Protein AF-A0A6J0D2B5-F1 (afdb_monomer)

Sequence (1279 aa):
MSQVDVDSGIENMEVDESDRREKRSLSDKEPSSGPEVSEEQALQLVCKIFRVSWKDRDRDVIFLSSLSAQFKQNPKEVFSDFKDLIGQILMEVLMMSTQTRDENPFASLTATSQPIATAARSPDGNLMLNAGSNSGTSPMFCSLGSFSASSLSSLYETSPAPPASLWSFVPVPSPSFASPSRTAPRGPVPSSSLSPHSTAPQGPVPSSSLSPHSAAPQGPVPSSSLSPHSAAPQGPSTSLSPHSAAPRGPSTSLSPHSAAPQGPVPSSSLSPHSAAPRGPSSSLSPHSAASGTGSQPSSPRYRPYTVTHPWGSSPCPTPRSSTLADPPGFLARPSSPRAVPASSSRQRPRSRGPAFPPASPSAASRRPSSLRISPSLGASGGASNWDSYSDHFTIETCKETDMLNYLIECFDRVGIEEKKAPKMCSQPAVSQLLSNIRSQCISHTALVLQGSLTQPRSLQQPSFLVPYMLCRNLPYGFIQELVRTTHQDEEVFKQIFIPILQGLALAAKECSLDSDYFKYPLMALGELCETKFGKTHPVCSLVASLPLWLPKSLSPGSGRELQRLSYLGAFFSFSVFAEDDAKVVEKYFSGPTVTLENTRVVSQSLQHYLELGRQELFKILHSILLNGETREAALSYMAAVVNANMKKAQMQADDRLVSTDGFMLNLLWVLQQLSTKIKLETVDPTYIFHPKCRITLPNDETRINATMEDVNEWLAELYGDQPPFSEPKFPTECFFLTLHAHHLSILPSCRRYIRRLRAIRELNRTVEDLKNNESQWKDSPLATRHREMLKRCKTQLKKLVRCKACADAGLLDESFLRRCLNFYGLLIQLLLRILDPAYPDVTLPLSSDVPKVFAALPEFYVEDVAEFLFFIVQYSPQVLYEPCTQDIVMFLVVMLCNQNYIRNPYLVAKLVEVMFMTNPSVQPRTQKFFEMIENHPLSTKLLVPSLMKFYTDVEHTGATSEFYDKFTIRYHISTIFKSLWQNIAHHGTFMEEFNSGKQFVRYINMLINDTTFLLDESLESLKRIHEVQEEMKNKEQWDQLPRDQQQARQSQLAQDERVSRSYLALATETVDMFHLLTKQVQKPFLRPELGPRLAAMLNFNLQQLCGPKCRDLKVENPEKYGFEPKKLLDQLTDIYLQLDCARFAKAIADDQRSYSKELFEEVISKMRKAGIKSTIAIEKFKLLAEKVEEIVAKNARAEIDYSDAPDEFRDPLMDTLMTDPVRLPSGTIMDRSIILRHLLNSPTDPFNRQMLTESMLEPVPELKEQIQAWMREKQSSDH

pLDDT: mean 73.94, std 27.29, range [19.7, 98.38]

Foldseek 3Di:
DDDDDDDDDDDDDDDDDDDDDDDDDDDDDDPDDDDDQDPVNLVVLLCVLLQADLPDDDQQRQHQPVLVVVCVPPVVPSAPDLLRVLLSVLVSLLLVLVPDDPDHSCPSNCVPDPDPQVVLQDPDDDDDDDDDDDDDDDDDDDDDDDDDDDDDDDDDDDDDDDDDDDDDDDDDDDDDDDDDDDDDDDDDDDDDDDDDDDDDDDDDDDDDDDDDDDDDDDDDDDDPDDDDDDDDDDDDDDDDDDDDDDDDDDDDDDDDDDDDDDDDDDDDDDDDDDDDDDDDDDDDDDDDDDDDDDDDDDDDDDDQDDPPDDDDDDDDDDDDDDDDDDDDDDDDDDDDDDDDDDDDDDDDDDDDDDDDDDDDDDDDDDDDDPDDDDDDDDDDDDDDPDDDPRPLQDQDDDSLVSSVSSLQSSLVSLVVVCVVCVVVCPPPVNVVSSVSSLLSSLVVNLCSQCCVSHHGDDLQAATSCQSCQLSVVGDPCSVLSNCVNQLVPVVSCSSRVSNNLNSLLVQLQVDALLDPSLLRSLVSLLVLLVRDDPQASSSLLVLLVDCQQPDDDPDLLQQQCNLPRHSCSSLLQHALFCVSDVSNLCRQPVDPDPDPVSLVVSLVSSLVSLVSSLVSSLSNLVSSCSRPNRVVSSLLSLLSNLQQQPQLLDLDRDPRRHHDQSSLLSSLSSLLVVLVPQDLVLADLCLVLDPPQSHDDDLPFDFFADDSVLVVVVSVVCPPPDHPDDDDDPNNSSLVSSVSSLSNHQLSLLSVLVVLVVLLVVLVVVLVVLVVCCVVPCPPPCNVVSVVVNVVSVVVSSVSVSSNSSSCSVRVDLVSLLSSVVSLLSLLQSLVCQQPVVPVVDDPPGDPDGRSSRRGDGNVSLVSNLSSLLSCLVRPVVSCPDPSVLSVLVSLLNCLQHVSSGPQLVSNLSSLVSLLSLDCSNRVSNPVSNVSNLPPPSCLAGNVLSLLQSLLVLVPRPDPCSVPVSLVSNLSSLSSVVVSVVDPSNVVNVVCCLVPNPSVLLSLVSLLVLLLVLLVLLLVLLLLLLVLVVCVVPVVNLVVDDPVVNVVSVVSNVVSLVSNLVSLVSNVSSLVSLLVCLLPRVPSCLPLLRLLSLLLSLLVSLCSCQNPVVVSSDHPPCVSSPDDSLVSLLSSLSSCLSNDDLSNLLSNLVNPPRDDLVSLVSSLVCCVVVVRDDPVSSVSSVVSSVSSVVNNVVVVVVCVLCVVPDPLQAAPVPRHGAQWWWAAPVRDIGHLSVVV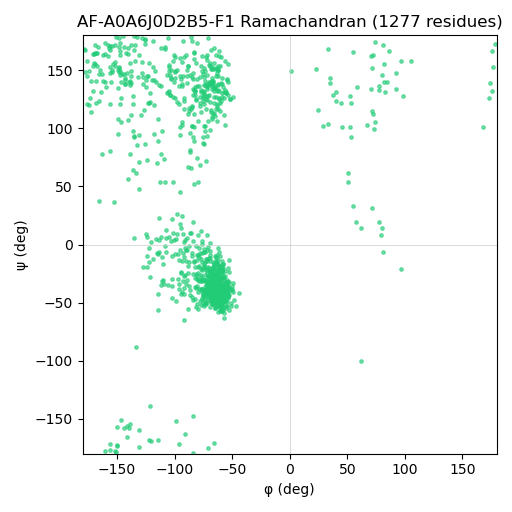SVCSPPQADPPPGHGHDPVRIHTDVVSNVVSVVVVVVSVVVVD

Solvent-accessible surface area (backbone atoms only — not comparable to full-atom values): 79281 Å² total; per-residue (Å²): 138,76,88,86,88,86,90,87,90,86,84,82,89,80,85,75,91,77,91,81,80,83,92,77,83,85,79,93,79,81,84,78,80,70,84,77,82,47,71,67,58,53,50,50,51,52,30,62,44,67,34,41,32,52,86,62,87,56,78,73,38,45,66,42,65,66,62,28,49,41,52,68,73,45,71,86,71,68,51,91,47,73,57,52,42,51,46,54,52,52,50,52,57,53,49,51,47,61,72,42,90,89,58,64,72,60,63,53,50,54,75,81,44,87,51,74,85,61,58,77,76,63,97,77,85,76,85,78,80,79,85,81,88,83,87,83,83,86,86,79,90,87,87,83,87,82,87,80,91,83,87,84,86,88,88,87,83,82,89,84,86,85,84,90,81,90,83,88,87,85,92,82,83,88,89,86,86,85,83,84,83,87,92,84,88,89,85,80,90,84,89,82,89,90,84,88,89,89,84,82,91,83,82,93,82,83,84,87,87,88,81,89,82,90,78,83,87,87,76,93,74,85,88,82,75,85,75,85,85,81,87,80,86,89,79,92,87,84,80,85,85,88,85,87,83,85,83,84,88,84,88,84,90,89,86,83,90,85,90,87,85,87,88,87,87,90,86,84,91,88,83,86,84,90,89,85,89,82,85,86,88,81,88,88,85,82,87,86,91,86,89,84,94,77,88,79,80,85,76,80,82,84,73,70,79,79,84,75,83,85,84,77,87,81,83,84,82,82,86,85,86,93,87,83,87,91,88,88,86,91,88,83,90,90,89,85,87,89,89,84,90,89,85,91,87,83,91,90,88,89,88,84,89,90,94,86,90,90,91,86,85,91,86,88,82,82,84,83,82,87,78,78,86,75,92,81,86,85,89,78,90,88,80,80,101,77,86,91,84,86,78,90,67,67,76,71,95,45,71,68,48,55,49,46,52,54,38,52,50,34,44,39,40,48,59,52,49,39,73,75,38,45,88,60,40,70,36,69,73,46,38,51,48,52,49,41,50,44,54,46,36,41,54,51,47,51,38,52,60,48,14,76,76,78,59,71,65,60,74,85,45,60,34,86,62,36,36,36,52,52,70,60,72,62,54,90,61,51,67,57,50,41,48,70,71,31,66,84,41,67,65,63,30,46,58,46,48,48,10,33,54,51,30,36,40,49,53,34,63,73,43,47,74,66,49,79,65,47,53,33,40,43,51,50,49,26,57,46,28,67,43,68,58,98,79,47,28,67,50,32,52,49,54,63,64,39,89,32,45,75,54,80,72,88,57,94,26,35,15,33,46,44,39,70,60,14,54,65,26,28,68,41,49,64,33,57,35,51,92,79,29,57,59,38,43,58,70,76,54,60,65,99,73,87,42,74,65,61,51,48,56,53,24,54,55,53,37,52,53,49,53,54,53,40,53,40,54,32,53,32,52,49,35,30,48,67,23,74,88,28,27,64,58,47,54,50,48,55,32,48,56,46,55,41,24,61,65,36,63,43,97,78,48,59,80,73,30,24,53,53,64,38,31,38,46,40,50,33,53,36,34,48,63,64,39,72,77,55,56,74,94,63,44,61,89,60,44,92,77,38,94,86,45,73,67,74,78,63,94,85,61,55,35,27,50,46,54,74,64,59,41,51,53,51,48,54,63,52,67,37,102,75,51,90,74,72,84,86,45,70,53,28,55,45,46,56,53,34,53,51,30,40,54,47,20,57,50,41,48,51,57,50,49,56,51,50,53,51,53,49,54,52,49,50,48,56,50,46,58,56,56,74,46,33,90,80,36,65,86,41,97,57,21,67,62,51,56,49,48,49,52,52,46,52,51,52,47,55,49,50,54,44,40,46,54,25,41,47,26,70,65,65,40,60,72,60,48,36,55,52,48,51,52,51,29,55,51,47,56,49,54,45,40,62,73,34,79,58,52,90,70,62,70,79,82,68,73,93,73,71,48,68,73,57,22,58,34,57,34,57,76,56,48,51,54,36,53,50,51,41,49,34,55,74,77,45,45,82,52,66,80,51,88,44,41,61,56,52,39,51,48,54,48,51,53,57,44,49,49,90,61,44,68,52,67,68,58,55,48,40,50,47,48,35,57,32,51,28,28,48,89,59,26,65,84,30,34,72,62,35,51,52,44,59,69,29,84,60,30,36,70,37,40,66,64,31,50,39,43,48,61,46,56,45,78,66,73,90,51,101,56,36,86,62,50,35,57,57,50,45,48,37,52,48,57,45,49,63,50,51,71,71,40,72,77,31,49,61,48,51,52,49,34,63,75,70,32,72,50,46,60,39,34,53,52,49,50,53,53,50,47,50,50,28,43,51,55,22,51,51,29,32,28,56,41,22,52,55,50,55,46,63,66,40,49,80,63,43,75,68,46,55,68,71,56,50,51,49,52,52,50,48,42,61,48,34,61,50,49,22,29,56,30,34,52,54,27,51,56,50,50,54,49,49,47,58,45,39,68,76,54,46,69,61,57,63,35,77,56,37,23,42,58,53,31,41,48,52,30,42,53,46,40,56,67,53,31,89,64,34,66,47,54,67,44,84,67,41,73,82,34,66,59,50,69,67,59,54,52,47,47,57,55,44,44,54,67,49,48,72,42,76,72,45,35,43,21,41,41,70,27,81,83,46,55,52,71,67,51,55,53,43,43,52,50,48,35,64,74,71,66,67,56,54,71,72,56,49,54,51,51,49,54,47,53,53,54,18,50,55,44,34,66,46,50,65,44,51,58,60,78,51,64,83,62,58,71,92,48,30,17,86,88,73,75,42,77,47,82,50,34,23,32,42,90,88,70,54,61,32,26,46,47,60,54,50,42,44,46,66,79,43,56,39,39,94,87,80,64,46,84,43,57,80,92,56,52,45,77,38,63,68,60,43,50,50,49,57,46,52,57,48,52,53,68,62,70,80,113

Secondary structure (DSSP, 8-state):
---------------------------------PPPPPHHHHHHHHHHHHTEESS---TTSEE-HHHHHHHHH-TTSS-SSHHHHHHHHHHHHHHHHHH-SS--TTTTGGGSS--HHHHTT---------------------------------------------------------PPP---------------------------------------------PPP-PPPP------------------------------------------------------------PPP---------------PPPPPPPP----------------------------------------------PPP--PPPPPP-------S----S-SSPPP-SHHHHHHHHHHHHHHHHHHHHHH-HHHHTSHHHHHHHHHHHHHHHHHHHHHHHTTTS-PPPTTSPPTHHHHHHTT-S-TTHHHHHHHHHTTSHHHHHHHHHHHHHHHHHHHHH--TTSGGGHHHHHHHHHHHH--BTTB-HHHHHHHHSTTSSPPP-SS-HHHHHHHHSHHHHHHT----TTT-HHHHHHHS-SS---HHHHHHHHHHHHHHHHHHHHHHHHHHHHHHHSTTTHHHHHHHHHHHHHTTGGGGSTT--TTTSPPHHHHHHHHHHHHHHHTT--GGG--TTGGG-TT--S---TT--BSS--HHHHHHHHHHHTSSS--PPPPPHHHHHHHHHHHHHHHHHHHHHHHHHHHHHHHHHHHHHHHHHHHTHHHHTTSTTHHHHHHHHHHHHHHHHHHHHHHHHHHHHH--HHHHHHHHHHHHHHHHHHHHHH-TTTTS--SSPPSS--HHHHTSBTHHHHHHHHHHHHHHHH-GGGG-STTHHHHHHHHHHHHH-GGG-S-HHHHHHHHHHHHHHSTTT-GGGHHHHHHHHT-TTHHHHHHHHHHHHHHHTT---STTHHHHHHHHHHHHHHHHHHHTTSGGGHHHHHHHHHH-HHHHHHHHHHHHHHHHHHHHHHHHHHHHHHHHHHHH-HHHHTTS-HHHHHHHHHHHHHHHHHHHHHHHHHHHHHHHHHHHHTT-HHHHTSTTTHHHHHHHHHHHHHHHHSGGGGTT--SSGGGGT--HHHHHHHHHHHHHHS-SHHHHHHHHT-TTT--HHHHHHHHHHHHHHT-S-HHHHHHHHHHHHHHHHHHHHHHHHHHHTTT--GGGB-TTT-SBPSSEEE-TTS-EEEHHHHHHHHTT-SB-TTT--B--GGG-EE-HHHHHHHHHHHHHHHHH--

Mean predicted aligned error: 17.58 Å

Radius of gyration: 45.88 Å; Cα contacts (8 Å, |Δi|>4): 1115; chains: 1; bounding box: 143×124×127 Å

Structure (mmCIF, N/CA/C/O backbone):
data_AF-A0A6J0D2B5-F1
#
_entry.id   AF-A0A6J0D2B5-F1
#
loop_
_atom_site.group_PDB
_atom_site.id
_atom_site.type_symbol
_atom_site.label_atom_id
_atom_site.label_alt_id
_atom_site.label_comp_id
_atom_site.label_asym_id
_atom_site.label_entity_id
_atom_site.label_seq_id
_atom_site.pdbx_PDB_ins_code
_atom_site.Cartn_x
_atom_site.Cartn_y
_atom_site.Cartn_z
_atom_site.occupancy
_atom_site.B_iso_or_equiv
_atom_site.auth_seq_id
_atom_site.auth_comp_id
_atom_site.auth_asym_id
_atom_site.auth_atom_id
_atom_site.pdbx_PDB_model_num
ATOM 1 N N . MET A 1 1 ? -34.139 22.117 -28.689 1.00 29.97 1 MET A N 1
ATOM 2 C CA . MET A 1 1 ? -34.798 23.443 -28.717 1.00 29.97 1 MET A CA 1
ATOM 3 C C . MET A 1 1 ? -34.195 24.248 -27.578 1.00 29.97 1 MET A C 1
ATOM 5 O O . MET A 1 1 ? -34.127 23.680 -26.498 1.00 29.97 1 MET A O 1
ATOM 9 N N . SER A 1 2 ? -33.694 25.474 -27.730 1.00 32.78 2 SER A N 1
ATOM 10 C CA . SER A 1 2 ? -33.421 26.348 -28.900 1.00 32.78 2 SER A CA 1
ATOM 11 C C . SER A 1 2 ? -32.178 27.208 -28.536 1.00 32.78 2 SER A C 1
ATOM 13 O O . SER A 1 2 ? -31.907 27.360 -27.351 1.00 32.78 2 SER A O 1
ATOM 15 N N . GLN A 1 3 ? -31.283 27.636 -29.441 1.00 30.75 3 GLN A N 1
ATOM 16 C CA . GLN A 1 3 ? -31.394 28.833 -30.311 1.00 30.75 3 GLN A CA 1
ATOM 17 C C . GLN A 1 3 ? -31.996 30.068 -29.592 1.00 30.75 3 GLN A C 1
ATOM 19 O O . GLN A 1 3 ? -33.029 29.929 -28.937 1.00 30.75 3 GLN A O 1
ATOM 24 N N . VAL A 1 4 ? -31.421 31.282 -29.657 1.00 31.59 4 VAL A N 1
ATOM 25 C CA . VAL A 1 4 ? -30.569 31.924 -30.702 1.00 31.59 4 VAL A CA 1
ATOM 26 C C . VAL A 1 4 ? -29.332 32.661 -30.110 1.00 31.59 4 VAL A C 1
ATOM 28 O O . VAL A 1 4 ? -29.237 32.850 -28.901 1.00 31.59 4 VAL A O 1
ATOM 31 N N . ASP A 1 5 ? -28.394 33.027 -30.988 1.00 30.92 5 ASP A N 1
ATOM 32 C CA . ASP A 1 5 ? -27.019 33.544 -30.827 1.00 30.92 5 ASP A CA 1
ATOM 33 C C . ASP A 1 5 ? -26.866 35.060 -30.516 1.00 30.92 5 ASP A C 1
ATOM 35 O O . ASP A 1 5 ? -27.834 35.816 -30.604 1.00 30.92 5 ASP A O 1
ATOM 39 N N . VAL A 1 6 ? -25.624 35.510 -30.226 1.00 31.72 6 VAL A N 1
ATOM 40 C CA . VAL A 1 6 ? -24.852 36.539 -30.993 1.00 31.72 6 VAL A CA 1
ATOM 41 C C . VAL A 1 6 ? -23.408 36.690 -30.441 1.00 31.72 6 VAL A C 1
ATOM 43 O O . VAL A 1 6 ? -23.155 36.461 -29.260 1.00 31.72 6 VAL A O 1
ATOM 46 N N . ASP A 1 7 ? -22.464 37.041 -31.323 1.00 27.39 7 ASP A N 1
ATOM 47 C CA . ASP A 1 7 ? -20.996 36.972 -31.184 1.00 27.39 7 ASP A CA 1
ATOM 48 C C . ASP A 1 7 ? -20.291 37.799 -30.086 1.00 27.39 7 ASP A C 1
ATOM 50 O O . ASP A 1 7 ? -20.615 38.959 -29.826 1.00 27.39 7 ASP A O 1
ATOM 54 N N . SER A 1 8 ? -19.154 37.262 -29.614 1.00 31.52 8 SER A N 1
ATOM 55 C CA . SER A 1 8 ? -17.828 37.924 -29.664 1.00 31.52 8 SER A CA 1
ATOM 56 C C . SER A 1 8 ? -16.719 36.900 -29.376 1.00 31.52 8 SER A C 1
ATOM 58 O O . SER A 1 8 ? -16.756 36.237 -28.343 1.00 31.52 8 SER A O 1
ATOM 60 N N . GLY A 1 9 ? -15.743 36.746 -30.279 1.00 27.36 9 GLY A N 1
ATOM 61 C CA . GLY A 1 9 ? -14.746 35.663 -30.220 1.00 27.36 9 GLY A CA 1
ATOM 62 C C . GLY A 1 9 ? -13.286 36.112 -30.087 1.00 27.36 9 GLY A C 1
ATOM 63 O O . GLY A 1 9 ? -12.981 37.299 -30.155 1.00 27.36 9 GLY A O 1
ATOM 64 N N . ILE A 1 10 ? -12.392 35.129 -29.935 1.00 31.52 10 ILE A N 1
ATOM 65 C CA . ILE A 1 10 ? -10.960 35.161 -30.284 1.00 31.52 10 ILE A CA 1
ATOM 66 C C . ILE A 1 10 ? -10.522 33.705 -30.530 1.00 31.52 10 ILE A C 1
ATOM 68 O O . ILE A 1 10 ? -10.986 32.794 -29.843 1.00 31.52 10 ILE A O 1
ATOM 72 N N . GLU A 1 11 ? -9.690 33.477 -31.544 1.00 32.38 11 GLU A N 1
ATOM 73 C CA . GLU A 1 11 ? -9.380 32.141 -32.071 1.00 32.38 11 GLU A CA 1
ATOM 74 C C . GLU A 1 11 ? -8.180 31.475 -31.374 1.00 32.38 11 GLU A C 1
ATOM 76 O O . GLU A 1 11 ? -7.226 32.141 -30.967 1.00 32.38 11 GLU A O 1
ATOM 81 N N . ASN A 1 12 ? -8.192 30.139 -31.307 1.00 31.09 12 ASN A N 1
ATOM 82 C CA . ASN A 1 12 ? -6.982 29.351 -31.069 1.00 31.09 12 ASN A CA 1
ATOM 83 C C . ASN A 1 12 ? -6.243 29.162 -32.398 1.00 31.09 12 ASN A C 1
ATOM 85 O O . ASN A 1 12 ? -6.852 28.773 -33.393 1.00 31.09 12 ASN A O 1
ATOM 89 N N . MET A 1 13 ? -4.930 29.396 -32.415 1.00 29.64 13 MET A N 1
ATOM 90 C CA . MET A 1 13 ? -4.129 29.292 -33.635 1.00 29.64 13 MET A CA 1
ATOM 91 C C . MET A 1 13 ? -3.647 27.851 -33.870 1.00 29.64 13 MET A C 1
ATOM 93 O O . MET A 1 13 ? -2.513 27.501 -33.543 1.00 29.64 13 MET A O 1
ATOM 97 N N . GLU A 1 14 ? -4.514 27.013 -34.437 1.00 29.48 14 GLU A N 1
ATOM 98 C CA . GLU A 1 14 ? -4.098 25.745 -35.047 1.00 29.48 14 GLU A CA 1
ATOM 99 C C . GLU A 1 14 ? -3.383 26.011 -36.383 1.00 29.48 14 GLU A C 1
ATOM 101 O O . GLU A 1 14 ? -3.779 26.885 -37.154 1.00 29.48 14 GLU A O 1
ATOM 106 N N . VAL A 1 15 ? -2.320 25.253 -36.664 1.00 28.62 15 VAL A N 1
ATOM 107 C CA . VAL A 1 15 ? -1.630 25.253 -37.963 1.00 28.62 15 VAL A CA 1
ATOM 108 C C . VAL A 1 15 ? -1.423 23.804 -38.385 1.00 28.62 15 VAL A C 1
ATOM 110 O O . VAL A 1 15 ? -0.385 23.206 -38.111 1.00 28.62 15 VAL A O 1
ATOM 113 N N . ASP A 1 16 ? -2.445 23.246 -39.028 1.00 28.38 16 ASP A N 1
ATOM 114 C CA . ASP A 1 16 ? -2.376 21.962 -39.726 1.00 28.38 16 ASP A CA 1
ATOM 115 C C . ASP A 1 16 ? -2.310 22.245 -41.239 1.00 28.38 16 ASP A C 1
ATOM 117 O O . ASP A 1 16 ? -3.096 23.045 -41.763 1.00 28.38 16 ASP A O 1
ATOM 121 N N . GLU A 1 17 ? -1.342 21.665 -41.956 1.00 29.94 17 GLU A N 1
ATOM 122 C CA . GLU A 1 17 ? -1.118 22.001 -43.371 1.00 29.94 17 GLU A CA 1
ATOM 123 C C . GLU A 1 17 ? -2.213 21.408 -44.270 1.00 29.94 17 GLU A C 1
ATOM 125 O O . GLU A 1 17 ? -2.204 20.231 -44.630 1.00 29.94 17 GLU A O 1
ATOM 130 N N . SER A 1 18 ? -3.154 22.257 -44.689 1.00 27.86 18 SER A N 1
ATOM 131 C CA . SER A 1 18 ? -4.182 21.891 -45.665 1.00 27.86 18 SER A CA 1
ATOM 132 C C . SER A 1 18 ? -3.690 22.050 -47.103 1.00 27.86 18 SER A C 1
ATOM 134 O O . SER A 1 18 ? -3.690 23.141 -47.677 1.00 27.86 18 SER A O 1
ATOM 136 N N . ASP A 1 19 ? -3.336 20.922 -47.707 1.00 34.56 19 ASP A N 1
ATOM 137 C CA . ASP A 1 19 ? -3.005 20.800 -49.123 1.00 34.56 19 ASP A CA 1
ATOM 138 C C . ASP A 1 19 ? -4.214 21.153 -50.018 1.00 34.56 19 ASP A C 1
ATOM 140 O O . ASP A 1 19 ? -5.182 20.390 -50.107 1.00 34.56 19 ASP A O 1
ATOM 144 N N . ARG A 1 20 ? -4.180 22.330 -50.668 1.00 32.12 20 ARG A N 1
ATOM 145 C CA . ARG A 1 20 ? -4.967 22.666 -51.875 1.00 32.12 20 ARG A CA 1
ATOM 146 C C . ARG A 1 20 ? -4.575 24.015 -52.483 1.00 32.12 20 ARG A C 1
ATOM 148 O O . ARG A 1 20 ? -4.919 25.077 -51.966 1.00 32.12 20 ARG A O 1
ATOM 155 N N . ARG A 1 21 ? -4.015 23.987 -53.697 1.00 32.00 21 ARG A N 1
ATOM 156 C CA . ARG A 1 21 ? -4.163 25.101 -54.646 1.00 32.00 21 ARG A CA 1
ATOM 157 C C . ARG A 1 21 ? -4.451 24.583 -56.048 1.00 32.00 21 ARG A C 1
ATOM 159 O O . ARG A 1 21 ? -3.770 23.697 -56.553 1.00 32.00 21 ARG A O 1
ATOM 166 N N . GLU A 1 22 ? -5.515 25.103 -56.648 1.00 30.98 22 GLU A N 1
ATOM 167 C CA . GLU A 1 22 ? -6.061 24.580 -57.899 1.00 30.98 22 GLU A CA 1
ATOM 168 C C . GLU A 1 22 ? -5.238 24.961 -59.136 1.00 30.98 22 GLU A C 1
ATOM 170 O O . GLU A 1 22 ? -4.464 25.920 -59.150 1.00 30.98 22 GLU A O 1
ATOM 175 N N . LYS A 1 23 ? -5.473 24.214 -60.219 1.00 37.69 23 LYS A N 1
ATOM 176 C CA . LYS A 1 23 ? -4.889 24.461 -61.538 1.00 37.69 23 LYS A CA 1
ATOM 177 C C . LYS A 1 23 ? -5.262 25.853 -62.059 1.00 37.69 23 LYS A C 1
ATOM 179 O O . LYS A 1 23 ? -6.441 26.164 -62.218 1.00 37.69 23 LYS A O 1
ATOM 184 N N . ARG A 1 24 ? -4.261 26.609 -62.513 1.00 28.91 24 ARG A N 1
ATOM 185 C CA . ARG A 1 24 ? -4.415 27.538 -63.641 1.00 28.91 24 ARG A CA 1
ATOM 186 C C . ARG A 1 24 ? -3.341 27.239 -64.679 1.00 28.91 24 ARG A C 1
ATOM 188 O O . ARG A 1 24 ? -2.155 27.342 -64.397 1.00 28.91 24 ARG A O 1
ATOM 195 N N . SER A 1 25 ? -3.785 26.818 -65.858 1.00 35.53 25 SER A N 1
ATOM 196 C CA . SER A 1 25 ? -2.987 26.765 -67.084 1.00 35.53 25 SER A CA 1
ATOM 197 C C . SER A 1 25 ? -2.998 28.130 -67.789 1.00 35.53 25 SER A C 1
ATOM 199 O O . SER A 1 25 ? -3.775 29.002 -67.400 1.00 35.53 25 SER A O 1
ATOM 201 N N . LEU A 1 26 ? -2.216 28.250 -68.873 1.00 30.39 26 LEU A N 1
ATOM 202 C CA . LEU A 1 26 ? -1.863 29.481 -69.608 1.00 30.39 26 LEU A CA 1
ATOM 203 C C . LEU A 1 26 ? -0.783 30.320 -68.891 1.00 30.39 26 LEU A C 1
ATOM 205 O O . LEU A 1 26 ? -0.895 30.579 -67.698 1.00 30.39 26 LEU A O 1
ATOM 209 N N . SER A 1 27 ? 0.265 30.804 -69.563 1.00 29.94 27 SER A N 1
ATOM 210 C CA . SER A 1 27 ? 0.778 30.489 -70.913 1.00 29.94 27 SER A CA 1
ATOM 211 C C . SER A 1 27 ? 2.198 31.052 -71.064 1.00 29.94 27 SER A C 1
ATOM 213 O O . SER A 1 27 ? 2.481 32.110 -70.507 1.00 29.94 27 SER A O 1
ATOM 215 N N . ASP A 1 28 ? 3.041 30.361 -71.832 1.00 40.78 28 ASP A N 1
ATOM 216 C CA . ASP A 1 28 ? 4.298 30.799 -72.459 1.00 40.78 28 ASP A CA 1
ATOM 217 C C . ASP A 1 28 ? 5.121 31.913 -71.785 1.00 40.78 28 ASP A C 1
ATOM 219 O O . ASP A 1 28 ? 4.910 33.110 -71.995 1.00 40.78 28 ASP A O 1
ATOM 223 N N . LYS A 1 29 ? 6.191 31.492 -71.100 1.00 35.44 29 LYS A N 1
ATOM 224 C CA . LYS A 1 29 ? 7.472 32.210 -71.086 1.00 35.44 29 LYS A CA 1
ATOM 225 C C . LYS A 1 29 ? 8.621 31.223 -70.910 1.00 35.44 29 LYS A C 1
ATOM 227 O O . LYS A 1 29 ? 8.539 30.315 -70.087 1.00 35.44 29 LYS A O 1
ATOM 232 N N . GLU A 1 30 ? 9.665 31.398 -71.711 1.00 33.25 30 GLU A N 1
ATOM 233 C CA . GLU A 1 30 ? 10.835 30.519 -71.733 1.00 33.25 30 GLU A CA 1
ATOM 234 C C . GLU A 1 30 ? 11.599 30.567 -70.395 1.00 33.25 30 GLU A C 1
ATOM 236 O O . GLU A 1 30 ? 11.684 31.634 -69.774 1.00 33.25 30 GLU A O 1
ATOM 241 N N . PRO A 1 31 ? 12.190 29.447 -69.941 1.00 37.88 31 PRO A N 1
ATOM 242 C CA . PRO A 1 31 ? 13.061 29.454 -68.776 1.00 37.88 31 PRO A CA 1
ATOM 243 C C . PRO A 1 31 ? 14.379 30.152 -69.128 1.00 37.88 31 PRO A C 1
ATOM 245 O O . PRO A 1 31 ? 15.233 29.590 -69.811 1.00 37.88 31 PRO A O 1
ATOM 248 N N . SER A 1 32 ? 14.575 31.375 -68.631 1.00 31.70 32 SER A N 1
ATOM 249 C CA . SER A 1 32 ? 15.877 32.041 -68.699 1.00 31.70 32 SER A CA 1
ATOM 250 C C . SER A 1 32 ? 16.913 31.204 -67.946 1.00 31.70 32 SER A C 1
ATOM 252 O O . SER A 1 32 ? 16.810 31.055 -66.725 1.00 31.70 32 SER A O 1
ATOM 254 N N . SER A 1 33 ? 17.901 30.668 -68.661 1.00 39.09 33 SER A N 1
ATOM 255 C CA . SER A 1 33 ? 18.959 29.830 -68.098 1.00 39.09 33 SER A CA 1
ATOM 256 C C . SER A 1 33 ? 19.715 30.564 -66.986 1.00 39.09 33 SER A C 1
ATOM 258 O O . SER A 1 33 ? 20.468 31.506 -67.248 1.00 39.09 33 SER A O 1
ATOM 260 N N . GLY A 1 34 ? 19.547 30.109 -65.742 1.00 46.06 34 GLY A N 1
ATOM 261 C CA . GLY A 1 34 ? 20.544 30.363 -64.706 1.00 46.06 34 GLY A CA 1
ATOM 262 C C . GLY A 1 34 ? 21.872 29.703 -65.103 1.00 46.06 34 GLY A C 1
ATOM 263 O O . GLY A 1 34 ? 21.851 28.735 -65.865 1.00 46.06 34 GLY A O 1
ATOM 264 N N . PRO A 1 35 ? 23.024 30.206 -64.629 1.00 47.28 35 PRO A N 1
ATOM 265 C CA . PRO A 1 35 ? 24.307 29.601 -64.958 1.00 47.28 35 PRO A CA 1
ATOM 266 C C . PRO A 1 35 ? 24.367 28.179 -64.395 1.00 47.28 35 PRO A C 1
ATOM 268 O O . PRO A 1 35 ? 24.270 27.987 -63.180 1.00 47.28 35 PRO A O 1
ATOM 271 N N . GLU A 1 36 ? 24.531 27.199 -65.282 1.00 55.84 36 GLU A N 1
ATOM 272 C CA . GLU A 1 36 ? 24.866 25.832 -64.896 1.00 55.84 36 GLU A CA 1
ATOM 273 C C . GLU A 1 36 ? 26.221 25.841 -64.176 1.00 55.84 36 GLU A C 1
ATOM 275 O O . GLU A 1 36 ? 27.181 26.468 -64.634 1.00 55.84 36 GLU A O 1
ATOM 280 N N . VAL A 1 37 ? 26.294 25.174 -63.024 1.00 63.34 37 VAL A N 1
ATOM 281 C CA . VAL A 1 37 ? 27.542 25.048 -62.261 1.00 63.34 37 VAL A CA 1
ATOM 282 C C . VAL A 1 37 ? 28.530 24.227 -63.078 1.00 63.34 37 VAL A C 1
ATOM 284 O O . VAL A 1 37 ? 28.245 23.086 -63.440 1.00 63.34 37 VAL A O 1
ATOM 287 N N . SER A 1 38 ? 29.691 24.812 -63.378 1.00 77.62 38 SER A N 1
ATOM 288 C CA . SER A 1 38 ? 30.683 24.143 -64.219 1.00 77.62 38 SER A CA 1
ATOM 289 C C . SER A 1 38 ? 31.300 22.942 -63.502 1.00 77.62 38 SER A C 1
ATOM 291 O O . SER A 1 38 ? 31.405 22.905 -62.273 1.00 77.62 38 SER A O 1
ATOM 293 N N . GLU A 1 39 ? 31.776 21.968 -64.277 1.00 76.75 39 GLU A N 1
ATOM 294 C CA . GLU A 1 39 ? 32.494 20.801 -63.752 1.00 76.75 39 GLU A CA 1
ATOM 295 C C . GLU A 1 39 ? 33.670 21.224 -62.849 1.00 76.75 39 GLU A C 1
ATOM 297 O O . GLU A 1 39 ? 33.876 20.663 -61.777 1.00 76.75 39 GLU A O 1
ATOM 302 N N . GLU A 1 40 ? 34.374 22.302 -63.206 1.00 79.00 40 GLU A N 1
ATOM 303 C CA . GLU A 1 40 ? 35.447 22.876 -62.388 1.00 79.00 40 GLU A CA 1
ATOM 304 C C . GLU A 1 40 ? 34.965 23.388 -61.022 1.00 79.00 40 GLU A C 1
ATOM 306 O O . GLU A 1 40 ? 35.664 23.208 -60.024 1.00 79.00 40 GLU A O 1
ATOM 311 N N . GLN A 1 41 ? 33.780 24.002 -60.948 1.00 80.81 41 GLN A N 1
ATOM 312 C CA . GLN A 1 41 ? 33.181 24.465 -59.690 1.00 80.81 41 GLN A CA 1
ATOM 313 C C . GLN A 1 41 ? 32.727 23.285 -58.820 1.00 80.81 41 GLN A C 1
ATOM 315 O O . GLN A 1 41 ? 32.927 23.305 -57.603 1.00 80.81 41 GLN A O 1
ATOM 320 N N . ALA A 1 42 ? 32.184 22.228 -59.432 1.00 82.44 42 ALA A N 1
ATOM 321 C CA . ALA A 1 42 ? 31.858 20.979 -58.746 1.00 82.44 42 ALA A CA 1
ATOM 322 C C . ALA A 1 42 ? 33.118 20.301 -58.170 1.00 82.44 42 ALA A C 1
ATOM 324 O O . ALA A 1 42 ? 33.145 19.945 -56.991 1.00 82.44 42 ALA A O 1
ATOM 325 N N . LEU A 1 43 ? 34.197 20.205 -58.955 1.00 84.44 43 LEU A N 1
ATOM 326 C CA . LEU A 1 43 ? 35.486 19.665 -58.506 1.00 84.44 43 LEU A CA 1
ATOM 327 C C . LEU A 1 43 ? 36.110 20.516 -57.385 1.00 84.44 43 LEU A C 1
ATOM 329 O O . LEU A 1 43 ? 36.596 19.963 -56.400 1.00 84.44 43 LEU A O 1
ATOM 333 N N . GLN A 1 44 ? 36.046 21.850 -57.471 1.00 84.31 44 GLN A N 1
ATOM 334 C CA . GLN A 1 44 ? 36.481 22.743 -56.386 1.00 84.31 44 GLN A CA 1
ATOM 335 C C . GLN A 1 44 ? 35.686 22.514 -55.090 1.00 84.31 44 GLN A C 1
ATOM 337 O O . GLN A 1 44 ? 36.272 22.509 -54.006 1.00 84.31 44 GLN A O 1
ATOM 342 N N . LEU A 1 45 ? 34.370 22.289 -55.183 1.00 86.00 45 LEU A N 1
ATOM 343 C CA . LEU A 1 45 ? 33.516 22.001 -54.029 1.00 86.00 45 LEU A CA 1
ATOM 344 C C . LEU A 1 45 ? 33.854 20.643 -53.386 1.00 86.00 45 LEU A C 1
ATOM 346 O O . LEU A 1 45 ? 33.934 20.559 -52.160 1.00 86.00 45 LEU A O 1
ATOM 350 N N . VAL A 1 46 ? 34.144 19.616 -54.193 1.00 86.94 46 VAL A N 1
ATOM 351 C CA . VAL A 1 46 ? 34.649 18.311 -53.721 1.00 86.94 46 VAL A CA 1
ATOM 352 C C . VAL A 1 46 ? 35.989 18.479 -52.989 1.00 86.94 46 VAL A C 1
ATOM 354 O O . VAL A 1 46 ? 36.098 18.072 -51.830 1.00 86.94 46 VAL A O 1
ATOM 357 N N . CYS A 1 47 ? 36.977 19.153 -53.594 1.00 86.50 47 CYS A N 1
ATOM 358 C CA . CYS A 1 47 ? 38.267 19.442 -52.948 1.00 86.50 47 CYS A CA 1
ATOM 359 C C . CYS A 1 47 ? 38.099 20.163 -51.602 1.00 86.50 47 CYS A C 1
ATOM 361 O O . CYS A 1 47 ? 38.756 19.817 -50.620 1.00 86.50 47 CYS A O 1
ATOM 363 N N . LYS A 1 48 ? 37.192 21.148 -51.546 1.00 86.69 48 LYS A N 1
ATOM 364 C CA . LYS A 1 48 ? 36.903 21.958 -50.356 1.00 86.69 48 LYS A CA 1
ATOM 365 C C . LYS A 1 48 ? 36.281 21.143 -49.218 1.00 86.69 48 LYS A C 1
ATOM 367 O O . LYS A 1 48 ? 36.680 21.318 -48.069 1.00 86.69 48 LYS A O 1
ATOM 372 N N . ILE A 1 49 ? 35.320 20.265 -49.515 1.00 87.94 49 ILE A N 1
ATOM 373 C CA . ILE A 1 49 ? 34.616 19.471 -48.493 1.00 87.94 49 ILE A CA 1
ATOM 374 C C . ILE A 1 49 ? 35.522 18.374 -47.916 1.00 87.94 49 ILE A C 1
ATOM 376 O O . ILE A 1 49 ? 35.527 18.168 -46.702 1.00 87.94 49 ILE A O 1
ATOM 380 N N . PHE A 1 50 ? 36.340 17.726 -48.748 1.00 89.25 50 PHE A N 1
ATOM 381 C CA . PHE A 1 50 ? 37.280 16.693 -48.297 1.00 89.25 50 PHE A CA 1
ATOM 382 C C . PHE A 1 50 ? 38.627 17.240 -47.795 1.00 89.25 50 PHE A C 1
ATOM 384 O O . PHE A 1 50 ? 39.404 16.482 -47.216 1.00 89.25 50 PHE A O 1
ATOM 391 N N . ARG A 1 51 ? 38.916 18.538 -47.990 1.00 88.19 51 ARG A N 1
ATOM 392 C CA . ARG A 1 51 ? 40.246 19.151 -47.789 1.00 88.19 51 ARG A CA 1
ATOM 393 C C . ARG A 1 51 ? 41.344 18.364 -48.521 1.00 88.19 51 ARG A C 1
ATOM 395 O O . ARG A 1 51 ? 42.334 17.957 -47.917 1.00 88.19 51 ARG A O 1
ATOM 402 N N . VAL A 1 52 ? 41.161 18.137 -49.822 1.00 88.31 52 VAL A N 1
ATOM 403 C CA . VAL A 1 52 ? 42.101 17.387 -50.680 1.00 88.31 52 VAL A CA 1
ATOM 404 C C . VAL A 1 52 ? 42.598 18.214 -51.864 1.00 88.31 52 VAL A C 1
ATOM 406 O O . VAL A 1 52 ? 41.926 19.137 -52.320 1.00 88.31 52 VAL A O 1
ATOM 409 N N . SER A 1 53 ? 43.763 17.845 -52.397 1.00 85.69 53 SER A N 1
ATOM 410 C CA . SER A 1 53 ? 44.300 18.362 -53.659 1.00 85.69 53 SER A CA 1
ATOM 411 C C . SER A 1 53 ? 45.031 17.266 -54.432 1.00 85.69 53 SER A C 1
ATOM 413 O O . SER A 1 53 ? 45.767 16.469 -53.859 1.00 85.69 53 SER A O 1
ATOM 415 N N . TRP A 1 54 ? 44.879 17.257 -55.754 1.00 83.44 54 TRP A N 1
ATOM 416 C CA . TRP A 1 54 ? 45.678 16.443 -56.681 1.00 83.44 54 TRP A CA 1
ATOM 417 C C . TRP A 1 54 ? 46.446 17.292 -57.708 1.00 83.44 54 TRP A C 1
ATOM 419 O O . TRP A 1 54 ? 47.142 16.747 -58.569 1.00 83.44 54 TRP A O 1
ATOM 429 N N . LYS A 1 55 ? 46.346 18.626 -57.620 1.00 78.94 55 LYS A N 1
ATOM 430 C CA . LYS A 1 55 ? 47.099 19.572 -58.459 1.00 78.94 55 LYS A CA 1
ATOM 431 C C . LYS A 1 55 ? 48.398 19.962 -57.755 1.00 78.94 55 LYS A C 1
ATOM 433 O O . LYS A 1 55 ? 49.472 19.536 -58.177 1.00 78.94 55 LYS A O 1
ATOM 438 N N . ASP A 1 56 ? 48.267 20.642 -56.620 1.00 73.44 56 ASP A N 1
ATOM 439 C CA . ASP A 1 56 ? 49.369 21.233 -55.857 1.00 73.44 56 ASP A CA 1
ATOM 440 C C . ASP A 1 56 ? 49.472 20.649 -54.441 1.00 73.44 56 ASP A C 1
ATOM 442 O O . ASP A 1 56 ? 48.472 20.210 -53.865 1.00 73.44 56 ASP A O 1
ATOM 446 N N . ARG A 1 57 ? 50.682 20.653 -53.868 1.00 74.50 57 ARG A N 1
ATOM 447 C CA . ARG A 1 57 ? 50.924 20.307 -52.458 1.00 74.50 57 ARG A CA 1
ATOM 448 C C . ARG A 1 57 ? 50.868 21.571 -51.606 1.00 74.50 57 ARG A C 1
ATOM 450 O O . ARG A 1 57 ? 51.731 22.432 -51.750 1.00 74.50 57 ARG A O 1
ATOM 457 N N . ASP A 1 58 ? 49.905 21.632 -50.696 1.00 73.19 58 ASP A N 1
ATOM 458 C CA . ASP A 1 58 ? 49.727 22.722 -49.733 1.00 73.19 58 ASP A CA 1
ATOM 459 C C . ASP A 1 58 ? 49.537 22.147 -48.313 1.00 73.19 58 ASP A C 1
ATOM 461 O O . ASP A 1 58 ? 49.314 20.947 -48.153 1.00 73.19 58 ASP A O 1
ATOM 465 N N . ARG A 1 59 ? 49.697 22.968 -47.271 1.00 66.75 59 ARG A N 1
ATOM 466 C CA . ARG A 1 59 ? 49.771 22.522 -45.866 1.00 66.75 59 ARG A CA 1
ATOM 467 C C . ARG A 1 59 ? 48.426 22.115 -45.267 1.00 66.75 59 ARG A C 1
ATOM 469 O O . ARG A 1 59 ? 48.397 21.258 -44.390 1.00 66.75 59 ARG A O 1
ATOM 476 N N . ASP A 1 60 ? 47.339 22.723 -45.734 1.00 73.50 60 ASP A N 1
ATOM 477 C CA . ASP A 1 60 ? 45.995 22.592 -45.156 1.00 73.50 60 ASP A CA 1
ATOM 478 C C . ASP A 1 60 ? 45.089 21.567 -45.869 1.00 73.50 60 ASP A C 1
ATOM 480 O O . ASP A 1 60 ? 43.890 21.486 -45.566 1.00 73.50 60 ASP A O 1
ATOM 484 N N . VAL A 1 61 ? 45.649 20.779 -46.797 1.00 82.56 61 VAL A N 1
ATOM 485 C CA . VAL A 1 61 ? 44.948 19.754 -47.591 1.00 82.56 61 VAL A CA 1
ATOM 486 C C . VAL A 1 61 ? 45.768 18.467 -47.736 1.00 82.56 61 VAL A C 1
ATOM 488 O O . VAL A 1 61 ? 46.995 18.499 -47.803 1.00 82.56 61 VAL A O 1
ATOM 491 N N . ILE A 1 62 ? 45.095 17.319 -47.842 1.00 84.19 62 ILE A N 1
ATOM 492 C CA . ILE A 1 62 ? 45.734 16.028 -48.139 1.00 84.19 62 ILE A CA 1
ATOM 493 C C . ILE A 1 62 ? 46.045 15.953 -49.641 1.00 84.19 62 ILE A C 1
ATOM 495 O O . ILE A 1 62 ? 45.163 16.151 -50.479 1.00 84.19 62 ILE A O 1
ATOM 499 N N . PHE A 1 63 ? 47.299 15.652 -49.992 1.00 84.94 63 PHE A N 1
ATOM 500 C CA . PHE A 1 63 ? 47.715 15.500 -51.388 1.00 84.94 63 PHE A CA 1
ATOM 501 C C . PHE A 1 63 ? 47.494 14.069 -51.899 1.00 84.94 63 PHE A C 1
ATOM 503 O O . PHE A 1 63 ? 48.178 13.145 -51.457 1.00 84.94 63 PHE A O 1
ATOM 510 N N . LEU A 1 64 ? 46.591 13.906 -52.867 1.00 85.94 64 LEU A N 1
ATOM 511 C CA . LEU A 1 64 ? 46.229 12.617 -53.463 1.00 85.94 64 LEU A CA 1
ATOM 512 C C . LEU A 1 64 ? 47.202 12.266 -54.589 1.00 85.94 64 LEU A C 1
ATOM 514 O O . LEU A 1 64 ? 47.158 12.823 -55.687 1.00 85.94 64 LEU A O 1
ATOM 518 N N . SER A 1 65 ? 48.133 11.372 -54.286 1.00 82.12 65 SER A N 1
ATOM 519 C CA . SER A 1 65 ? 49.265 11.021 -55.139 1.00 82.12 65 SER A CA 1
ATOM 520 C C . SER A 1 65 ? 48.893 10.108 -56.310 1.00 82.12 65 SER A C 1
ATOM 522 O O . SER A 1 65 ? 49.396 10.322 -57.416 1.00 82.12 65 SER A O 1
ATOM 524 N N . SER A 1 66 ? 47.993 9.144 -56.093 1.00 82.69 66 SER A N 1
ATOM 525 C CA . SER A 1 66 ? 47.501 8.228 -57.124 1.00 82.69 66 SER A CA 1
ATOM 526 C C . SER A 1 66 ? 46.562 8.967 -58.071 1.00 82.69 66 SER A C 1
ATOM 528 O O . SER A 1 66 ? 46.791 8.981 -59.283 1.00 82.69 66 SER A O 1
ATOM 530 N N . LEU A 1 67 ? 45.589 9.700 -57.517 1.00 83.81 67 LEU A N 1
ATOM 531 C CA . LEU A 1 67 ? 44.673 10.528 -58.302 1.00 83.81 67 LEU A CA 1
ATOM 532 C C . LEU A 1 67 ? 45.430 11.592 -59.128 1.00 83.81 67 LEU A C 1
ATOM 534 O O . LEU A 1 67 ? 45.140 11.801 -60.306 1.00 83.81 67 LEU A O 1
ATOM 538 N N . SER A 1 68 ? 46.479 12.211 -58.563 1.00 82.88 68 SER A N 1
ATOM 539 C CA . SER A 1 68 ? 47.352 13.147 -59.295 1.00 82.88 68 SER A CA 1
ATOM 540 C C . SER A 1 68 ? 48.117 12.487 -60.448 1.00 82.88 68 SER A C 1
ATOM 542 O O . SER A 1 68 ? 48.375 13.145 -61.457 1.00 82.88 68 SER A O 1
ATOM 544 N N . ALA A 1 69 ? 48.485 11.206 -60.336 1.00 81.62 69 ALA A N 1
ATOM 545 C CA . ALA A 1 69 ? 49.123 10.465 -61.423 1.00 81.62 69 ALA A CA 1
ATOM 546 C C . ALA A 1 69 ? 48.124 10.121 -62.543 1.00 81.62 69 ALA A C 1
ATOM 548 O O . ALA A 1 69 ? 48.444 10.303 -63.716 1.00 81.62 69 ALA A O 1
ATOM 549 N N . GLN A 1 70 ? 46.901 9.709 -62.195 1.00 81.62 70 GLN A N 1
ATOM 550 C CA . GLN A 1 70 ? 45.834 9.398 -63.156 1.00 81.62 70 GLN A CA 1
ATOM 551 C C . GLN A 1 70 ? 45.404 10.641 -63.954 1.00 81.62 70 GLN A C 1
ATOM 553 O O . GLN A 1 70 ? 45.426 10.617 -65.186 1.00 81.62 70 GLN A O 1
ATOM 558 N N . PHE A 1 71 ? 45.151 11.773 -63.279 1.00 81.00 71 PHE A N 1
ATOM 559 C CA . PHE A 1 71 ? 44.866 13.060 -63.937 1.00 81.00 71 PHE A CA 1
ATOM 560 C C . PHE A 1 71 ? 46.021 13.582 -64.812 1.00 81.00 71 PHE A C 1
ATOM 562 O O . PHE A 1 71 ? 45.785 14.420 -65.678 1.00 81.00 71 PHE A O 1
ATOM 569 N N . LYS A 1 72 ? 47.258 13.099 -64.625 1.00 79.94 72 LYS A N 1
ATOM 570 C CA . LYS A 1 72 ? 48.404 13.408 -65.502 1.00 79.94 72 LYS A CA 1
ATOM 571 C C . LYS A 1 72 ? 48.549 12.450 -66.687 1.00 79.94 72 LYS A C 1
ATOM 573 O O . LYS A 1 72 ? 49.240 12.806 -67.636 1.00 79.94 72 LYS A O 1
ATOM 578 N N . GLN A 1 73 ? 47.931 11.268 -66.644 1.00 77.94 73 GLN A N 1
ATOM 579 C CA . GLN A 1 73 ? 47.961 10.297 -67.741 1.00 77.94 73 GLN A CA 1
ATOM 580 C C . GLN A 1 73 ? 46.827 10.529 -68.742 1.00 77.94 73 GLN A C 1
ATOM 582 O O . GLN A 1 73 ? 47.110 10.716 -69.923 1.00 77.94 73 GLN A O 1
ATOM 587 N N . ASN A 1 74 ? 45.566 10.558 -68.294 1.00 78.25 74 ASN A N 1
ATOM 588 C CA . ASN A 1 74 ? 44.436 10.855 -69.180 1.00 78.25 74 ASN A CA 1
ATOM 589 C C . ASN A 1 74 ? 43.279 11.554 -68.432 1.00 78.25 74 ASN A C 1
ATOM 591 O O . ASN A 1 74 ? 42.430 10.878 -67.849 1.00 78.25 74 ASN A O 1
ATOM 595 N N . PRO A 1 75 ? 43.200 12.903 -68.445 1.00 70.75 75 PRO A N 1
ATOM 596 C CA . PRO A 1 75 ? 42.236 13.664 -67.642 1.00 70.75 75 PRO A CA 1
ATOM 597 C C . PRO A 1 75 ? 40.757 13.311 -67.853 1.00 70.75 75 PRO A C 1
ATOM 599 O O . PRO A 1 75 ? 39.948 13.595 -66.978 1.00 70.75 75 PRO A O 1
ATOM 602 N N . LYS A 1 76 ? 40.399 12.732 -69.009 1.00 69.56 76 LYS A N 1
ATOM 603 C CA . LYS A 1 76 ? 39.012 12.426 -69.401 1.00 69.56 76 LYS A CA 1
ATOM 604 C C . LYS A 1 76 ? 38.528 11.026 -69.005 1.00 69.56 76 LYS A C 1
ATOM 606 O O . LYS A 1 76 ? 37.378 10.703 -69.270 1.00 69.56 76 LYS A O 1
ATOM 611 N N . GLU A 1 77 ? 39.393 10.199 -68.417 1.00 74.12 77 GLU A N 1
ATOM 612 C CA . GLU A 1 77 ? 39.100 8.792 -68.088 1.00 74.12 77 GLU A CA 1
ATOM 613 C C . GLU A 1 77 ? 39.302 8.469 -66.594 1.00 74.12 77 GLU A C 1
ATOM 615 O O . GLU A 1 77 ? 39.220 7.311 -66.197 1.00 74.12 77 GLU A O 1
ATOM 620 N N . VAL A 1 78 ? 39.573 9.474 -65.750 1.00 77.06 78 VAL A N 1
ATOM 621 C CA . VAL A 1 78 ? 39.895 9.269 -64.321 1.00 77.06 78 VAL A CA 1
ATOM 622 C C . VAL A 1 78 ? 38.679 8.829 -63.498 1.00 77.06 78 VAL A C 1
ATOM 624 O O . VAL A 1 78 ? 38.821 8.067 -62.544 1.00 77.06 78 VAL A O 1
ATOM 627 N N . PHE A 1 79 ? 37.485 9.300 -63.855 1.00 82.12 79 PHE A N 1
ATOM 628 C CA . PHE A 1 79 ? 36.236 8.958 -63.181 1.00 82.12 79 PHE A CA 1
ATOM 629 C C . PHE A 1 79 ? 35.084 8.862 -64.184 1.00 82.12 79 PHE A C 1
ATOM 631 O O . PHE A 1 79 ? 35.048 9.583 -65.180 1.00 82.12 79 PHE A O 1
ATOM 638 N N . SER A 1 80 ? 34.142 7.964 -63.907 1.00 81.44 80 SER A N 1
ATOM 639 C CA . SER A 1 80 ? 32.935 7.737 -64.710 1.00 81.44 80 SER A CA 1
ATOM 640 C C . SER A 1 80 ? 31.772 8.655 -64.313 1.00 81.44 80 SER A C 1
ATOM 642 O O . SER A 1 80 ? 31.030 9.121 -65.176 1.00 81.44 80 SER A O 1
ATOM 644 N N . ASP A 1 81 ? 31.641 8.964 -63.021 1.00 85.06 81 ASP A N 1
ATOM 645 C CA . ASP A 1 81 ? 30.770 10.011 -62.487 1.00 85.06 81 ASP A CA 1
ATOM 646 C C . ASP A 1 81 ? 31.372 10.632 -61.206 1.00 85.06 81 ASP A C 1
ATOM 648 O O . ASP A 1 81 ? 32.426 10.219 -60.709 1.00 85.06 81 ASP A O 1
ATOM 652 N N . PHE A 1 82 ? 30.708 11.640 -60.633 1.00 85.00 82 PHE A N 1
ATOM 653 C CA . PHE A 1 82 ? 31.172 12.238 -59.376 1.00 85.00 82 PHE A CA 1
ATOM 654 C C . PHE A 1 82 ? 31.147 11.262 -58.188 1.00 85.00 82 PHE A C 1
ATOM 656 O O . PHE A 1 82 ? 31.919 11.442 -57.250 1.00 85.00 82 PHE A O 1
ATOM 663 N N . LYS A 1 83 ? 30.278 10.242 -58.183 1.00 86.38 83 LYS A N 1
ATOM 664 C CA . LYS A 1 83 ? 30.173 9.274 -57.081 1.00 86.38 83 LYS A CA 1
ATOM 665 C C . LYS A 1 83 ? 31.376 8.327 -57.073 1.00 86.38 83 LYS A C 1
ATOM 667 O O . LYS A 1 83 ? 31.890 8.036 -55.994 1.00 86.38 83 LYS A O 1
ATOM 672 N N . ASP A 1 84 ? 31.827 7.896 -58.245 1.00 87.00 84 ASP A N 1
ATOM 673 C CA . ASP A 1 84 ? 33.080 7.182 -58.493 1.00 87.00 84 ASP A CA 1
ATOM 674 C C . ASP A 1 84 ? 34.279 8.022 -58.023 1.00 87.00 84 ASP A C 1
ATOM 676 O O . ASP A 1 84 ? 34.989 7.605 -57.107 1.00 87.00 84 ASP A O 1
ATOM 680 N N . LEU A 1 85 ? 34.413 9.267 -58.505 1.00 88.00 85 LEU A N 1
ATOM 681 C CA . LEU A 1 85 ? 35.486 10.182 -58.085 1.00 88.00 85 LEU A CA 1
ATOM 682 C C . LEU A 1 85 ? 35.561 10.359 -56.558 1.00 88.00 85 LEU A C 1
ATOM 684 O O . LEU A 1 85 ? 36.640 10.280 -55.972 1.00 88.00 85 LEU A O 1
ATOM 688 N N . ILE A 1 86 ? 34.419 10.580 -55.897 1.00 90.94 86 ILE A N 1
ATOM 689 C CA . ILE A 1 86 ? 34.352 10.712 -54.434 1.00 90.94 86 ILE A CA 1
ATOM 690 C C . ILE A 1 86 ? 34.770 9.404 -53.739 1.00 90.94 86 ILE A C 1
ATOM 692 O O . ILE A 1 86 ? 35.441 9.447 -52.708 1.00 90.94 86 ILE A O 1
ATOM 696 N N . GLY A 1 87 ? 34.403 8.248 -54.298 1.00 88.00 87 GLY A N 1
ATOM 697 C CA . GLY A 1 87 ? 34.829 6.941 -53.798 1.00 88.00 87 GLY A CA 1
ATOM 698 C C . GLY A 1 87 ? 36.342 6.742 -53.905 1.00 88.00 87 GLY A C 1
ATOM 699 O O . GLY A 1 87 ? 36.971 6.340 -52.930 1.00 88.00 87 GLY A O 1
ATOM 700 N N . GLN A 1 88 ? 36.944 7.097 -55.044 1.00 87.50 88 GLN A N 1
ATOM 701 C CA . GLN A 1 88 ? 38.399 7.049 -55.234 1.00 87.50 88 GLN A CA 1
ATOM 702 C C . GLN A 1 88 ? 39.134 7.989 -54.262 1.00 87.50 88 GLN A C 1
ATOM 704 O O . GLN A 1 88 ? 40.109 7.575 -53.633 1.00 87.50 88 GLN A O 1
ATOM 709 N N . ILE A 1 89 ? 38.632 9.219 -54.075 1.00 89.12 89 ILE A N 1
ATOM 710 C CA . ILE A 1 89 ? 39.160 10.194 -53.104 1.00 89.12 89 ILE A CA 1
ATOM 711 C C . ILE A 1 89 ? 39.137 9.623 -51.682 1.00 89.12 89 ILE A C 1
ATOM 713 O O . ILE A 1 89 ? 40.170 9.611 -51.011 1.00 89.12 89 ILE A O 1
ATOM 717 N N . LEU A 1 90 ? 37.983 9.132 -51.219 1.00 89.75 90 LEU A N 1
ATOM 718 C CA . LEU A 1 90 ? 37.855 8.585 -49.867 1.00 89.75 90 LEU A CA 1
ATOM 719 C C . LEU A 1 90 ? 38.712 7.332 -49.674 1.00 89.75 90 LEU A C 1
ATOM 721 O O . LEU A 1 90 ? 39.358 7.200 -48.636 1.00 89.75 90 LEU A O 1
ATOM 725 N N . MET A 1 91 ? 38.774 6.445 -50.667 1.00 89.31 91 MET A N 1
ATOM 726 C CA . MET A 1 91 ? 39.594 5.240 -50.585 1.00 89.31 91 MET A CA 1
ATOM 727 C C . MET A 1 91 ? 41.095 5.565 -50.537 1.00 89.31 91 MET A C 1
ATOM 729 O O . MET A 1 91 ? 41.787 4.996 -49.697 1.00 89.31 91 MET A O 1
ATOM 733 N N . GLU A 1 92 ? 41.612 6.501 -51.351 1.00 88.69 92 GLU A N 1
ATOM 734 C CA . GLU A 1 92 ? 43.026 6.913 -51.256 1.00 88.69 92 GLU A CA 1
ATOM 735 C C . GLU A 1 92 ? 43.324 7.524 -49.874 1.00 88.69 92 GLU A C 1
ATOM 737 O O . GLU A 1 92 ? 44.248 7.071 -49.198 1.00 88.69 92 GLU A O 1
ATOM 742 N N . VAL A 1 93 ? 42.504 8.472 -49.400 1.00 87.31 93 VAL A N 1
ATOM 743 C CA . VAL A 1 93 ? 42.699 9.136 -48.096 1.00 87.31 93 VAL A CA 1
ATOM 744 C C . VAL A 1 93 ? 42.683 8.146 -46.925 1.00 87.31 93 VAL A C 1
ATOM 746 O O . VAL A 1 93 ? 43.566 8.181 -46.063 1.00 87.31 93 VAL A O 1
ATOM 749 N N . LEU A 1 94 ? 41.699 7.244 -46.880 1.00 87.38 94 LEU A N 1
ATOM 750 C CA . LEU A 1 94 ? 41.585 6.264 -45.799 1.00 87.38 94 LEU A CA 1
ATOM 751 C C . LEU A 1 94 ? 42.734 5.249 -45.864 1.00 87.38 94 LEU A C 1
ATOM 753 O O . LEU A 1 94 ? 43.365 4.980 -44.840 1.00 87.38 94 LEU A O 1
ATOM 757 N N . MET A 1 95 ? 43.086 4.754 -47.056 1.00 84.62 95 MET A N 1
ATOM 758 C CA . MET A 1 95 ? 44.194 3.810 -47.218 1.00 84.62 95 MET A CA 1
ATOM 759 C C . MET A 1 95 ? 45.557 4.428 -46.888 1.00 84.62 95 MET A C 1
ATOM 761 O O . MET A 1 95 ? 46.375 3.729 -46.286 1.00 84.62 95 MET A O 1
ATOM 765 N N . MET A 1 96 ? 45.796 5.718 -47.160 1.00 83.06 96 MET A N 1
ATOM 766 C CA . MET A 1 96 ? 47.011 6.417 -46.705 1.00 83.06 96 MET A CA 1
ATOM 767 C C . MET A 1 96 ? 47.200 6.269 -45.188 1.00 83.06 96 MET A C 1
ATOM 769 O O . MET A 1 96 ? 48.288 5.906 -44.742 1.00 83.06 96 MET A O 1
ATOM 773 N N . SER A 1 97 ? 46.127 6.435 -44.402 1.00 77.75 97 SER A N 1
ATOM 774 C CA . SER A 1 97 ? 46.179 6.283 -42.940 1.00 77.75 97 SER A CA 1
ATOM 775 C C . SER A 1 97 ? 46.460 4.848 -42.475 1.00 77.75 97 SER A C 1
ATOM 777 O O . SER A 1 97 ? 46.995 4.656 -41.384 1.00 77.75 97 SER A O 1
ATOM 779 N N . THR A 1 98 ? 46.173 3.824 -43.291 1.00 74.81 98 THR A N 1
ATOM 780 C CA . THR A 1 98 ? 46.544 2.428 -42.987 1.00 74.81 98 THR A CA 1
ATOM 781 C C . THR A 1 98 ? 48.035 2.172 -43.218 1.00 74.81 98 THR A C 1
ATOM 783 O O . THR A 1 98 ? 48.668 1.514 -42.387 1.00 74.81 98 THR A O 1
ATOM 786 N N . GLN A 1 99 ? 48.592 2.724 -44.303 1.00 71.81 99 GLN A N 1
ATOM 787 C CA . GLN A 1 99 ? 49.900 2.364 -44.861 1.00 71.81 99 GLN A CA 1
ATOM 788 C C . GLN A 1 99 ? 51.083 3.016 -44.136 1.00 71.81 99 GLN A C 1
ATOM 790 O O . GLN A 1 99 ? 52.124 2.375 -43.974 1.00 71.81 99 GLN A O 1
ATOM 795 N N . THR A 1 100 ? 50.946 4.257 -43.663 1.00 61.19 100 THR A N 1
ATOM 796 C CA . THR A 1 100 ? 51.974 4.896 -42.829 1.00 61.19 100 THR A CA 1
ATOM 797 C C . THR A 1 100 ? 52.011 4.267 -41.432 1.00 61.19 100 THR A C 1
ATOM 799 O O . THR A 1 100 ? 50.975 3.983 -40.822 1.00 61.19 100 THR A O 1
ATOM 802 N N . ARG A 1 101 ? 53.215 4.028 -40.894 1.00 53.12 101 ARG A N 1
ATOM 803 C CA . ARG A 1 101 ? 53.384 3.540 -39.512 1.00 53.12 101 ARG A CA 1
ATOM 804 C C . ARG A 1 101 ? 53.430 4.661 -38.479 1.00 53.12 101 ARG A C 1
ATOM 806 O O . ARG A 1 101 ? 52.833 4.496 -37.422 1.00 53.12 101 ARG A O 1
ATOM 813 N N . ASP A 1 102 ? 54.089 5.769 -38.811 1.00 50.91 102 ASP A N 1
ATOM 814 C CA . ASP A 1 102 ? 54.491 6.792 -37.835 1.00 50.91 102 ASP A CA 1
ATOM 815 C C . ASP A 1 102 ? 53.934 8.203 -38.136 1.00 50.91 102 ASP A C 1
ATOM 817 O O . ASP A 1 102 ? 54.120 9.117 -37.338 1.00 50.91 102 ASP A O 1
ATOM 821 N N . GLU A 1 103 ? 53.212 8.391 -39.250 1.00 59.00 103 GLU A N 1
ATOM 822 C CA . GLU A 1 103 ? 52.575 9.666 -39.627 1.00 59.00 103 GLU A CA 1
ATOM 823 C C . GLU A 1 103 ? 51.062 9.492 -39.841 1.00 59.00 103 GLU A C 1
ATOM 825 O O . GLU A 1 103 ? 50.631 8.716 -40.695 1.00 59.00 103 GLU A O 1
ATOM 830 N N . ASN A 1 104 ? 50.247 10.236 -39.088 1.00 66.69 104 ASN A N 1
ATOM 831 C CA . ASN A 1 104 ? 48.799 10.329 -39.294 1.00 66.69 104 ASN A CA 1
ATOM 832 C C . ASN A 1 104 ? 48.509 11.404 -40.372 1.00 66.69 104 ASN A C 1
ATOM 834 O O . ASN A 1 104 ? 48.818 12.575 -40.134 1.00 66.69 104 ASN A O 1
ATOM 838 N N . PRO A 1 105 ? 47.901 11.063 -41.530 1.00 67.94 105 PRO A N 1
ATOM 839 C CA . PRO A 1 105 ? 47.678 12.013 -42.627 1.00 67.94 105 PRO A CA 1
ATOM 840 C C . PRO A 1 105 ? 46.644 13.106 -42.310 1.00 67.94 105 PRO A C 1
ATOM 842 O O . PRO A 1 105 ? 46.581 14.106 -43.020 1.00 67.94 105 PRO A O 1
ATOM 845 N N . PHE A 1 106 ? 45.848 12.944 -41.250 1.00 76.31 106 PHE A N 1
ATOM 846 C CA . PHE A 1 106 ? 44.862 13.924 -40.794 1.00 76.31 106 PHE A CA 1
ATOM 847 C C . PHE A 1 106 ? 45.455 14.962 -39.825 1.00 76.31 106 PHE A C 1
ATOM 849 O O . PHE A 1 106 ? 44.846 16.008 -39.606 1.00 76.31 106 PHE A O 1
ATOM 856 N N . ALA A 1 107 ? 46.652 14.719 -39.272 1.00 63.94 107 ALA A N 1
ATOM 857 C CA . ALA A 1 107 ? 47.249 15.555 -38.224 1.00 63.94 107 ALA A CA 1
ATOM 858 C C . ALA A 1 107 ? 47.566 16.998 -38.672 1.00 63.94 107 ALA A C 1
ATOM 860 O O . ALA A 1 107 ? 47.591 17.911 -37.843 1.00 63.94 107 ALA A O 1
ATOM 861 N N . SER A 1 108 ? 47.768 17.228 -39.974 1.00 57.31 108 SER A N 1
ATOM 862 C CA . SER A 1 108 ? 47.893 18.573 -40.554 1.00 57.31 108 SER A CA 1
ATOM 863 C C . SER A 1 108 ? 46.561 19.329 -40.579 1.00 57.31 108 SER A C 1
ATOM 865 O O . SER A 1 108 ? 46.540 20.535 -40.341 1.00 57.31 108 SER A O 1
ATOM 867 N N . LEU A 1 109 ? 45.438 18.636 -40.803 1.00 63.47 109 LEU A N 1
ATOM 868 C CA . LEU A 1 109 ? 44.111 19.253 -40.900 1.00 63.47 109 LEU A CA 1
ATOM 869 C C . LEU A 1 109 ? 43.649 19.821 -39.549 1.00 63.47 109 LEU A C 1
ATOM 871 O O . LEU A 1 109 ? 43.046 20.895 -39.502 1.00 63.47 109 LEU A O 1
ATOM 875 N N . THR A 1 110 ? 43.985 19.140 -38.449 1.00 52.47 110 THR A N 1
ATOM 876 C CA . THR A 1 110 ? 43.669 19.547 -37.067 1.00 52.47 110 THR A CA 1
ATOM 877 C C . THR A 1 110 ? 44.423 20.786 -36.569 1.00 52.47 110 THR A C 1
ATOM 879 O O . THR A 1 110 ? 44.131 21.267 -35.478 1.00 52.47 110 THR A O 1
ATOM 882 N N . ALA A 1 111 ? 45.370 21.338 -37.336 1.00 44.16 111 ALA A N 1
ATOM 883 C CA . ALA A 1 111 ? 46.058 22.579 -36.968 1.00 44.16 111 ALA A CA 1
ATOM 884 C C . ALA A 1 111 ? 45.203 23.845 -37.202 1.00 44.16 111 ALA A C 1
ATOM 886 O O . ALA A 1 111 ? 45.458 24.878 -36.584 1.00 44.16 111 ALA A O 1
ATOM 887 N N . THR A 1 112 ? 44.191 23.773 -38.077 1.00 38.59 112 THR A N 1
ATOM 888 C CA . THR A 1 112 ? 43.358 24.917 -38.506 1.00 38.59 112 THR A CA 1
ATOM 889 C C . THR A 1 112 ? 41.876 24.809 -38.127 1.00 38.59 112 THR A C 1
ATOM 891 O O . THR A 1 112 ? 41.085 25.693 -38.456 1.00 38.59 112 THR A O 1
ATOM 894 N N . SER A 1 113 ? 41.489 23.779 -37.372 1.00 43.09 113 SER A N 1
ATOM 895 C CA . SER A 1 113 ? 40.146 23.607 -36.798 1.00 43.09 113 SER A CA 1
ATOM 896 C C . SER A 1 113 ? 40.237 23.074 -35.367 1.00 43.09 113 SER A C 1
ATOM 898 O O . SER A 1 113 ? 41.068 22.215 -35.088 1.00 43.09 113 SER A O 1
ATOM 900 N N . GLN A 1 114 ? 39.387 23.563 -34.453 1.00 33.53 114 GLN A N 1
ATOM 901 C CA . GLN A 1 114 ? 39.355 23.064 -33.070 1.00 33.53 114 GLN A CA 1
ATOM 902 C C . GLN A 1 114 ? 39.038 21.556 -33.051 1.00 33.53 114 GLN A C 1
ATOM 904 O O . GLN A 1 114 ? 37.985 21.169 -33.562 1.00 33.53 114 GLN A O 1
ATOM 909 N N . PRO A 1 115 ? 39.891 20.700 -32.454 1.00 41.50 115 PRO A N 1
ATOM 910 C CA . PRO A 1 115 ? 39.626 19.268 -32.398 1.00 41.50 115 PRO A CA 1
ATOM 911 C C . PRO A 1 115 ? 38.351 18.934 -31.615 1.00 41.50 115 PRO A C 1
ATOM 913 O O . PRO A 1 115 ? 38.148 19.421 -30.497 1.00 41.50 115 PRO A O 1
ATOM 916 N N . ILE A 1 116 ? 37.562 17.998 -32.149 1.00 46.47 116 ILE A N 1
ATOM 917 C CA . ILE A 1 116 ? 36.395 17.396 -31.476 1.00 46.47 116 ILE A CA 1
ATOM 918 C C . ILE A 1 116 ? 36.790 16.860 -30.082 1.00 46.47 116 ILE A C 1
ATOM 920 O O . ILE A 1 116 ? 36.070 17.050 -29.103 1.00 46.47 116 ILE A O 1
ATOM 924 N N . ALA A 1 117 ? 37.998 16.297 -29.956 1.00 34.91 117 ALA A N 1
ATOM 925 C CA . ALA A 1 117 ? 38.565 15.812 -28.694 1.00 34.91 117 ALA A CA 1
ATOM 926 C C . ALA A 1 117 ? 38.826 16.906 -27.630 1.00 34.91 117 ALA A C 1
ATOM 928 O O . ALA A 1 117 ? 38.885 16.599 -26.442 1.00 34.91 117 ALA A O 1
ATOM 929 N N . THR A 1 118 ? 38.969 18.180 -28.019 1.00 33.66 118 THR A N 1
ATOM 930 C CA . THR A 1 118 ? 39.088 19.308 -27.070 1.00 33.66 118 THR A CA 1
ATOM 931 C C . THR A 1 118 ? 37.760 19.998 -26.770 1.00 33.66 118 THR A C 1
ATOM 933 O O . THR A 1 118 ? 37.621 20.563 -25.688 1.00 33.66 118 THR A O 1
ATOM 936 N N . ALA A 1 119 ? 36.767 19.910 -27.664 1.00 33.94 119 ALA A N 1
ATOM 937 C CA . ALA A 1 119 ? 35.423 20.442 -27.418 1.00 33.94 119 ALA A CA 1
ATOM 938 C C . ALA A 1 119 ? 34.729 19.749 -26.226 1.00 33.94 119 ALA A C 1
ATOM 940 O O . ALA A 1 119 ? 34.014 20.395 -25.464 1.00 33.94 119 ALA A O 1
ATOM 941 N N . ALA A 1 120 ? 35.034 18.467 -25.991 1.00 33.53 120 ALA A N 1
ATOM 942 C CA . ALA A 1 120 ? 34.530 17.675 -24.863 1.00 33.53 120 ALA A CA 1
ATOM 943 C C . ALA A 1 120 ? 34.911 18.206 -23.457 1.00 33.53 120 ALA A C 1
ATOM 945 O O . ALA A 1 120 ? 34.437 17.674 -22.458 1.00 33.53 120 ALA A O 1
ATOM 946 N N . ARG A 1 121 ? 35.753 19.247 -23.351 1.00 35.00 121 ARG A N 1
ATOM 947 C CA . ARG A 1 121 ? 36.226 19.819 -22.074 1.00 35.00 121 ARG A CA 1
ATOM 948 C C . ARG A 1 121 ? 35.393 20.996 -21.540 1.00 35.00 121 ARG A C 1
ATOM 950 O O . ARG A 1 121 ? 35.825 21.638 -20.587 1.00 35.00 121 ARG A O 1
ATOM 957 N N . SER A 1 122 ? 34.232 21.302 -22.127 1.00 25.34 122 SER A N 1
ATOM 958 C CA . SER A 1 122 ? 33.364 22.406 -21.678 1.00 25.34 122 SER A CA 1
ATOM 959 C C . SER A 1 122 ? 31.868 22.051 -21.732 1.00 25.34 122 SER A C 1
ATOM 961 O O . SER A 1 122 ? 31.300 22.002 -22.823 1.00 25.34 122 SER A O 1
ATOM 963 N N . PRO A 1 123 ? 31.203 21.837 -20.579 1.00 30.88 123 PRO A N 1
ATOM 964 C CA . PRO A 1 123 ? 29.770 21.549 -20.505 1.00 30.88 123 PRO A CA 1
ATOM 965 C C . PRO A 1 123 ? 28.889 22.781 -20.187 1.00 30.88 123 PRO A C 1
ATOM 967 O O . PRO A 1 123 ? 27.801 22.612 -19.648 1.00 30.88 123 PRO A O 1
ATOM 970 N N . ASP A 1 124 ? 29.319 24.009 -20.519 1.00 30.81 124 ASP A N 1
ATOM 971 C CA . ASP A 1 124 ? 28.571 25.256 -20.238 1.00 30.81 124 ASP A CA 1
ATOM 972 C C . ASP A 1 124 ? 28.310 26.098 -21.509 1.00 30.81 124 ASP A C 1
ATOM 974 O O . ASP A 1 124 ? 28.901 27.152 -21.757 1.00 30.81 124 ASP A O 1
ATOM 978 N N . GLY A 1 125 ? 27.397 25.611 -22.355 1.00 28.59 125 GLY A N 1
ATOM 979 C CA . GLY A 1 125 ? 26.966 26.265 -23.598 1.00 28.59 125 GLY A CA 1
ATOM 980 C C . GLY A 1 125 ? 25.797 27.239 -23.410 1.00 28.59 125 GLY A C 1
ATOM 981 O O . GLY A 1 125 ? 24.703 26.983 -23.909 1.00 28.59 125 GLY A O 1
ATOM 982 N N . ASN A 1 126 ? 26.002 28.348 -22.693 1.00 26.64 126 ASN A N 1
ATOM 983 C CA . ASN A 1 126 ? 24.948 29.350 -22.477 1.00 26.64 126 ASN A CA 1
ATOM 984 C C . ASN A 1 126 ? 24.522 30.058 -23.783 1.00 26.64 126 ASN A C 1
ATOM 986 O O . ASN A 1 126 ? 25.356 30.553 -24.544 1.00 26.64 126 ASN A O 1
ATOM 990 N N . LEU A 1 127 ? 23.209 30.159 -24.019 1.00 26.84 127 LEU A N 1
ATOM 991 C CA . LEU A 1 127 ? 22.626 30.801 -25.205 1.00 26.84 127 LEU A CA 1
ATOM 992 C C . LEU A 1 127 ? 22.771 32.332 -25.155 1.00 26.84 127 LEU A C 1
ATOM 994 O O . LEU A 1 127 ? 21.903 33.036 -24.639 1.00 26.84 127 LEU A O 1
ATOM 998 N N . MET A 1 128 ? 23.837 32.870 -25.752 1.00 23.31 128 MET A N 1
ATOM 999 C CA . MET A 1 128 ? 23.923 34.307 -26.028 1.00 23.31 128 MET A CA 1
ATOM 1000 C C . MET A 1 128 ? 23.024 34.693 -27.210 1.00 23.31 128 MET A C 1
ATOM 1002 O O . MET A 1 128 ? 23.382 34.516 -28.374 1.00 23.31 128 MET A O 1
ATOM 1006 N N . LEU A 1 129 ? 21.860 35.271 -26.904 1.00 27.97 129 LEU A N 1
ATOM 1007 C CA . LEU A 1 129 ? 21.037 35.975 -27.888 1.00 27.97 129 LEU A CA 1
ATOM 1008 C C . LEU A 1 129 ? 21.770 37.232 -28.376 1.00 27.97 129 LEU A C 1
ATOM 1010 O O . LEU A 1 129 ? 22.197 38.067 -27.580 1.00 27.97 129 LEU A O 1
ATOM 1014 N N . ASN A 1 130 ? 21.908 37.366 -29.694 1.00 24.83 130 ASN A N 1
ATOM 1015 C CA . ASN A 1 130 ? 22.626 38.478 -30.308 1.00 24.83 130 ASN A CA 1
ATOM 1016 C C . ASN A 1 130 ? 21.719 39.722 -30.386 1.00 24.83 130 ASN A C 1
ATOM 1018 O O . ASN A 1 130 ? 20.614 39.653 -30.927 1.00 24.83 130 ASN A O 1
ATOM 1022 N N . ALA A 1 131 ? 22.162 40.852 -29.833 1.00 24.56 131 ALA A N 1
ATOM 1023 C CA . ALA A 1 131 ? 21.320 42.036 -29.666 1.00 24.56 131 ALA A CA 1
ATOM 1024 C C . ALA A 1 131 ? 21.181 42.844 -30.971 1.00 24.56 131 ALA A C 1
ATOM 1026 O O . ALA A 1 131 ? 22.097 43.556 -31.380 1.00 24.56 131 ALA A O 1
ATOM 1027 N N . GLY A 1 132 ? 20.009 42.769 -31.608 1.00 25.59 132 GLY A N 1
ATOM 1028 C CA . GLY A 1 132 ? 19.649 43.631 -32.736 1.00 25.59 132 GLY A CA 1
ATOM 1029 C C . GLY A 1 132 ? 19.285 45.046 -32.275 1.00 25.59 132 GLY A C 1
ATOM 1030 O O . GLY A 1 132 ? 18.385 45.224 -31.457 1.00 25.59 132 GLY A O 1
ATOM 1031 N N . SER A 1 133 ? 19.965 46.062 -32.804 1.00 26.66 133 SER A N 1
ATOM 1032 C CA . SER A 1 133 ? 19.741 47.463 -32.439 1.00 26.66 133 SER A CA 1
ATOM 1033 C C . SER A 1 133 ? 18.605 48.115 -33.235 1.00 26.66 133 SER A C 1
ATOM 1035 O O . SER A 1 133 ? 18.744 48.300 -34.445 1.00 26.66 133 SER A O 1
ATOM 1037 N N . ASN A 1 134 ? 17.548 48.578 -32.559 1.00 26.70 134 ASN A N 1
ATOM 1038 C CA . ASN A 1 134 ? 16.868 49.828 -32.926 1.00 26.70 134 ASN A CA 1
ATOM 1039 C C . ASN A 1 134 ? 16.028 50.402 -31.770 1.00 26.70 134 ASN A C 1
ATOM 1041 O O . ASN A 1 134 ? 15.780 49.727 -30.774 1.00 26.70 134 ASN A O 1
ATOM 1045 N N . SER A 1 135 ? 15.653 51.678 -31.877 1.00 25.67 135 SER A N 1
ATOM 1046 C CA . SER A 1 135 ? 15.108 52.501 -30.787 1.00 25.67 135 SER A CA 1
ATOM 1047 C C . SER A 1 135 ? 13.591 52.741 -30.876 1.00 25.67 135 SER A C 1
ATOM 1049 O O . SER A 1 135 ? 13.041 52.861 -31.967 1.00 25.67 135 SER A O 1
ATOM 1051 N N . GLY A 1 136 ? 12.916 52.885 -29.722 1.00 23.72 136 GLY A N 1
ATOM 1052 C CA . GLY A 1 136 ? 11.509 53.322 -29.674 1.00 23.72 136 GLY A CA 1
ATOM 1053 C C . GLY A 1 136 ? 10.785 53.160 -28.324 1.00 23.72 136 GLY A C 1
ATOM 1054 O O . GLY A 1 136 ? 10.315 52.079 -28.004 1.00 23.72 136 GLY A O 1
ATOM 1055 N N . THR A 1 137 ? 10.650 54.264 -27.576 1.00 26.14 137 THR A N 1
ATOM 1056 C CA . THR A 1 137 ? 9.542 54.591 -26.635 1.00 26.14 137 THR A CA 1
ATOM 1057 C C . THR A 1 137 ? 8.998 53.542 -25.631 1.00 26.14 137 THR A C 1
ATOM 1059 O O . THR A 1 137 ? 8.092 52.779 -25.940 1.00 26.14 137 THR A O 1
ATOM 1062 N N . SER A 1 138 ? 9.447 53.678 -24.374 1.00 26.39 138 SER A N 1
ATOM 1063 C CA . SER A 1 138 ? 8.688 53.659 -23.095 1.00 26.39 138 SER A CA 1
ATOM 1064 C C . SER A 1 138 ? 7.518 52.679 -22.819 1.00 26.39 138 SER A C 1
ATOM 1066 O O . SER A 1 138 ? 6.446 52.823 -23.403 1.00 26.39 138 SER A O 1
ATOM 1068 N N . PRO A 1 139 ? 7.611 51.874 -21.737 1.00 28.05 139 PRO A N 1
ATOM 1069 C CA . PRO A 1 139 ? 6.468 51.347 -20.979 1.00 28.05 139 PRO A CA 1
ATOM 1070 C C . PRO A 1 139 ? 6.200 52.126 -19.667 1.00 28.05 139 PRO A C 1
ATOM 1072 O O . PRO A 1 139 ? 7.083 52.807 -19.144 1.00 28.05 139 PRO A O 1
ATOM 1075 N N . MET A 1 140 ? 5.002 51.972 -19.086 1.00 25.39 140 MET A N 1
ATOM 1076 C CA . MET A 1 140 ? 4.709 52.348 -17.689 1.00 25.39 140 MET A CA 1
ATOM 1077 C C . MET A 1 140 ? 4.692 51.123 -16.753 1.00 25.39 140 MET A C 1
ATOM 1079 O O . MET A 1 140 ? 4.499 49.999 -17.203 1.00 25.39 140 MET A O 1
ATOM 1083 N N . PHE A 1 141 ? 4.901 51.401 -15.459 1.00 24.20 141 PHE A N 1
ATOM 1084 C CA . PHE A 1 141 ? 4.433 50.719 -14.232 1.00 24.20 141 PHE A CA 1
ATOM 1085 C C . PHE A 1 141 ? 3.556 49.447 -14.356 1.00 24.20 141 PHE A C 1
ATOM 1087 O O . PHE A 1 141 ? 2.642 49.416 -15.169 1.00 24.20 141 PHE A O 1
ATOM 1094 N N . CYS A 1 142 ? 3.581 48.455 -13.449 1.00 24.27 142 CYS A N 1
ATOM 1095 C CA . CYS A 1 142 ? 4.455 48.026 -12.325 1.00 24.27 142 CYS A CA 1
ATOM 1096 C C . CYS A 1 142 ? 3.758 46.804 -11.652 1.00 24.27 142 CYS A C 1
ATOM 1098 O O . CYS A 1 142 ? 2.561 46.630 -11.849 1.00 24.27 142 CYS A O 1
ATOM 1100 N N . SER A 1 143 ? 4.332 45.973 -10.769 1.00 23.02 143 SER A N 1
ATOM 1101 C CA . SER A 1 143 ? 5.714 45.610 -10.385 1.00 23.02 143 SER A CA 1
ATOM 1102 C C . SER A 1 143 ? 5.637 44.370 -9.463 1.00 23.02 143 SER A C 1
ATOM 1104 O O . SER A 1 143 ? 4.552 44.056 -8.973 1.00 23.02 143 SER A O 1
ATOM 1106 N N . LEU A 1 144 ? 6.767 43.740 -9.114 1.00 24.14 144 LEU A N 1
ATOM 1107 C CA . LEU A 1 144 ? 6.887 42.920 -7.897 1.00 24.14 144 LEU A CA 1
ATOM 1108 C C . LEU A 1 144 ? 8.063 43.420 -7.037 1.00 24.14 144 LEU A C 1
ATOM 1110 O O . LEU A 1 144 ? 9.129 43.747 -7.555 1.00 24.14 144 LEU A O 1
ATOM 1114 N N . GLY A 1 145 ? 7.846 43.527 -5.723 1.00 24.67 145 GLY A N 1
ATOM 1115 C CA . GLY A 1 145 ? 8.799 44.132 -4.787 1.00 24.67 145 GLY A CA 1
ATOM 1116 C C . GLY A 1 145 ? 10.003 43.246 -4.451 1.00 24.67 145 GLY A C 1
ATOM 1117 O O . GLY A 1 145 ? 9.888 42.027 -4.369 1.00 24.67 145 GLY A O 1
ATOM 1118 N N . SER A 1 146 ? 11.149 43.892 -4.223 1.00 24.64 146 SER A N 1
ATOM 1119 C CA . SER A 1 146 ? 12.383 43.286 -3.701 1.00 24.64 146 SER A CA 1
ATOM 1120 C C . SER A 1 146 ? 12.504 43.541 -2.180 1.00 24.64 146 SER A C 1
ATOM 1122 O O . SER A 1 146 ? 11.493 43.761 -1.517 1.00 24.64 146 SER A O 1
ATOM 1124 N N . PHE A 1 147 ? 13.742 43.592 -1.673 1.00 24.41 147 PHE A N 1
ATOM 1125 C CA . PHE A 1 147 ? 14.190 43.851 -0.293 1.00 24.41 147 PHE A CA 1
ATOM 1126 C C . PHE A 1 147 ? 14.158 42.649 0.672 1.00 24.41 147 PHE A C 1
ATOM 1128 O O . PHE A 1 147 ? 13.204 41.884 0.703 1.00 24.41 147 PHE A O 1
ATOM 1135 N N . SER A 1 148 ? 15.154 42.458 1.546 1.00 22.44 148 SER A N 1
ATOM 1136 C CA . SER A 1 148 ? 16.560 42.928 1.543 1.00 22.44 148 SER A CA 1
ATOM 1137 C C . SER A 1 148 ? 17.342 42.199 2.641 1.00 22.44 148 SER A C 1
ATOM 1139 O O . SER A 1 148 ? 16.760 41.822 3.656 1.00 22.44 148 SER A O 1
ATOM 1141 N N . ALA A 1 149 ? 18.663 42.078 2.499 1.00 26.83 149 ALA A N 1
ATOM 1142 C CA . ALA A 1 149 ? 19.526 41.683 3.612 1.00 26.83 149 ALA A CA 1
ATOM 1143 C C . ALA A 1 149 ? 19.700 42.827 4.631 1.00 26.83 149 ALA A C 1
ATOM 1145 O O . ALA A 1 149 ? 19.755 43.997 4.252 1.00 26.83 149 ALA A O 1
ATOM 1146 N N . SER A 1 150 ? 19.880 42.481 5.906 1.00 23.89 150 SER A N 1
ATOM 1147 C CA . SER A 1 150 ? 20.443 43.371 6.927 1.00 23.89 150 SER A CA 1
ATOM 1148 C C . SER A 1 150 ? 21.256 42.565 7.949 1.00 23.89 150 SER A C 1
ATOM 1150 O O . SER A 1 150 ? 20.918 41.435 8.298 1.00 23.89 150 SER A O 1
ATOM 1152 N N . SER A 1 151 ? 22.392 43.127 8.359 1.00 25.78 151 SER A N 1
ATOM 1153 C CA . SER A 1 151 ? 23.418 42.463 9.176 1.00 25.78 151 SER A CA 1
ATOM 1154 C C . SER A 1 151 ? 23.185 42.652 10.675 1.00 25.78 151 SER A C 1
ATOM 1156 O O . SER A 1 151 ? 22.573 43.643 11.066 1.00 25.78 151 SER A O 1
ATOM 1158 N N . LEU A 1 152 ? 23.821 41.827 11.519 1.00 24.61 152 LEU A N 1
ATOM 1159 C CA . LEU A 1 152 ? 24.417 42.327 12.767 1.00 24.61 152 LEU A CA 1
ATOM 1160 C C . LEU A 1 152 ? 25.581 41.454 13.278 1.00 24.61 152 LEU A C 1
ATOM 1162 O O . LEU A 1 152 ? 25.652 40.253 13.036 1.00 24.61 152 LEU A O 1
ATOM 1166 N N . SER A 1 153 ? 26.514 42.137 13.935 1.00 24.95 153 SER A N 1
ATOM 1167 C CA . SER A 1 153 ? 27.888 41.767 14.284 1.00 24.95 153 SER A CA 1
ATOM 1168 C C . SER A 1 153 ? 28.088 40.537 15.181 1.00 24.95 153 SER A C 1
ATOM 1170 O O . SER A 1 153 ? 27.279 40.238 16.054 1.00 24.95 153 SER A O 1
ATOM 1172 N N . SER A 1 154 ? 29.264 39.914 15.044 1.00 24.22 154 SER A N 1
ATOM 1173 C CA . SER A 1 154 ? 29.840 38.972 16.017 1.00 24.22 154 SER A CA 1
ATOM 1174 C C . SER A 1 154 ? 30.700 39.700 17.060 1.00 24.22 154 SER A C 1
ATOM 1176 O O . SER A 1 154 ? 31.404 40.647 16.712 1.00 24.22 154 SER A O 1
ATOM 1178 N N . LEU A 1 155 ? 30.691 39.216 18.308 1.00 24.62 155 LEU A N 1
ATOM 1179 C CA . LEU A 1 155 ? 31.650 39.558 19.367 1.00 24.62 155 LEU A CA 1
ATOM 1180 C C . LEU A 1 155 ? 31.889 38.336 20.272 1.00 24.62 155 LEU A C 1
ATOM 1182 O O . LEU A 1 155 ? 31.019 37.996 21.068 1.00 24.62 155 LEU A O 1
ATOM 1186 N N . TYR A 1 156 ? 33.047 37.679 20.134 1.00 25.86 156 TYR A N 1
ATOM 1187 C CA . TYR A 1 156 ? 34.025 37.417 21.211 1.00 25.86 156 TYR A CA 1
ATOM 1188 C C . TYR A 1 156 ? 35.265 36.670 20.664 1.00 25.86 156 TYR A C 1
ATOM 1190 O O . TYR A 1 156 ? 35.295 36.264 19.502 1.00 25.86 156 TYR A O 1
ATOM 1198 N N . GLU A 1 157 ? 36.332 36.590 21.462 1.00 23.14 157 GLU A N 1
ATOM 1199 C CA . GLU A 1 157 ? 37.719 36.564 20.973 1.00 23.14 157 GLU A CA 1
ATOM 1200 C C . GLU A 1 157 ? 38.436 35.191 20.971 1.00 23.14 157 GLU A C 1
ATOM 1202 O O . GLU A 1 157 ? 38.332 34.398 21.899 1.00 23.14 157 GLU A O 1
ATOM 1207 N N . THR A 1 158 ? 39.261 34.999 19.930 1.00 23.45 158 THR A N 1
ATOM 1208 C CA . THR A 1 158 ? 40.597 34.346 19.897 1.00 23.45 158 THR A CA 1
ATOM 1209 C C . THR A 1 158 ? 40.864 32.926 20.453 1.00 23.45 158 THR A C 1
ATOM 1211 O O . THR A 1 158 ? 40.938 32.723 21.658 1.00 23.45 158 THR A O 1
ATOM 1214 N N . SER A 1 159 ? 41.366 32.072 19.539 1.00 24.03 159 SER A N 1
ATOM 1215 C CA . SER A 1 159 ? 42.560 31.194 19.694 1.00 24.03 159 SER A CA 1
ATOM 1216 C C . SER A 1 159 ? 42.542 29.959 20.629 1.00 24.03 159 SER A C 1
ATOM 1218 O O . SER A 1 159 ? 41.765 29.902 21.575 1.00 24.03 159 SER A O 1
ATOM 1220 N N . PRO A 1 160 ? 43.487 28.994 20.464 1.00 31.03 160 PRO A N 1
ATOM 1221 C CA . PRO A 1 160 ? 44.321 28.651 19.295 1.00 31.03 160 PRO A CA 1
ATOM 1222 C C . PRO A 1 160 ? 44.208 27.159 18.875 1.00 31.03 160 PRO A C 1
ATOM 1224 O O . PRO A 1 160 ? 43.575 26.344 19.542 1.00 31.03 160 PRO A O 1
ATOM 1227 N N . ALA A 1 161 ? 44.881 26.772 17.785 1.00 24.00 161 ALA A N 1
ATOM 1228 C CA . ALA A 1 161 ? 44.987 25.377 17.336 1.00 24.00 161 ALA A CA 1
ATOM 1229 C C . ALA A 1 161 ? 46.277 24.673 17.822 1.00 24.00 161 ALA A C 1
ATOM 1231 O O . ALA A 1 161 ? 47.341 25.293 17.829 1.00 24.00 161 ALA A O 1
ATOM 1232 N N . PRO A 1 162 ? 46.217 23.362 18.129 1.00 28.12 162 PRO A N 1
ATOM 1233 C CA . PRO A 1 162 ? 47.353 22.437 18.084 1.00 28.12 162 PRO A CA 1
ATOM 1234 C C . PRO A 1 162 ? 47.212 21.385 16.944 1.00 28.12 162 PRO A C 1
ATOM 1236 O O . PRO A 1 162 ? 46.161 21.317 16.303 1.00 28.12 162 PRO A O 1
ATOM 1239 N N . PRO A 1 163 ? 48.267 20.604 16.617 1.00 29.92 163 PRO A N 1
ATOM 1240 C CA . PRO A 1 163 ? 48.492 20.152 15.236 1.00 29.92 163 PRO A CA 1
ATOM 1241 C C . PRO A 1 163 ? 48.182 18.671 14.936 1.00 29.92 163 PRO A C 1
ATOM 1243 O O . PRO A 1 163 ? 47.822 17.875 15.802 1.00 29.92 163 PRO A O 1
ATOM 1246 N N . ALA A 1 164 ? 48.356 18.303 13.663 1.00 26.16 164 ALA A N 1
ATOM 1247 C CA . ALA A 1 164 ? 48.161 16.953 13.140 1.00 26.16 164 ALA A CA 1
ATOM 1248 C C . ALA A 1 164 ? 49.184 15.925 13.663 1.00 26.16 164 ALA A C 1
ATOM 1250 O O . ALA A 1 164 ? 50.353 16.234 13.887 1.00 26.16 164 ALA A O 1
ATOM 1251 N N . SER A 1 165 ? 48.761 14.661 13.734 1.00 23.09 165 SER A N 1
ATOM 1252 C CA . SER A 1 165 ? 49.651 13.495 13.777 1.00 23.09 165 SER A CA 1
ATOM 1253 C C . SER A 1 165 ? 49.042 12.341 12.971 1.00 23.09 165 SER A C 1
ATOM 1255 O O . SER A 1 165 ? 47.832 12.121 12.998 1.00 23.09 165 SER A O 1
ATOM 1257 N N . LEU A 1 166 ? 49.877 11.638 12.201 1.00 23.09 166 LEU A N 1
ATOM 1258 C CA . LEU A 1 166 ? 49.474 10.474 11.410 1.00 23.09 166 LEU A CA 1
ATOM 1259 C C . LEU A 1 166 ? 49.500 9.222 12.289 1.00 23.09 166 LEU A C 1
ATOM 1261 O O . LEU A 1 166 ? 50.480 9.040 13.000 1.00 23.09 166 LEU A O 1
ATOM 1265 N N . TRP A 1 167 ? 48.543 8.308 12.112 1.00 22.92 167 TRP A N 1
ATOM 1266 C CA . TRP A 1 167 ? 48.798 6.858 12.125 1.00 22.92 167 TRP A CA 1
ATOM 1267 C C . TRP A 1 167 ? 47.855 6.170 11.125 1.00 22.92 167 TRP A C 1
ATOM 1269 O O . TRP A 1 167 ? 46.751 6.646 10.860 1.00 22.92 167 TRP A O 1
ATOM 1279 N N . SER A 1 168 ? 48.331 5.092 10.507 1.00 22.38 168 SER A N 1
ATOM 1280 C CA . SER A 1 168 ? 47.715 4.440 9.345 1.00 22.38 168 SER A CA 1
ATOM 1281 C C . SER A 1 168 ? 46.741 3.315 9.715 1.00 22.38 168 SER A C 1
ATOM 1283 O O . SER A 1 168 ? 46.802 2.749 10.804 1.00 22.38 168 SER A O 1
ATOM 1285 N N . PHE A 1 169 ? 45.870 2.941 8.770 1.00 24.12 169 PHE A N 1
ATOM 1286 C CA . PHE A 1 169 ? 45.090 1.700 8.827 1.00 24.12 169 PHE A CA 1
ATOM 1287 C C . PHE A 1 169 ? 45.252 0.890 7.537 1.00 24.12 169 PHE A C 1
ATOM 1289 O O . PHE A 1 169 ? 45.264 1.442 6.439 1.00 24.12 169 PHE A O 1
ATOM 1296 N N . VAL A 1 170 ? 45.397 -0.428 7.692 1.00 23.16 170 VAL A N 1
ATOM 1297 C CA . VAL A 1 170 ? 45.741 -1.377 6.622 1.00 23.16 170 VAL A CA 1
ATOM 1298 C C . VAL A 1 170 ? 44.500 -2.186 6.206 1.00 23.16 170 VAL A C 1
ATOM 1300 O O . VAL A 1 170 ? 43.828 -2.724 7.088 1.00 23.16 170 VAL A O 1
ATOM 1303 N N . PRO A 1 171 ? 44.197 -2.327 4.900 1.00 23.50 171 PRO A N 1
ATOM 1304 C CA . PRO A 1 171 ? 43.109 -3.174 4.412 1.00 23.50 171 PRO A CA 1
ATOM 1305 C C . PRO A 1 171 ? 43.581 -4.605 4.083 1.00 23.50 171 PRO A C 1
ATOM 1307 O O . PRO A 1 171 ? 44.498 -4.803 3.290 1.00 23.50 171 PRO A O 1
ATOM 1310 N N . VAL A 1 172 ? 42.922 -5.618 4.657 1.00 24.75 172 VAL A N 1
ATOM 1311 C CA . VAL A 1 172 ? 43.075 -7.056 4.326 1.00 24.75 172 VAL A CA 1
ATOM 1312 C C . VAL A 1 172 ? 41.746 -7.793 4.632 1.00 24.75 172 VAL A C 1
ATOM 1314 O O . VAL A 1 172 ? 40.902 -7.219 5.321 1.00 24.75 172 VAL A O 1
ATOM 1317 N N . PRO A 1 173 ? 41.439 -8.960 4.026 1.00 28.52 173 PRO A N 1
ATOM 1318 C CA . PRO A 1 173 ? 40.540 -8.944 2.870 1.00 28.52 173 PRO A CA 1
ATOM 1319 C C . PRO A 1 173 ? 39.321 -9.880 2.995 1.00 28.52 173 PRO A C 1
ATOM 1321 O O . PRO A 1 173 ? 39.201 -10.679 3.922 1.00 28.52 173 PRO A O 1
ATOM 1324 N N . SER A 1 174 ? 38.432 -9.825 1.997 1.00 23.17 174 SER A N 1
ATOM 1325 C CA . SER A 1 174 ? 37.367 -10.826 1.821 1.00 23.17 174 SER A CA 1
ATOM 1326 C C . SER A 1 174 ? 37.941 -12.149 1.277 1.00 23.17 174 SER A C 1
ATOM 1328 O O . SER A 1 174 ? 38.775 -12.099 0.370 1.00 23.17 174 SER A O 1
ATOM 1330 N N . PRO A 1 175 ? 37.526 -13.326 1.786 1.00 27.06 175 PRO A N 1
ATOM 1331 C CA . PRO A 1 175 ? 38.036 -14.616 1.324 1.00 27.06 175 PRO A CA 1
ATOM 1332 C C . PRO A 1 175 ? 37.359 -15.091 0.029 1.00 27.06 175 PRO A C 1
ATOM 1334 O O . PRO A 1 175 ? 36.144 -14.972 -0.124 1.00 27.06 175 PRO A O 1
ATOM 1337 N N . SER A 1 176 ? 38.140 -15.718 -0.854 1.00 22.56 176 SER A N 1
ATOM 1338 C CA . SER A 1 176 ? 37.673 -16.309 -2.116 1.00 22.56 176 SER A CA 1
ATOM 1339 C C . SER A 1 176 ? 37.982 -17.804 -2.174 1.00 22.56 176 SER A C 1
ATOM 1341 O O . SER A 1 176 ? 39.145 -18.194 -2.130 1.00 22.56 176 SER A O 1
ATOM 1343 N N . PHE A 1 177 ? 36.950 -18.630 -2.349 1.00 24.64 177 PHE A N 1
ATOM 1344 C CA . PHE A 1 177 ? 37.034 -20.046 -2.727 1.00 24.64 177 PHE A CA 1
ATOM 1345 C C . PHE A 1 177 ? 35.754 -20.429 -3.492 1.00 24.64 177 PHE A C 1
ATOM 1347 O O . PHE A 1 177 ? 34.699 -19.875 -3.203 1.00 24.64 177 PHE A O 1
ATOM 1354 N N . ALA A 1 178 ? 35.710 -21.417 -4.385 1.00 23.62 178 ALA A N 1
ATOM 1355 C CA . ALA A 1 178 ? 36.686 -21.969 -5.334 1.00 23.62 178 ALA A CA 1
ATOM 1356 C C . ALA A 1 178 ? 35.901 -22.998 -6.174 1.00 23.62 178 ALA A C 1
ATOM 1358 O O . ALA A 1 178 ? 35.273 -23.883 -5.599 1.00 23.62 178 ALA A O 1
ATOM 1359 N N . SER A 1 179 ? 35.907 -22.904 -7.507 1.00 21.67 179 SER A N 1
ATOM 1360 C CA . SER A 1 179 ? 35.212 -23.886 -8.363 1.00 21.67 179 SER A CA 1
ATOM 1361 C C . SER A 1 179 ? 36.164 -25.007 -8.803 1.00 21.67 179 SER A C 1
ATOM 1363 O O . SER A 1 179 ? 37.308 -24.706 -9.157 1.00 21.67 179 SER A O 1
ATOM 1365 N N . PRO A 1 180 ? 35.739 -26.284 -8.814 1.00 29.00 180 PRO A N 1
ATOM 1366 C CA . PRO A 1 180 ? 36.599 -27.385 -9.227 1.00 29.00 180 PRO A CA 1
ATOM 1367 C C . PRO A 1 180 ? 36.743 -27.469 -10.754 1.00 29.00 180 PRO A C 1
ATOM 1369 O O . PRO A 1 180 ? 35.771 -27.478 -11.503 1.00 29.00 180 PRO A O 1
ATOM 1372 N N . SER A 1 181 ? 37.985 -27.619 -11.209 1.00 22.61 181 SER A N 1
ATOM 1373 C CA . SER A 1 181 ? 38.310 -28.223 -12.511 1.00 22.61 181 SER A CA 1
ATOM 1374 C C . SER A 1 181 ? 37.964 -29.734 -12.498 1.00 22.61 181 SER A C 1
ATOM 1376 O O . SER A 1 181 ? 37.812 -30.289 -11.415 1.00 22.61 181 SER A O 1
ATOM 1378 N N . ARG A 1 182 ? 37.913 -30.513 -13.590 1.00 25.94 182 ARG A N 1
ATOM 1379 C CA . ARG A 1 182 ? 38.570 -30.423 -14.915 1.00 25.94 182 ARG A CA 1
ATOM 1380 C C . ARG A 1 182 ? 38.034 -31.583 -15.781 1.00 25.94 182 ARG A C 1
ATOM 1382 O O . ARG A 1 182 ? 37.935 -32.661 -15.217 1.00 25.94 182 ARG A O 1
ATOM 1389 N N . THR A 1 183 ? 37.850 -31.433 -17.102 1.00 25.58 183 THR A N 1
ATOM 1390 C CA . THR A 1 183 ? 38.262 -32.442 -18.125 1.00 25.58 183 THR A CA 1
ATOM 1391 C C . THR A 1 183 ? 37.980 -32.002 -19.567 1.00 25.58 183 THR A C 1
ATOM 1393 O O . THR A 1 183 ? 37.002 -31.321 -19.847 1.00 25.58 183 THR A O 1
ATOM 1396 N N . ALA A 1 184 ? 38.846 -32.460 -20.471 1.00 23.58 184 ALA A N 1
ATOM 1397 C CA . ALA A 1 184 ? 38.758 -32.496 -21.938 1.00 23.58 184 ALA A CA 1
ATOM 1398 C C . ALA A 1 184 ? 39.704 -33.651 -22.394 1.00 23.58 184 ALA A C 1
ATOM 1400 O O . ALA A 1 184 ? 40.325 -34.250 -21.505 1.00 23.58 184 ALA A O 1
ATOM 1401 N N . PRO A 1 185 ? 39.937 -33.963 -23.692 1.00 45.09 185 PRO A N 1
ATOM 1402 C CA . PRO A 1 185 ? 39.335 -33.440 -24.931 1.00 45.09 185 PRO A CA 1
ATOM 1403 C C . PRO A 1 185 ? 38.906 -34.544 -25.940 1.00 45.09 185 PRO A C 1
ATOM 1405 O O . PRO A 1 185 ? 39.202 -35.719 -25.730 1.00 45.09 185 PRO A O 1
ATOM 1408 N N . ARG A 1 186 ? 38.322 -34.154 -27.091 1.00 25.25 186 ARG A N 1
ATOM 1409 C CA . ARG A 1 186 ? 38.622 -34.659 -28.464 1.00 25.25 186 ARG A CA 1
ATOM 1410 C C . ARG A 1 186 ? 37.686 -34.029 -29.519 1.00 25.25 186 ARG A C 1
ATOM 1412 O O . ARG A 1 186 ? 36.557 -33.679 -29.210 1.00 25.25 186 ARG A O 1
ATOM 1419 N N . GLY A 1 187 ? 38.169 -33.929 -30.757 1.00 22.39 187 GLY A N 1
ATOM 1420 C CA . GLY A 1 187 ? 37.401 -33.708 -32.001 1.00 22.39 187 GLY A CA 1
ATOM 1421 C C . GLY A 1 187 ? 38.035 -34.563 -33.119 1.00 22.39 187 GLY A C 1
ATOM 1422 O O . GLY A 1 187 ? 38.768 -35.490 -32.752 1.00 22.39 187 GLY A O 1
ATOM 1423 N N . PRO A 1 188 ? 37.900 -34.245 -34.430 1.00 41.12 188 PRO A N 1
ATOM 1424 C CA . PRO A 1 188 ? 37.091 -33.178 -35.060 1.00 41.12 188 PRO A CA 1
ATOM 1425 C C . PRO A 1 188 ? 36.316 -33.594 -36.360 1.00 41.12 188 PRO A C 1
ATOM 1427 O O . PRO A 1 188 ? 36.616 -34.638 -36.922 1.00 41.12 188 PRO A O 1
ATOM 1430 N N . VAL A 1 189 ? 35.430 -32.708 -36.879 1.00 25.73 189 VAL A N 1
ATOM 1431 C CA . VAL A 1 189 ? 34.829 -32.631 -38.264 1.00 25.73 189 VAL A CA 1
ATOM 1432 C C . VAL A 1 189 ? 34.079 -33.862 -38.869 1.00 25.73 189 VAL A C 1
ATOM 1434 O O . VAL A 1 189 ? 34.256 -34.971 -38.381 1.00 25.73 189 VAL A O 1
ATOM 1437 N N . PRO A 1 190 ? 33.289 -33.744 -39.978 1.00 39.62 190 PRO A N 1
ATOM 1438 C CA . PRO A 1 190 ? 32.469 -32.621 -40.502 1.00 39.62 190 PRO A CA 1
ATOM 1439 C C . PRO A 1 190 ? 31.029 -32.998 -41.008 1.00 39.62 190 PRO A C 1
ATOM 1441 O O . PRO A 1 190 ? 30.675 -34.164 -41.146 1.00 39.62 190 PRO A O 1
ATOM 1444 N N . SER A 1 191 ? 30.286 -31.969 -41.462 1.00 24.45 191 SER A N 1
ATOM 1445 C CA . SER A 1 191 ? 29.375 -31.922 -42.649 1.00 24.45 191 SER A CA 1
ATOM 1446 C C . SER A 1 191 ? 27.921 -32.478 -42.688 1.00 24.45 191 SER A C 1
ATOM 1448 O O . SER A 1 191 ? 27.593 -33.537 -42.170 1.00 24.45 191 SER A O 1
ATOM 1450 N N . SER A 1 192 ? 27.113 -31.739 -43.480 1.00 24.23 192 SER A N 1
ATOM 1451 C CA . SER A 1 192 ? 25.914 -32.097 -44.289 1.00 24.23 192 SER A CA 1
ATOM 1452 C C . SER A 1 192 ? 24.539 -32.407 -43.652 1.00 24.23 192 SER A C 1
ATOM 1454 O O . SER A 1 192 ? 24.236 -33.537 -43.297 1.00 24.23 192 SER A O 1
ATOM 1456 N N . SER A 1 193 ? 23.672 -31.379 -43.678 1.00 24.70 193 SER A N 1
ATOM 1457 C CA . SER A 1 193 ? 22.300 -31.342 -44.252 1.00 24.70 193 SER A CA 1
ATOM 1458 C C . SER A 1 193 ? 21.337 -32.543 -44.155 1.00 24.70 193 SER A C 1
ATOM 1460 O O . SER A 1 193 ? 21.601 -33.584 -44.751 1.00 24.70 193 SER A O 1
ATOM 1462 N N . LEU A 1 194 ? 20.107 -32.287 -43.674 1.00 24.75 194 LEU A N 1
ATOM 1463 C CA . LEU A 1 194 ? 18.863 -32.418 -44.470 1.00 24.75 194 LEU A CA 1
ATOM 1464 C C . LEU A 1 194 ? 17.623 -31.852 -43.736 1.00 24.75 194 LEU A C 1
ATOM 1466 O O . LEU A 1 194 ? 17.634 -31.613 -42.531 1.00 24.75 194 LEU A O 1
ATOM 1470 N N . SER A 1 195 ? 16.547 -31.616 -44.487 1.00 23.19 195 SER A N 1
ATOM 1471 C CA . SER A 1 195 ? 15.198 -31.219 -44.038 1.00 23.19 195 SER A CA 1
ATOM 1472 C C . SER A 1 195 ? 14.182 -31.733 -45.073 1.00 23.19 195 SER A C 1
ATOM 1474 O O . SER A 1 195 ? 14.618 -32.082 -46.173 1.00 23.19 195 SER A O 1
ATOM 1476 N N . PRO A 1 196 ? 12.856 -31.670 -44.844 1.00 45.97 196 PRO A N 1
ATOM 1477 C CA . PRO A 1 196 ? 12.081 -31.696 -43.595 1.00 45.97 196 PRO A CA 1
ATOM 1478 C C . PRO A 1 196 ? 11.205 -32.981 -43.535 1.00 45.97 196 PRO A C 1
ATOM 1480 O O . PRO A 1 196 ? 11.367 -33.853 -44.378 1.00 45.97 196 PRO A O 1
ATOM 1483 N N . HIS A 1 197 ? 10.250 -33.095 -42.597 1.00 26.09 197 HIS A N 1
ATOM 1484 C CA . HIS A 1 197 ? 8.854 -33.504 -42.891 1.00 26.09 197 HIS A CA 1
ATOM 1485 C C . HIS A 1 197 ? 7.949 -33.462 -41.642 1.00 26.09 197 HIS A C 1
ATOM 1487 O O . HIS A 1 197 ? 8.423 -33.508 -40.509 1.00 26.09 197 HIS A O 1
ATOM 1493 N N . SER A 1 198 ? 6.637 -33.358 -41.872 1.00 25.92 198 SER A N 1
ATOM 1494 C CA . SER A 1 198 ? 5.591 -33.179 -40.854 1.00 25.92 198 SER A CA 1
ATOM 1495 C C . SER A 1 198 ? 4.803 -34.467 -40.591 1.00 25.92 198 SER A C 1
ATOM 1497 O O . SER A 1 198 ? 4.458 -35.166 -41.540 1.00 25.92 198 SER A O 1
ATOM 1499 N N . THR A 1 199 ? 4.370 -34.687 -39.345 1.00 25.66 199 THR A N 1
ATOM 1500 C CA . THR A 1 199 ? 3.215 -35.548 -39.011 1.00 25.66 199 THR A CA 1
ATOM 1501 C C . THR A 1 199 ? 2.490 -35.022 -37.771 1.00 25.66 199 THR A C 1
ATOM 1503 O O . THR A 1 199 ? 3.104 -34.389 -36.915 1.00 25.66 199 THR A O 1
ATOM 1506 N N . ALA A 1 200 ? 1.177 -35.253 -37.713 1.00 25.41 200 ALA A N 1
ATOM 1507 C CA . ALA A 1 200 ? 0.254 -34.728 -36.702 1.00 25.41 200 ALA A CA 1
ATOM 1508 C C . ALA A 1 200 ? 0.006 -35.762 -35.554 1.00 25.41 200 ALA A C 1
ATOM 1510 O O . ALA A 1 200 ? 0.755 -36.738 -35.473 1.00 25.41 200 ALA A O 1
ATOM 1511 N N . PRO A 1 201 ? -0.935 -35.549 -34.607 1.00 38.88 201 PRO A N 1
ATOM 1512 C CA . PRO A 1 201 ? -0.800 -36.045 -33.232 1.00 38.88 201 PRO A CA 1
ATOM 1513 C C . PRO A 1 201 ? -1.219 -37.506 -33.009 1.00 38.88 201 PRO A C 1
ATOM 1515 O O . PRO A 1 201 ? -1.980 -38.086 -33.780 1.00 38.88 201 PRO A O 1
ATOM 1518 N N . GLN A 1 202 ? -0.811 -38.051 -31.858 1.00 26.50 202 GLN A N 1
ATOM 1519 C CA . GLN A 1 202 ? -1.434 -39.224 -31.237 1.00 26.50 202 GLN A CA 1
ATOM 1520 C C . GLN A 1 202 ? -1.862 -38.913 -29.797 1.00 26.50 202 GLN A C 1
ATOM 1522 O O . GLN A 1 202 ? -1.181 -38.179 -29.081 1.00 26.50 202 GLN A O 1
ATOM 1527 N N . GLY A 1 203 ? -3.018 -39.456 -29.405 1.00 24.38 203 GLY A N 1
ATOM 1528 C CA . GLY A 1 203 ? -3.582 -39.343 -28.058 1.00 24.38 203 GLY A CA 1
ATOM 1529 C C . GLY A 1 203 ? -3.031 -40.383 -27.065 1.00 24.38 203 GLY A C 1
ATOM 1530 O O . GLY A 1 203 ? -2.182 -41.199 -27.427 1.00 24.38 203 GLY A O 1
ATOM 1531 N N . PRO A 1 204 ? -3.501 -40.359 -25.805 1.00 40.88 204 PRO A N 1
ATOM 1532 C CA . PRO A 1 204 ? -2.910 -41.124 -24.707 1.00 40.88 204 PRO A CA 1
ATOM 1533 C C . PRO A 1 204 ? -3.400 -42.580 -24.617 1.00 40.88 204 PRO A C 1
ATOM 1535 O O . PRO A 1 204 ? -4.568 -42.878 -24.854 1.00 40.88 204 PRO A O 1
ATOM 1538 N N . VAL A 1 205 ? -2.511 -43.472 -24.170 1.00 26.11 205 VAL A N 1
ATOM 1539 C CA . VAL A 1 205 ? -2.779 -44.874 -23.782 1.00 26.11 205 VAL A CA 1
ATOM 1540 C C . VAL A 1 205 ? -1.806 -45.287 -22.648 1.00 26.11 205 VAL A C 1
ATOM 1542 O O . VAL A 1 205 ? -0.776 -44.629 -22.488 1.00 26.11 205 VAL A O 1
ATOM 1545 N N . PRO A 1 206 ? -2.161 -46.239 -21.754 1.00 31.27 206 PRO A N 1
ATOM 1546 C CA . PRO A 1 206 ? -2.274 -45.810 -20.354 1.00 31.27 206 PRO A CA 1
ATOM 1547 C C . PRO A 1 206 ? -1.762 -46.774 -19.258 1.00 31.27 206 PRO A C 1
ATOM 1549 O O . PRO A 1 206 ? -1.690 -47.986 -19.434 1.00 31.27 206 PRO A O 1
ATOM 1552 N N . SER A 1 207 ? -1.679 -46.220 -18.040 1.00 24.52 207 SER A N 1
ATOM 1553 C CA . SER A 1 207 ? -1.981 -46.877 -16.747 1.00 24.52 207 SER A CA 1
ATOM 1554 C C . SER A 1 207 ? -1.031 -47.943 -16.162 1.00 24.52 207 SER A C 1
ATOM 1556 O O . SER A 1 207 ? -0.220 -48.557 -16.845 1.00 24.52 207 SER A O 1
ATOM 1558 N N . SER A 1 208 ? -1.232 -48.190 -14.856 1.00 24.67 208 SER A N 1
ATOM 1559 C CA . SER A 1 208 ? -0.564 -49.164 -13.969 1.00 24.67 208 SER A CA 1
ATOM 1560 C C . SER A 1 208 ? 0.910 -48.864 -13.608 1.00 24.67 208 SER A C 1
ATOM 1562 O O . SER A 1 208 ? 1.715 -48.519 -14.460 1.00 24.67 208 SER A O 1
ATOM 1564 N N . SER A 1 209 ? 1.338 -48.958 -12.342 1.00 23.14 209 SER A N 1
ATOM 1565 C CA . SER A 1 209 ? 0.569 -49.118 -11.093 1.00 23.14 209 SER A CA 1
ATOM 1566 C C . SER A 1 209 ? 1.384 -48.705 -9.865 1.00 23.14 209 SER A C 1
ATOM 1568 O O . SER A 1 209 ? 2.537 -49.112 -9.756 1.00 23.14 209 SER A O 1
ATOM 1570 N N . LEU A 1 210 ? 0.747 -48.032 -8.902 1.00 24.33 210 LEU A N 1
ATOM 1571 C CA . LEU A 1 210 ? 0.756 -48.378 -7.469 1.00 24.33 210 LEU A CA 1
ATOM 1572 C C . LEU A 1 210 ? -0.241 -47.466 -6.730 1.00 24.33 210 LEU A C 1
ATOM 1574 O O . LEU A 1 210 ? -0.383 -46.291 -7.062 1.00 24.33 210 LEU A O 1
ATOM 1578 N N . SER A 1 211 ? -0.973 -48.025 -5.770 1.00 24.78 211 SER A N 1
ATOM 1579 C CA . SER A 1 211 ? -2.104 -47.379 -5.078 1.00 24.78 211 SER A CA 1
ATOM 1580 C C . SER A 1 211 ? -1.907 -47.479 -3.543 1.00 24.78 211 SER A C 1
ATOM 1582 O O . SER A 1 211 ? -0.850 -47.947 -3.117 1.00 24.78 211 SER A O 1
ATOM 1584 N N . PRO A 1 212 ? -2.789 -46.920 -2.691 1.00 32.25 212 PRO A N 1
ATOM 1585 C CA . PRO A 1 212 ? -2.334 -46.142 -1.537 1.00 32.25 212 PRO A CA 1
ATOM 1586 C C . PRO A 1 212 ? -2.071 -46.954 -0.267 1.00 32.25 212 PRO A C 1
ATOM 1588 O O . PRO A 1 212 ? -2.755 -47.935 0.019 1.00 32.25 212 PRO A O 1
ATOM 1591 N N . HIS A 1 213 ? -1.178 -46.431 0.578 1.00 22.91 213 HIS A N 1
ATOM 1592 C CA . HIS A 1 213 ? -1.085 -46.819 1.984 1.00 22.91 213 HIS A CA 1
ATOM 1593 C C . HIS A 1 213 ? -1.527 -45.684 2.910 1.00 22.91 213 HIS A C 1
ATOM 1595 O O . HIS A 1 213 ? -0.755 -44.797 3.267 1.00 22.91 213 HIS A O 1
ATOM 1601 N N . SER A 1 214 ? -2.782 -45.765 3.346 1.00 26.88 214 SER A N 1
ATOM 1602 C CA . SER A 1 214 ? -3.259 -45.090 4.550 1.00 26.88 214 SER A CA 1
ATOM 1603 C C . SER A 1 214 ? -2.605 -45.738 5.775 1.00 26.88 214 SER A C 1
ATOM 1605 O O . SER A 1 214 ? -2.853 -46.910 6.054 1.00 26.88 214 SER A O 1
ATOM 1607 N N . ALA A 1 215 ? -1.780 -44.996 6.516 1.00 23.69 215 ALA A N 1
ATOM 1608 C CA . ALA A 1 215 ? -1.212 -45.453 7.784 1.00 23.69 215 ALA A CA 1
ATOM 1609 C C . ALA A 1 215 ? -0.988 -44.264 8.730 1.00 23.69 215 ALA A C 1
ATOM 1611 O O . ALA A 1 215 ? -0.090 -43.451 8.522 1.00 23.69 215 ALA A O 1
ATOM 1612 N N . ALA A 1 216 ? -1.808 -44.163 9.777 1.00 25.61 216 ALA A N 1
ATOM 1613 C CA . ALA A 1 216 ? -1.606 -43.192 10.846 1.00 25.61 216 ALA A CA 1
ATOM 1614 C C . ALA A 1 216 ? -0.605 -43.739 11.883 1.00 25.61 216 ALA A C 1
ATOM 1616 O O . ALA A 1 216 ? -0.771 -44.876 12.332 1.00 25.61 216 ALA A O 1
ATOM 1617 N N . PRO A 1 217 ? 0.390 -42.953 12.331 1.00 26.39 217 PRO A N 1
ATOM 1618 C CA . PRO A 1 217 ? 1.213 -43.314 13.475 1.00 26.39 217 PRO A CA 1
ATOM 1619 C C . PRO A 1 217 ? 0.514 -42.906 14.782 1.00 26.39 217 PRO A C 1
ATOM 1621 O O . PRO A 1 217 ? 0.687 -41.791 15.270 1.00 26.39 217 PRO A O 1
ATOM 1624 N N . GLN A 1 218 ? -0.256 -43.817 15.385 1.00 24.39 218 GLN A N 1
ATOM 1625 C CA . GLN A 1 218 ? -0.552 -43.719 16.818 1.00 24.39 218 GLN A CA 1
ATOM 1626 C C . GLN A 1 218 ? 0.665 -44.213 17.615 1.00 24.39 218 GLN A C 1
ATOM 1628 O O . GLN A 1 218 ? 1.072 -45.366 17.494 1.00 24.39 218 GLN A O 1
ATOM 1633 N N . GLY A 1 219 ? 1.240 -43.338 18.438 1.00 24.02 219 GLY A N 1
ATOM 1634 C CA . GLY A 1 219 ? 2.361 -43.635 19.331 1.00 24.02 219 GLY A CA 1
ATOM 1635 C C . GLY A 1 219 ? 2.592 -42.447 20.274 1.00 24.02 219 GLY A C 1
ATOM 1636 O O . GLY A 1 219 ? 2.556 -41.310 19.804 1.00 24.02 219 GLY A O 1
ATOM 1637 N N . PRO A 1 220 ? 2.741 -42.653 21.595 1.00 27.69 220 PRO A N 1
ATOM 1638 C CA . PRO A 1 220 ? 2.536 -41.577 22.560 1.00 27.69 220 PRO A CA 1
ATOM 1639 C C . PRO A 1 220 ? 3.736 -40.630 22.694 1.00 27.69 220 PRO A C 1
ATOM 1641 O O . PRO A 1 220 ? 4.876 -41.061 22.858 1.00 27.69 220 PRO A O 1
ATOM 1644 N N . VAL A 1 221 ? 3.442 -39.330 22.743 1.00 23.06 221 VAL A N 1
ATOM 1645 C CA . VAL A 1 221 ? 4.350 -38.265 23.197 1.00 23.06 221 VAL A CA 1
ATOM 1646 C C . VAL A 1 221 ? 3.658 -37.563 24.377 1.00 23.06 221 VAL A C 1
ATOM 1648 O O . VAL A 1 221 ? 2.467 -37.269 24.269 1.00 23.06 221 VAL A O 1
ATOM 1651 N N . PRO A 1 222 ? 4.329 -37.348 25.525 1.00 24.48 222 PRO A N 1
ATOM 1652 C CA . PRO A 1 222 ? 3.655 -36.934 26.754 1.00 24.48 222 PRO A CA 1
ATOM 1653 C C . PRO A 1 222 ? 3.159 -35.484 26.708 1.00 24.48 222 PRO A C 1
ATOM 1655 O O . PRO A 1 222 ? 3.899 -34.559 26.377 1.00 24.48 222 PRO A O 1
ATOM 1658 N N . SER A 1 223 ? 1.911 -35.278 27.127 1.00 22.97 223 SER A N 1
ATOM 1659 C CA . SER A 1 223 ? 1.291 -33.963 27.293 1.00 22.97 223 SER A CA 1
ATOM 1660 C C . SER A 1 223 ? 1.803 -33.258 28.557 1.00 22.97 223 SER A C 1
ATOM 1662 O O . SER A 1 223 ? 1.198 -33.361 29.623 1.00 22.97 223 SER A O 1
ATOM 1664 N N . SER A 1 224 ? 2.919 -32.532 28.451 1.00 26.38 224 SER A N 1
ATOM 1665 C CA . SER A 1 224 ? 3.484 -31.718 29.539 1.00 26.38 224 SER A CA 1
ATOM 1666 C C . SER A 1 224 ? 3.174 -30.220 29.381 1.00 26.38 224 SER A C 1
ATOM 1668 O O . SER A 1 224 ? 4.077 -29.383 29.380 1.00 26.38 224 SER A O 1
ATOM 1670 N N . SER A 1 225 ? 1.894 -29.874 29.229 1.00 24.86 225 SER A N 1
ATOM 1671 C CA . SER A 1 225 ? 1.399 -28.490 29.250 1.00 24.86 225 SER A CA 1
ATOM 1672 C C . SER A 1 225 ? 0.905 -28.131 30.656 1.00 24.86 225 SER A C 1
ATOM 1674 O O . SER A 1 225 ? -0.234 -28.424 31.016 1.00 24.86 225 SER A O 1
ATOM 1676 N N . LEU A 1 226 ? 1.775 -27.519 31.464 1.00 23.84 226 LEU A N 1
ATOM 1677 C CA . LEU A 1 226 ? 1.438 -27.051 32.812 1.00 23.84 226 LEU A CA 1
ATOM 1678 C C . LEU A 1 226 ? 0.591 -25.771 32.755 1.00 23.84 226 LEU A C 1
ATOM 1680 O O . LEU A 1 226 ? 1.124 -24.662 32.742 1.00 23.84 226 LEU A O 1
ATOM 1684 N N . SER A 1 227 ? -0.731 -25.930 32.768 1.00 24.27 227 SER A N 1
ATOM 1685 C CA . SER A 1 227 ? -1.655 -24.847 33.118 1.00 24.27 227 SER A CA 1
ATOM 1686 C C . SER A 1 227 ? -1.581 -24.583 34.631 1.00 24.27 227 SER A C 1
ATOM 1688 O O . SER A 1 227 ? -1.735 -25.532 35.406 1.00 24.27 227 SER A O 1
ATOM 1690 N N . PRO A 1 228 ? -1.365 -23.340 35.098 1.00 28.19 228 PRO A N 1
ATOM 1691 C CA . PRO A 1 228 ? -1.405 -23.037 36.524 1.00 28.19 228 PRO A CA 1
ATOM 1692 C C . PRO A 1 228 ? -2.851 -23.092 37.038 1.00 28.19 228 PRO A C 1
ATOM 1694 O O . PRO A 1 228 ? -3.726 -22.389 36.539 1.00 28.19 228 PRO A O 1
ATOM 1697 N N . HIS A 1 229 ? -3.105 -23.914 38.057 1.00 24.97 229 HIS A N 1
ATOM 1698 C CA . HIS A 1 229 ? -4.383 -23.900 38.766 1.00 24.97 229 HIS A CA 1
ATOM 1699 C C . HIS A 1 229 ? -4.508 -22.642 39.638 1.00 24.97 229 HIS A C 1
ATOM 1701 O O . HIS A 1 229 ? -3.606 -22.330 40.415 1.00 24.97 229 HIS A O 1
ATOM 1707 N N . SER A 1 230 ? -5.675 -22.000 39.608 1.00 24.86 230 SER A N 1
ATOM 1708 C CA . SER A 1 230 ? -6.163 -21.168 40.714 1.00 24.86 230 SER A CA 1
ATOM 1709 C C . SER A 1 230 ? -7.294 -21.919 41.415 1.00 24.86 230 SER A C 1
ATOM 1711 O O . SER A 1 230 ? -8.187 -22.452 40.758 1.00 24.86 230 SER A O 1
ATOM 1713 N N . ALA A 1 231 ? -7.222 -22.028 42.741 1.00 24.45 231 ALA A N 1
ATOM 1714 C CA . ALA A 1 231 ? -8.133 -22.862 43.520 1.00 24.45 231 ALA A CA 1
ATOM 1715 C C . ALA A 1 231 ? -9.393 -22.099 43.956 1.00 24.45 231 ALA A C 1
ATOM 1717 O O . ALA A 1 231 ? -9.304 -20.971 44.437 1.00 24.45 231 ALA A O 1
ATOM 1718 N N . ALA A 1 232 ? -10.548 -22.763 43.872 1.00 25.11 232 ALA A N 1
ATOM 1719 C CA . ALA A 1 232 ? -11.747 -22.390 44.615 1.00 25.11 232 ALA A CA 1
ATOM 1720 C C . ALA A 1 232 ? -11.813 -23.205 45.929 1.00 25.11 232 ALA A C 1
ATOM 1722 O O . ALA A 1 232 ? -11.425 -24.378 45.925 1.00 25.11 232 ALA A O 1
ATOM 1723 N N . PRO A 1 233 ? -12.268 -22.621 47.054 1.00 30.58 233 PRO A N 1
ATOM 1724 C CA . PRO A 1 233 ? -12.431 -23.339 48.318 1.00 30.58 233 PRO A CA 1
ATOM 1725 C C . PRO A 1 233 ? -13.638 -24.296 48.295 1.00 30.58 233 PRO A C 1
ATOM 1727 O O . PRO A 1 233 ? -14.527 -24.190 47.454 1.00 30.58 233 PRO A O 1
ATOM 1730 N N . GLN A 1 234 ? -13.650 -25.254 49.224 1.00 24.97 234 GLN A N 1
ATOM 1731 C CA . GLN A 1 234 ? -14.583 -26.387 49.235 1.00 24.97 234 GLN A CA 1
ATOM 1732 C C . GLN A 1 234 ? -15.936 -26.078 49.901 1.00 24.97 234 GLN A C 1
ATOM 1734 O O . GLN A 1 234 ? -15.986 -25.444 50.952 1.00 24.97 234 GLN A O 1
ATOM 1739 N N . GLY A 1 235 ? -17.002 -26.666 49.349 1.00 21.72 235 GLY A N 1
ATOM 1740 C CA . GLY A 1 235 ? -18.243 -27.026 50.048 1.00 21.72 235 GLY A CA 1
ATOM 1741 C C . GLY A 1 235 ? -18.493 -28.539 49.879 1.00 21.72 235 GLY A C 1
ATOM 1742 O O . GLY A 1 235 ? -18.091 -29.086 48.849 1.00 21.72 235 GLY A O 1
ATOM 1743 N N . PRO A 1 236 ? -19.051 -29.253 50.877 1.00 30.52 236 PRO A N 1
ATOM 1744 C CA . PRO A 1 236 ? -19.019 -30.719 50.915 1.00 30.52 236 PRO A CA 1
ATOM 1745 C C . PRO A 1 236 ? -20.089 -31.398 50.046 1.00 30.52 236 PRO A C 1
ATOM 1747 O O . PRO A 1 236 ? -21.145 -30.835 49.771 1.00 30.52 236 PRO A O 1
ATOM 1750 N N . SER A 1 237 ? -19.821 -32.647 49.659 1.00 23.70 237 SER A N 1
ATOM 1751 C CA . SER A 1 237 ? -20.651 -33.448 48.756 1.00 23.70 237 SER A CA 1
ATOM 1752 C C . SER A 1 237 ? -21.217 -34.718 49.400 1.00 23.70 237 SER A C 1
ATOM 1754 O O . SER A 1 237 ? -20.517 -35.443 50.105 1.00 23.70 237 SER A O 1
ATOM 1756 N N . THR A 1 238 ? -22.465 -35.038 49.053 1.00 24.59 238 THR A N 1
ATOM 1757 C CA . THR A 1 238 ? -23.093 -36.368 49.173 1.00 24.59 238 THR A CA 1
ATOM 1758 C C . THR A 1 238 ? -24.252 -36.474 48.173 1.00 24.59 238 THR A C 1
ATOM 1760 O O . THR A 1 238 ? -24.926 -35.473 47.972 1.00 24.59 238 THR A O 1
ATOM 1763 N N . SER A 1 239 ? -24.609 -37.619 47.585 1.00 22.36 239 SER A N 1
ATOM 1764 C CA . SER A 1 239 ? -23.851 -38.832 47.216 1.00 22.36 239 SER A CA 1
ATOM 1765 C C . SER A 1 239 ? -24.748 -39.736 46.335 1.00 22.36 239 SER A C 1
ATOM 1767 O O . SER A 1 239 ? -25.963 -39.590 46.348 1.00 22.36 239 SER A O 1
ATOM 1769 N N . LEU A 1 240 ? -24.142 -40.711 45.639 1.00 23.97 240 LEU A N 1
ATOM 1770 C CA . LEU A 1 240 ? -24.775 -41.895 45.013 1.00 23.97 240 LEU A CA 1
ATOM 1771 C C . LEU A 1 240 ? -25.638 -41.717 43.736 1.00 23.97 240 LEU A C 1
ATOM 1773 O O . LEU A 1 240 ? -26.771 -41.253 43.742 1.00 23.97 240 LEU A O 1
ATOM 1777 N N . SER A 1 241 ? -25.104 -42.267 42.640 1.00 22.16 241 SER A N 1
ATOM 1778 C CA . SER A 1 241 ? -25.831 -42.846 41.488 1.00 22.16 241 SER A CA 1
ATOM 1779 C C . SER A 1 241 ? -26.508 -44.194 41.903 1.00 22.16 241 SER A C 1
ATOM 1781 O O . SER A 1 241 ? -26.229 -44.611 43.032 1.00 22.16 241 SER A O 1
ATOM 1783 N N . PRO A 1 242 ? -27.291 -44.958 41.075 1.00 38.41 242 PRO A N 1
ATOM 1784 C CA . PRO A 1 242 ? -26.879 -45.373 39.713 1.00 38.41 242 PRO A CA 1
ATOM 1785 C C . PRO A 1 242 ? -27.954 -45.831 38.669 1.00 38.41 242 PRO A C 1
ATOM 1787 O O . PRO A 1 242 ? -29.139 -45.955 38.937 1.00 38.41 242 PRO A O 1
ATOM 1790 N N . HIS A 1 243 ? -27.439 -46.224 37.491 1.00 24.34 243 HIS A N 1
ATOM 1791 C CA . HIS A 1 243 ? -27.894 -47.326 36.610 1.00 24.34 243 HIS A CA 1
ATOM 1792 C C . HIS A 1 243 ? -29.180 -47.257 35.736 1.00 24.34 243 HIS A C 1
ATOM 1794 O O . HIS A 1 243 ? -30.257 -47.675 36.136 1.00 24.34 243 HIS A O 1
ATOM 1800 N N . SER A 1 244 ? -28.921 -47.077 34.427 1.00 22.77 244 SER A N 1
ATOM 1801 C CA . SER A 1 244 ? -29.090 -48.116 33.374 1.00 22.77 244 SER A CA 1
ATOM 1802 C C . SER A 1 244 ? -30.391 -48.274 32.553 1.00 22.77 244 SER A C 1
ATOM 1804 O O . SER A 1 244 ? -31.466 -48.532 33.073 1.00 22.77 244 SER A O 1
ATOM 1806 N N . ALA A 1 245 ? -30.143 -48.421 31.239 1.00 22.55 245 ALA A N 1
ATOM 1807 C CA . ALA A 1 245 ? -30.863 -49.219 30.227 1.00 22.55 245 ALA A CA 1
ATOM 1808 C C . ALA A 1 245 ? -32.115 -48.650 29.510 1.00 22.55 245 ALA A C 1
ATOM 1810 O O . ALA A 1 245 ? -32.997 -48.026 30.084 1.00 22.55 245 ALA A O 1
ATOM 1811 N N . ALA A 1 246 ? -32.168 -48.938 28.202 1.00 22.67 246 ALA A N 1
ATOM 1812 C CA . ALA A 1 246 ? -33.298 -48.738 27.278 1.00 22.67 246 ALA A CA 1
ATOM 1813 C C . ALA A 1 246 ? -34.167 -50.033 27.213 1.00 22.67 246 ALA A C 1
ATOM 1815 O O . ALA A 1 246 ? -33.713 -51.028 27.791 1.00 22.67 246 ALA A O 1
ATOM 1816 N N . PRO A 1 247 ? -35.335 -50.122 26.507 1.00 37.22 247 PRO A N 1
ATOM 1817 C CA . PRO A 1 247 ? -35.398 -49.971 25.032 1.00 37.22 247 PRO A CA 1
ATOM 1818 C C . PRO A 1 247 ? -36.751 -49.553 24.362 1.00 37.22 247 PRO A C 1
ATOM 1820 O O . PRO A 1 247 ? -37.817 -49.701 24.937 1.00 37.22 247 PRO A O 1
ATOM 1823 N N . ARG A 1 248 ? -36.673 -49.213 23.055 1.00 23.91 248 ARG A N 1
ATOM 1824 C CA . ARG A 1 248 ? -37.663 -49.427 21.947 1.00 23.91 248 ARG A CA 1
ATOM 1825 C C . ARG A 1 248 ? -39.109 -48.853 22.031 1.00 23.91 248 ARG A C 1
ATOM 1827 O O . ARG A 1 248 ? -39.829 -49.054 22.993 1.00 23.91 248 ARG A O 1
ATOM 1834 N N . GLY A 1 249 ? -39.564 -48.260 20.911 1.00 21.02 249 GLY A N 1
ATOM 1835 C CA . GLY A 1 249 ? -40.989 -47.995 20.581 1.00 21.02 249 GLY A CA 1
ATOM 1836 C C . GLY A 1 249 ? -41.694 -49.216 19.938 1.00 21.02 249 GLY A C 1
ATOM 1837 O O . GLY A 1 249 ? -41.263 -50.330 20.250 1.00 21.02 249 GLY A O 1
ATOM 1838 N N . PRO A 1 250 ? -42.684 -49.085 19.006 1.00 43.25 250 PRO A N 1
ATOM 1839 C CA . PRO A 1 250 ? -42.936 -47.950 18.085 1.00 43.25 250 PRO A CA 1
ATOM 1840 C C . PRO A 1 250 ? -44.445 -47.629 17.803 1.00 43.25 250 PRO A C 1
ATOM 1842 O O . PRO A 1 250 ? -45.325 -48.094 18.522 1.00 43.25 250 PRO A O 1
ATOM 1845 N N . SER A 1 251 ? -44.733 -46.954 16.668 1.00 24.64 251 SER A N 1
ATOM 1846 C CA . SER A 1 251 ? -46.036 -46.855 15.936 1.00 24.64 251 SER A CA 1
ATOM 1847 C C . SER A 1 251 ? -47.180 -46.020 16.578 1.00 24.64 251 SER A C 1
ATOM 1849 O O . SER A 1 251 ? -47.208 -45.851 17.787 1.00 24.64 251 SER A O 1
ATOM 1851 N N . THR A 1 252 ? -48.133 -45.409 15.841 1.00 25.22 252 THR A N 1
ATOM 1852 C CA . THR A 1 252 ? -48.459 -45.480 14.388 1.00 25.22 252 THR A CA 1
ATOM 1853 C C . THR A 1 252 ? -49.005 -44.155 13.808 1.00 25.22 252 THR A C 1
ATOM 1855 O O . THR A 1 252 ? -49.472 -43.285 14.532 1.00 25.22 252 THR A O 1
ATOM 1858 N N . SER A 1 253 ? -48.979 -44.050 12.477 1.00 24.47 253 SER A N 1
ATOM 1859 C CA . SER A 1 253 ? -49.526 -42.998 11.596 1.00 24.47 253 SER A CA 1
ATOM 1860 C C . SER A 1 253 ? -51.056 -42.828 11.590 1.00 24.47 253 SER A C 1
ATOM 1862 O O . SER A 1 253 ? -51.754 -43.816 11.810 1.00 24.47 253 SER A O 1
ATOM 1864 N N . LEU A 1 254 ? -51.556 -41.683 11.082 1.00 25.62 254 LEU A N 1
ATOM 1865 C CA . LEU A 1 254 ? -52.318 -41.618 9.806 1.00 25.62 254 LEU A CA 1
ATOM 1866 C C . LEU A 1 254 ? -52.600 -40.169 9.323 1.00 25.62 254 LEU A C 1
ATOM 1868 O O . LEU A 1 254 ? -52.696 -39.246 10.124 1.00 25.62 254 LEU A O 1
ATOM 1872 N N . SER A 1 255 ? -52.760 -39.999 8.003 1.00 25.53 255 SER A N 1
ATOM 1873 C CA . SER A 1 255 ? -53.165 -38.759 7.297 1.00 25.53 255 SER A CA 1
ATOM 1874 C C . SER A 1 255 ? -54.387 -39.041 6.401 1.00 25.53 255 SER A C 1
ATOM 1876 O O . SER A 1 255 ? -54.731 -40.212 6.222 1.00 25.53 255 SER A O 1
ATOM 1878 N N . PRO A 1 256 ? -55.022 -38.017 5.787 1.00 42.25 256 PRO A N 1
ATOM 1879 C CA . PRO A 1 256 ? -55.032 -38.006 4.308 1.00 42.25 256 PRO A CA 1
ATOM 1880 C C . PRO A 1 256 ? -55.062 -36.618 3.603 1.00 42.25 256 PRO A C 1
ATOM 1882 O O . PRO A 1 256 ? -55.620 -35.657 4.113 1.00 42.25 256 PRO A O 1
ATOM 1885 N N . HIS A 1 257 ? -54.466 -36.579 2.397 1.00 27.84 257 HIS A N 1
ATOM 1886 C CA . HIS A 1 257 ? -54.916 -36.018 1.089 1.00 27.84 257 HIS A CA 1
ATOM 1887 C C . HIS A 1 257 ? -56.002 -34.898 0.984 1.00 27.84 257 HIS A C 1
ATOM 1889 O O . HIS A 1 257 ? -56.973 -34.919 1.724 1.00 27.84 257 HIS A O 1
ATOM 1895 N N . SER A 1 258 ? -56.040 -33.996 -0.028 1.00 27.73 258 SER A N 1
ATOM 1896 C CA . SER A 1 258 ? -55.109 -33.600 -1.131 1.00 27.73 258 SER A CA 1
ATOM 1897 C C . SER A 1 258 ? -55.716 -32.498 -2.058 1.00 27.73 258 SER A C 1
ATOM 1899 O O . SER A 1 258 ? -56.928 -32.317 -2.033 1.00 27.73 258 SER A O 1
ATOM 1901 N N . ALA A 1 259 ? -54.907 -31.949 -2.992 1.00 26.19 259 ALA A N 1
ATOM 1902 C CA . ALA A 1 259 ? -55.261 -31.311 -4.296 1.00 26.19 259 ALA A CA 1
ATOM 1903 C C . ALA A 1 259 ? -55.409 -29.759 -4.418 1.00 26.19 259 ALA A C 1
ATOM 1905 O O . ALA A 1 259 ? -55.601 -29.047 -3.441 1.00 26.19 259 ALA A O 1
ATOM 1906 N N . ALA A 1 260 ? -55.258 -29.264 -5.664 1.00 29.53 260 ALA A N 1
AT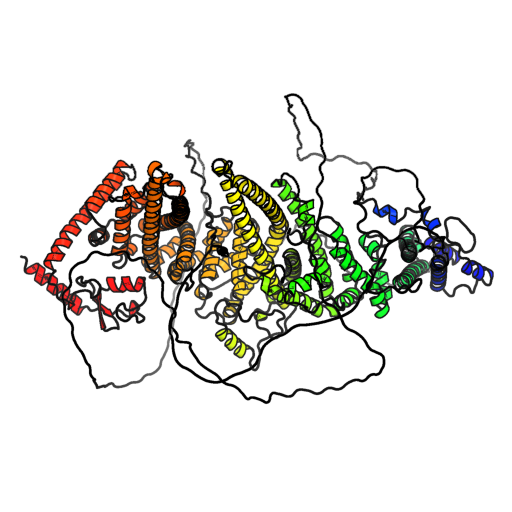OM 1907 C CA . ALA A 1 260 ? -55.307 -27.859 -6.159 1.00 29.53 260 ALA A CA 1
ATOM 1908 C C . ALA A 1 260 ? -56.419 -27.727 -7.269 1.00 29.53 260 ALA A C 1
ATOM 1910 O O . ALA A 1 260 ? -57.151 -28.718 -7.358 1.00 29.53 260 ALA A O 1
ATOM 1911 N N . PRO A 1 261 ? -56.622 -26.666 -8.130 1.00 41.00 261 PRO A N 1
ATOM 1912 C CA . PRO A 1 261 ? -55.653 -25.698 -8.726 1.00 41.00 261 PRO A CA 1
ATOM 1913 C C . PRO A 1 261 ? -56.132 -24.235 -9.098 1.00 41.00 261 PRO A C 1
ATOM 1915 O O . PRO A 1 261 ? -57.287 -23.873 -8.939 1.00 41.00 261 PRO A O 1
ATOM 1918 N N . GLN A 1 262 ? -55.202 -23.429 -9.661 1.00 27.69 262 GLN A N 1
ATOM 1919 C CA . GLN A 1 262 ? -55.299 -22.320 -10.671 1.00 27.69 262 GLN A CA 1
ATOM 1920 C C . GLN A 1 262 ? -56.368 -21.168 -10.666 1.00 27.69 262 GLN A C 1
ATOM 1922 O O . GLN A 1 262 ? -57.523 -21.384 -11.011 1.00 27.69 262 GLN A O 1
ATOM 1927 N N . GLY A 1 263 ? -55.870 -19.907 -10.609 1.00 24.34 263 GLY A N 1
ATOM 1928 C CA . GLY A 1 263 ? -56.350 -18.695 -11.350 1.00 24.34 263 GLY A CA 1
ATOM 1929 C C . GLY A 1 263 ? -57.579 -17.909 -10.820 1.00 24.34 263 GLY A C 1
ATOM 1930 O O . GLY A 1 263 ? -58.250 -18.416 -9.925 1.00 24.34 263 GLY A O 1
ATOM 1931 N N . PRO A 1 264 ? -57.940 -16.707 -11.364 1.00 41.69 264 PRO A N 1
ATOM 1932 C CA . PRO A 1 264 ? -57.285 -15.835 -12.370 1.00 41.69 264 PRO A CA 1
ATOM 1933 C C . PRO A 1 264 ? -57.176 -14.322 -11.946 1.00 41.69 264 PRO A C 1
ATOM 1935 O O . PRO A 1 264 ? -57.247 -13.997 -10.766 1.00 41.69 264 PRO A O 1
ATOM 1938 N N . VAL A 1 265 ? -57.001 -13.387 -12.905 1.00 34.28 265 VAL A N 1
ATOM 1939 C CA . VAL A 1 265 ? -56.922 -11.898 -12.737 1.00 34.28 265 VAL A CA 1
ATOM 1940 C C . VAL A 1 265 ? -58.291 -11.207 -12.972 1.00 34.28 265 VAL A C 1
ATOM 1942 O O . VAL A 1 265 ? -59.142 -11.813 -13.625 1.00 34.28 265 VAL A O 1
ATOM 1945 N N . PRO A 1 266 ? -58.531 -9.955 -12.503 1.00 41.22 266 PRO A N 1
ATOM 1946 C CA . PRO A 1 266 ? -58.661 -8.807 -13.438 1.00 41.22 266 PRO A CA 1
ATOM 1947 C C . PRO A 1 266 ? -58.220 -7.422 -12.865 1.00 41.22 266 PRO A C 1
ATOM 1949 O O . PRO A 1 266 ? -57.676 -7.335 -11.767 1.00 41.22 266 PRO A O 1
ATOM 1952 N N . SER A 1 267 ? -58.448 -6.324 -13.608 1.00 27.30 267 SER A N 1
ATOM 1953 C CA . SER A 1 267 ? -58.026 -4.941 -13.284 1.00 27.30 267 SER A CA 1
ATOM 1954 C C . SER A 1 267 ? -59.003 -3.858 -13.803 1.00 27.30 267 SER A C 1
ATOM 1956 O O . SER A 1 267 ? -59.641 -4.101 -14.822 1.00 27.30 267 SER A O 1
ATOM 1958 N N . SER A 1 268 ? -59.078 -2.667 -13.160 1.00 29.75 268 SER A N 1
ATOM 1959 C CA . SER A 1 268 ? -59.302 -1.339 -13.814 1.00 29.75 268 SER A CA 1
ATOM 1960 C C . SER A 1 268 ? -59.511 -0.131 -12.854 1.00 29.75 268 SER A C 1
ATOM 1962 O O . SER A 1 268 ? -60.438 -0.136 -12.053 1.00 29.75 268 SER A O 1
ATOM 1964 N N . SER A 1 269 ? -58.702 0.928 -13.036 1.00 25.03 269 SER A N 1
ATOM 1965 C CA . SER A 1 269 ? -58.996 2.393 -12.990 1.00 25.03 269 SER A CA 1
ATOM 1966 C C . SER A 1 269 ? -60.026 3.052 -12.037 1.00 25.03 269 SER A C 1
ATOM 1968 O O . SER A 1 269 ? -61.200 2.696 -12.058 1.00 25.03 269 SER A O 1
ATOM 1970 N N . LEU A 1 270 ? -59.652 4.218 -11.468 1.00 26.31 270 LEU A N 1
ATOM 1971 C CA . LEU A 1 270 ? -60.344 5.521 -11.675 1.00 26.31 270 LEU A CA 1
ATOM 1972 C C . LEU A 1 270 ? -59.516 6.730 -11.151 1.00 26.31 270 LEU A C 1
ATOM 1974 O O . LEU A 1 270 ? -58.543 6.558 -10.423 1.00 26.31 270 LEU A O 1
ATOM 1978 N N . SER A 1 271 ? -59.879 7.960 -11.542 1.00 25.64 271 SER A N 1
ATOM 1979 C CA . SER A 1 271 ? -59.269 9.249 -11.118 1.00 25.64 271 SER A CA 1
ATOM 1980 C C . SER A 1 271 ? -60.364 10.318 -10.944 1.00 25.64 271 SER A C 1
ATOM 1982 O O . SER A 1 271 ? -61.470 10.085 -11.439 1.00 25.64 271 SER A O 1
ATOM 1984 N N . PRO A 1 272 ? -60.116 11.471 -10.272 1.00 38.38 272 PRO A N 1
ATOM 1985 C CA . PRO A 1 272 ? -59.952 12.717 -11.058 1.00 38.38 272 PRO A CA 1
ATOM 1986 C C . PRO A 1 272 ? -59.139 13.905 -10.444 1.00 38.38 272 PRO A C 1
ATOM 1988 O O . PRO A 1 272 ? -59.148 14.156 -9.246 1.00 38.38 272 PRO A O 1
ATOM 1991 N N . HIS A 1 273 ? -58.549 14.708 -11.344 1.00 26.73 273 HIS A N 1
ATOM 1992 C CA . HIS A 1 273 ? -58.443 16.191 -11.372 1.00 26.73 273 HIS A CA 1
ATOM 1993 C C . HIS A 1 273 ? -57.908 17.073 -10.199 1.00 26.73 273 HIS A C 1
ATOM 1995 O O . HIS A 1 273 ? -58.652 17.551 -9.353 1.00 26.73 273 HIS A O 1
ATOM 2001 N N . SER A 1 274 ? -56.638 17.493 -10.357 1.00 25.00 274 SER A N 1
ATOM 2002 C CA . SER A 1 274 ? -56.133 18.895 -10.486 1.00 25.00 274 SER A CA 1
ATOM 2003 C C . SER A 1 274 ? -56.463 20.028 -9.483 1.00 25.00 274 SER A C 1
ATOM 2005 O O . SER A 1 274 ? -57.609 20.463 -9.409 1.00 25.00 274 SER A O 1
ATOM 2007 N N . ALA A 1 275 ? -55.411 20.708 -8.982 1.00 25.02 275 ALA A N 1
ATOM 2008 C CA . ALA A 1 275 ? -55.289 22.185 -8.976 1.00 25.02 275 ALA A CA 1
ATOM 2009 C C . ALA A 1 275 ? -53.845 22.688 -8.694 1.00 25.02 275 ALA A C 1
ATOM 2011 O O . ALA A 1 275 ? -53.089 22.068 -7.954 1.00 25.02 275 ALA A O 1
ATOM 2012 N N . ALA A 1 276 ? -53.500 23.854 -9.252 1.00 25.30 276 ALA A N 1
ATOM 2013 C CA . ALA A 1 276 ? -52.343 24.722 -8.954 1.00 25.30 276 ALA A CA 1
ATOM 2014 C C . ALA A 1 276 ? -52.773 26.185 -9.280 1.00 25.30 276 ALA A C 1
ATOM 2016 O O . ALA A 1 276 ? -53.891 26.338 -9.786 1.00 25.30 276 ALA A O 1
ATOM 2017 N N . PRO A 1 277 ? -51.974 27.267 -9.097 1.00 41.06 277 PRO A N 1
ATOM 2018 C CA . PRO A 1 277 ? -50.618 27.394 -8.530 1.00 41.06 277 PRO A CA 1
ATOM 2019 C C . PRO A 1 277 ? -50.496 28.523 -7.465 1.00 41.06 277 PRO A C 1
ATOM 2021 O O . PRO A 1 277 ? -51.479 29.208 -7.188 1.00 41.06 277 PRO A O 1
ATOM 2024 N N . ARG A 1 278 ? -49.273 28.802 -6.959 1.00 25.02 278 ARG A N 1
ATOM 2025 C CA . ARG A 1 278 ? -48.674 30.166 -6.814 1.00 25.02 278 ARG A CA 1
ATOM 2026 C C . ARG A 1 278 ? -47.327 30.170 -6.066 1.00 25.02 278 ARG A C 1
ATOM 2028 O O . ARG A 1 278 ? -47.192 29.523 -5.037 1.00 25.02 278 ARG A O 1
ATOM 2035 N N . GLY A 1 279 ? -46.376 30.980 -6.547 1.00 24.12 279 GLY A N 1
ATOM 2036 C CA . GLY A 1 279 ? -45.341 31.613 -5.707 1.00 24.12 279 GLY A CA 1
ATOM 2037 C C . GLY A 1 279 ? -45.863 32.931 -5.098 1.00 24.12 279 GLY A C 1
ATOM 2038 O O . GLY A 1 279 ? -46.992 33.321 -5.415 1.00 24.12 279 GLY A O 1
ATOM 2039 N N . PRO A 1 280 ? -45.069 33.650 -4.278 1.00 31.47 280 PRO A N 1
ATOM 2040 C CA . PRO A 1 280 ? -43.914 34.362 -4.838 1.00 31.47 280 PRO A CA 1
ATOM 2041 C C . PRO A 1 280 ? -42.660 34.419 -3.936 1.00 31.47 280 PRO A C 1
ATOM 2043 O O . PRO A 1 280 ? -42.634 33.941 -2.807 1.00 31.47 280 PRO A O 1
ATOM 2046 N N . SER A 1 281 ? -41.615 35.054 -4.466 1.00 23.33 281 SER A N 1
ATOM 2047 C CA . SER A 1 281 ? -40.343 35.379 -3.813 1.00 23.33 281 SER A CA 1
ATOM 2048 C C . SER A 1 281 ? -40.365 36.708 -3.043 1.00 23.33 281 SER A C 1
ATOM 2050 O O . SER A 1 281 ? -40.877 37.694 -3.573 1.00 23.33 281 SER A O 1
ATOM 2052 N N . SER A 1 282 ? -39.638 36.800 -1.923 1.00 23.08 282 SER A N 1
ATOM 2053 C CA . SER A 1 282 ? -38.985 38.056 -1.508 1.00 23.08 282 SER A CA 1
ATOM 2054 C C . SER A 1 282 ? -37.833 37.831 -0.521 1.00 23.08 282 SER A C 1
ATOM 2056 O O . SER A 1 282 ? -37.966 37.093 0.450 1.00 23.08 282 SER A O 1
ATOM 2058 N N . SER A 1 283 ? -36.726 38.528 -0.765 1.00 23.14 283 SER A N 1
ATOM 2059 C CA . SER A 1 283 ? -35.565 38.714 0.117 1.00 23.14 283 SER A CA 1
ATOM 2060 C C . SER A 1 283 ? -35.898 39.294 1.497 1.00 23.14 283 SER A C 1
ATOM 2062 O O . SER A 1 283 ? -36.820 40.102 1.583 1.00 23.14 283 SER A O 1
ATOM 2064 N N . LEU A 1 284 ? -35.028 39.073 2.495 1.00 24.02 284 LEU A N 1
ATOM 2065 C CA . LEU A 1 284 ? -34.644 40.119 3.460 1.00 24.02 284 LEU A CA 1
ATOM 2066 C C . LEU A 1 284 ? -33.372 39.761 4.256 1.00 24.02 284 LEU A C 1
ATOM 2068 O O . LEU A 1 284 ? -33.293 38.702 4.868 1.00 24.02 284 LEU A O 1
ATOM 2072 N N . SER A 1 285 ? -32.434 40.710 4.307 1.00 25.61 285 SER A N 1
ATOM 2073 C CA . SER A 1 285 ? -31.354 40.809 5.301 1.00 25.61 285 SER A CA 1
ATOM 2074 C C . SER A 1 285 ? -31.329 42.251 5.810 1.00 25.61 285 SER A C 1
ATOM 2076 O O . SER A 1 285 ? -31.555 43.166 5.013 1.00 25.61 285 SER A O 1
ATOM 2078 N N . PRO A 1 286 ? -31.037 42.486 7.099 1.00 30.23 286 PRO A N 1
ATOM 2079 C CA . PRO A 1 286 ? -30.035 43.509 7.410 1.00 30.23 286 PRO A CA 1
ATOM 2080 C C . PRO A 1 286 ? -29.137 43.188 8.623 1.00 30.23 286 PRO A C 1
ATOM 2082 O O . PRO A 1 286 ? -29.369 42.263 9.396 1.00 30.23 286 PRO A O 1
ATOM 2085 N N . HIS A 1 287 ? -28.096 44.009 8.773 1.00 24.56 287 HIS A N 1
ATOM 2086 C CA . HIS A 1 287 ? -27.134 44.046 9.883 1.00 24.56 287 HIS A CA 1
ATOM 2087 C C . HIS A 1 287 ? -27.819 44.359 11.242 1.00 24.56 287 HIS A C 1
ATOM 2089 O O . HIS A 1 287 ? -28.896 44.949 11.274 1.00 24.56 287 HIS A O 1
ATOM 2095 N N . SER A 1 288 ? -27.216 44.094 12.410 1.00 22.48 288 SER A N 1
ATOM 2096 C CA . SER A 1 288 ? -26.137 44.941 12.972 1.00 22.48 288 SER A CA 1
ATOM 2097 C C . SER A 1 288 ? -25.415 44.313 14.179 1.00 22.48 288 SER A C 1
ATOM 2099 O O . SER A 1 288 ? -25.879 43.342 14.766 1.00 22.48 288 SER A O 1
ATOM 2101 N N . ALA A 1 289 ? -24.253 44.876 14.527 1.00 21.80 289 ALA A N 1
ATOM 2102 C CA . ALA A 1 289 ? -23.285 44.323 15.477 1.00 21.80 289 ALA A CA 1
ATOM 2103 C C . ALA A 1 289 ? -23.566 44.598 16.970 1.00 21.80 289 ALA A C 1
ATOM 2105 O O . ALA A 1 289 ? -24.180 45.599 17.329 1.00 21.80 289 ALA A O 1
ATOM 2106 N N . ALA A 1 290 ? -22.959 43.773 17.831 1.00 22.56 290 ALA A N 1
ATOM 2107 C CA . ALA A 1 290 ? -22.548 44.126 19.193 1.00 22.56 290 ALA A CA 1
ATOM 2108 C C . ALA A 1 290 ? -21.268 43.346 19.570 1.00 22.56 290 ALA A C 1
ATOM 2110 O O . ALA A 1 290 ? -21.073 42.217 19.124 1.00 22.56 290 ALA A O 1
ATOM 2111 N N . SER A 1 291 ? -20.383 43.949 20.366 1.00 22.14 291 SER A N 1
ATOM 2112 C CA . SER A 1 291 ? -19.071 43.397 20.744 1.00 22.14 291 SER A CA 1
ATOM 2113 C C . SER A 1 291 ? -19.052 42.831 22.168 1.00 22.14 291 SER A C 1
ATOM 2115 O O . SER A 1 291 ? -19.578 43.472 23.076 1.00 22.14 291 SER A O 1
ATOM 2117 N N . GLY A 1 292 ? -18.349 41.717 22.399 1.00 22.75 292 GLY A N 1
ATOM 2118 C CA . GLY A 1 292 ? -18.099 41.186 23.746 1.00 22.75 292 GLY A CA 1
ATOM 2119 C C . GLY A 1 292 ? -16.853 40.300 23.808 1.00 22.75 292 GLY A C 1
ATOM 2120 O O . GLY A 1 292 ? -16.758 39.306 23.094 1.00 22.75 292 GLY A O 1
ATOM 2121 N N . THR A 1 293 ? -15.883 40.664 24.648 1.00 22.78 293 THR A N 1
ATOM 2122 C CA . THR A 1 293 ? -14.632 39.916 24.848 1.00 22.78 293 THR A CA 1
ATOM 2123 C C . THR A 1 293 ? -14.819 38.752 25.823 1.00 22.78 293 THR A C 1
ATOM 2125 O O . THR A 1 293 ? -15.275 38.948 26.946 1.00 22.78 293 THR A O 1
ATOM 2128 N N . GLY A 1 294 ? -14.394 37.546 25.431 1.00 22.56 294 GLY A N 1
ATOM 2129 C CA . GLY A 1 294 ? -14.389 36.360 26.292 1.00 22.56 294 GLY A CA 1
ATOM 2130 C C . GLY A 1 294 ? -13.227 35.429 25.948 1.00 22.56 294 GLY A C 1
ATOM 2131 O O . GLY A 1 294 ? -13.098 34.985 24.810 1.00 22.56 294 GLY A O 1
ATOM 2132 N N . SER A 1 295 ? -12.354 35.157 26.916 1.00 22.98 295 SER A N 1
ATOM 2133 C CA . SER A 1 295 ? -11.146 34.345 26.730 1.00 22.98 295 SER A CA 1
ATOM 2134 C C . SER A 1 295 ? -11.460 32.850 26.619 1.00 22.98 295 SER A C 1
ATOM 2136 O O . SER A 1 295 ? -11.959 32.259 27.578 1.00 22.98 295 SER A O 1
ATOM 2138 N N . GLN A 1 296 ? -11.093 32.212 25.504 1.00 22.42 296 GLN A N 1
ATOM 2139 C CA . GLN A 1 296 ? -11.060 30.749 25.426 1.00 22.42 296 GLN A CA 1
ATOM 2140 C C . GLN A 1 296 ? -9.840 30.186 26.183 1.00 22.42 296 GLN A C 1
ATOM 2142 O O . GLN A 1 296 ? -8.721 30.647 25.941 1.00 22.42 296 GLN A O 1
ATOM 2147 N N . PRO A 1 297 ? -10.005 29.168 27.048 1.00 22.45 297 PRO A N 1
ATOM 2148 C CA . PRO A 1 297 ? -8.882 28.399 27.570 1.00 22.45 297 PRO A CA 1
ATOM 2149 C C . PRO A 1 297 ? -8.304 27.491 26.474 1.00 22.45 297 PRO A C 1
ATOM 2151 O O . PRO A 1 297 ? -9.033 26.833 25.729 1.00 22.45 297 PRO A O 1
ATOM 2154 N N . SER A 1 298 ? -6.976 27.432 26.380 1.00 21.25 298 SER A N 1
ATOM 2155 C CA . SER A 1 298 ? -6.273 26.620 25.383 1.00 21.25 298 SER A CA 1
ATOM 2156 C C . SER A 1 298 ? -6.466 25.121 25.637 1.00 21.25 298 SER A C 1
ATOM 2158 O O . SER A 1 298 ? -5.896 24.574 26.583 1.00 21.25 298 SER A O 1
ATOM 2160 N N . SER A 1 299 ? -7.222 24.447 24.770 1.00 20.78 299 SER A N 1
ATOM 2161 C CA . SER A 1 299 ? -7.351 22.984 24.803 1.00 20.78 299 SER A CA 1
ATOM 2162 C C . SER A 1 299 ? -6.029 22.306 24.399 1.00 20.78 299 SER A C 1
ATOM 2164 O O . SER A 1 299 ? -5.374 22.770 23.457 1.00 20.78 299 SER A O 1
ATOM 2166 N N . PRO A 1 300 ? -5.602 21.223 25.077 1.00 23.61 300 PRO A N 1
ATOM 2167 C CA . PRO A 1 300 ? -4.357 20.535 24.751 1.00 23.61 300 PRO A CA 1
ATOM 2168 C C . PRO A 1 300 ? -4.437 19.852 23.379 1.00 23.61 300 PRO A C 1
ATOM 2170 O O . PRO A 1 300 ? -5.468 19.308 22.987 1.00 23.61 300 PRO A O 1
ATOM 2173 N N . ARG A 1 301 ? -3.322 19.861 22.637 1.00 22.50 301 ARG A N 1
ATOM 2174 C CA . ARG A 1 301 ? -3.232 19.222 21.315 1.00 22.50 301 ARG A CA 1
ATOM 2175 C C . ARG A 1 301 ? -3.396 17.707 21.430 1.00 22.50 301 ARG A C 1
ATOM 2177 O O . ARG A 1 301 ? -2.467 17.028 21.868 1.00 22.50 301 ARG A O 1
ATOM 2184 N N . TYR A 1 302 ? -4.511 17.187 20.926 1.00 22.06 302 TYR A N 1
ATOM 2185 C CA . TYR A 1 302 ? -4.639 15.769 20.602 1.00 22.06 302 TYR A CA 1
ATOM 2186 C C . TYR A 1 302 ? -3.511 15.361 19.637 1.00 22.06 302 TYR A C 1
ATOM 2188 O O . TYR A 1 302 ? -3.249 16.044 18.643 1.00 22.06 302 TYR A O 1
ATOM 2196 N N . ARG A 1 303 ? -2.817 14.260 19.937 1.00 22.19 303 ARG A N 1
ATOM 2197 C CA . ARG A 1 303 ? -1.911 13.589 18.993 1.00 22.19 303 ARG A CA 1
ATOM 2198 C C . ARG A 1 303 ? -2.629 12.340 18.476 1.00 22.19 303 ARG A C 1
ATOM 2200 O O . ARG A 1 303 ? -3.058 11.554 19.315 1.00 22.19 303 ARG A O 1
ATOM 2207 N N . PRO A 1 304 ? -2.724 12.102 17.157 1.00 24.28 304 PRO A N 1
ATOM 2208 C CA . PRO A 1 304 ? -3.253 10.839 16.655 1.00 24.28 304 PRO A CA 1
ATOM 2209 C C . PRO A 1 304 ? -2.290 9.697 17.016 1.00 24.28 304 PRO A C 1
ATOM 2211 O O . PRO A 1 304 ? -1.157 9.630 16.527 1.00 24.28 304 PRO A O 1
ATOM 2214 N N . TYR A 1 305 ? -2.728 8.804 17.904 1.00 28.50 305 TYR A N 1
ATOM 2215 C CA . TYR A 1 305 ? -1.973 7.621 18.314 1.00 28.50 305 TYR A CA 1
ATOM 2216 C C . TYR A 1 305 ? -2.185 6.487 17.307 1.00 28.50 305 TYR A C 1
ATOM 2218 O O . TYR A 1 305 ? -3.056 5.641 17.476 1.00 28.50 305 TYR A O 1
ATOM 2226 N N . THR A 1 306 ? -1.353 6.416 16.265 1.00 28.91 306 THR A N 1
ATOM 2227 C CA . THR A 1 306 ? -1.319 5.217 15.413 1.00 28.91 306 THR A CA 1
ATOM 2228 C C . THR A 1 306 ? -0.754 4.035 16.202 1.00 28.91 306 THR A C 1
ATOM 2230 O O . THR A 1 306 ? 0.458 3.984 16.446 1.00 28.91 306 THR A O 1
ATOM 2233 N N . VAL A 1 307 ? -1.607 3.073 16.566 1.00 27.64 307 VAL A N 1
ATOM 2234 C CA . VAL A 1 307 ? -1.222 1.800 17.202 1.00 27.64 307 VAL A CA 1
ATOM 2235 C C . VAL A 1 307 ? -0.557 0.891 16.159 1.00 27.64 307 VAL A C 1
ATOM 2237 O O . VAL A 1 307 ? -1.120 -0.083 15.672 1.00 27.64 307 VAL A O 1
ATOM 2240 N N . THR A 1 308 ? 0.672 1.230 15.759 1.00 26.50 308 THR A N 1
ATOM 2241 C CA . THR A 1 308 ? 1.444 0.401 14.825 1.00 26.50 308 THR A CA 1
ATOM 2242 C C . THR A 1 308 ? 1.943 -0.848 15.543 1.00 26.50 308 THR A C 1
ATOM 2244 O O . THR A 1 308 ? 2.973 -0.789 16.219 1.00 26.50 308 THR A O 1
ATOM 2247 N N . HIS A 1 309 ? 1.230 -1.965 15.388 1.00 32.06 309 HIS A N 1
ATOM 2248 C CA . HIS A 1 309 ? 1.575 -3.262 15.978 1.00 32.06 309 HIS A CA 1
ATOM 2249 C C . HIS A 1 309 ? 3.031 -3.685 15.675 1.00 32.06 309 HIS A C 1
ATOM 2251 O O . HIS A 1 309 ? 3.431 -3.763 14.504 1.00 32.06 309 HIS A O 1
ATOM 2257 N N . PRO A 1 310 ? 3.829 -3.984 16.719 1.00 26.56 310 PRO A N 1
ATOM 2258 C CA . PRO A 1 310 ? 5.109 -4.663 16.615 1.00 26.56 310 PRO A CA 1
ATOM 2259 C C . PRO A 1 310 ? 5.047 -6.002 17.369 1.00 26.56 310 PRO A C 1
ATOM 2261 O O . PRO A 1 310 ? 5.275 -6.071 18.583 1.00 26.56 310 PRO A O 1
ATOM 2264 N N . TRP A 1 311 ? 4.753 -7.063 16.623 1.00 26.75 311 TRP A N 1
ATOM 2265 C CA . TRP A 1 311 ? 5.030 -8.444 17.007 1.00 26.75 311 TRP A CA 1
ATOM 2266 C C . TRP A 1 311 ? 5.997 -9.011 15.969 1.00 26.75 311 TRP A C 1
ATOM 2268 O O . TRP A 1 311 ? 5.718 -8.992 14.772 1.00 26.75 311 TRP A O 1
ATOM 2278 N N . GLY A 1 312 ? 7.171 -9.434 16.426 1.00 25.80 312 GLY A N 1
ATOM 2279 C CA . GLY A 1 312 ? 8.237 -9.982 15.595 1.00 25.80 312 GLY A CA 1
ATOM 2280 C C . GLY A 1 312 ? 8.857 -11.185 16.292 1.00 25.80 312 GLY A C 1
ATOM 2281 O O . GLY A 1 312 ? 8.925 -11.224 17.519 1.00 25.80 312 GLY A O 1
ATOM 2282 N N . SER A 1 313 ? 9.271 -12.179 15.512 1.00 23.89 313 SER A N 1
ATOM 2283 C CA . SER A 1 313 ? 9.788 -13.448 16.022 1.00 23.89 313 SER A CA 1
ATOM 2284 C C . SER A 1 313 ? 11.091 -13.259 16.808 1.00 23.89 313 SER A C 1
ATOM 2286 O O . SER A 1 313 ? 12.061 -12.707 16.286 1.00 23.89 313 SER A O 1
ATOM 2288 N N . SER A 1 314 ? 11.140 -13.761 18.043 1.00 22.72 314 SER A N 1
ATOM 2289 C CA . SER A 1 314 ? 12.364 -13.765 18.851 1.00 22.72 314 SER A CA 1
ATOM 2290 C C . SER A 1 314 ? 13.448 -14.666 18.233 1.00 22.72 314 SER A C 1
ATOM 2292 O O . SER A 1 314 ? 13.142 -15.791 17.830 1.00 22.72 314 SER A O 1
ATOM 2294 N N . PRO A 1 315 ? 14.725 -14.240 18.191 1.00 26.12 315 PRO A N 1
ATOM 2295 C CA . PRO A 1 315 ? 15.819 -15.083 17.717 1.00 26.12 315 PRO A CA 1
ATOM 2296 C C . PRO A 1 315 ? 16.181 -16.157 18.755 1.00 26.12 315 PRO A C 1
ATOM 2298 O O . PRO A 1 315 ? 16.435 -15.851 19.920 1.00 26.12 315 PRO A O 1
ATOM 2301 N N . CYS A 1 316 ? 16.250 -17.420 18.329 1.00 19.70 316 CYS A N 1
ATOM 2302 C CA . CYS A 1 316 ? 16.602 -18.541 19.204 1.00 19.70 316 CYS A CA 1
ATOM 2303 C C . CYS A 1 316 ? 18.118 -18.570 19.515 1.00 19.70 316 CYS A C 1
ATOM 2305 O O . CYS A 1 316 ? 18.923 -18.572 18.580 1.00 19.70 316 CYS A O 1
ATOM 2307 N N . PRO A 1 317 ? 18.544 -18.639 20.792 1.00 25.27 317 PRO A N 1
ATOM 2308 C CA . PRO A 1 317 ? 19.955 -18.758 21.153 1.00 25.27 317 PRO A CA 1
ATOM 2309 C C . PRO A 1 317 ? 20.446 -20.214 21.076 1.00 25.27 317 PRO A C 1
ATOM 2311 O O . PRO A 1 317 ? 19.840 -21.122 21.640 1.00 25.27 317 PRO A O 1
ATOM 2314 N N . THR A 1 318 ? 21.590 -20.445 20.430 1.00 23.22 318 THR A N 1
ATOM 2315 C CA . THR A 1 318 ? 22.270 -21.752 20.442 1.00 23.22 318 THR A CA 1
ATOM 2316 C C . THR A 1 318 ? 22.975 -21.993 21.786 1.00 23.22 318 THR A C 1
ATOM 2318 O O . THR A 1 318 ? 23.824 -21.172 22.154 1.00 23.22 318 THR A O 1
ATOM 2321 N N . PRO A 1 319 ? 22.727 -23.106 22.499 1.00 25.34 319 PRO A N 1
ATOM 2322 C CA . PRO A 1 319 ? 23.429 -23.402 23.743 1.00 25.34 319 PRO A CA 1
ATOM 2323 C C . PRO A 1 319 ? 24.874 -23.859 23.484 1.00 25.34 319 PRO A C 1
ATOM 2325 O O . PRO A 1 319 ? 25.125 -24.778 22.705 1.00 25.34 319 PRO A O 1
ATOM 2328 N N . ARG A 1 320 ? 25.833 -23.259 24.197 1.00 22.14 320 ARG A N 1
ATOM 2329 C CA . ARG A 1 320 ? 27.152 -23.859 24.457 1.00 22.14 320 ARG A CA 1
ATOM 2330 C C . ARG A 1 320 ? 27.137 -24.418 25.877 1.00 22.14 320 ARG A C 1
ATOM 2332 O O . ARG A 1 320 ? 26.833 -23.673 26.802 1.00 22.14 320 ARG A O 1
ATOM 2339 N N . SER A 1 321 ? 27.489 -25.690 26.042 1.00 24.00 321 SER A N 1
ATOM 2340 C CA . SER A 1 321 ? 27.670 -26.336 27.350 1.00 24.00 321 SER A CA 1
ATOM 2341 C C . SER A 1 321 ? 29.126 -26.773 27.516 1.00 24.00 321 SER A C 1
ATOM 2343 O O . SER A 1 321 ? 29.734 -27.227 26.543 1.00 24.00 321 SER A O 1
ATOM 2345 N N . SER A 1 322 ? 29.700 -26.611 28.713 1.00 21.55 322 SER A N 1
ATOM 2346 C CA . SER A 1 322 ? 31.103 -26.958 28.987 1.00 21.55 322 SER A CA 1
ATOM 2347 C C . SER A 1 322 ? 31.436 -27.085 30.486 1.00 21.55 322 SER A C 1
ATOM 2349 O O . SER A 1 322 ? 32.067 -26.198 31.056 1.00 21.55 322 SER A O 1
ATOM 2351 N N . THR A 1 323 ? 31.055 -28.211 31.089 1.00 22.08 323 THR A N 1
ATOM 2352 C CA . THR A 1 323 ? 31.518 -28.771 32.382 1.00 22.08 323 THR A CA 1
ATOM 2353 C C . THR A 1 323 ? 30.999 -30.222 32.458 1.00 22.08 323 THR A C 1
ATOM 2355 O O . THR A 1 323 ? 29.938 -30.493 31.909 1.00 22.08 323 THR A O 1
ATOM 2358 N N . LEU A 1 324 ? 31.563 -31.205 33.165 1.00 22.98 324 LEU A N 1
ATOM 2359 C CA . LEU A 1 324 ? 32.923 -31.632 33.543 1.00 22.98 324 LEU A CA 1
ATOM 2360 C C . LEU A 1 324 ? 32.724 -32.845 34.499 1.00 22.98 324 LEU A C 1
ATOM 2362 O O . LEU A 1 324 ? 31.948 -32.721 35.438 1.00 22.98 324 LEU A O 1
ATOM 2366 N N . ALA A 1 325 ? 33.452 -33.950 34.284 1.00 22.78 325 ALA A N 1
ATOM 2367 C CA . ALA A 1 325 ? 33.756 -35.047 35.236 1.00 22.78 325 ALA A CA 1
ATOM 2368 C C . ALA A 1 325 ? 32.653 -36.017 35.784 1.00 22.78 325 ALA A C 1
ATOM 2370 O O . ALA A 1 325 ? 31.996 -35.748 36.783 1.00 22.78 325 ALA A O 1
ATOM 2371 N N . ASP A 1 326 ? 32.656 -37.230 35.202 1.00 23.83 326 ASP A N 1
ATOM 2372 C CA . ASP A 1 326 ? 32.885 -38.555 35.844 1.00 23.83 326 ASP A CA 1
ATOM 2373 C C . ASP A 1 326 ? 31.803 -39.386 36.624 1.00 23.83 326 ASP A C 1
ATOM 2375 O O . ASP A 1 326 ? 30.797 -38.845 37.079 1.00 23.83 326 ASP A O 1
ATOM 2379 N N . PRO A 1 327 ? 31.957 -40.747 36.707 1.00 44.81 327 PRO A N 1
ATOM 2380 C CA . PRO A 1 327 ? 30.901 -41.740 37.046 1.00 44.81 327 PRO A CA 1
ATOM 2381 C C . PRO A 1 327 ? 31.235 -42.593 38.322 1.00 44.81 327 PRO A C 1
ATOM 2383 O O . PRO A 1 327 ? 32.200 -42.217 38.994 1.00 44.81 327 PRO A O 1
ATOM 2386 N N . PRO A 1 328 ? 30.535 -43.712 38.721 1.00 38.44 328 PRO A N 1
ATOM 2387 C CA . PRO A 1 328 ? 30.639 -45.055 38.061 1.00 38.44 328 PRO A CA 1
ATOM 2388 C C . PRO A 1 328 ? 29.490 -46.118 38.271 1.00 38.44 328 PRO A C 1
ATOM 2390 O O . PRO A 1 328 ? 28.654 -45.999 39.157 1.00 38.44 328 PRO A O 1
ATOM 2393 N N . GLY A 1 329 ? 29.561 -47.258 37.544 1.00 23.92 329 GLY A N 1
ATOM 2394 C CA . GLY A 1 329 ? 29.012 -48.602 37.919 1.00 23.92 329 GLY A CA 1
ATOM 2395 C C . GLY A 1 329 ? 27.637 -49.018 37.325 1.00 23.92 329 GLY A C 1
ATOM 2396 O O . GLY A 1 329 ? 26.724 -48.209 37.348 1.00 23.92 329 GLY A O 1
ATOM 2397 N N . PHE A 1 330 ? 27.383 -50.177 36.668 1.00 24.45 330 PHE A N 1
ATOM 2398 C CA . PHE A 1 330 ? 27.720 -51.628 36.837 1.00 24.45 330 PHE A CA 1
ATOM 2399 C C . PHE A 1 330 ? 26.792 -52.385 37.823 1.00 24.45 330 PHE A C 1
ATOM 2401 O O . PHE A 1 330 ? 26.619 -51.905 38.933 1.00 24.45 330 PHE A O 1
ATOM 2408 N N . LEU A 1 331 ? 26.187 -53.569 37.562 1.00 26.91 331 LEU A N 1
ATOM 2409 C CA . LEU A 1 331 ? 26.182 -54.598 36.468 1.00 26.91 331 LEU A CA 1
ATOM 2410 C C . LEU A 1 331 ? 24.694 -55.089 36.227 1.00 26.91 331 LEU A C 1
ATOM 2412 O O . LEU A 1 331 ? 23.814 -54.284 36.491 1.00 26.91 331 LEU A O 1
ATOM 2416 N N . ALA A 1 332 ? 24.233 -56.267 35.729 1.00 24.00 332 ALA A N 1
ATOM 2417 C CA . ALA A 1 332 ? 24.792 -57.595 35.379 1.00 24.00 332 ALA A CA 1
ATOM 2418 C C . ALA A 1 332 ? 23.883 -58.457 34.426 1.00 24.00 332 ALA A C 1
ATOM 2420 O O . ALA A 1 332 ? 22.680 -58.491 34.625 1.00 24.00 332 ALA A O 1
ATOM 2421 N N . ARG A 1 333 ? 24.495 -59.186 33.458 1.00 25.31 333 ARG A N 1
ATOM 2422 C CA . ARG A 1 333 ? 24.414 -60.648 33.075 1.00 25.31 333 ARG A CA 1
ATOM 2423 C C . ARG A 1 333 ? 23.122 -61.532 33.189 1.00 25.31 333 ARG A C 1
ATOM 2425 O O . ARG A 1 333 ? 22.257 -61.205 33.985 1.00 25.31 333 ARG A O 1
ATOM 2432 N N . PRO A 1 334 ? 23.077 -62.776 32.602 1.00 49.78 334 PRO A N 1
ATOM 2433 C CA . PRO A 1 334 ? 23.907 -63.416 31.535 1.00 49.78 334 PRO A CA 1
ATOM 2434 C C . PRO A 1 334 ? 23.168 -64.315 30.478 1.00 49.78 334 PRO A C 1
ATOM 2436 O O . PRO A 1 334 ? 22.100 -64.854 30.747 1.00 49.78 334 PRO A O 1
ATOM 2439 N N . SER A 1 335 ? 23.817 -64.638 29.339 1.00 23.69 335 SER A N 1
ATOM 2440 C CA . SER A 1 335 ? 23.872 -65.992 28.691 1.00 23.69 335 SER A CA 1
ATOM 2441 C C . SER A 1 335 ? 24.744 -65.994 27.400 1.00 23.69 335 SER A C 1
ATOM 2443 O O . SER A 1 335 ? 25.186 -64.930 26.968 1.00 23.69 335 SER A O 1
ATOM 2445 N N . SER A 1 336 ? 25.083 -67.177 26.849 1.00 27.42 336 SER A N 1
ATOM 2446 C CA . SER A 1 336 ? 26.150 -67.441 25.832 1.00 27.42 336 SER A CA 1
ATOM 2447 C C . SER A 1 336 ? 25.843 -68.750 25.032 1.00 27.42 336 SER A C 1
ATOM 2449 O O . SER A 1 336 ? 24.795 -69.323 25.336 1.00 27.42 336 SER A O 1
ATOM 2451 N N . PRO A 1 337 ? 26.701 -69.351 24.141 1.00 51.00 337 PRO A N 1
ATOM 2452 C CA . PRO A 1 337 ? 28.030 -68.971 23.589 1.00 51.00 337 PRO A CA 1
ATOM 2453 C C . PRO A 1 337 ? 28.272 -69.297 22.064 1.00 51.00 337 PRO A C 1
ATOM 2455 O O . PRO A 1 337 ? 27.365 -69.725 21.362 1.00 51.00 337 PRO A O 1
ATOM 2458 N N . ARG A 1 338 ? 29.558 -69.241 21.629 1.00 26.97 338 ARG A N 1
ATOM 2459 C CA . ARG A 1 338 ? 30.198 -69.680 20.342 1.00 26.97 338 ARG A CA 1
ATOM 2460 C C . ARG A 1 338 ? 29.988 -68.754 19.115 1.00 26.97 338 ARG A C 1
ATOM 2462 O O . ARG A 1 338 ? 28.884 -68.295 18.888 1.00 26.97 338 ARG A O 1
ATOM 2469 N N . ALA A 1 339 ? 30.995 -68.444 18.275 1.00 27.16 339 ALA A N 1
ATOM 2470 C CA . ALA A 1 339 ? 32.369 -68.979 18.121 1.00 27.16 339 ALA A CA 1
ATOM 2471 C C . ALA A 1 339 ? 33.458 -67.884 17.845 1.00 27.16 339 ALA A C 1
ATOM 2473 O O . ALA A 1 339 ? 33.281 -66.736 18.236 1.00 27.16 339 ALA A O 1
ATOM 2474 N N . VAL A 1 340 ? 34.610 -68.267 17.262 1.00 31.39 340 VAL A N 1
ATOM 2475 C CA . VAL A 1 340 ? 35.896 -67.523 17.072 1.00 31.39 340 VAL A CA 1
ATOM 2476 C C . VAL A 1 340 ? 36.678 -68.132 15.873 1.00 31.39 340 VAL A C 1
ATOM 2478 O O . VAL A 1 340 ? 36.261 -69.221 15.466 1.00 31.39 340 VAL A O 1
ATOM 2481 N N . PRO A 1 341 ? 37.804 -67.579 15.328 1.00 48.41 341 PRO A N 1
ATOM 2482 C CA . PRO A 1 341 ? 38.644 -66.412 15.698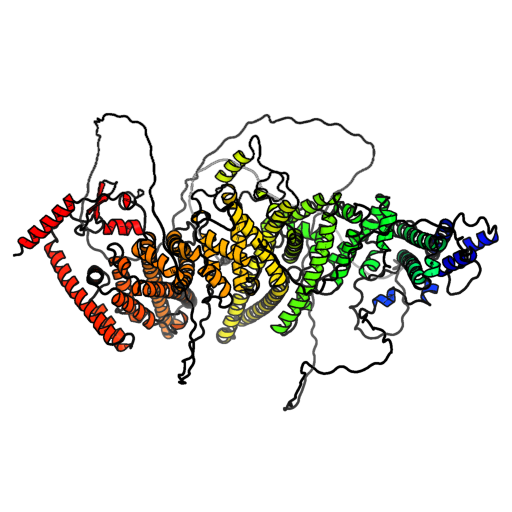 1.00 48.41 341 PRO A CA 1
ATOM 2483 C C . PRO A 1 341 ? 38.705 -65.369 14.529 1.00 48.41 341 PRO A C 1
ATOM 2485 O O . PRO A 1 341 ? 37.648 -65.145 13.957 1.00 48.41 341 PRO A O 1
ATOM 2488 N N . ALA A 1 342 ? 39.761 -64.650 14.077 1.00 27.91 342 ALA A N 1
ATOM 2489 C CA . ALA A 1 342 ? 41.213 -64.479 14.358 1.00 27.91 342 ALA A CA 1
ATOM 2490 C C . ALA A 1 342 ? 41.755 -63.190 13.644 1.00 27.91 342 ALA A C 1
ATOM 2492 O O . ALA A 1 342 ? 41.081 -62.692 12.750 1.00 27.91 342 ALA A O 1
ATOM 2493 N N . SER A 1 343 ? 42.972 -62.641 13.851 1.00 29.30 343 SER A N 1
ATOM 2494 C CA . SER A 1 343 ? 43.803 -62.473 15.070 1.00 29.30 343 SER A CA 1
ATOM 2495 C C . SER A 1 343 ? 45.120 -61.671 14.822 1.00 29.30 343 SER A C 1
ATOM 2497 O O . SER A 1 343 ? 46.028 -62.180 14.168 1.00 29.30 343 SER A O 1
ATOM 2499 N N . SER A 1 344 ? 45.311 -60.535 15.518 1.00 27.12 344 SER A N 1
ATOM 2500 C CA . SER A 1 344 ? 46.616 -59.926 15.927 1.00 27.12 344 SER A CA 1
ATOM 2501 C C . SER A 1 344 ? 47.546 -59.203 14.911 1.00 27.12 344 SER A C 1
ATOM 2503 O O . SER A 1 344 ? 47.288 -59.148 13.714 1.00 27.12 344 SER A O 1
ATOM 2505 N N . SER A 1 345 ? 48.630 -58.592 15.432 1.00 28.61 345 SER A N 1
ATOM 2506 C CA . SER A 1 345 ? 49.604 -57.717 14.742 1.00 28.61 345 SER A CA 1
ATOM 2507 C C . SER A 1 345 ? 51.061 -57.954 15.214 1.00 28.61 345 SER A C 1
ATOM 2509 O O . SER A 1 345 ? 51.270 -58.248 16.394 1.00 28.61 345 SER A O 1
ATOM 2511 N N . ARG A 1 346 ? 52.094 -57.800 14.346 1.00 25.09 346 ARG A N 1
ATOM 2512 C CA . ARG A 1 346 ? 53.525 -57.726 14.772 1.00 25.09 346 ARG A CA 1
ATOM 2513 C C . ARG A 1 346 ? 54.573 -57.267 13.716 1.00 25.09 346 ARG A C 1
ATOM 2515 O O . ARG A 1 346 ? 54.775 -57.923 12.710 1.00 25.09 346 ARG A O 1
ATOM 2522 N N . GLN A 1 347 ? 55.287 -56.180 14.045 1.00 24.30 347 GLN A N 1
ATOM 2523 C CA . GLN A 1 347 ? 56.752 -55.904 13.988 1.00 24.30 347 GLN A CA 1
ATOM 2524 C C . GLN A 1 347 ? 57.748 -56.436 12.897 1.00 24.30 347 GLN A C 1
ATOM 2526 O O . GLN A 1 347 ? 57.856 -57.635 12.672 1.00 24.30 347 GLN A O 1
ATOM 2531 N N . ARG A 1 348 ? 58.719 -55.537 12.568 1.00 24.23 348 ARG A N 1
ATOM 2532 C CA . ARG A 1 348 ? 60.211 -55.700 12.395 1.00 24.23 348 ARG A CA 1
ATOM 2533 C C . ARG A 1 348 ? 60.870 -55.720 10.961 1.00 24.23 348 ARG A C 1
ATOM 2535 O O . ARG A 1 348 ? 60.131 -55.801 9.992 1.00 24.23 348 ARG A O 1
ATOM 2542 N N . PRO A 1 349 ? 62.207 -55.423 10.800 1.00 46.75 349 PRO A N 1
ATOM 2543 C CA . PRO A 1 349 ? 62.676 -54.381 9.840 1.00 46.75 349 PRO A CA 1
ATOM 2544 C C . PRO A 1 349 ? 64.067 -54.635 9.139 1.00 46.75 349 PRO A C 1
ATOM 2546 O O . PRO A 1 349 ? 64.516 -55.775 9.079 1.00 46.75 349 PRO A O 1
ATOM 2549 N N . ARG A 1 350 ? 64.802 -53.546 8.772 1.00 26.25 350 ARG A N 1
ATOM 2550 C CA . ARG A 1 350 ? 66.179 -53.399 8.170 1.00 26.25 350 ARG A CA 1
ATOM 2551 C C . ARG A 1 350 ? 66.194 -53.343 6.627 1.00 26.25 350 ARG A C 1
ATOM 2553 O O . ARG A 1 350 ? 65.367 -53.996 6.018 1.00 26.25 350 ARG A O 1
ATOM 2560 N N . SER A 1 351 ? 67.090 -52.634 5.910 1.00 27.84 351 SER A N 1
ATOM 2561 C CA . SER A 1 351 ? 68.164 -51.618 6.178 1.00 27.84 351 SER A CA 1
ATOM 2562 C C . SER A 1 351 ? 68.311 -50.720 4.901 1.00 27.84 351 SER A C 1
ATOM 2564 O O . SER A 1 351 ? 67.526 -50.938 3.988 1.00 27.84 351 SER A O 1
ATOM 2566 N N . ARG A 1 352 ? 69.186 -49.709 4.684 1.00 27.48 352 ARG A N 1
ATOM 2567 C CA . ARG A 1 352 ? 70.584 -49.386 5.094 1.00 27.48 352 ARG A CA 1
ATOM 2568 C C . ARG A 1 352 ? 70.916 -47.907 4.695 1.00 27.48 352 ARG A C 1
ATOM 2570 O O . ARG A 1 352 ? 70.279 -47.404 3.779 1.00 27.48 352 ARG A O 1
ATOM 2577 N N . GLY A 1 353 ? 71.876 -47.222 5.345 1.00 24.16 353 GLY A N 1
ATOM 2578 C CA . GLY A 1 353 ? 72.377 -45.859 4.970 1.00 24.16 353 GLY A CA 1
ATOM 2579 C C . GLY A 1 353 ? 73.591 -45.876 4.004 1.00 24.16 353 GLY A C 1
ATOM 2580 O O . GLY A 1 353 ? 73.837 -46.970 3.485 1.00 24.16 353 GLY A O 1
ATOM 2581 N N . PRO A 1 354 ? 74.401 -44.786 3.803 1.00 38.94 354 PRO A N 1
ATOM 2582 C CA . PRO A 1 354 ? 74.691 -43.677 4.758 1.00 38.94 354 PRO A CA 1
ATOM 2583 C C . PRO A 1 354 ? 75.024 -42.235 4.198 1.00 38.94 354 PRO A C 1
ATOM 2585 O O . PRO A 1 354 ? 75.078 -42.019 2.995 1.00 38.94 354 PRO A O 1
ATOM 2588 N N . ALA A 1 355 ? 75.412 -41.316 5.113 1.00 24.30 355 ALA A N 1
ATOM 2589 C CA . ALA A 1 355 ? 76.379 -40.181 4.971 1.00 24.30 355 ALA A CA 1
ATOM 2590 C C . ALA A 1 355 ? 75.993 -38.761 4.430 1.00 24.30 355 ALA A C 1
ATOM 2592 O O . ALA A 1 355 ? 74.903 -38.525 3.924 1.00 24.30 355 ALA A O 1
ATOM 2593 N N . PHE A 1 356 ? 76.927 -37.809 4.653 1.00 31.89 356 PHE A N 1
ATOM 2594 C CA . PHE A 1 356 ? 76.907 -36.313 4.629 1.00 31.89 356 PHE A CA 1
ATOM 2595 C C . PHE A 1 356 ? 78.319 -35.791 4.175 1.00 31.89 356 PHE A C 1
ATOM 2597 O O . PHE A 1 356 ? 79.192 -36.667 4.136 1.00 31.89 356 PHE A O 1
ATOM 2604 N N . PRO A 1 357 ? 78.650 -34.492 3.850 1.00 32.72 357 PRO A N 1
ATOM 2605 C CA . PRO A 1 357 ? 78.380 -33.228 4.601 1.00 32.72 357 PRO A CA 1
ATOM 2606 C C . PRO A 1 357 ? 78.209 -31.936 3.691 1.00 32.72 357 PRO A C 1
ATOM 2608 O O . PRO A 1 357 ? 77.802 -32.111 2.544 1.00 32.72 357 PRO A O 1
ATOM 2611 N N . PRO A 1 358 ? 78.413 -30.653 4.131 1.00 48.28 358 PRO A N 1
ATOM 2612 C CA . PRO A 1 358 ? 77.977 -29.433 3.398 1.00 48.28 358 PRO A CA 1
ATOM 2613 C C . PRO A 1 358 ? 79.097 -28.584 2.735 1.00 48.28 358 PRO A C 1
ATOM 2615 O O . PRO A 1 358 ? 80.260 -28.727 3.103 1.00 48.28 358 PRO A O 1
ATOM 2618 N N . ALA A 1 359 ? 78.740 -27.615 1.861 1.00 24.97 359 ALA A N 1
ATOM 2619 C CA . ALA A 1 359 ? 79.571 -26.436 1.510 1.00 24.97 359 ALA A CA 1
ATOM 2620 C C . ALA A 1 359 ? 78.839 -25.327 0.698 1.00 24.97 359 ALA A C 1
ATOM 2622 O O . ALA A 1 359 ? 77.806 -25.548 0.071 1.00 24.97 359 ALA A O 1
ATOM 2623 N N . SER A 1 360 ? 79.450 -24.137 0.646 1.00 27.14 360 SER A N 1
ATOM 2624 C CA . SER A 1 360 ? 79.386 -23.119 -0.429 1.00 27.14 360 SER A CA 1
ATOM 2625 C C . SER A 1 360 ? 80.824 -22.596 -0.607 1.00 27.14 360 SER A C 1
ATOM 2627 O O . SER A 1 360 ? 81.480 -22.451 0.429 1.00 27.14 360 SER A O 1
ATOM 2629 N N . PRO A 1 361 ? 81.364 -22.348 -1.828 1.00 32.81 361 PRO A N 1
ATOM 2630 C CA . PRO A 1 361 ? 81.115 -21.056 -2.500 1.00 32.81 361 PRO A CA 1
ATOM 2631 C C . PRO A 1 361 ? 81.274 -20.992 -4.055 1.00 32.81 361 PRO A C 1
ATOM 2633 O O . PRO A 1 361 ? 81.794 -21.890 -4.703 1.00 32.81 361 PRO A O 1
ATOM 2636 N N . SER A 1 362 ? 80.865 -19.846 -4.621 1.00 23.52 362 SER A N 1
ATOM 2637 C CA . SER A 1 362 ? 81.410 -19.106 -5.790 1.00 23.52 362 SER A CA 1
ATOM 2638 C C . SER A 1 362 ? 82.230 -19.801 -6.909 1.00 23.52 362 SER A C 1
ATOM 2640 O O . SER A 1 362 ? 83.420 -20.050 -6.734 1.00 23.52 362 SER A O 1
ATOM 2642 N N . ALA A 1 363 ? 81.684 -19.803 -8.138 1.00 25.39 363 ALA A N 1
ATOM 2643 C CA . ALA A 1 363 ? 82.364 -19.366 -9.381 1.00 25.39 363 ALA A CA 1
ATOM 2644 C C . ALA A 1 363 ? 81.322 -19.082 -10.498 1.00 25.39 363 ALA A C 1
ATOM 2646 O O . ALA A 1 363 ? 80.170 -19.495 -10.374 1.00 25.39 363 ALA A O 1
ATOM 2647 N N . ALA A 1 364 ? 81.683 -18.363 -11.573 1.00 23.47 364 ALA A N 1
ATOM 2648 C CA . ALA A 1 364 ? 80.715 -17.800 -12.531 1.00 23.47 364 ALA A CA 1
ATOM 2649 C C . ALA A 1 364 ? 80.850 -18.290 -13.987 1.00 23.47 364 ALA A C 1
ATOM 2651 O O . ALA A 1 364 ? 81.950 -18.324 -14.536 1.00 23.47 364 ALA A O 1
ATOM 2652 N N . SER A 1 365 ? 79.712 -18.494 -14.672 1.00 23.97 365 SER A N 1
ATOM 2653 C CA . SER A 1 365 ? 79.575 -18.135 -16.096 1.00 23.97 365 SER A CA 1
ATOM 2654 C C . SER A 1 365 ? 78.116 -18.049 -16.583 1.00 23.97 365 SER A C 1
ATOM 2656 O O . SER A 1 365 ? 77.269 -18.827 -16.162 1.00 23.97 365 SER A O 1
ATOM 2658 N N . ARG A 1 366 ? 77.869 -17.128 -17.528 1.00 24.08 366 ARG A N 1
ATOM 2659 C CA . ARG A 1 366 ? 76.739 -17.064 -18.490 1.00 24.08 366 ARG A CA 1
ATOM 2660 C C . ARG A 1 366 ? 75.295 -17.130 -17.946 1.00 24.08 366 ARG A C 1
ATOM 2662 O O . ARG A 1 366 ? 74.643 -18.169 -17.968 1.00 24.08 366 ARG A O 1
ATOM 2669 N N . ARG A 1 367 ? 74.720 -15.948 -17.683 1.00 24.17 367 ARG A N 1
ATOM 2670 C CA . ARG A 1 367 ? 73.288 -15.690 -17.954 1.00 24.17 367 ARG A CA 1
ATOM 2671 C C . ARG A 1 367 ? 73.055 -15.583 -19.471 1.00 24.17 367 ARG A C 1
ATOM 2673 O O . ARG A 1 367 ? 73.862 -14.934 -20.135 1.00 24.17 367 ARG A O 1
ATOM 2680 N N . PRO A 1 368 ? 71.902 -16.031 -19.984 1.00 27.38 368 PRO A N 1
ATOM 2681 C CA . PRO A 1 368 ? 71.115 -15.280 -20.954 1.00 27.38 368 PRO A CA 1
ATOM 2682 C C . PRO A 1 368 ? 70.011 -14.496 -20.220 1.00 27.38 368 PRO A C 1
ATOM 2684 O O . PRO A 1 368 ? 69.373 -15.006 -19.299 1.00 27.38 368 PRO A O 1
ATOM 2687 N N . SER A 1 369 ? 69.807 -13.233 -20.589 1.00 23.88 369 SER A N 1
ATOM 2688 C CA . SER A 1 369 ? 68.860 -12.340 -19.908 1.00 23.88 369 SER A CA 1
ATOM 2689 C C . SER A 1 369 ? 67.433 -12.523 -20.427 1.00 23.88 369 SER A C 1
ATOM 2691 O O . SER A 1 369 ? 67.192 -12.379 -21.622 1.00 23.88 369 SER A O 1
ATOM 2693 N N . SER A 1 370 ? 66.466 -12.729 -19.531 1.00 25.59 370 SER A N 1
ATOM 2694 C CA . SER A 1 370 ? 65.045 -12.559 -19.851 1.00 25.59 370 SER A CA 1
ATOM 2695 C C . SER A 1 370 ? 64.747 -11.069 -20.063 1.00 25.59 370 SER A C 1
ATOM 2697 O O . SER A 1 370 ? 64.606 -10.316 -19.093 1.00 25.59 370 SER A O 1
ATOM 2699 N N . LEU A 1 371 ? 64.702 -10.631 -21.322 1.00 24.92 371 LEU A N 1
ATOM 2700 C CA . LEU A 1 371 ? 64.406 -9.245 -21.676 1.00 24.92 371 LEU A CA 1
ATOM 2701 C C . LEU A 1 371 ? 62.949 -8.900 -21.350 1.00 24.92 371 LEU A C 1
ATOM 2703 O O . LEU A 1 371 ? 62.015 -9.397 -21.975 1.00 24.92 371 LEU A O 1
ATOM 2707 N N . ARG A 1 372 ? 62.776 -7.995 -20.384 1.00 23.22 372 ARG A N 1
ATOM 2708 C CA . ARG A 1 372 ? 61.578 -7.156 -20.297 1.00 23.22 372 ARG A CA 1
ATOM 2709 C C . ARG A 1 372 ? 61.581 -6.207 -21.495 1.00 23.22 372 ARG A C 1
ATOM 2711 O O . ARG A 1 372 ? 62.632 -5.650 -21.807 1.00 23.22 372 ARG A O 1
ATOM 2718 N N . ILE A 1 373 ? 60.417 -5.960 -22.085 1.00 25.67 373 ILE A N 1
ATOM 2719 C CA . ILE A 1 373 ? 60.194 -4.761 -22.897 1.00 25.67 373 ILE A CA 1
ATOM 2720 C C . ILE A 1 373 ? 59.489 -3.748 -21.995 1.00 25.67 373 ILE A C 1
ATOM 2722 O O . ILE A 1 373 ? 58.452 -4.051 -21.407 1.00 25.67 373 ILE A O 1
ATOM 2726 N N . SER A 1 374 ? 60.095 -2.573 -21.851 1.00 25.16 374 SER A N 1
ATOM 2727 C CA . SER A 1 374 ? 59.525 -1.429 -21.137 1.00 25.16 374 SER A CA 1
ATOM 2728 C C . SER A 1 374 ? 58.892 -0.462 -22.141 1.00 25.16 374 SER A C 1
ATOM 2730 O O . SER A 1 374 ? 59.452 -0.306 -23.227 1.00 25.16 374 SER A O 1
ATOM 2732 N N . PRO A 1 375 ? 57.837 0.286 -21.778 1.00 26.94 375 PRO A N 1
ATOM 2733 C CA . PRO A 1 375 ? 57.627 1.601 -22.369 1.00 26.94 375 PRO A CA 1
ATOM 2734 C C . PRO A 1 375 ? 58.750 2.542 -21.891 1.00 26.94 375 PRO A C 1
ATOM 2736 O O . PRO A 1 375 ? 59.096 2.553 -20.706 1.00 26.94 375 PRO A O 1
ATOM 2739 N N . SER A 1 376 ? 59.356 3.304 -22.802 1.00 25.08 376 SER A N 1
ATOM 2740 C CA . SER A 1 376 ? 60.441 4.250 -22.499 1.00 25.08 376 SER A CA 1
ATOM 2741 C C . SER A 1 376 ? 59.935 5.691 -22.404 1.00 25.08 376 SER A C 1
ATOM 2743 O O . SER A 1 376 ? 59.103 6.114 -23.200 1.00 25.08 376 SER A O 1
ATOM 2745 N N . LEU A 1 377 ? 60.454 6.440 -21.429 1.00 28.22 377 LEU A N 1
ATOM 2746 C CA . LEU A 1 377 ? 59.996 7.785 -21.073 1.00 28.22 377 LEU A CA 1
ATOM 2747 C C . LEU A 1 377 ? 60.462 8.868 -22.062 1.00 28.22 377 LEU A C 1
ATOM 2749 O O . LEU A 1 377 ? 61.605 8.852 -22.513 1.00 28.22 377 LEU A O 1
ATOM 2753 N N . GLY A 1 378 ? 59.637 9.906 -22.211 1.00 23.17 378 GLY A N 1
ATOM 2754 C CA . GLY A 1 378 ? 60.090 11.301 -22.259 1.00 23.17 378 GLY A CA 1
ATOM 2755 C C . GLY A 1 378 ? 59.559 12.022 -21.014 1.00 23.17 378 GLY A C 1
ATOM 2756 O O . GLY A 1 378 ? 58.422 11.772 -20.622 1.00 23.17 378 GLY A O 1
ATOM 2757 N N . ALA A 1 379 ? 60.361 12.857 -20.346 1.00 25.34 379 ALA A N 1
ATOM 2758 C CA . ALA A 1 379 ? 59.984 13.458 -19.061 1.00 25.34 379 ALA A CA 1
ATOM 2759 C C . ALA A 1 379 ? 60.387 14.936 -18.959 1.00 25.34 379 ALA A C 1
ATOM 2761 O O . ALA A 1 379 ? 61.507 15.295 -19.322 1.00 25.34 379 ALA A O 1
ATOM 2762 N N . SER A 1 380 ? 59.501 15.779 -18.417 1.00 23.03 380 SER A N 1
ATOM 2763 C CA . SER A 1 380 ? 59.801 17.136 -17.929 1.00 23.03 380 SER A CA 1
ATOM 2764 C C . SER A 1 380 ? 58.626 17.700 -17.123 1.00 23.03 380 SER A C 1
ATOM 2766 O O . SER A 1 380 ? 57.488 17.532 -17.539 1.00 23.03 380 SER A O 1
ATOM 2768 N N . GLY A 1 381 ? 58.921 18.411 -16.025 1.00 22.16 381 GLY A N 1
ATOM 2769 C CA . GLY A 1 381 ? 57.984 19.279 -15.288 1.00 22.16 381 GLY A CA 1
ATOM 2770 C C . GLY A 1 381 ? 56.878 18.569 -14.489 1.00 22.16 381 GLY A C 1
ATOM 2771 O O . GLY A 1 381 ? 55.982 17.963 -15.058 1.00 22.16 381 GLY A O 1
ATOM 2772 N N . GLY A 1 382 ? 56.899 18.689 -13.157 1.00 25.77 382 GLY A N 1
ATOM 2773 C CA . GLY A 1 382 ? 55.815 18.206 -12.288 1.00 25.77 382 GLY A CA 1
ATOM 2774 C C . GLY A 1 382 ? 54.971 19.343 -11.705 1.00 25.77 382 GLY A C 1
ATOM 2775 O O . GLY A 1 382 ? 55.514 20.397 -11.375 1.00 25.77 382 GLY A O 1
ATOM 2776 N N . ALA A 1 383 ? 53.668 19.108 -11.519 1.00 22.97 383 ALA A N 1
ATOM 2777 C CA . ALA A 1 383 ? 52.759 19.973 -10.762 1.00 22.97 383 ALA A CA 1
ATOM 2778 C C . ALA A 1 383 ? 51.567 19.181 -10.174 1.00 22.97 383 ALA A C 1
ATOM 2780 O O . ALA A 1 383 ? 51.210 18.125 -10.685 1.00 22.97 383 ALA A O 1
ATOM 2781 N N . SER A 1 384 ? 50.986 19.714 -9.090 1.00 24.84 384 SER A N 1
ATOM 2782 C CA . SER A 1 384 ? 49.607 19.508 -8.586 1.00 24.84 384 SER A CA 1
ATOM 2783 C C . SER A 1 384 ? 48.906 18.145 -8.780 1.00 24.84 384 SER A C 1
ATOM 2785 O O . SER A 1 384 ? 48.277 17.882 -9.800 1.00 24.84 384 SER A O 1
ATOM 2787 N N . ASN A 1 385 ? 48.834 17.356 -7.700 1.00 31.45 385 ASN A N 1
ATOM 2788 C CA . ASN A 1 385 ? 47.930 16.203 -7.556 1.00 31.45 385 ASN A CA 1
ATOM 2789 C C . ASN A 1 385 ? 46.481 16.656 -7.235 1.00 31.45 385 ASN A C 1
ATOM 2791 O O . ASN A 1 385 ? 46.017 16.462 -6.113 1.00 31.45 385 ASN A O 1
ATOM 2795 N N . TRP A 1 386 ? 45.790 17.292 -8.186 1.00 27.62 386 TRP A N 1
ATOM 2796 C CA . TRP A 1 386 ? 44.355 17.634 -8.113 1.00 27.62 386 TRP A CA 1
ATOM 2797 C C . TRP A 1 386 ? 43.764 17.794 -9.529 1.00 27.62 386 TRP A C 1
ATOM 2799 O O . TRP A 1 386 ? 43.645 18.915 -9.997 1.00 27.62 386 TRP A O 1
ATOM 2809 N N . ASP A 1 387 ? 43.418 16.688 -10.198 1.00 24.45 387 ASP A N 1
ATOM 2810 C CA . ASP A 1 387 ? 42.431 16.629 -11.299 1.00 24.45 387 ASP A CA 1
ATOM 2811 C C . ASP A 1 387 ? 42.208 15.162 -11.710 1.00 24.45 387 ASP A C 1
ATOM 2813 O O . ASP A 1 387 ? 43.164 14.470 -12.056 1.00 24.45 387 ASP A O 1
ATOM 2817 N N . SER A 1 388 ? 40.971 14.648 -11.615 1.00 25.06 388 SER A N 1
ATOM 2818 C CA . SER A 1 388 ? 40.657 13.238 -11.946 1.00 25.06 388 SER A CA 1
ATOM 2819 C C . SER A 1 388 ? 39.145 12.950 -12.098 1.00 25.06 388 SER A C 1
ATOM 2821 O O . SER A 1 388 ? 38.675 11.904 -11.651 1.00 25.06 388 SER A O 1
ATOM 2823 N N . TYR A 1 389 ? 38.368 13.880 -12.672 1.00 27.11 389 TYR A N 1
ATOM 2824 C CA . TYR A 1 389 ? 36.888 13.818 -12.697 1.00 27.11 389 TYR A CA 1
ATOM 2825 C C . TYR A 1 389 ? 36.214 14.155 -14.051 1.00 27.11 389 TYR A C 1
ATOM 2827 O O . TYR A 1 389 ? 34.987 14.221 -14.104 1.00 27.11 389 TYR A O 1
ATOM 2835 N N . SER A 1 390 ? 36.961 14.366 -15.142 1.00 30.03 390 SER A N 1
ATOM 2836 C CA . SER A 1 390 ? 36.410 14.881 -16.415 1.00 30.03 390 SER A CA 1
ATOM 2837 C C . SER A 1 390 ? 35.957 13.825 -17.439 1.00 30.03 390 SER A C 1
ATOM 2839 O O . SER A 1 390 ? 35.068 14.097 -18.240 1.00 30.03 390 SER A O 1
ATOM 2841 N N . ASP A 1 391 ? 36.538 12.624 -17.427 1.00 50.03 391 ASP A N 1
ATOM 2842 C CA . ASP A 1 391 ? 36.629 11.772 -18.626 1.00 50.03 391 ASP A CA 1
ATOM 2843 C C . ASP A 1 391 ? 35.836 10.446 -18.494 1.00 50.03 391 ASP A C 1
ATOM 2845 O O . ASP A 1 391 ? 36.419 9.369 -18.389 1.00 50.03 391 ASP A O 1
ATOM 2849 N N . HIS A 1 392 ? 34.492 10.498 -18.493 1.00 65.19 392 HIS A N 1
ATOM 2850 C CA . HIS A 1 392 ? 33.644 9.284 -18.395 1.00 65.19 392 HIS A CA 1
ATOM 2851 C C . HIS A 1 392 ? 33.428 8.560 -19.747 1.00 65.19 392 HIS A C 1
ATOM 2853 O O . HIS A 1 392 ? 33.235 7.345 -19.769 1.00 65.19 392 HIS A O 1
ATOM 2859 N N . PHE A 1 393 ? 33.461 9.272 -20.880 1.00 78.75 393 PHE A N 1
ATOM 2860 C CA . PHE A 1 393 ? 33.242 8.705 -22.223 1.00 78.75 393 PHE A CA 1
ATOM 2861 C C . PHE A 1 393 ? 34.339 9.157 -23.196 1.00 78.75 393 PHE A C 1
ATOM 2863 O O . PHE A 1 393 ? 34.120 9.983 -24.081 1.00 78.75 393 PHE A O 1
ATOM 2870 N N . THR A 1 394 ? 35.555 8.647 -23.012 1.00 79.38 394 THR A N 1
ATOM 2871 C CA . THR A 1 394 ? 36.691 8.998 -23.872 1.00 79.38 394 THR A CA 1
ATOM 2872 C C . THR A 1 394 ? 36.609 8.331 -25.245 1.00 79.38 394 THR A C 1
ATOM 2874 O O . THR A 1 394 ? 36.180 7.186 -25.393 1.00 79.38 394 THR A O 1
ATOM 2877 N N . ILE A 1 395 ? 37.051 9.060 -26.271 1.00 82.56 395 ILE A N 1
ATOM 2878 C CA . ILE A 1 395 ? 37.321 8.508 -27.601 1.00 82.56 395 ILE A CA 1
ATOM 2879 C C . ILE A 1 395 ? 38.755 7.963 -27.568 1.00 82.56 395 ILE A C 1
ATOM 2881 O O . ILE A 1 395 ? 39.702 8.722 -27.361 1.00 82.56 395 ILE A O 1
ATOM 2885 N N . GLU A 1 396 ? 38.917 6.649 -27.737 1.00 81.81 396 GLU A N 1
ATOM 2886 C CA . GLU A 1 396 ? 40.229 6.003 -27.886 1.00 81.81 396 GLU A CA 1
ATOM 2887 C C . GLU A 1 396 ? 40.923 6.518 -29.156 1.00 81.81 396 GLU A C 1
ATOM 2889 O O . GLU A 1 396 ? 40.301 6.562 -30.209 1.00 81.81 396 GLU A O 1
ATOM 2894 N N . THR A 1 397 ? 42.203 6.895 -29.092 1.00 80.44 397 THR A N 1
ATOM 2895 C CA . THR A 1 397 ? 42.948 7.385 -30.265 1.00 80.44 397 THR A CA 1
ATOM 2896 C C . THR A 1 397 ? 43.564 6.226 -31.052 1.00 80.44 397 THR A C 1
ATOM 2898 O O . THR A 1 397 ? 44.657 5.756 -30.726 1.00 80.44 397 THR A O 1
ATOM 2901 N N . CYS A 1 398 ? 42.869 5.771 -32.092 1.00 84.00 398 CYS A N 1
ATOM 2902 C CA . CYS A 1 398 ? 43.298 4.713 -33.011 1.00 84.00 398 CYS A CA 1
ATOM 2903 C C . CYS A 1 398 ? 43.058 5.092 -34.488 1.00 84.00 398 CYS A C 1
ATOM 2905 O O . CYS A 1 398 ? 42.384 6.082 -34.789 1.00 84.00 398 CYS A O 1
ATOM 2907 N N . LYS A 1 399 ? 43.573 4.279 -35.425 1.00 83.69 399 LYS A N 1
ATOM 2908 C CA . LYS A 1 399 ? 43.431 4.532 -36.872 1.00 83.69 399 LYS A CA 1
ATOM 2909 C C . LYS A 1 399 ? 41.961 4.596 -37.295 1.00 83.69 399 LYS A C 1
ATOM 2911 O O . LYS A 1 399 ? 41.581 5.462 -38.073 1.00 83.69 399 LYS A O 1
ATOM 2916 N N . GLU A 1 400 ? 41.124 3.725 -36.743 1.00 86.50 400 GLU A N 1
ATOM 2917 C CA . GLU A 1 400 ? 39.689 3.670 -37.009 1.00 86.50 400 GLU A CA 1
ATOM 2918 C C . GLU A 1 400 ? 38.965 4.937 -36.532 1.00 86.50 400 GLU A C 1
ATOM 2920 O O . GLU A 1 400 ? 38.124 5.467 -37.253 1.00 86.50 400 GLU A O 1
ATOM 2925 N N . THR A 1 401 ? 39.303 5.476 -35.357 1.00 87.94 401 THR A N 1
ATOM 2926 C CA . THR A 1 401 ? 38.730 6.751 -34.888 1.00 87.94 401 THR A CA 1
ATOM 2927 C C . THR A 1 401 ? 39.254 7.950 -35.665 1.00 87.94 401 THR A C 1
ATOM 2929 O O . THR A 1 401 ? 38.496 8.886 -35.890 1.00 87.94 401 THR A O 1
ATOM 2932 N N . ASP A 1 402 ? 40.502 7.924 -36.138 1.00 86.31 402 ASP A N 1
ATOM 2933 C CA . ASP A 1 402 ? 41.038 8.969 -37.018 1.00 86.31 402 ASP A CA 1
ATOM 2934 C C . ASP A 1 402 ? 40.293 8.998 -38.367 1.00 86.31 402 ASP A C 1
ATOM 2936 O O . ASP A 1 402 ? 39.869 10.062 -38.826 1.00 86.31 402 ASP A O 1
ATOM 2940 N N . MET A 1 403 ? 40.029 7.823 -38.951 1.00 89.31 403 MET A N 1
ATOM 2941 C CA . MET A 1 403 ? 39.161 7.671 -40.126 1.00 89.31 403 MET A CA 1
ATOM 2942 C C . MET A 1 403 ? 37.730 8.164 -39.858 1.00 89.31 403 MET A C 1
ATOM 2944 O O . MET A 1 403 ? 37.171 8.896 -40.677 1.00 89.31 403 MET A O 1
ATOM 2948 N N . LEU A 1 404 ? 37.131 7.785 -38.720 1.00 90.38 404 LEU A N 1
ATOM 2949 C CA . LEU A 1 404 ? 35.779 8.213 -38.342 1.00 90.38 404 LEU A CA 1
ATOM 2950 C C . LEU A 1 404 ? 35.705 9.729 -38.137 1.00 90.38 404 LEU A C 1
ATOM 2952 O O . LEU A 1 404 ? 34.798 10.344 -38.687 1.00 90.38 404 LEU A O 1
ATOM 2956 N N . ASN A 1 405 ? 36.665 10.341 -37.431 1.00 90.19 405 ASN A N 1
ATOM 2957 C CA . ASN A 1 405 ? 36.776 11.796 -37.267 1.00 90.19 405 ASN A CA 1
ATOM 2958 C C . ASN A 1 405 ? 36.724 12.497 -38.631 1.00 90.19 405 ASN A C 1
ATOM 2960 O O . ASN A 1 405 ? 35.884 13.368 -38.851 1.00 90.19 405 ASN A O 1
ATOM 2964 N N . TYR A 1 406 ? 37.573 12.073 -39.571 1.00 90.38 406 TYR A N 1
ATOM 2965 C CA . TYR A 1 406 ? 37.633 12.658 -40.907 1.00 90.38 406 TYR A CA 1
ATOM 2966 C C . TYR A 1 406 ? 36.322 12.489 -41.696 1.00 90.38 406 TYR A C 1
ATOM 2968 O O . TYR A 1 406 ? 35.844 13.450 -42.301 1.00 90.38 406 TYR A O 1
ATOM 2976 N N . LEU A 1 407 ? 35.707 11.301 -41.675 1.00 92.06 407 LEU A N 1
ATOM 2977 C CA . LEU A 1 407 ? 34.443 11.027 -42.374 1.00 92.06 407 LEU A CA 1
ATOM 2978 C C . LEU A 1 407 ? 33.260 11.809 -41.776 1.00 92.06 407 LEU A C 1
ATOM 2980 O O . LEU A 1 407 ? 32.442 12.355 -42.522 1.00 92.06 407 LEU A O 1
ATOM 2984 N N . ILE A 1 408 ? 33.202 11.905 -40.446 1.00 92.12 408 ILE A N 1
ATOM 2985 C CA . ILE A 1 408 ? 32.216 12.686 -39.689 1.00 92.12 408 ILE A CA 1
ATOM 2986 C C . ILE A 1 408 ? 32.355 14.179 -40.016 1.00 92.12 408 ILE A C 1
ATOM 2988 O O . ILE A 1 408 ? 31.369 14.821 -40.381 1.00 92.12 408 ILE A O 1
ATOM 2992 N N . GLU A 1 409 ? 33.574 14.724 -39.973 1.00 90.75 409 GLU A N 1
ATOM 2993 C CA . GLU A 1 409 ? 33.832 16.112 -40.362 1.00 90.75 409 GLU A CA 1
ATOM 2994 C C . GLU A 1 409 ? 33.473 16.386 -41.829 1.00 90.75 409 GLU A C 1
ATOM 2996 O O . GLU A 1 409 ? 32.920 17.440 -42.136 1.00 90.75 409 GLU A O 1
ATOM 3001 N N . CYS A 1 410 ? 33.780 15.470 -42.754 1.00 91.19 410 CYS A N 1
ATOM 3002 C CA . CYS A 1 410 ? 33.424 15.643 -44.164 1.00 91.19 410 CYS A CA 1
ATOM 3003 C C . CYS A 1 410 ? 31.904 15.676 -44.360 1.00 91.19 410 CYS A C 1
ATOM 3005 O O . CYS A 1 410 ? 31.417 16.495 -45.136 1.00 91.19 410 CYS A O 1
ATOM 3007 N N . PHE A 1 411 ? 31.149 14.847 -43.629 1.00 92.88 411 PHE A N 1
ATOM 3008 C CA . PHE A 1 411 ? 29.684 14.873 -43.638 1.00 92.88 411 PHE A CA 1
ATOM 3009 C C . PHE A 1 411 ? 29.125 16.190 -43.068 1.00 92.88 411 PHE A C 1
ATOM 3011 O O . PHE A 1 411 ? 28.217 16.773 -43.666 1.00 92.88 411 PHE A O 1
ATOM 3018 N N . ASP A 1 412 ? 29.679 16.706 -41.964 1.00 91.00 412 ASP A N 1
ATOM 3019 C CA . ASP A 1 412 ? 29.251 17.997 -41.399 1.00 91.00 412 ASP A CA 1
ATOM 3020 C C . ASP A 1 412 ? 29.607 19.179 -42.312 1.00 91.00 412 ASP A C 1
ATOM 3022 O O . ASP A 1 412 ? 28.790 20.078 -42.524 1.00 91.00 412 ASP A O 1
ATOM 3026 N N . ARG A 1 413 ? 30.784 19.140 -42.957 1.00 91.44 413 ARG A N 1
ATOM 3027 C CA . ARG A 1 413 ? 31.202 20.141 -43.953 1.00 91.44 413 ARG A CA 1
ATOM 3028 C C . ARG A 1 413 ? 30.187 20.290 -45.095 1.00 91.44 413 ARG A C 1
ATOM 3030 O O . ARG A 1 413 ? 29.994 21.416 -45.548 1.00 91.44 413 ARG A O 1
ATOM 3037 N N . VAL A 1 414 ? 29.468 19.231 -45.491 1.00 89.88 414 VAL A N 1
ATOM 3038 C CA . VAL A 1 414 ? 28.330 19.337 -46.432 1.00 89.88 414 VAL A CA 1
ATOM 3039 C C . VAL A 1 414 ? 27.237 20.260 -45.877 1.00 89.88 414 VAL A C 1
ATOM 3041 O O . VAL A 1 414 ? 26.845 21.223 -46.534 1.00 89.88 414 VAL A O 1
ATOM 3044 N N . GLY A 1 415 ? 26.776 20.009 -44.648 1.00 86.62 415 GLY A N 1
ATOM 3045 C CA . GLY A 1 415 ? 25.723 20.801 -44.001 1.00 86.62 415 GLY A CA 1
ATOM 3046 C C . GLY A 1 415 ? 26.153 22.232 -43.657 1.00 86.62 415 GLY A C 1
ATOM 3047 O O . GLY A 1 415 ? 25.327 23.145 -43.648 1.00 86.62 415 GLY A O 1
ATOM 3048 N N . ILE A 1 416 ? 27.444 22.455 -43.408 1.00 87.69 416 ILE A N 1
ATOM 3049 C CA . ILE A 1 416 ? 28.028 23.791 -43.242 1.00 87.69 416 ILE A CA 1
ATOM 3050 C C . ILE A 1 416 ? 27.998 24.571 -44.566 1.00 87.69 416 ILE A C 1
ATOM 3052 O O . ILE A 1 416 ? 27.635 25.748 -44.568 1.00 87.69 416 ILE A O 1
ATOM 3056 N N . GLU A 1 417 ? 28.365 23.956 -45.692 1.00 86.62 417 GLU A N 1
ATOM 3057 C CA . GLU A 1 417 ? 28.362 24.633 -46.996 1.00 86.62 417 GLU A CA 1
ATOM 3058 C C . GLU A 1 417 ? 26.938 24.897 -47.516 1.00 86.62 417 GLU A C 1
ATOM 3060 O O . GLU A 1 417 ? 26.677 25.993 -48.012 1.00 86.62 417 GLU A O 1
ATOM 3065 N N . GLU A 1 418 ? 25.984 23.989 -47.284 1.00 87.62 418 GLU A N 1
ATOM 3066 C CA . GLU A 1 418 ? 24.553 24.227 -47.553 1.00 87.62 418 GLU A CA 1
ATOM 3067 C C . GLU A 1 418 ? 24.003 25.444 -46.795 1.00 87.62 418 GLU A C 1
ATOM 3069 O O . GLU A 1 418 ? 23.278 26.255 -47.370 1.00 87.62 418 GLU A O 1
ATOM 3074 N N . LYS A 1 419 ? 24.389 25.619 -45.522 1.00 87.38 419 LYS A N 1
ATOM 3075 C CA . LYS A 1 419 ? 24.011 26.794 -44.714 1.00 87.38 419 LYS A CA 1
ATOM 3076 C C . LYS A 1 419 ? 24.673 28.087 -45.207 1.00 87.38 419 LYS A C 1
ATOM 3078 O O . LYS A 1 419 ? 24.063 29.149 -45.108 1.00 87.38 419 LYS A O 1
ATOM 3083 N N . LYS A 1 420 ? 25.900 28.019 -45.741 1.00 87.75 420 LYS A N 1
ATOM 3084 C CA . LYS A 1 420 ? 26.629 29.182 -46.289 1.00 87.75 420 LYS A CA 1
ATOM 3085 C C . LYS A 1 420 ? 26.110 29.624 -47.659 1.00 87.75 420 LYS A C 1
ATOM 3087 O O . LYS A 1 420 ? 26.077 30.821 -47.931 1.00 87.75 420 LYS A O 1
ATOM 3092 N N . ALA A 1 421 ? 25.750 28.681 -48.530 1.00 85.44 421 ALA A N 1
ATOM 3093 C CA . ALA A 1 421 ? 25.451 28.941 -49.940 1.00 85.44 421 ALA A CA 1
ATOM 3094 C C . ALA A 1 421 ? 24.121 28.314 -50.419 1.00 85.44 421 ALA A C 1
ATOM 3096 O O . ALA A 1 421 ? 24.090 27.718 -51.501 1.00 85.44 421 ALA A O 1
ATOM 3097 N N . PRO A 1 422 ? 22.992 28.475 -49.693 1.00 84.19 422 PRO A N 1
ATOM 3098 C CA . PRO A 1 422 ? 21.770 27.702 -49.934 1.00 84.19 422 PRO A CA 1
ATOM 3099 C C . PRO A 1 422 ? 21.250 27.825 -51.371 1.00 84.19 422 PRO A C 1
ATOM 3101 O O . PRO A 1 422 ? 20.964 26.818 -52.005 1.00 84.19 422 PRO A O 1
ATOM 3104 N N . LYS A 1 423 ? 21.239 29.033 -51.954 1.00 81.25 423 LYS A N 1
ATOM 3105 C CA . LYS A 1 423 ? 20.797 29.263 -53.348 1.00 81.25 423 LYS A CA 1
ATOM 3106 C C . LYS A 1 423 ? 21.622 28.517 -54.410 1.00 81.25 423 LYS A C 1
ATOM 3108 O O . LYS A 1 423 ? 21.137 28.335 -55.521 1.00 81.25 423 LYS A O 1
ATOM 3113 N N . MET A 1 424 ? 22.860 28.139 -54.092 1.00 82.12 424 MET A N 1
ATOM 3114 C CA . MET A 1 424 ? 23.758 27.402 -54.985 1.00 82.12 424 MET A CA 1
ATOM 3115 C C . MET A 1 424 ? 23.642 25.893 -54.718 1.00 82.12 424 MET A C 1
ATOM 3117 O O . MET A 1 424 ? 23.471 25.113 -55.648 1.00 82.12 424 MET A O 1
ATOM 3121 N N . CYS A 1 425 ? 23.584 25.490 -53.445 1.00 82.38 425 CYS A N 1
ATOM 3122 C CA . CYS A 1 425 ? 23.375 24.099 -53.034 1.00 82.38 425 CYS A CA 1
ATOM 3123 C C . CYS A 1 425 ? 21.976 23.546 -53.377 1.00 82.38 425 CYS A C 1
ATOM 3125 O O . CYS A 1 425 ? 21.835 22.344 -53.578 1.00 82.38 425 CYS A O 1
ATOM 3127 N N . SER A 1 426 ? 20.956 24.404 -53.499 1.00 82.94 426 SER A N 1
ATOM 3128 C CA . SER A 1 426 ? 19.616 24.043 -53.987 1.00 82.94 426 SER A CA 1
ATOM 3129 C C . SER A 1 426 ? 19.537 23.799 -55.501 1.00 82.94 426 SER A C 1
ATOM 3131 O O . SER A 1 426 ? 18.482 23.390 -55.981 1.00 82.94 426 SER A O 1
ATOM 3133 N N . GLN A 1 427 ? 20.599 24.047 -56.278 1.00 86.88 427 GLN A N 1
ATOM 3134 C CA . GLN A 1 427 ? 20.600 23.672 -57.694 1.00 86.88 427 GLN A CA 1
ATOM 3135 C C . GLN A 1 427 ? 20.672 22.140 -57.840 1.00 86.88 427 GLN A C 1
ATOM 3137 O O . GLN A 1 427 ? 21.492 21.528 -57.153 1.00 86.88 427 GLN A O 1
ATOM 3142 N N . PRO A 1 428 ? 19.901 21.498 -58.744 1.00 84.56 428 PRO A N 1
ATOM 3143 C CA . PRO A 1 428 ? 19.803 20.035 -58.805 1.00 84.56 428 PRO A CA 1
ATOM 3144 C C . PRO A 1 428 ? 21.146 19.299 -58.916 1.00 84.56 428 PRO A C 1
ATOM 3146 O O . PRO A 1 428 ? 21.373 18.339 -58.184 1.00 84.56 428 PRO A O 1
ATOM 3149 N N . ALA A 1 429 ? 22.064 19.777 -59.764 1.00 83.19 429 ALA A N 1
ATOM 3150 C CA . ALA A 1 429 ? 23.386 19.168 -59.934 1.00 83.19 429 ALA A CA 1
ATOM 3151 C C . ALA A 1 429 ? 24.237 19.227 -58.649 1.00 83.19 429 ALA A C 1
ATOM 3153 O O . ALA A 1 429 ? 24.878 18.246 -58.275 1.00 83.19 429 ALA A O 1
ATOM 3154 N N . VAL A 1 430 ? 24.202 20.357 -57.936 1.00 84.75 430 VAL A N 1
ATOM 3155 C CA . VAL A 1 430 ? 24.955 20.556 -56.687 1.00 84.75 430 VAL A CA 1
ATOM 3156 C C . VAL A 1 430 ? 24.304 19.793 -55.537 1.00 84.75 430 VAL A C 1
ATOM 3158 O O . VAL A 1 430 ? 25.002 19.151 -54.761 1.00 84.75 430 VAL A O 1
ATOM 3161 N N . SER A 1 431 ? 22.973 19.788 -55.456 1.00 87.38 431 SER A N 1
ATOM 3162 C CA . SER A 1 431 ? 22.224 19.006 -54.470 1.00 87.38 431 SER A CA 1
ATOM 3163 C C . SER A 1 431 ? 22.503 17.503 -54.620 1.00 87.38 431 SER A C 1
ATOM 3165 O O . SER A 1 431 ? 22.816 16.830 -53.637 1.00 87.38 431 SER A O 1
ATOM 3167 N N . GLN A 1 432 ? 22.513 16.988 -55.857 1.00 88.31 432 GLN A N 1
ATOM 3168 C CA . GLN A 1 432 ? 22.886 15.601 -56.143 1.00 88.31 432 GLN A CA 1
ATOM 3169 C C . GLN A 1 432 ? 24.356 15.313 -55.800 1.00 88.31 432 GLN A C 1
ATOM 3171 O O . GLN A 1 432 ? 24.653 14.260 -55.240 1.00 88.31 432 GLN A O 1
ATOM 3176 N N . LEU A 1 433 ? 25.278 16.244 -56.073 1.00 87.69 433 LEU A N 1
ATOM 3177 C CA . LEU A 1 433 ? 26.687 16.116 -55.689 1.00 87.69 433 LEU A CA 1
ATOM 3178 C C . LEU A 1 433 ? 26.860 16.040 -54.162 1.00 87.69 433 LEU A C 1
ATOM 3180 O O . LEU A 1 433 ? 27.545 15.151 -53.665 1.00 87.69 433 LEU A O 1
ATOM 3184 N N . LEU A 1 434 ? 26.200 16.921 -53.409 1.00 89.56 434 LEU A N 1
ATOM 3185 C CA . LEU A 1 434 ? 26.230 16.945 -51.941 1.00 89.56 434 LEU A CA 1
ATOM 3186 C C . LEU A 1 434 ? 25.572 15.687 -51.336 1.00 89.56 434 LEU A C 1
ATOM 3188 O O . LEU A 1 434 ? 26.060 15.148 -50.341 1.00 89.56 434 LEU A O 1
ATOM 3192 N N . SER A 1 435 ? 24.517 15.164 -51.972 1.00 89.44 435 SER A N 1
ATOM 3193 C CA . SER A 1 435 ? 23.914 13.866 -51.638 1.00 89.44 435 SER A CA 1
ATOM 3194 C C . SER A 1 435 ? 24.876 12.697 -51.900 1.00 89.44 435 SER A C 1
ATOM 3196 O O . SER A 1 435 ? 25.062 11.847 -51.026 1.00 89.44 435 SER A O 1
ATOM 3198 N N . ASN A 1 436 ? 25.571 12.694 -53.044 1.00 89.25 436 ASN A N 1
ATOM 3199 C CA . ASN A 1 436 ? 26.595 11.697 -53.369 1.00 89.25 436 ASN A CA 1
ATOM 3200 C C . ASN A 1 436 ? 27.760 11.735 -52.363 1.00 89.25 436 ASN A C 1
ATOM 3202 O O . ASN A 1 436 ? 28.217 10.676 -51.937 1.00 89.25 436 ASN A O 1
ATOM 3206 N N . ILE A 1 437 ? 28.194 12.928 -51.930 1.00 90.81 437 ILE A N 1
ATOM 3207 C CA . ILE A 1 437 ? 29.207 13.098 -50.875 1.00 90.81 437 ILE A CA 1
ATOM 3208 C C . ILE A 1 437 ? 28.735 12.456 -49.566 1.00 90.81 437 ILE A C 1
ATOM 3210 O O . ILE A 1 437 ? 29.445 11.611 -49.025 1.00 90.81 437 ILE A O 1
ATOM 3214 N N . ARG A 1 438 ? 27.531 12.788 -49.073 1.00 91.62 438 ARG A N 1
ATOM 3215 C CA . ARG A 1 438 ? 26.984 12.184 -47.840 1.00 91.62 438 ARG A CA 1
ATOM 3216 C C . ARG A 1 438 ? 26.897 10.662 -47.933 1.00 91.62 438 ARG A C 1
ATOM 3218 O O . ARG A 1 438 ? 27.390 9.970 -47.043 1.00 91.62 438 ARG A O 1
ATOM 3225 N N . SER A 1 439 ? 26.326 10.149 -49.022 1.00 91.31 439 SER A N 1
ATOM 3226 C CA . SER A 1 439 ? 26.172 8.710 -49.255 1.00 91.31 439 SER A CA 1
ATOM 3227 C C . SER A 1 439 ? 27.521 7.986 -49.323 1.00 91.31 439 SER A C 1
ATOM 3229 O O . SER A 1 439 ? 27.643 6.879 -48.796 1.00 91.31 439 SER A O 1
ATOM 3231 N N . GLN A 1 440 ? 28.558 8.608 -49.896 1.00 91.62 440 GLN A N 1
ATOM 3232 C CA . GLN A 1 440 ? 29.901 8.029 -49.918 1.00 91.62 440 GLN A CA 1
ATOM 3233 C C . GLN A 1 440 ? 30.611 8.111 -48.560 1.00 91.62 440 GLN A C 1
ATOM 3235 O O . GLN A 1 440 ? 31.201 7.111 -48.151 1.00 91.62 440 GLN A O 1
ATOM 3240 N N . CYS A 1 441 ? 30.508 9.218 -47.813 1.00 93.19 441 CYS A N 1
ATOM 3241 C CA . CYS A 1 441 ? 31.036 9.300 -46.442 1.00 93.19 441 CYS A CA 1
ATOM 3242 C C . CYS A 1 441 ? 30.437 8.208 -45.541 1.00 93.19 441 CYS A C 1
ATOM 3244 O O . CYS A 1 441 ? 31.150 7.568 -44.767 1.00 93.19 441 CYS A O 1
ATOM 3246 N N . ILE A 1 442 ? 29.133 7.954 -45.672 1.00 94.12 442 ILE A N 1
ATOM 3247 C CA . ILE A 1 442 ? 28.416 6.925 -44.912 1.00 94.12 442 ILE A CA 1
ATOM 3248 C C . ILE A 1 442 ? 28.772 5.509 -45.388 1.00 94.12 442 ILE A C 1
ATOM 3250 O O . ILE A 1 442 ? 29.023 4.640 -44.554 1.00 94.12 442 ILE A O 1
ATOM 3254 N N . SER A 1 443 ? 28.894 5.277 -46.700 1.00 91.88 443 SER A N 1
ATOM 3255 C CA . SER A 1 443 ? 29.377 3.995 -47.246 1.00 91.88 443 SER A CA 1
ATOM 3256 C C . SER A 1 443 ? 30.783 3.650 -46.734 1.00 91.88 443 SER A C 1
ATOM 3258 O O . SER A 1 443 ? 31.029 2.529 -46.296 1.00 91.88 443 SER A O 1
ATOM 3260 N N . HIS A 1 444 ? 31.697 4.623 -46.702 1.00 92.50 444 HIS A N 1
ATOM 3261 C CA . HIS A 1 444 ? 33.044 4.417 -46.163 1.00 92.50 444 HIS A CA 1
ATOM 3262 C C . HIS A 1 444 ? 33.046 4.296 -44.632 1.00 92.50 444 HIS A C 1
ATOM 3264 O O . HIS A 1 444 ? 33.813 3.505 -44.090 1.00 92.50 444 HIS A O 1
ATOM 3270 N N . THR A 1 445 ? 32.134 4.977 -43.928 1.00 93.38 445 THR A N 1
ATOM 3271 C CA . THR A 1 445 ? 31.910 4.762 -42.485 1.00 93.38 445 THR A CA 1
ATOM 3272 C C . THR A 1 445 ? 31.506 3.312 -42.207 1.00 93.38 445 THR A C 1
ATOM 3274 O O . THR A 1 445 ? 32.049 2.695 -41.294 1.00 93.38 445 THR A O 1
ATOM 3277 N N . ALA A 1 446 ? 30.618 2.728 -43.018 1.00 91.88 446 ALA A N 1
ATOM 3278 C CA . ALA A 1 446 ? 30.249 1.319 -42.902 1.00 91.88 446 ALA A CA 1
ATOM 3279 C C . ALA A 1 446 ? 31.462 0.385 -43.097 1.00 91.88 446 ALA A C 1
ATOM 3281 O O . ALA A 1 446 ? 31.665 -0.509 -42.277 1.00 91.88 446 ALA A O 1
ATOM 3282 N N . LEU A 1 447 ? 32.320 0.635 -44.098 1.00 90.44 447 LEU A N 1
ATOM 3283 C CA . LEU A 1 447 ? 33.561 -0.132 -44.313 1.00 90.44 447 LEU A CA 1
ATOM 3284 C C . LEU A 1 447 ? 34.540 -0.042 -43.125 1.00 90.44 447 LEU A C 1
ATOM 3286 O O . LEU A 1 447 ? 35.155 -1.046 -42.760 1.00 90.44 447 LEU A O 1
ATOM 3290 N N . VAL A 1 448 ? 34.670 1.131 -42.494 1.00 89.88 448 VAL A N 1
ATOM 3291 C CA . VAL A 1 448 ? 35.492 1.309 -41.280 1.00 89.88 448 VAL A CA 1
ATOM 3292 C C . VAL A 1 448 ? 34.890 0.543 -40.097 1.00 89.88 448 VAL A C 1
ATOM 3294 O O . VAL A 1 448 ? 35.606 -0.184 -39.414 1.00 89.88 448 VAL A O 1
ATOM 3297 N N . LEU A 1 449 ? 33.575 0.637 -39.873 1.00 89.88 449 LEU A N 1
ATOM 3298 C CA . LEU A 1 449 ? 32.895 -0.024 -38.748 1.00 89.88 449 LEU A CA 1
ATOM 3299 C C . LEU A 1 449 ? 32.826 -1.555 -38.882 1.00 89.88 449 LEU A C 1
ATOM 3301 O O . LEU A 1 449 ? 32.814 -2.252 -37.869 1.00 89.88 449 LEU A O 1
ATOM 3305 N N . GLN A 1 450 ? 32.843 -2.088 -40.105 1.00 87.25 450 GLN A N 1
ATOM 3306 C CA . GLN A 1 450 ? 33.044 -3.518 -40.371 1.00 87.25 450 GLN A CA 1
ATOM 3307 C C . GLN A 1 450 ? 34.471 -3.997 -40.034 1.00 87.25 450 GLN A C 1
ATOM 3309 O O . GLN A 1 450 ? 34.681 -5.192 -39.811 1.00 87.25 450 GLN A O 1
ATOM 3314 N N . GLY A 1 451 ? 35.455 -3.089 -40.016 1.00 84.19 451 GLY A N 1
ATOM 3315 C CA . GLY A 1 451 ? 36.884 -3.416 -39.980 1.00 84.19 451 GLY A CA 1
ATOM 3316 C C . GLY A 1 451 ? 37.466 -3.807 -41.345 1.00 84.19 451 GLY A C 1
ATOM 3317 O O . GLY A 1 451 ? 38.573 -4.341 -41.409 1.00 84.19 451 GLY A O 1
ATOM 3318 N N . SER A 1 452 ? 36.748 -3.539 -42.442 1.00 84.62 452 SER A N 1
ATOM 3319 C CA . SER A 1 452 ? 37.121 -3.923 -43.815 1.00 84.62 452 SER A CA 1
ATOM 3320 C C . SER A 1 452 ? 38.372 -3.200 -44.335 1.00 84.62 452 SER A C 1
ATOM 3322 O O . SER A 1 452 ? 39.017 -3.689 -45.259 1.00 84.62 452 SER A O 1
ATOM 3324 N N . LEU A 1 453 ? 38.730 -2.055 -43.737 1.00 82.06 453 LEU A N 1
ATOM 3325 C CA . LEU A 1 453 ? 39.947 -1.289 -44.049 1.00 82.06 453 LEU A CA 1
ATOM 3326 C C . LEU A 1 453 ? 41.102 -1.525 -43.055 1.00 82.06 453 LEU A C 1
ATOM 3328 O O . LEU A 1 453 ? 42.208 -1.042 -43.290 1.00 82.06 453 LEU A O 1
ATOM 3332 N N . THR A 1 454 ? 40.875 -2.242 -41.947 1.00 80.75 454 THR A N 1
ATOM 3333 C CA . THR A 1 454 ? 41.893 -2.481 -40.906 1.00 80.75 454 THR A CA 1
ATOM 3334 C C . THR A 1 454 ? 41.936 -3.952 -40.481 1.00 80.75 454 THR A C 1
ATOM 3336 O O . THR A 1 454 ? 42.706 -4.725 -41.051 1.00 80.75 454 THR A O 1
ATOM 3339 N N . GLN A 1 455 ? 41.135 -4.357 -39.492 1.00 74.31 455 GLN A N 1
ATOM 3340 C CA . GLN A 1 455 ? 40.906 -5.752 -39.107 1.00 74.31 455 GLN A CA 1
ATOM 3341 C C . GLN A 1 455 ? 39.440 -5.945 -38.682 1.00 74.31 455 GLN A C 1
ATOM 3343 O O . GLN A 1 455 ? 38.914 -5.109 -37.945 1.00 74.31 455 GLN A O 1
ATOM 3348 N N . PRO A 1 456 ? 38.773 -7.046 -39.082 1.00 69.50 456 PRO A N 1
ATOM 3349 C CA . PRO A 1 456 ? 37.372 -7.287 -38.742 1.00 69.50 456 PRO A CA 1
ATOM 3350 C C . PRO A 1 456 ? 37.181 -7.417 -37.224 1.00 69.50 456 PRO A C 1
ATOM 3352 O O . PRO A 1 456 ? 37.775 -8.286 -36.578 1.00 69.50 456 PRO A O 1
ATOM 3355 N N . ARG A 1 457 ? 36.343 -6.548 -36.644 1.00 69.44 457 ARG A N 1
ATOM 3356 C CA . ARG A 1 457 ? 36.130 -6.488 -35.191 1.00 69.44 457 ARG A CA 1
ATOM 3357 C C . ARG A 1 457 ? 35.208 -7.614 -34.710 1.00 69.44 457 ARG A C 1
ATOM 3359 O O . ARG A 1 457 ? 34.235 -7.968 -35.369 1.00 69.44 457 ARG A O 1
ATOM 3366 N N . SER A 1 458 ? 35.482 -8.152 -33.521 1.00 76.88 458 SER A N 1
ATOM 3367 C CA . SER A 1 458 ? 34.567 -9.091 -32.858 1.00 76.88 458 SER A CA 1
ATOM 3368 C C . SER A 1 458 ? 33.254 -8.401 -32.482 1.00 76.88 458 SER A C 1
ATOM 3370 O O . SER A 1 458 ? 33.277 -7.345 -31.851 1.00 76.88 458 SER A O 1
ATOM 3372 N N . LEU A 1 459 ? 32.119 -9.059 -32.750 1.00 75.19 459 LEU A N 1
ATOM 3373 C CA . LEU A 1 459 ? 30.772 -8.602 -32.370 1.00 75.19 459 LEU A CA 1
ATOM 3374 C C . LEU A 1 459 ? 30.543 -8.485 -30.847 1.00 75.19 459 LEU A C 1
ATOM 3376 O O . LEU A 1 459 ? 29.457 -8.103 -30.422 1.00 75.19 459 LEU A O 1
ATOM 3380 N N . GLN A 1 460 ? 31.533 -8.860 -30.029 1.00 75.50 460 GLN A N 1
ATOM 3381 C CA . GLN A 1 460 ? 31.536 -8.736 -28.566 1.00 75.50 460 GLN A CA 1
ATOM 3382 C C . GLN A 1 460 ? 32.272 -7.480 -28.062 1.00 75.50 460 GLN A C 1
ATOM 3384 O O . GLN A 1 460 ? 32.259 -7.208 -26.863 1.00 75.50 460 GLN A O 1
ATOM 3389 N N . GLN A 1 461 ? 32.963 -6.742 -28.938 1.00 81.94 461 GLN A N 1
ATOM 3390 C CA . GLN A 1 461 ? 33.576 -5.458 -28.589 1.00 81.94 461 GLN A CA 1
ATOM 3391 C C . GLN A 1 461 ? 32.607 -4.311 -28.913 1.00 81.94 461 GLN A C 1
ATOM 3393 O O . GLN A 1 461 ? 31.891 -4.396 -29.912 1.00 81.94 461 GLN A O 1
ATOM 3398 N N . PRO A 1 462 ? 32.584 -3.224 -28.119 1.00 85.50 462 PRO A N 1
ATOM 3399 C CA . PRO A 1 462 ? 31.779 -2.053 -28.441 1.00 85.50 462 PRO A CA 1
ATOM 3400 C C . PRO A 1 462 ? 32.244 -1.406 -29.756 1.00 85.50 462 PRO A C 1
ATOM 3402 O O . PRO A 1 462 ? 33.432 -1.405 -30.097 1.00 85.50 462 PRO A O 1
ATOM 3405 N N . SER A 1 463 ? 31.306 -0.826 -30.504 1.00 90.50 463 SER A N 1
ATOM 3406 C CA . SER A 1 463 ? 31.639 -0.034 -31.694 1.00 90.50 463 SER A CA 1
ATOM 3407 C C . SER A 1 463 ? 32.395 1.243 -31.316 1.00 90.50 463 SER A C 1
ATOM 3409 O O . SER A 1 463 ? 32.009 1.933 -30.372 1.00 90.50 463 SER A O 1
ATOM 3411 N N . PHE A 1 464 ? 33.411 1.614 -32.105 1.00 88.62 464 PHE A N 1
ATOM 3412 C CA . PHE A 1 464 ? 34.089 2.912 -31.979 1.00 88.62 464 PHE A CA 1
ATOM 3413 C C . PHE A 1 464 ? 33.144 4.109 -32.176 1.00 88.62 464 PHE A C 1
ATOM 3415 O O . PHE A 1 464 ? 33.474 5.207 -31.745 1.00 88.62 464 PHE A O 1
ATOM 3422 N N . LEU A 1 465 ? 31.957 3.913 -32.767 1.00 91.38 465 LEU A N 1
ATOM 3423 C CA . LEU A 1 465 ? 30.945 4.963 -32.910 1.00 91.38 465 LEU A CA 1
ATOM 3424 C C . LEU A 1 465 ? 30.250 5.321 -31.579 1.00 91.38 465 LEU A C 1
ATOM 3426 O O . LEU A 1 465 ? 29.715 6.419 -31.446 1.00 91.38 465 LEU A O 1
ATOM 3430 N N . VAL A 1 466 ? 30.260 4.429 -30.579 1.00 92.31 466 VAL A N 1
ATOM 3431 C CA . VAL A 1 466 ? 29.500 4.611 -29.325 1.00 92.31 466 VAL A CA 1
ATOM 3432 C C . VAL A 1 466 ? 29.961 5.837 -28.519 1.00 92.31 466 VAL A C 1
ATOM 3434 O O . VAL A 1 466 ? 29.093 6.633 -28.161 1.00 92.31 466 VAL A O 1
ATOM 3437 N N . PRO A 1 467 ? 31.268 6.092 -28.296 1.00 91.00 467 PRO A N 1
ATOM 3438 C CA . PRO A 1 467 ? 31.730 7.349 -27.700 1.00 91.00 467 PRO A CA 1
ATOM 3439 C C . PRO A 1 467 ? 31.236 8.610 -28.429 1.00 91.00 467 PRO A C 1
ATOM 3441 O O . PRO A 1 467 ? 30.854 9.576 -27.776 1.00 91.00 467 PRO A O 1
ATOM 3444 N N . TYR A 1 468 ? 31.155 8.604 -29.766 1.00 90.25 468 TYR A N 1
ATOM 3445 C CA . TYR A 1 468 ? 30.635 9.750 -30.527 1.00 90.25 468 TYR A CA 1
ATOM 3446 C C . TYR A 1 468 ? 29.136 9.967 -30.302 1.00 90.25 468 TYR A C 1
ATOM 3448 O O . TYR A 1 468 ? 28.708 11.113 -30.175 1.00 90.25 468 TYR A O 1
ATOM 3456 N N . MET A 1 469 ? 28.346 8.890 -30.208 1.00 91.12 469 MET A N 1
ATOM 3457 C CA . MET A 1 469 ? 26.926 8.976 -29.844 1.00 91.12 469 MET A CA 1
ATOM 3458 C C . MET A 1 469 ? 26.747 9.527 -28.423 1.00 91.12 469 MET A C 1
ATOM 3460 O O . MET A 1 469 ? 25.947 10.435 -28.207 1.00 91.12 469 MET A O 1
ATOM 3464 N N . LEU A 1 470 ? 27.517 9.012 -27.458 1.00 90.12 470 LEU A N 1
ATOM 3465 C CA . LEU A 1 470 ? 27.415 9.403 -26.049 1.00 90.12 470 LEU A CA 1
ATOM 3466 C C . LEU A 1 470 ? 27.845 10.860 -25.821 1.00 90.12 470 LEU A C 1
ATOM 3468 O O . LEU A 1 470 ? 27.152 11.595 -25.126 1.00 90.12 470 LEU A O 1
ATOM 3472 N N . CYS A 1 471 ? 28.919 11.310 -26.471 1.00 86.75 471 CYS A N 1
ATOM 3473 C CA . CYS A 1 471 ? 29.369 12.705 -26.433 1.00 86.75 471 CYS A CA 1
ATOM 3474 C C . CYS A 1 471 ? 28.564 13.647 -27.349 1.00 86.75 471 CYS A C 1
ATOM 3476 O O . CYS A 1 471 ? 28.831 14.844 -27.359 1.00 86.75 471 CYS A O 1
ATOM 3478 N N . ARG A 1 472 ? 27.591 13.132 -28.121 1.00 84.38 472 ARG A N 1
ATOM 3479 C CA . ARG A 1 472 ? 26.822 13.865 -29.151 1.00 84.38 472 ARG A CA 1
ATOM 3480 C C . ARG A 1 472 ? 27.681 14.553 -30.223 1.00 84.38 472 ARG A C 1
ATOM 3482 O O . ARG A 1 472 ? 27.289 15.569 -30.787 1.00 84.38 472 ARG A O 1
ATOM 3489 N N . ASN A 1 473 ? 28.818 13.953 -30.564 1.00 83.56 473 ASN A N 1
ATOM 3490 C CA . ASN A 1 473 ? 29.747 14.438 -31.588 1.00 83.56 473 ASN A CA 1
ATOM 3491 C C . ASN A 1 473 ? 29.354 14.007 -33.019 1.00 83.56 473 ASN A C 1
ATOM 3493 O O . ASN A 1 473 ? 30.204 13.985 -33.908 1.00 83.56 473 ASN A O 1
ATOM 3497 N N . LEU A 1 474 ? 28.093 13.616 -33.250 1.00 88.25 474 LEU A N 1
ATOM 3498 C CA . LEU A 1 474 ? 27.597 13.165 -34.553 1.00 88.25 474 LEU A CA 1
ATOM 3499 C C . LEU A 1 474 ? 26.708 14.234 -35.219 1.00 88.25 474 LEU A C 1
ATOM 3501 O O . LEU A 1 474 ? 25.783 14.734 -34.577 1.00 88.25 474 LEU A O 1
ATOM 3505 N N . PRO A 1 475 ? 26.938 14.565 -36.505 1.00 89.19 475 PRO A N 1
ATOM 3506 C CA . PRO A 1 475 ? 26.110 15.502 -37.254 1.00 89.19 475 PRO A CA 1
ATOM 3507 C C . PRO A 1 475 ? 24.665 15.027 -37.401 1.00 89.19 475 PRO A C 1
ATOM 3509 O O . PRO A 1 475 ? 24.384 13.830 -37.511 1.00 89.19 475 PRO A O 1
ATOM 3512 N N . TYR A 1 476 ? 23.741 15.984 -37.482 1.00 85.94 476 TYR A N 1
ATOM 3513 C CA . TYR A 1 476 ? 22.321 15.698 -37.676 1.00 85.94 476 TYR A CA 1
ATOM 3514 C C . TYR A 1 476 ? 22.082 14.833 -38.926 1.00 85.94 476 TYR A C 1
ATOM 3516 O O . TYR A 1 476 ? 22.581 15.133 -40.012 1.00 85.94 476 TYR A O 1
ATOM 3524 N N . GLY A 1 477 ? 21.317 13.751 -38.761 1.00 86.75 477 GLY A N 1
ATOM 3525 C CA . GLY A 1 477 ? 21.002 12.796 -39.825 1.00 86.75 477 GLY A CA 1
ATOM 3526 C C . GLY A 1 477 ? 22.089 11.752 -40.121 1.00 86.75 477 GLY A C 1
ATOM 3527 O O . GLY A 1 477 ? 21.810 10.820 -40.869 1.00 86.75 477 GLY A O 1
ATOM 3528 N N . PHE A 1 478 ? 23.289 11.830 -39.526 1.00 92.38 478 PHE A N 1
ATOM 3529 C CA . PHE A 1 478 ? 24.384 10.878 -39.790 1.00 92.38 478 PHE A CA 1
ATOM 3530 C C . PHE A 1 478 ? 23.992 9.426 -39.458 1.00 92.38 478 PHE A C 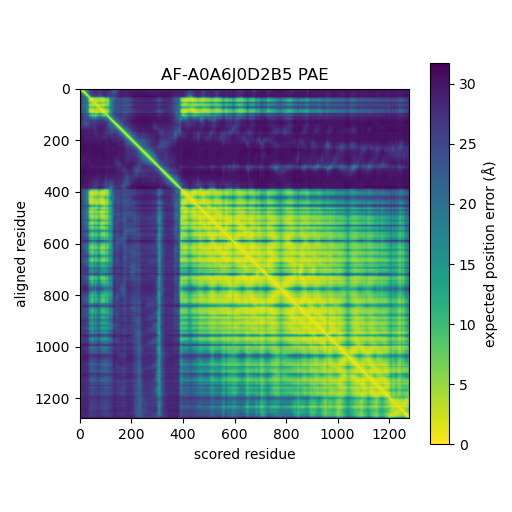1
ATOM 3532 O O . PHE A 1 478 ? 24.153 8.529 -40.284 1.00 92.38 478 PHE A O 1
ATOM 3539 N N . ILE A 1 479 ? 23.412 9.193 -38.273 1.00 92.19 479 ILE A N 1
ATOM 3540 C CA . ILE A 1 479 ? 22.926 7.866 -37.855 1.00 92.19 479 ILE A CA 1
ATOM 3541 C C . ILE A 1 479 ? 21.758 7.394 -38.730 1.00 92.19 479 ILE A C 1
ATOM 3543 O O . ILE A 1 479 ? 21.732 6.236 -39.145 1.00 92.19 479 ILE A O 1
ATOM 3547 N N . GLN A 1 480 ? 20.822 8.286 -39.059 1.00 91.31 480 GLN A N 1
ATOM 3548 C CA . GLN A 1 480 ? 19.665 7.962 -39.898 1.00 91.31 480 GLN A CA 1
ATOM 3549 C C . GLN A 1 480 ? 20.104 7.525 -41.303 1.00 91.31 480 GLN A C 1
ATOM 3551 O O . GLN A 1 480 ? 19.627 6.511 -41.809 1.00 91.31 480 GLN A O 1
ATOM 3556 N N . GLU A 1 481 ? 21.067 8.229 -41.904 1.00 90.56 481 GLU A N 1
ATOM 3557 C CA . GLU A 1 481 ? 21.642 7.889 -43.208 1.00 90.56 481 GLU A CA 1
ATOM 3558 C C . GLU A 1 481 ? 22.466 6.589 -43.156 1.00 90.56 481 GLU A C 1
ATOM 3560 O O . GLU A 1 481 ? 22.414 5.791 -44.098 1.00 90.56 481 GLU A O 1
ATOM 3565 N N . LEU A 1 482 ? 23.159 6.314 -42.041 1.00 93.25 482 LEU A N 1
ATOM 3566 C CA . LEU A 1 482 ? 23.857 5.045 -41.812 1.00 93.25 482 LEU A CA 1
ATOM 3567 C C . LEU A 1 482 ? 22.879 3.864 -41.755 1.00 93.25 482 LEU A C 1
ATOM 3569 O O . LEU A 1 482 ? 23.097 2.876 -42.458 1.00 93.25 482 LEU A O 1
ATOM 3573 N N . VAL A 1 483 ? 21.773 3.968 -41.005 1.00 92.88 483 VAL A N 1
ATOM 3574 C CA . VAL A 1 483 ? 20.713 2.939 -41.012 1.00 92.88 483 VAL A CA 1
ATOM 3575 C C . VAL A 1 483 ? 20.089 2.834 -42.410 1.00 92.88 483 VAL A C 1
ATOM 3577 O O . VAL A 1 483 ? 19.967 1.729 -42.935 1.00 92.88 483 VAL A O 1
ATOM 3580 N N . ARG A 1 484 ? 19.767 3.959 -43.072 1.00 90.69 484 ARG A N 1
ATOM 3581 C CA . ARG A 1 484 ? 19.192 3.974 -44.432 1.00 90.69 484 ARG A CA 1
ATOM 3582 C C . ARG A 1 484 ? 20.066 3.228 -45.442 1.00 90.69 484 ARG A C 1
ATOM 3584 O O . ARG A 1 484 ? 19.532 2.507 -46.278 1.00 90.69 484 ARG A O 1
ATOM 3591 N N . THR A 1 485 ? 21.383 3.390 -45.349 1.00 89.88 485 THR A N 1
ATOM 3592 C CA . THR A 1 485 ? 22.358 2.777 -46.264 1.00 89.88 485 THR A CA 1
ATOM 3593 C C . THR A 1 485 ? 22.597 1.295 -45.962 1.00 89.88 485 THR A C 1
ATOM 3595 O O . THR A 1 485 ? 22.862 0.531 -46.883 1.00 89.88 485 THR A O 1
ATOM 3598 N N . THR A 1 486 ? 22.494 0.868 -44.698 1.00 90.94 486 THR A N 1
ATOM 3599 C CA . THR A 1 486 ? 22.913 -0.483 -44.274 1.00 90.94 486 THR A CA 1
ATOM 3600 C C . THR A 1 486 ? 21.771 -1.480 -44.072 1.00 90.94 486 THR A C 1
ATOM 3602 O O . THR A 1 486 ? 21.980 -2.658 -44.325 1.00 90.94 486 THR A O 1
ATOM 3605 N N . HIS A 1 487 ? 20.557 -1.056 -43.693 1.00 87.81 487 HIS A N 1
ATOM 3606 C CA . HIS A 1 487 ? 19.448 -1.975 -43.357 1.00 87.81 487 HIS A CA 1
ATOM 3607 C C . HIS A 1 487 ? 18.949 -2.874 -44.509 1.00 87.81 487 HIS A C 1
ATOM 3609 O O . HIS A 1 487 ? 18.120 -3.750 -44.273 1.00 87.81 487 HIS A O 1
ATOM 3615 N N . GLN A 1 488 ? 19.399 -2.640 -45.747 1.00 87.38 488 GLN A N 1
ATOM 3616 C CA . GLN A 1 488 ? 19.064 -3.469 -46.912 1.00 87.38 488 GLN A CA 1
ATOM 3617 C C . GLN A 1 488 ? 19.901 -4.758 -46.984 1.00 87.38 488 GLN A C 1
ATOM 3619 O O . GLN A 1 488 ? 19.496 -5.704 -47.655 1.00 87.38 488 GLN A O 1
ATOM 3624 N N . ASP A 1 489 ? 21.040 -4.803 -46.286 1.00 90.62 489 ASP A N 1
ATOM 3625 C CA . ASP A 1 489 ? 21.885 -5.985 -46.120 1.00 90.62 489 ASP A CA 1
ATOM 3626 C C . ASP A 1 489 ? 21.867 -6.382 -44.638 1.00 90.62 489 ASP A C 1
ATOM 3628 O O . ASP A 1 489 ? 22.407 -5.689 -43.773 1.00 90.62 489 ASP A O 1
ATOM 3632 N N . GLU A 1 490 ? 21.188 -7.488 -44.335 1.00 88.81 490 GLU A N 1
ATOM 3633 C CA . GLU A 1 490 ? 20.922 -7.915 -42.960 1.00 88.81 490 GLU A CA 1
ATOM 3634 C C . GLU A 1 490 ? 22.209 -8.251 -42.185 1.00 88.81 490 GLU A C 1
ATOM 3636 O O . GLU A 1 490 ? 22.298 -7.978 -40.986 1.00 88.81 490 GLU A O 1
ATOM 3641 N N . GLU A 1 491 ? 23.228 -8.800 -42.854 1.00 89.69 491 GLU A N 1
ATOM 3642 C CA . GLU A 1 491 ? 24.485 -9.205 -42.216 1.00 89.69 491 GLU A CA 1
ATOM 3643 C C . GLU A 1 491 ? 25.402 -8.000 -41.984 1.00 89.69 491 GLU A C 1
ATOM 3645 O O . GLU A 1 491 ? 25.949 -7.849 -40.889 1.00 89.69 491 GLU A O 1
ATOM 3650 N N . VAL A 1 492 ? 25.490 -7.077 -42.949 1.00 90.25 492 VAL A N 1
ATOM 3651 C CA . VAL A 1 492 ? 26.172 -5.784 -42.766 1.00 90.25 492 VAL A CA 1
ATOM 3652 C C . VAL A 1 492 ? 25.509 -4.968 -41.654 1.00 90.25 492 VAL A C 1
ATOM 3654 O O . VAL A 1 492 ? 26.200 -4.396 -40.805 1.00 90.25 492 VAL A O 1
ATOM 3657 N N . PHE A 1 493 ? 24.174 -4.943 -41.612 1.00 93.06 493 PHE A N 1
ATOM 3658 C CA . PHE A 1 493 ? 23.424 -4.240 -40.576 1.00 93.06 493 PHE A CA 1
ATOM 3659 C C . PHE A 1 493 ? 23.684 -4.832 -39.183 1.00 93.06 493 PHE A C 1
ATOM 3661 O O . PHE A 1 493 ? 24.019 -4.090 -38.255 1.00 93.06 493 PHE A O 1
ATOM 3668 N N . LYS A 1 494 ? 23.634 -6.165 -39.035 1.00 92.38 494 LYS A N 1
ATOM 3669 C CA . LYS A 1 494 ? 24.026 -6.865 -37.796 1.00 92.38 494 LYS A CA 1
ATOM 3670 C C . LYS A 1 494 ? 25.466 -6.545 -37.394 1.00 92.38 494 LYS A C 1
ATOM 3672 O O . LYS A 1 494 ? 25.701 -6.209 -36.232 1.00 92.38 494 LYS A O 1
ATOM 3677 N N . GLN A 1 495 ? 26.415 -6.623 -38.330 1.00 90.62 495 GLN A N 1
ATOM 3678 C CA . GLN A 1 495 ? 27.841 -6.419 -38.060 1.00 90.62 495 GLN A CA 1
ATOM 3679 C C . GLN A 1 495 ? 28.136 -5.020 -37.503 1.00 90.62 495 GLN A C 1
ATOM 3681 O O . GLN A 1 495 ? 28.971 -4.886 -36.612 1.00 90.62 495 GLN A O 1
ATOM 3686 N N . ILE A 1 496 ? 27.429 -3.993 -37.983 1.00 92.19 496 ILE A N 1
ATOM 3687 C CA . ILE A 1 496 ? 27.614 -2.606 -37.538 1.00 92.19 496 ILE A CA 1
ATOM 3688 C C . ILE A 1 496 ? 26.817 -2.313 -36.258 1.00 92.19 496 ILE A C 1
ATOM 3690 O O . ILE A 1 496 ? 27.365 -1.757 -35.303 1.00 92.19 496 ILE A O 1
ATOM 3694 N N . PHE A 1 497 ? 25.533 -2.684 -36.203 1.00 94.56 497 PHE A N 1
ATOM 3695 C CA . PHE A 1 497 ? 24.638 -2.227 -35.135 1.00 94.56 497 PHE A CA 1
ATOM 3696 C C . PHE A 1 497 ? 24.621 -3.114 -33.887 1.00 94.56 497 PHE A C 1
ATOM 3698 O O . PHE A 1 497 ? 24.380 -2.585 -32.803 1.00 94.56 497 PHE A O 1
ATOM 3705 N N . ILE A 1 498 ? 24.957 -4.410 -33.958 1.00 94.12 498 ILE A N 1
ATOM 3706 C CA . ILE A 1 498 ? 25.081 -5.238 -32.742 1.00 94.12 498 ILE A CA 1
ATOM 3707 C C . ILE A 1 498 ? 26.196 -4.703 -31.807 1.00 94.12 498 ILE A C 1
ATOM 3709 O O . ILE A 1 498 ? 25.912 -4.517 -30.620 1.00 94.12 498 ILE A O 1
ATOM 3713 N N . PRO A 1 499 ? 27.412 -4.365 -32.289 1.00 93.62 499 PRO A N 1
ATOM 3714 C CA . PRO A 1 499 ? 28.445 -3.687 -31.491 1.00 93.62 499 PRO A CA 1
ATOM 3715 C C . PRO A 1 499 ? 28.048 -2.309 -30.939 1.00 93.62 499 PRO A C 1
ATOM 3717 O O . PRO A 1 499 ? 28.515 -1.921 -29.866 1.00 93.62 499 PRO A O 1
ATOM 3720 N N . ILE A 1 500 ? 27.199 -1.554 -31.648 1.00 95.12 500 ILE A N 1
ATOM 3721 C CA . ILE A 1 500 ? 26.673 -0.264 -31.164 1.00 95.12 500 ILE A CA 1
ATOM 3722 C C . ILE A 1 500 ? 25.710 -0.501 -29.996 1.00 95.12 500 ILE A C 1
ATOM 3724 O O . ILE A 1 500 ? 25.913 0.038 -28.909 1.00 95.12 500 ILE A O 1
ATOM 3728 N N . LEU A 1 501 ? 24.704 -1.358 -30.191 1.00 95.50 501 LEU A N 1
ATOM 3729 C CA . LEU A 1 501 ? 23.696 -1.685 -29.180 1.00 95.50 501 LEU A CA 1
ATOM 3730 C C . LEU A 1 501 ? 24.340 -2.273 -27.913 1.00 95.50 501 LEU A C 1
ATOM 3732 O O . LEU A 1 501 ? 24.042 -1.832 -26.803 1.00 95.50 501 LEU A O 1
ATOM 3736 N N . GLN A 1 502 ? 25.289 -3.206 -28.057 1.00 93.06 502 GLN A N 1
ATOM 3737 C CA . GLN A 1 502 ? 26.042 -3.737 -26.914 1.00 93.06 502 GLN A CA 1
ATOM 3738 C C . GLN A 1 502 ? 26.839 -2.650 -26.181 1.00 93.06 502 GLN A C 1
ATOM 3740 O O . GLN A 1 502 ? 26.802 -2.607 -24.953 1.00 93.06 502 GLN A O 1
ATOM 3745 N N . GLY A 1 503 ? 27.517 -1.748 -26.901 1.00 93.31 503 GLY A N 1
ATOM 3746 C CA . GLY A 1 503 ? 28.258 -0.644 -26.284 1.00 93.31 503 GLY A CA 1
ATOM 3747 C C . GLY A 1 503 ? 27.362 0.327 -25.508 1.00 93.31 503 GLY A C 1
ATOM 3748 O O . GLY A 1 503 ? 27.707 0.708 -24.391 1.00 93.31 503 GLY A O 1
ATOM 3749 N N . LEU A 1 504 ? 26.178 0.659 -26.033 1.00 95.50 504 LEU A N 1
ATOM 3750 C CA . LEU A 1 504 ? 25.185 1.473 -25.318 1.00 95.50 504 LEU A CA 1
ATOM 3751 C C . LEU A 1 504 ? 24.679 0.776 -24.043 1.00 95.50 504 LEU A C 1
ATOM 3753 O O . LEU A 1 504 ? 24.552 1.418 -23.000 1.00 95.50 504 LEU A O 1
ATOM 3757 N N . ALA A 1 505 ? 24.447 -0.540 -24.094 1.00 94.31 505 ALA A N 1
ATOM 3758 C CA . ALA A 1 505 ? 24.034 -1.325 -22.929 1.00 94.31 505 ALA A CA 1
ATOM 3759 C C . ALA A 1 505 ? 25.154 -1.527 -21.888 1.00 94.31 505 ALA A C 1
ATOM 3761 O O . ALA A 1 505 ? 24.853 -1.733 -20.712 1.00 94.31 505 ALA A O 1
ATOM 3762 N N . LEU A 1 506 ? 26.430 -1.460 -22.287 1.00 93.25 506 LEU A N 1
ATOM 3763 C CA . LEU A 1 506 ? 27.570 -1.412 -21.364 1.00 93.25 506 LEU A CA 1
ATOM 3764 C C . LEU A 1 506 ? 27.666 -0.038 -20.689 1.00 93.25 506 LEU A C 1
ATOM 3766 O O . LEU A 1 506 ? 27.648 0.024 -19.462 1.00 93.25 506 LEU A O 1
ATOM 3770 N N . ALA A 1 507 ? 27.635 1.054 -21.461 1.00 93.75 507 ALA A N 1
ATOM 3771 C CA . ALA A 1 507 ? 27.645 2.417 -20.922 1.00 93.75 507 ALA A CA 1
ATOM 3772 C C . ALA A 1 507 ? 26.486 2.661 -19.932 1.00 93.75 507 ALA A C 1
ATOM 3774 O O . ALA A 1 507 ? 26.684 3.242 -18.864 1.00 93.75 507 ALA A O 1
ATOM 3775 N N . ALA A 1 508 ? 25.288 2.141 -20.230 1.00 94.62 508 ALA A N 1
ATOM 3776 C CA . ALA A 1 508 ? 24.142 2.190 -19.321 1.00 94.62 508 ALA A CA 1
ATOM 3777 C C . ALA A 1 508 ? 24.372 1.448 -17.987 1.00 94.62 508 ALA A C 1
ATOM 3779 O O . ALA A 1 508 ? 23.831 1.871 -16.970 1.00 94.62 508 ALA A O 1
ATOM 3780 N N . LYS A 1 509 ? 25.180 0.375 -17.959 1.00 92.44 509 LYS A N 1
ATOM 3781 C CA . LYS A 1 509 ? 25.510 -0.380 -16.730 1.00 92.44 509 LYS A CA 1
ATOM 3782 C C . LYS A 1 509 ? 26.573 0.295 -15.857 1.00 92.44 509 LYS A C 1
ATOM 3784 O O . LYS A 1 509 ? 26.687 -0.055 -14.685 1.00 92.44 509 LYS A O 1
ATOM 3789 N N . GLU A 1 510 ? 27.346 1.227 -16.408 1.00 91.25 510 GLU A N 1
ATOM 3790 C CA . GLU A 1 510 ? 28.387 1.974 -15.683 1.00 91.25 510 GLU A CA 1
ATOM 3791 C C . GLU A 1 510 ? 27.854 3.301 -15.108 1.00 91.25 510 GLU A C 1
ATOM 3793 O O . GLU A 1 510 ? 28.270 3.731 -14.022 1.00 91.25 510 GLU A O 1
ATOM 3798 N N . CYS A 1 511 ? 26.882 3.898 -15.808 1.00 92.94 511 CYS A N 1
ATOM 3799 C CA . CYS A 1 511 ? 26.149 5.099 -15.410 1.00 92.94 511 CYS A CA 1
ATOM 3800 C C . CYS A 1 511 ? 25.382 4.953 -14.082 1.00 92.94 511 CYS A C 1
ATOM 3802 O O . CYS A 1 511 ? 25.074 3.861 -13.609 1.00 92.94 511 CYS A O 1
ATOM 3804 N N . SER A 1 512 ? 25.033 6.097 -13.495 1.00 93.50 512 SER A N 1
ATOM 3805 C CA . SER A 1 512 ? 24.252 6.225 -12.262 1.00 93.50 512 SER A CA 1
ATOM 3806 C C . SER A 1 512 ? 23.403 7.500 -12.315 1.00 93.50 512 SER A C 1
ATOM 3808 O O . SER A 1 512 ? 23.630 8.368 -13.157 1.00 93.50 512 SER A O 1
ATOM 3810 N N . LEU A 1 513 ? 22.436 7.628 -11.401 1.00 94.06 513 LEU A N 1
ATOM 3811 C CA . LEU A 1 513 ? 21.736 8.893 -11.136 1.00 94.06 513 LEU A CA 1
ATOM 3812 C C . LEU A 1 513 ? 22.562 9.845 -10.243 1.00 94.06 513 LEU A C 1
ATOM 3814 O O . LEU A 1 513 ? 22.062 10.881 -9.812 1.00 94.06 513 LEU A O 1
ATOM 3818 N N . ASP A 1 514 ? 23.828 9.513 -9.960 1.00 91.06 514 ASP A N 1
ATOM 3819 C CA . ASP A 1 514 ? 24.815 10.410 -9.350 1.00 91.06 514 ASP A CA 1
ATOM 3820 C C . ASP A 1 514 ? 25.275 11.552 -10.276 1.00 91.06 514 ASP A C 1
ATOM 3822 O O . ASP A 1 514 ? 25.980 12.461 -9.840 1.00 91.06 514 ASP A O 1
ATOM 3826 N N . SER A 1 515 ? 24.910 11.531 -11.552 1.00 88.81 515 SER A N 1
ATOM 3827 C CA . SER A 1 515 ? 25.414 12.432 -12.588 1.00 88.81 515 SER A CA 1
ATOM 3828 C C . SER A 1 515 ? 24.406 12.532 -13.731 1.00 88.81 515 SER A C 1
ATOM 3830 O O . SER A 1 515 ? 23.484 11.731 -13.818 1.00 88.81 515 SER A O 1
ATOM 3832 N N . ASP A 1 516 ? 24.572 13.488 -14.644 1.00 89.25 516 ASP A N 1
ATOM 3833 C CA . ASP A 1 516 ? 23.729 13.571 -15.846 1.00 89.25 516 ASP A CA 1
ATOM 3834 C C . ASP A 1 516 ? 24.068 12.497 -16.904 1.00 89.25 516 ASP A C 1
ATOM 3836 O O . ASP A 1 516 ? 23.375 12.391 -17.918 1.00 89.25 516 ASP A O 1
ATOM 3840 N N . TYR A 1 517 ? 25.103 11.671 -16.683 1.00 90.75 517 TYR A N 1
ATOM 3841 C CA . TYR A 1 517 ? 25.628 10.748 -17.693 1.00 90.75 517 TYR A CA 1
ATOM 3842 C C . TYR A 1 517 ? 24.646 9.639 -18.113 1.00 90.75 517 TYR A C 1
ATOM 3844 O O . TYR A 1 517 ? 24.695 9.208 -19.265 1.00 90.75 517 TYR A O 1
ATOM 3852 N N . PHE A 1 518 ? 23.693 9.239 -17.257 1.00 92.50 518 PHE A N 1
ATOM 3853 C CA . PHE A 1 518 ? 22.658 8.246 -17.607 1.00 92.50 518 PHE A CA 1
ATOM 3854 C C . PHE A 1 518 ? 21.784 8.654 -18.808 1.00 92.50 518 PHE A C 1
ATOM 3856 O O . PHE A 1 518 ? 21.211 7.795 -19.481 1.00 92.50 518 PHE A O 1
ATOM 3863 N N . LYS A 1 519 ? 21.685 9.959 -19.098 1.00 93.19 519 LYS A N 1
ATOM 3864 C CA . LYS A 1 519 ? 20.850 10.503 -20.179 1.00 93.19 519 LYS A CA 1
ATOM 3865 C C . LYS A 1 519 ? 21.378 10.126 -21.564 1.00 93.19 519 LYS A C 1
ATOM 3867 O O . LYS A 1 519 ? 20.587 9.881 -22.470 1.00 93.19 519 LYS A O 1
ATOM 3872 N N . TYR A 1 520 ? 22.698 10.054 -21.737 1.00 93.38 520 TYR A N 1
ATOM 3873 C CA . TYR A 1 520 ? 23.320 9.816 -23.042 1.00 93.38 520 TYR A CA 1
ATOM 3874 C C . TYR A 1 520 ? 23.036 8.418 -23.626 1.00 93.38 520 TYR A C 1
ATOM 3876 O O . TYR A 1 520 ? 22.550 8.370 -24.757 1.00 93.38 520 TYR A O 1
ATOM 3884 N N . PRO A 1 521 ? 23.236 7.286 -22.911 1.00 95.38 521 PRO A N 1
ATOM 3885 C CA . PRO A 1 521 ? 22.921 5.966 -23.464 1.00 95.38 521 PRO A CA 1
ATOM 3886 C C . PRO A 1 521 ? 21.415 5.747 -23.673 1.00 95.38 521 PRO A C 1
ATOM 3888 O O . PRO A 1 521 ? 21.038 5.035 -24.601 1.00 95.38 521 PRO A O 1
ATOM 3891 N N . LEU A 1 522 ? 20.551 6.381 -22.865 1.00 95.75 522 LEU A N 1
ATOM 3892 C CA . LEU A 1 522 ? 19.099 6.370 -23.081 1.00 95.75 522 LEU A CA 1
ATOM 3893 C C . LEU A 1 522 ? 18.718 7.085 -24.380 1.00 95.75 522 LEU A C 1
ATOM 3895 O O . LEU A 1 522 ? 18.073 6.488 -25.235 1.00 95.75 522 LEU A O 1
ATOM 3899 N N . MET A 1 523 ? 19.142 8.339 -24.555 1.00 93.94 523 MET A N 1
ATOM 3900 C CA . MET A 1 523 ? 18.765 9.133 -25.729 1.00 93.94 523 MET A CA 1
ATOM 3901 C C . MET A 1 523 ? 19.373 8.582 -27.026 1.00 93.94 523 MET A C 1
ATOM 3903 O O . MET A 1 523 ? 18.700 8.581 -28.052 1.00 93.94 523 MET A O 1
ATOM 3907 N N . ALA A 1 524 ? 20.595 8.038 -26.977 1.00 94.62 524 ALA A N 1
ATOM 3908 C CA . ALA A 1 524 ? 21.216 7.362 -28.116 1.00 94.62 524 ALA A CA 1
ATOM 3909 C C . ALA A 1 524 ? 20.459 6.085 -28.536 1.00 94.62 524 ALA A C 1
ATOM 3911 O O . ALA A 1 524 ? 20.332 5.813 -29.729 1.00 94.62 524 ALA A O 1
ATOM 3912 N N . LEU A 1 525 ? 19.919 5.311 -27.583 1.00 96.62 525 LEU A N 1
ATOM 3913 C CA . LEU A 1 525 ? 19.036 4.181 -27.899 1.00 96.62 525 LEU A CA 1
ATOM 3914 C C . LEU A 1 525 ? 17.649 4.655 -28.376 1.00 96.62 525 LEU A C 1
ATOM 3916 O O . LEU A 1 525 ? 17.071 4.032 -29.263 1.00 96.62 525 LEU A O 1
ATOM 3920 N N . GLY A 1 526 ? 17.140 5.766 -27.838 1.00 94.56 526 GLY A N 1
ATOM 3921 C CA . GLY A 1 526 ? 15.899 6.410 -28.277 1.00 94.56 526 GLY A CA 1
ATOM 3922 C C . GLY A 1 526 ? 15.933 6.803 -29.755 1.00 94.56 526 GLY A C 1
ATOM 3923 O O . GLY A 1 526 ? 15.115 6.310 -30.527 1.00 94.56 526 GLY A O 1
ATOM 3924 N N . GLU A 1 527 ? 16.924 7.599 -30.171 1.00 92.88 527 GLU A N 1
ATOM 3925 C CA . GLU A 1 527 ? 17.117 8.027 -31.571 1.00 92.88 527 GLU A CA 1
ATOM 3926 C C . GLU A 1 527 ? 17.221 6.830 -32.535 1.00 92.88 527 GLU A C 1
ATOM 3928 O O . GLU A 1 527 ? 16.610 6.811 -33.610 1.00 92.88 527 GLU A O 1
ATOM 3933 N N . LEU A 1 528 ? 17.950 5.787 -32.125 1.00 94.56 528 LEU A N 1
ATOM 3934 C CA . LEU A 1 528 ? 18.063 4.541 -32.879 1.00 94.56 528 LEU A CA 1
ATOM 3935 C C . LEU A 1 528 ? 16.715 3.816 -33.037 1.00 94.56 528 LEU A C 1
ATOM 3937 O O . LEU A 1 528 ? 16.427 3.313 -34.121 1.00 94.56 528 LEU A O 1
ATOM 3941 N N . CYS A 1 529 ? 15.882 3.757 -31.994 1.00 94.69 529 CYS A N 1
ATOM 3942 C CA . CYS A 1 529 ? 14.569 3.106 -32.047 1.00 94.69 529 CYS A CA 1
ATOM 3943 C C . CYS A 1 529 ? 13.498 3.940 -32.777 1.00 94.69 529 CYS A C 1
ATOM 3945 O O . CYS A 1 529 ? 12.618 3.370 -33.426 1.00 94.69 529 CYS A O 1
ATOM 3947 N N . GLU A 1 530 ? 13.568 5.271 -32.715 1.00 92.00 530 GLU A N 1
ATOM 3948 C CA . GLU A 1 530 ? 12.664 6.176 -33.443 1.00 92.00 530 GLU A CA 1
ATOM 3949 C C . GLU A 1 530 ? 12.934 6.189 -34.962 1.00 92.00 530 GLU A C 1
ATOM 3951 O O . GLU A 1 530 ? 12.040 6.509 -35.753 1.00 92.00 530 GLU A O 1
ATOM 3956 N N . THR A 1 531 ? 14.140 5.791 -35.385 1.00 91.00 531 THR A N 1
ATOM 3957 C CA . THR A 1 531 ? 14.544 5.707 -36.795 1.00 91.00 531 THR A CA 1
ATOM 3958 C C . THR A 1 531 ? 13.738 4.637 -37.553 1.00 91.00 531 THR A C 1
ATOM 3960 O O . THR A 1 531 ? 13.875 3.434 -37.316 1.00 91.00 531 THR A O 1
ATOM 3963 N N . LYS A 1 532 ? 12.911 5.085 -38.508 1.00 88.50 532 LYS A N 1
ATOM 3964 C CA . LYS A 1 532 ? 11.936 4.271 -39.257 1.00 88.50 532 LYS A CA 1
ATOM 3965 C C . LYS A 1 532 ? 12.071 4.436 -40.771 1.00 88.50 532 LYS A C 1
ATOM 3967 O O . LYS A 1 532 ? 12.338 5.536 -41.252 1.00 88.50 532 LYS A O 1
ATOM 3972 N N . PHE A 1 533 ? 11.778 3.376 -41.524 1.00 85.94 533 PHE A N 1
ATOM 3973 C CA . PHE A 1 533 ? 11.726 3.399 -42.989 1.00 85.94 533 PHE A CA 1
ATOM 3974 C C . PHE A 1 533 ? 10.406 2.795 -43.479 1.00 85.94 533 PHE A C 1
ATOM 3976 O O . PHE A 1 533 ? 10.127 1.610 -43.314 1.00 85.94 533 PHE A O 1
ATOM 3983 N N . GLY A 1 534 ? 9.539 3.636 -44.050 1.00 82.88 534 GLY A N 1
ATOM 3984 C CA . GLY A 1 534 ? 8.177 3.242 -44.415 1.00 82.88 534 GLY A CA 1
ATOM 3985 C C . GLY A 1 534 ? 7.352 2.828 -43.190 1.00 82.88 534 GLY A C 1
ATOM 3986 O O . GLY A 1 534 ? 6.840 3.685 -42.474 1.00 82.88 534 GLY A O 1
ATOM 3987 N N . LYS A 1 535 ? 7.215 1.514 -42.968 1.00 80.19 535 LYS A N 1
ATOM 3988 C CA . LYS A 1 535 ? 6.496 0.918 -41.824 1.00 80.19 535 LYS A CA 1
ATOM 3989 C C . LYS A 1 535 ? 7.393 0.130 -40.858 1.00 80.19 535 LYS A C 1
ATOM 3991 O O . LYS A 1 535 ? 6.893 -0.282 -39.816 1.00 80.19 535 LYS A O 1
ATOM 3996 N N . THR A 1 536 ? 8.663 -0.100 -41.191 1.00 84.19 536 THR A N 1
ATOM 3997 C CA . THR A 1 536 ? 9.585 -0.897 -40.369 1.00 84.19 536 THR A CA 1
ATOM 3998 C C . THR A 1 536 ? 10.500 -0.001 -39.538 1.00 84.19 536 THR A C 1
ATOM 4000 O O . THR A 1 536 ? 10.868 1.103 -39.948 1.00 84.19 536 THR A O 1
ATOM 4003 N N . HIS A 1 537 ? 10.884 -0.491 -38.360 1.00 92.56 537 HIS A N 1
ATOM 4004 C CA . HIS A 1 537 ? 11.920 0.097 -37.509 1.00 92.56 537 HIS A CA 1
ATOM 4005 C C . HIS A 1 537 ? 13.096 -0.893 -37.422 1.00 92.56 537 HIS A C 1
ATOM 4007 O O . HIS A 1 537 ? 13.106 -1.733 -36.517 1.00 92.56 537 HIS A O 1
ATOM 4013 N N . PRO A 1 538 ? 14.087 -0.843 -38.341 1.00 92.19 538 PRO A N 1
ATOM 4014 C CA . PRO A 1 538 ? 15.116 -1.883 -38.447 1.00 92.19 538 PRO A CA 1
ATOM 4015 C C . PRO A 1 538 ? 15.891 -2.119 -37.148 1.00 92.19 538 PRO A C 1
ATOM 4017 O O . PRO A 1 538 ? 16.172 -3.263 -36.792 1.00 92.19 538 PRO A O 1
ATOM 4020 N N . VAL A 1 539 ? 16.183 -1.055 -36.388 1.00 94.69 539 VAL A N 1
ATOM 4021 C CA . VAL A 1 539 ? 16.881 -1.194 -35.103 1.00 94.69 539 VAL A CA 1
ATOM 4022 C C . VAL A 1 539 ? 15.991 -1.835 -34.036 1.00 94.69 539 VAL A C 1
ATOM 4024 O O . VAL A 1 539 ? 16.495 -2.624 -33.245 1.00 94.69 539 VAL A O 1
ATOM 4027 N N . CYS A 1 540 ? 14.677 -1.580 -34.016 1.00 95.62 540 CYS A N 1
ATOM 4028 C CA . CYS A 1 540 ? 13.765 -2.271 -33.097 1.00 95.62 540 CYS A CA 1
ATOM 4029 C C . CYS A 1 540 ? 13.714 -3.776 -33.393 1.00 95.62 540 CYS A C 1
ATOM 4031 O O . CYS A 1 540 ? 13.843 -4.574 -32.463 1.00 95.62 540 CYS A O 1
ATOM 4033 N N . SER A 1 541 ? 13.597 -4.162 -34.669 1.00 94.56 541 SER A N 1
ATOM 4034 C CA . SER A 1 541 ? 13.627 -5.570 -35.093 1.00 94.56 541 SER A CA 1
ATOM 4035 C C . SER A 1 541 ? 14.966 -6.240 -34.744 1.00 94.56 541 SER A C 1
ATOM 4037 O O . SER A 1 541 ? 14.973 -7.338 -34.185 1.00 94.56 541 SER A O 1
ATOM 4039 N N . LEU A 1 542 ? 16.097 -5.543 -34.922 1.00 94.88 542 LEU A N 1
ATOM 4040 C CA . LEU A 1 542 ? 17.408 -6.025 -34.472 1.00 94.88 542 LEU A CA 1
ATOM 4041 C C . LEU A 1 542 ? 17.488 -6.172 -32.941 1.00 94.88 542 LEU A C 1
ATOM 4043 O O . LEU A 1 542 ? 17.909 -7.220 -32.461 1.00 94.88 542 LEU A O 1
ATOM 4047 N N . VAL A 1 543 ? 17.045 -5.174 -32.169 1.00 94.88 543 VAL A N 1
ATOM 4048 C CA . VAL A 1 543 ? 17.035 -5.192 -30.691 1.00 94.88 543 VAL A CA 1
ATOM 4049 C C . VAL A 1 543 ? 16.223 -6.371 -30.145 1.00 94.88 543 VAL A C 1
ATOM 4051 O O . VAL A 1 543 ? 16.684 -7.053 -29.229 1.00 94.88 543 VAL A O 1
ATOM 4054 N N . ALA A 1 544 ? 15.057 -6.654 -30.730 1.00 94.81 544 ALA A N 1
ATOM 4055 C CA . ALA A 1 544 ? 14.227 -7.798 -30.355 1.00 94.81 544 ALA A CA 1
ATOM 4056 C C . ALA A 1 544 ? 14.844 -9.157 -30.746 1.00 94.81 544 ALA A C 1
ATOM 4058 O O . ALA A 1 544 ? 14.591 -10.157 -30.077 1.00 94.81 544 ALA A O 1
ATOM 4059 N N . SER A 1 545 ? 15.676 -9.201 -31.795 1.00 93.25 545 SER A N 1
ATOM 4060 C CA . SER A 1 545 ? 16.405 -10.409 -32.216 1.00 93.25 545 SER A CA 1
ATOM 4061 C C . SER A 1 545 ? 17.664 -10.720 -31.390 1.00 93.25 545 SER A C 1
ATOM 4063 O O . SER A 1 545 ? 18.252 -11.791 -31.555 1.00 93.25 545 SER A O 1
ATOM 4065 N N . LEU A 1 546 ? 18.109 -9.810 -30.509 1.00 92.88 546 LEU A N 1
ATOM 4066 C CA . LEU A 1 546 ? 19.342 -10.005 -29.743 1.00 92.88 546 LEU A CA 1
ATOM 4067 C C . LEU A 1 546 ? 19.252 -11.274 -28.867 1.00 92.88 546 LEU A C 1
ATOM 4069 O O . LEU A 1 546 ? 18.243 -11.471 -28.187 1.00 92.88 546 LEU A O 1
ATOM 4073 N N . PRO A 1 547 ? 20.324 -12.091 -28.753 1.00 90.44 547 PRO A N 1
ATOM 4074 C CA . PRO A 1 547 ? 20.320 -13.313 -27.931 1.00 90.44 547 PRO A CA 1
ATOM 4075 C C . PRO A 1 547 ? 19.993 -13.102 -26.443 1.00 90.44 547 PRO A C 1
ATOM 4077 O O . PRO A 1 547 ? 19.678 -14.054 -25.732 1.00 90.44 547 PRO A O 1
ATOM 4080 N N . LEU A 1 548 ? 20.089 -11.856 -25.970 1.00 92.44 548 LEU A N 1
ATOM 4081 C CA . LEU A 1 548 ? 19.760 -11.420 -24.615 1.00 92.44 548 LEU A CA 1
ATOM 4082 C C . LEU A 1 548 ? 18.538 -10.481 -24.573 1.00 92.44 548 LEU A C 1
ATOM 4084 O O . LEU A 1 548 ? 18.386 -9.726 -23.620 1.00 92.44 548 LEU A O 1
ATOM 4088 N N . TRP A 1 549 ? 17.647 -10.511 -25.569 1.00 94.94 549 TRP A N 1
ATOM 4089 C CA . TRP A 1 549 ? 16.337 -9.855 -25.461 1.00 94.94 549 TRP A CA 1
ATOM 4090 C C . TRP A 1 549 ? 15.534 -10.455 -24.298 1.00 94.94 549 TRP A C 1
ATOM 4092 O O . TRP A 1 549 ? 15.196 -9.761 -23.338 1.00 94.94 549 TRP A O 1
ATOM 4102 N N . LEU A 1 550 ? 15.328 -11.775 -24.341 1.00 92.69 550 LEU A N 1
ATOM 4103 C CA . LEU A 1 550 ? 14.672 -12.551 -23.291 1.00 92.69 550 LEU A CA 1
ATOM 4104 C C . LEU A 1 550 ? 15.578 -13.719 -22.846 1.00 92.69 550 LEU A C 1
ATOM 4106 O O . LEU A 1 550 ? 15.474 -14.822 -23.389 1.00 92.69 550 LEU A O 1
ATOM 4110 N N . PRO A 1 551 ? 16.507 -13.499 -21.894 1.00 91.38 551 PRO A N 1
ATOM 4111 C CA . PRO A 1 551 ? 17.400 -14.548 -21.412 1.00 91.38 551 PRO A CA 1
ATOM 4112 C C . PRO A 1 551 ? 16.623 -15.664 -20.701 1.00 91.38 551 PRO A C 1
ATOM 4114 O O . PRO A 1 551 ? 15.764 -15.408 -19.857 1.00 91.38 551 PRO A O 1
ATOM 4117 N N . LYS A 1 552 ? 16.966 -16.921 -21.004 1.00 87.94 552 LYS A N 1
ATOM 4118 C CA . LYS A 1 552 ? 16.459 -18.090 -20.268 1.00 87.94 552 LYS A CA 1
ATOM 4119 C C . LYS A 1 552 ? 16.996 -18.064 -18.835 1.00 87.94 552 LYS A C 1
ATOM 4121 O O . LYS A 1 552 ? 18.191 -17.846 -18.645 1.00 87.94 552 LYS A O 1
ATOM 4126 N N . SER A 1 553 ? 16.136 -18.313 -17.849 1.00 86.88 553 SER A N 1
ATOM 4127 C CA . SER A 1 553 ? 16.544 -18.379 -16.440 1.00 86.88 553 SER A CA 1
ATOM 4128 C C . SER A 1 553 ? 17.536 -19.520 -16.198 1.00 86.88 553 SER A C 1
ATOM 4130 O O . SER A 1 553 ? 17.367 -20.624 -16.719 1.00 86.88 553 SER A O 1
ATOM 4132 N N . LEU A 1 554 ? 18.564 -19.240 -15.402 1.00 88.94 554 LEU A N 1
ATOM 4133 C CA . LEU A 1 554 ? 19.667 -20.147 -15.073 1.00 88.94 554 LEU A CA 1
ATOM 4134 C C . LEU A 1 554 ? 19.608 -20.620 -13.610 1.00 88.94 554 LEU A C 1
ATOM 4136 O O . LEU A 1 554 ? 20.248 -21.608 -13.251 1.00 88.94 554 LEU A O 1
ATOM 4140 N N . SER A 1 555 ? 18.837 -19.933 -12.764 1.00 91.00 555 SER A N 1
ATOM 4141 C CA . SER A 1 555 ? 18.661 -20.225 -11.339 1.00 91.00 555 SER A CA 1
ATOM 4142 C C . SER A 1 555 ? 17.236 -19.853 -10.871 1.00 91.00 555 SER A C 1
ATOM 4144 O O . SER A 1 555 ? 16.476 -19.249 -11.632 1.00 91.00 555 SER A O 1
ATOM 4146 N N . PRO A 1 556 ? 16.820 -20.164 -9.622 1.00 87.38 556 PRO A N 1
ATOM 4147 C CA . PRO A 1 556 ? 15.496 -19.778 -9.111 1.00 87.38 556 PRO A CA 1
ATOM 4148 C C . PRO A 1 556 ? 15.311 -18.262 -8.875 1.00 87.38 556 PRO A C 1
ATOM 4150 O O . PRO A 1 556 ? 14.239 -17.858 -8.407 1.00 87.38 556 PRO A O 1
ATOM 4153 N N . GLY A 1 557 ? 16.331 -17.440 -9.164 1.00 90.75 557 GLY A N 1
ATOM 4154 C CA . GLY A 1 557 ? 16.310 -15.975 -9.098 1.00 90.75 557 GLY A CA 1
ATOM 4155 C C . GLY A 1 557 ? 16.015 -15.301 -10.440 1.00 90.75 557 GLY A C 1
ATOM 4156 O O . GLY A 1 557 ? 16.703 -14.355 -10.826 1.00 90.75 557 GLY A O 1
ATOM 4157 N N . SER A 1 558 ? 15.012 -15.807 -11.161 1.00 92.00 558 SER A N 1
ATOM 4158 C CA . SER A 1 558 ? 14.677 -15.409 -12.534 1.00 92.00 558 SER A CA 1
ATOM 4159 C C . SER A 1 558 ? 14.459 -13.902 -12.711 1.00 92.00 558 SER A C 1
ATOM 4161 O O . SER A 1 558 ? 14.966 -13.339 -13.678 1.00 92.00 558 SER A O 1
ATOM 4163 N N . GLY A 1 559 ? 13.784 -13.216 -11.781 1.00 94.62 559 GLY A N 1
ATOM 4164 C CA . GLY A 1 559 ? 13.595 -11.761 -11.846 1.00 94.62 559 GLY A CA 1
ATOM 4165 C C . GLY A 1 559 ? 14.910 -10.981 -11.716 1.00 94.62 559 GLY A C 1
ATOM 4166 O O . GLY A 1 559 ? 15.146 -10.010 -12.443 1.00 94.62 559 GLY A O 1
ATOM 4167 N N . ARG A 1 560 ? 15.822 -11.417 -10.837 1.00 94.62 560 ARG A N 1
ATOM 4168 C CA . ARG A 1 560 ? 17.130 -10.762 -10.662 1.00 94.62 560 ARG A CA 1
ATOM 4169 C C . ARG A 1 560 ? 18.098 -11.053 -11.811 1.00 94.62 560 ARG A C 1
ATOM 4171 O O . ARG A 1 560 ? 18.921 -10.199 -12.144 1.00 94.62 560 ARG A O 1
ATOM 4178 N N . GLU A 1 561 ? 17.983 -12.223 -12.435 1.00 94.81 561 GLU A N 1
ATOM 4179 C CA . GLU A 1 561 ? 18.683 -12.572 -13.676 1.00 94.81 561 GLU A CA 1
ATOM 4180 C C . GLU A 1 561 ? 18.177 -11.747 -14.857 1.00 94.81 561 GLU A C 1
ATOM 4182 O O . GLU A 1 561 ? 18.979 -11.110 -15.537 1.00 94.81 561 GLU A O 1
ATOM 4187 N N . LEU A 1 562 ? 16.859 -11.688 -15.060 1.00 95.44 562 LEU A N 1
ATOM 4188 C CA . LEU A 1 562 ? 16.225 -10.956 -16.155 1.00 95.44 562 LEU A CA 1
ATOM 4189 C C . LEU A 1 562 ? 16.594 -9.464 -16.125 1.00 95.44 562 LEU A C 1
ATOM 4191 O O . LEU A 1 562 ? 16.986 -8.919 -17.155 1.00 95.44 562 LEU A O 1
ATOM 4195 N N . GLN A 1 563 ? 16.606 -8.834 -14.943 1.00 95.38 563 GLN A N 1
ATOM 4196 C CA . GLN A 1 563 ? 17.092 -7.458 -14.759 1.00 95.38 563 GLN A CA 1
ATOM 4197 C C . GLN A 1 563 ? 18.558 -7.264 -15.204 1.00 95.38 563 GLN A C 1
ATOM 4199 O O . GLN A 1 563 ? 18.907 -6.224 -15.753 1.00 95.38 563 GLN A O 1
ATOM 4204 N N . ARG A 1 564 ? 19.447 -8.228 -14.934 1.00 93.38 564 ARG A N 1
ATOM 4205 C CA . ARG A 1 564 ? 20.904 -8.072 -15.137 1.00 93.38 564 ARG A CA 1
ATOM 4206 C C . ARG A 1 564 ? 21.389 -8.502 -16.519 1.00 93.38 564 ARG A C 1
ATOM 4208 O O . ARG A 1 564 ? 22.367 -7.944 -17.032 1.00 93.38 564 ARG A O 1
ATOM 4215 N N . LEU A 1 565 ? 20.750 -9.531 -17.069 1.00 94.19 565 LEU A N 1
ATOM 4216 C CA . LEU A 1 565 ? 21.156 -10.212 -18.293 1.00 94.19 565 LEU A CA 1
ATOM 4217 C C . LEU A 1 565 ? 20.405 -9.707 -19.523 1.00 94.19 565 LEU A C 1
ATOM 4219 O O . LEU A 1 565 ? 20.992 -9.742 -20.600 1.00 94.19 565 LEU A O 1
ATOM 4223 N N . SER A 1 566 ? 19.157 -9.240 -19.392 1.00 95.94 566 SER A N 1
ATOM 4224 C CA . SER A 1 566 ? 18.418 -8.751 -20.560 1.00 95.94 566 SER A CA 1
ATOM 4225 C C . SER A 1 566 ? 18.976 -7.433 -21.095 1.00 95.94 566 SER A C 1
ATOM 4227 O O . SER A 1 566 ? 19.566 -6.637 -20.357 1.00 95.94 566 SER A O 1
ATOM 4229 N N . TYR A 1 567 ? 18.757 -7.194 -22.387 1.00 95.88 567 TYR A N 1
ATOM 4230 C CA . TYR A 1 567 ? 19.202 -5.985 -23.071 1.00 95.88 567 TYR A CA 1
ATOM 4231 C C . TYR A 1 567 ? 18.587 -4.717 -22.456 1.00 95.88 567 TYR A C 1
ATOM 4233 O O . TYR A 1 567 ? 19.310 -3.826 -22.010 1.00 95.88 567 TYR A O 1
ATOM 4241 N N . LEU A 1 568 ? 17.253 -4.668 -22.345 1.00 96.75 568 LEU A N 1
ATOM 4242 C CA . LEU A 1 568 ? 16.544 -3.546 -21.719 1.00 96.75 568 LEU A CA 1
ATOM 4243 C C . LEU A 1 568 ? 16.779 -3.467 -20.199 1.00 96.75 568 LEU A C 1
ATOM 4245 O O . LEU A 1 568 ? 16.697 -2.380 -19.626 1.00 96.75 568 LEU A O 1
ATOM 4249 N N . GLY A 1 569 ? 17.136 -4.581 -19.550 1.00 96.19 569 GLY A N 1
ATOM 4250 C CA . GLY A 1 569 ? 17.442 -4.651 -18.120 1.00 96.19 569 GLY A CA 1
ATOM 4251 C C . GLY A 1 569 ? 18.517 -3.670 -17.645 1.00 96.19 569 GLY A C 1
ATOM 4252 O O . GLY A 1 569 ? 18.411 -3.132 -16.541 1.00 96.19 569 GLY A O 1
ATOM 4253 N N . ALA A 1 570 ? 19.496 -3.365 -18.505 1.00 94.25 570 ALA A N 1
ATOM 4254 C CA . ALA A 1 570 ? 20.493 -2.322 -18.267 1.00 94.25 570 ALA A CA 1
ATOM 4255 C C . ALA A 1 570 ? 19.841 -0.943 -18.061 1.00 94.25 570 ALA A C 1
ATOM 4257 O O . ALA A 1 570 ? 19.996 -0.324 -17.013 1.00 94.25 570 ALA A O 1
ATOM 4258 N N . PHE A 1 571 ? 19.060 -0.503 -19.048 1.00 96.94 571 PHE A N 1
ATOM 4259 C CA . PHE A 1 571 ? 18.481 0.837 -19.118 1.00 96.94 571 PHE A CA 1
ATOM 4260 C C . PHE A 1 571 ? 17.371 1.054 -18.079 1.00 96.94 571 PHE A C 1
ATOM 4262 O O . PHE A 1 571 ? 17.268 2.130 -17.499 1.00 96.94 571 PHE A O 1
ATOM 4269 N N . PHE A 1 572 ? 16.563 0.031 -17.783 1.00 97.38 572 PHE A N 1
ATOM 4270 C CA . PHE A 1 572 ? 15.532 0.129 -16.741 1.00 97.38 572 PHE A CA 1
ATOM 4271 C C . PHE A 1 572 ? 16.103 0.153 -15.309 1.00 97.38 572 PHE A C 1
ATOM 4273 O O . PHE A 1 572 ? 15.372 0.504 -14.385 1.00 97.38 572 PHE A O 1
ATOM 4280 N N . SER A 1 573 ? 17.378 -0.195 -15.091 1.00 96.25 573 SER A N 1
ATOM 4281 C CA . SER A 1 573 ? 17.956 -0.339 -13.741 1.00 96.25 573 SER A CA 1
ATOM 4282 C C . SER A 1 573 ? 18.407 0.966 -13.062 1.00 96.25 573 SER A C 1
ATOM 4284 O O . SER A 1 573 ? 18.841 0.905 -11.912 1.00 96.25 573 SER A O 1
ATOM 4286 N N . PHE A 1 574 ? 18.289 2.137 -13.704 1.00 95.81 574 PHE A N 1
ATOM 4287 C CA . PHE A 1 574 ? 18.616 3.421 -13.064 1.00 95.81 574 PHE A CA 1
ATOM 4288 C C . PHE A 1 574 ? 17.732 3.677 -11.837 1.00 95.81 574 PHE A C 1
ATOM 4290 O O . PHE A 1 574 ? 16.506 3.703 -11.933 1.00 95.81 574 PHE A O 1
ATOM 4297 N N . SER A 1 575 ? 18.345 3.861 -10.669 1.00 95.38 575 SER A N 1
ATOM 4298 C CA . SER A 1 575 ? 17.634 3.830 -9.390 1.00 95.38 575 SER A CA 1
ATOM 4299 C C . SER A 1 575 ? 18.180 4.857 -8.408 1.00 95.38 575 SER A C 1
ATOM 4301 O O . SER A 1 575 ? 19.383 5.091 -8.338 1.00 95.38 575 SER A O 1
ATOM 4303 N N . VAL A 1 576 ? 17.282 5.455 -7.624 1.00 95.69 576 VAL A N 1
ATOM 4304 C CA . VAL A 1 576 ? 17.634 6.321 -6.485 1.00 95.69 576 VAL A CA 1
ATOM 4305 C C . VAL A 1 576 ? 17.705 5.544 -5.169 1.00 95.69 576 VAL A C 1
ATOM 4307 O O . VAL A 1 576 ? 18.066 6.110 -4.141 1.00 95.69 576 VAL A O 1
ATOM 4310 N N . PHE A 1 577 ? 17.318 4.263 -5.160 1.00 95.00 577 PHE A N 1
ATOM 4311 C CA . PHE A 1 577 ? 17.218 3.475 -3.935 1.00 95.00 577 PHE A CA 1
ATOM 4312 C C . PHE A 1 577 ? 18.600 3.024 -3.452 1.00 95.00 577 PHE A C 1
ATOM 4314 O O . PHE A 1 577 ? 19.377 2.427 -4.189 1.00 95.00 577 PHE A O 1
ATOM 4321 N N . ALA A 1 578 ? 18.866 3.242 -2.163 1.00 91.44 578 ALA A N 1
ATOM 4322 C CA . ALA A 1 578 ? 20.145 2.953 -1.510 1.00 91.44 578 ALA A CA 1
ATOM 4323 C C . ALA A 1 578 ? 20.549 1.462 -1.468 1.00 91.44 578 ALA A C 1
ATOM 4325 O O . ALA A 1 578 ? 21.663 1.137 -1.054 1.00 91.44 578 ALA A O 1
ATOM 4326 N N . GLU A 1 579 ? 19.629 0.558 -1.808 1.00 89.94 579 GLU A N 1
ATOM 4327 C CA . GLU A 1 579 ? 19.873 -0.880 -1.964 1.00 89.94 579 GLU A CA 1
ATOM 4328 C C . GLU A 1 579 ? 20.191 -1.287 -3.417 1.00 89.94 579 GLU A C 1
ATOM 4330 O O . GLU A 1 579 ? 20.716 -2.380 -3.640 1.00 89.94 579 GLU A O 1
ATOM 4335 N N . ASP A 1 580 ? 19.932 -0.397 -4.377 1.00 91.81 580 ASP A N 1
ATOM 4336 C CA . ASP A 1 580 ? 20.173 -0.589 -5.808 1.00 91.81 580 ASP A CA 1
ATOM 4337 C C . ASP A 1 580 ? 21.486 0.085 -6.222 1.00 91.81 580 ASP A C 1
ATOM 4339 O O . ASP A 1 580 ? 22.326 -0.548 -6.862 1.00 91.81 580 ASP A O 1
ATOM 4343 N N . ASP A 1 581 ? 21.669 1.347 -5.816 1.00 92.00 581 ASP A N 1
ATOM 4344 C CA . ASP A 1 581 ? 22.851 2.158 -6.100 1.00 92.00 581 ASP A CA 1
ATOM 4345 C C . ASP A 1 581 ? 23.316 2.927 -4.848 1.00 92.00 581 ASP A C 1
ATOM 4347 O O . ASP A 1 581 ? 22.588 3.729 -4.257 1.00 92.00 581 ASP A O 1
ATOM 4351 N N . ALA A 1 582 ? 24.562 2.681 -4.439 1.00 91.06 582 ALA A N 1
ATOM 4352 C CA . ALA A 1 582 ? 25.194 3.362 -3.314 1.00 91.06 582 ALA A CA 1
ATOM 4353 C C . ALA A 1 582 ? 25.738 4.757 -3.680 1.00 91.06 582 ALA A C 1
ATOM 4355 O O . ALA A 1 582 ? 25.776 5.628 -2.807 1.00 91.06 582 ALA A O 1
ATOM 4356 N N . LYS A 1 583 ? 26.109 4.998 -4.950 1.00 92.00 583 LYS A N 1
ATOM 4357 C CA . LYS A 1 583 ? 26.722 6.258 -5.415 1.00 92.00 583 LYS A CA 1
ATOM 4358 C C . LYS A 1 583 ? 25.798 7.448 -5.152 1.00 92.00 583 LYS A C 1
ATOM 4360 O O . LYS A 1 583 ? 26.227 8.467 -4.614 1.00 92.00 583 LYS A O 1
ATOM 4365 N N . VAL A 1 584 ? 24.502 7.283 -5.432 1.00 91.12 584 VAL A N 1
ATOM 4366 C CA . VAL A 1 584 ? 23.452 8.287 -5.174 1.00 91.12 584 VAL A CA 1
ATOM 4367 C C . VAL A 1 584 ? 23.408 8.672 -3.687 1.00 91.12 584 VAL A C 1
ATOM 4369 O O . VAL A 1 584 ? 23.348 9.853 -3.342 1.00 91.12 584 VAL A O 1
ATOM 4372 N N . VAL A 1 585 ? 23.514 7.692 -2.783 1.00 89.19 585 VAL A N 1
ATOM 4373 C CA . VAL A 1 585 ? 23.523 7.920 -1.326 1.00 89.19 585 VAL A CA 1
ATOM 4374 C C . VAL A 1 585 ? 24.764 8.698 -0.887 1.00 89.19 585 VAL A C 1
ATOM 4376 O O . VAL A 1 585 ? 24.687 9.566 -0.013 1.00 89.19 585 VAL A O 1
ATOM 4379 N N . GLU A 1 586 ? 25.911 8.375 -1.483 1.00 88.19 586 GLU A N 1
ATOM 4380 C CA . GLU A 1 586 ? 27.212 8.951 -1.146 1.00 88.19 586 GLU A CA 1
ATOM 4381 C C . GLU A 1 586 ? 27.419 10.349 -1.742 1.00 88.19 586 GLU A C 1
ATOM 4383 O O . GLU A 1 586 ? 28.022 11.195 -1.081 1.00 88.19 586 GLU A O 1
ATOM 4388 N N . LYS A 1 587 ? 26.839 10.657 -2.907 1.00 89.62 587 LYS A N 1
ATOM 4389 C CA . LYS A 1 587 ? 26.824 12.023 -3.444 1.00 89.62 587 LYS A CA 1
ATOM 4390 C C . LYS A 1 587 ? 25.829 12.922 -2.709 1.00 89.62 587 LYS A C 1
ATOM 4392 O O . LYS A 1 587 ? 26.204 13.993 -2.241 1.00 89.62 587 LYS A O 1
ATOM 4397 N N . TYR A 1 588 ? 24.568 12.502 -2.597 1.00 87.50 588 TYR A N 1
ATOM 4398 C CA . TYR A 1 588 ? 23.479 13.411 -2.219 1.00 87.50 588 TYR A CA 1
ATOM 4399 C C . TYR A 1 588 ? 23.147 13.439 -0.718 1.00 87.50 588 TYR A C 1
ATOM 4401 O O . TYR A 1 588 ? 22.637 14.443 -0.224 1.00 87.50 588 TYR A O 1
ATOM 4409 N N . PHE A 1 589 ? 23.451 12.374 0.036 1.00 86.19 589 PHE A N 1
ATOM 4410 C CA . PHE A 1 589 ? 23.026 12.238 1.440 1.00 86.19 589 PHE A CA 1
ATOM 4411 C C . PHE A 1 589 ? 24.180 11.984 2.432 1.00 86.19 589 PHE A C 1
ATOM 4413 O O . PHE A 1 589 ? 23.945 11.717 3.616 1.00 86.19 589 PHE A O 1
ATOM 4420 N N . SER A 1 590 ? 25.439 12.093 1.994 1.00 78.50 590 SER A N 1
ATOM 4421 C CA . SER A 1 590 ? 26.640 11.830 2.807 1.00 78.50 590 SER A CA 1
ATOM 4422 C C . SER A 1 590 ? 27.011 12.920 3.820 1.00 78.50 590 SER A C 1
ATOM 4424 O O . SER A 1 590 ? 27.792 12.640 4.737 1.00 78.50 590 SER A O 1
ATOM 4426 N N . GLY A 1 591 ? 26.440 14.122 3.701 1.00 71.19 591 GLY A N 1
ATOM 4427 C CA . GLY A 1 591 ? 26.807 15.291 4.505 1.00 71.19 591 GLY A CA 1
ATOM 4428 C C . GLY A 1 591 ? 26.588 15.152 6.028 1.00 71.19 591 GLY A C 1
ATOM 4429 O O . GLY A 1 591 ? 25.893 14.232 6.485 1.00 71.19 591 GLY A O 1
ATOM 4430 N N . PRO A 1 592 ? 27.163 16.066 6.842 1.00 58.44 592 PRO A N 1
ATOM 4431 C CA . PRO A 1 592 ? 27.073 16.013 8.307 1.00 58.44 592 PRO A CA 1
ATOM 4432 C C . PRO A 1 592 ? 25.652 16.226 8.848 1.00 58.44 592 PRO A C 1
ATOM 4434 O O . PRO A 1 592 ? 25.275 15.619 9.851 1.00 58.44 592 PRO A O 1
ATOM 4437 N N . THR A 1 593 ? 24.873 17.074 8.173 1.00 58.16 593 THR A N 1
ATOM 4438 C CA . THR A 1 593 ? 23.538 17.536 8.573 1.00 58.16 593 THR A CA 1
ATOM 4439 C C . THR A 1 593 ? 22.552 17.388 7.415 1.00 58.16 593 THR A C 1
ATOM 4441 O O . THR A 1 593 ? 22.405 18.264 6.567 1.00 58.16 593 THR A O 1
ATOM 4444 N N . VAL A 1 594 ? 21.836 16.263 7.394 1.00 67.75 594 VAL A N 1
ATOM 4445 C CA . VAL A 1 594 ? 20.688 16.048 6.499 1.00 67.75 594 VAL A CA 1
ATOM 4446 C C . VAL A 1 594 ? 19.508 16.861 7.045 1.00 67.75 594 VAL A C 1
ATOM 4448 O O . VAL A 1 594 ? 18.743 16.383 7.882 1.00 67.75 594 VAL A O 1
ATOM 4451 N N . THR A 1 595 ? 19.416 18.134 6.652 1.00 76.38 595 THR A N 1
ATOM 4452 C CA . THR A 1 595 ? 18.294 19.016 7.013 1.00 76.38 595 THR A CA 1
ATOM 4453 C C . THR A 1 595 ? 17.063 18.692 6.167 1.00 76.38 595 THR A C 1
ATOM 4455 O O . THR A 1 595 ? 17.185 18.196 5.044 1.00 76.38 595 THR A O 1
ATOM 4458 N N . LEU A 1 596 ? 15.866 18.978 6.691 1.00 77.19 596 LEU A N 1
ATOM 4459 C CA . LEU A 1 596 ? 14.608 18.692 5.992 1.00 77.19 596 LEU A CA 1
ATOM 4460 C C . LEU A 1 596 ? 14.531 19.405 4.631 1.00 77.19 596 LEU A C 1
ATOM 4462 O O . LEU A 1 596 ? 14.160 18.784 3.641 1.00 77.19 596 LEU A O 1
ATOM 4466 N N . GLU A 1 597 ? 14.955 20.670 4.571 1.00 80.38 597 GLU A N 1
ATOM 4467 C CA . GLU A 1 597 ? 14.886 21.468 3.342 1.00 80.38 597 GLU A CA 1
ATOM 4468 C C . GLU A 1 597 ? 15.898 21.009 2.284 1.00 80.38 597 GLU A C 1
ATOM 4470 O O . GLU A 1 597 ? 15.534 20.812 1.128 1.00 80.38 597 GLU A O 1
ATOM 4475 N N . ASN A 1 598 ? 17.145 20.717 2.676 1.00 83.44 598 ASN A N 1
ATOM 4476 C CA . ASN A 1 598 ? 18.127 20.148 1.747 1.00 83.44 598 ASN A CA 1
ATOM 4477 C C . ASN A 1 598 ? 17.649 18.786 1.212 1.00 83.44 598 ASN A C 1
ATOM 4479 O O . ASN A 1 598 ? 17.729 18.518 0.018 1.00 83.44 598 ASN A O 1
ATOM 4483 N N . THR A 1 599 ? 17.060 17.954 2.081 1.00 86.00 599 THR A N 1
ATOM 4484 C CA . THR A 1 599 ? 16.452 16.672 1.681 1.00 86.00 599 THR A CA 1
ATOM 4485 C C . THR A 1 599 ? 15.343 16.870 0.648 1.00 86.00 599 THR A C 1
ATOM 4487 O O . THR A 1 599 ? 15.268 16.101 -0.309 1.00 86.00 599 THR A O 1
ATOM 4490 N N . ARG A 1 600 ? 14.507 17.907 0.802 1.00 87.06 600 ARG A N 1
ATOM 4491 C CA . ARG A 1 600 ? 13.434 18.248 -0.142 1.00 87.06 600 ARG A CA 1
ATOM 4492 C C . ARG A 1 600 ? 13.986 18.639 -1.514 1.00 87.06 600 ARG A C 1
ATOM 4494 O O . ARG A 1 600 ? 13.591 18.030 -2.503 1.00 87.06 600 ARG A O 1
ATOM 4501 N N . VAL A 1 601 ? 14.909 19.601 -1.569 1.00 89.44 601 VAL A N 1
ATOM 4502 C CA . VAL A 1 601 ? 15.491 20.100 -2.832 1.00 89.44 601 VAL A CA 1
ATOM 4503 C C . VAL A 1 601 ? 16.232 18.983 -3.577 1.00 89.44 601 VAL A C 1
ATOM 4505 O O . VAL A 1 601 ? 16.022 18.784 -4.774 1.00 89.44 601 VAL A O 1
ATOM 4508 N N . VAL A 1 602 ? 17.030 18.187 -2.858 1.00 90.81 602 VAL A N 1
ATOM 4509 C CA . VAL A 1 602 ? 17.695 16.993 -3.403 1.00 90.81 602 VAL A CA 1
ATOM 4510 C C . VAL A 1 602 ? 16.680 15.981 -3.943 1.00 90.81 602 VAL A C 1
ATOM 4512 O O . VAL A 1 602 ? 16.866 15.458 -5.041 1.00 90.81 602 VAL A O 1
ATOM 4515 N N . SER A 1 603 ? 15.588 15.726 -3.214 1.00 91.94 603 SER A N 1
ATOM 4516 C CA . SER A 1 603 ? 14.542 14.798 -3.666 1.00 91.94 603 SER A CA 1
ATOM 4517 C C . SER A 1 603 ? 13.884 15.276 -4.959 1.00 91.94 603 SER A C 1
ATOM 4519 O O . SER A 1 603 ? 13.732 14.477 -5.874 1.00 91.94 603 SER A O 1
ATOM 4521 N N . GLN A 1 604 ? 13.576 16.571 -5.082 1.00 92.50 604 GLN A N 1
ATOM 4522 C CA . GLN A 1 604 ? 12.991 17.148 -6.299 1.00 92.50 604 GLN A CA 1
ATOM 4523 C C . GLN A 1 604 ? 13.934 17.045 -7.512 1.00 92.50 604 GLN A C 1
ATOM 4525 O O . GLN A 1 604 ? 13.487 16.731 -8.614 1.00 92.50 604 GLN A O 1
ATOM 4530 N N . SER A 1 605 ? 15.244 17.239 -7.316 1.00 93.19 605 SER A N 1
ATOM 4531 C CA . SER A 1 605 ? 16.254 17.034 -8.367 1.00 93.19 605 SER A CA 1
ATOM 4532 C C . SER A 1 605 ? 16.322 15.569 -8.825 1.00 93.19 605 SER A C 1
ATOM 4534 O O . SER A 1 605 ? 16.263 15.296 -10.025 1.00 93.19 605 SER A O 1
ATOM 4536 N N . LEU A 1 606 ? 16.357 14.621 -7.882 1.00 94.88 606 LEU A N 1
ATOM 4537 C CA . LEU A 1 606 ? 16.356 13.184 -8.180 1.00 94.88 606 LEU A CA 1
ATOM 4538 C C . LEU A 1 606 ? 15.042 12.716 -8.834 1.00 94.88 606 LEU A C 1
ATOM 4540 O O . LEU A 1 606 ? 15.067 11.867 -9.723 1.00 94.88 606 LEU A O 1
ATOM 4544 N N . GLN A 1 607 ? 13.904 13.293 -8.445 1.00 95.56 607 GLN A N 1
ATOM 4545 C CA . GLN A 1 607 ? 12.595 13.045 -9.059 1.00 95.56 607 GLN A CA 1
ATOM 4546 C C . GLN A 1 607 ? 12.553 13.529 -10.512 1.00 95.56 607 GLN A C 1
ATOM 4548 O O . GLN A 1 607 ? 12.094 12.796 -11.384 1.00 95.56 607 GLN A O 1
ATOM 4553 N N . HIS A 1 608 ? 13.108 14.709 -10.802 1.00 94.56 608 HIS A N 1
ATOM 4554 C CA . HIS A 1 608 ? 13.233 15.203 -12.174 1.00 94.56 608 HIS A CA 1
ATOM 4555 C C . HIS A 1 608 ? 14.146 14.312 -13.038 1.00 94.56 608 HIS A C 1
ATOM 4557 O O . HIS A 1 608 ? 13.804 14.010 -14.180 1.00 94.56 608 HIS A O 1
ATOM 4563 N N . TYR A 1 609 ? 15.271 13.829 -12.497 1.00 95.12 609 TYR A N 1
ATOM 4564 C CA . TYR A 1 609 ? 16.133 12.867 -13.196 1.00 95.12 609 TYR A CA 1
ATOM 4565 C C . TYR A 1 609 ? 15.432 11.523 -13.466 1.00 95.12 609 TYR A C 1
ATOM 4567 O O . TYR A 1 609 ? 15.555 10.996 -14.574 1.00 95.12 609 TYR A O 1
ATOM 4575 N N . LEU A 1 610 ? 14.668 10.992 -12.501 1.00 95.56 610 LEU A N 1
ATOM 4576 C CA . LEU A 1 610 ? 13.845 9.792 -12.698 1.00 95.56 610 LEU A CA 1
ATOM 4577 C C . LEU A 1 610 ? 12.799 9.999 -13.797 1.00 95.56 610 LEU A C 1
ATOM 4579 O O . LEU A 1 610 ? 12.687 9.162 -14.687 1.00 95.56 610 LEU A O 1
ATOM 4583 N N . GLU A 1 611 ? 12.052 11.103 -13.754 1.00 95.06 611 GLU A N 1
ATOM 4584 C CA . GLU A 1 611 ? 11.019 11.431 -14.741 1.00 95.06 611 GLU A CA 1
ATOM 4585 C C . GLU A 1 611 ? 11.607 11.529 -16.160 1.00 95.06 611 GLU A C 1
ATOM 4587 O O . GLU A 1 611 ? 11.089 10.889 -17.073 1.00 95.06 611 GLU A O 1
ATOM 4592 N N . LEU A 1 612 ? 12.741 12.223 -16.342 1.00 94.75 612 LEU A N 1
ATOM 4593 C CA . LEU A 1 612 ? 13.455 12.269 -17.628 1.00 94.75 612 LEU A CA 1
ATOM 4594 C C . LEU A 1 612 ? 13.888 10.874 -18.104 1.00 94.75 612 LEU A C 1
ATOM 4596 O O . LEU A 1 612 ? 13.643 10.505 -19.251 1.00 94.75 612 LEU A O 1
ATOM 4600 N N . GLY A 1 613 ? 14.514 10.076 -17.230 1.00 95.81 613 GLY A N 1
ATOM 4601 C CA . GLY A 1 613 ? 14.968 8.730 -17.591 1.00 95.81 613 GLY A CA 1
ATOM 4602 C C . GLY A 1 613 ? 13.813 7.811 -18.001 1.00 95.81 613 GLY A C 1
ATOM 4603 O O . GLY A 1 613 ? 13.915 7.068 -18.976 1.00 95.81 613 GLY A O 1
ATOM 4604 N N . ARG A 1 614 ? 12.682 7.905 -17.295 1.00 96.94 614 ARG A N 1
ATOM 4605 C CA . ARG A 1 614 ? 11.460 7.137 -17.566 1.00 96.94 614 ARG A CA 1
ATOM 4606 C C . ARG A 1 614 ? 10.760 7.570 -18.858 1.00 96.94 614 ARG A C 1
ATOM 4608 O O . ARG A 1 614 ? 10.273 6.708 -19.587 1.00 96.94 614 ARG A O 1
ATOM 4615 N N . GLN A 1 615 ? 10.777 8.863 -19.189 1.00 96.62 615 GLN A N 1
ATOM 4616 C CA . GLN A 1 615 ? 10.270 9.373 -20.468 1.00 96.62 615 GLN A CA 1
ATOM 4617 C C . GLN A 1 615 ? 11.049 8.794 -21.662 1.00 96.62 615 GLN A C 1
ATOM 4619 O O . GLN A 1 615 ? 10.426 8.314 -22.610 1.00 96.62 615 GLN A O 1
ATOM 4624 N N . GLU A 1 616 ? 12.386 8.739 -21.605 1.00 96.62 616 GLU A N 1
ATOM 4625 C CA . GLU A 1 616 ? 13.186 8.091 -22.660 1.00 96.62 616 GLU A CA 1
ATOM 4626 C C . GLU A 1 616 ? 12.959 6.565 -22.712 1.00 96.62 616 GLU A C 1
ATOM 4628 O O . GLU A 1 616 ? 12.792 6.004 -23.797 1.00 96.62 616 GLU A O 1
ATOM 4633 N N . LEU A 1 617 ? 12.854 5.884 -21.560 1.00 97.75 617 LEU A N 1
ATOM 4634 C CA . LEU A 1 617 ? 12.501 4.454 -21.500 1.00 97.75 617 LEU A CA 1
ATOM 4635 C C . LEU A 1 617 ? 11.141 4.153 -22.150 1.00 97.75 617 LEU A C 1
ATOM 4637 O O . LEU A 1 617 ? 10.997 3.134 -22.834 1.00 97.75 617 LEU A O 1
ATOM 4641 N N . PHE A 1 618 ? 10.157 5.043 -21.987 1.00 97.62 618 PHE A N 1
ATOM 4642 C CA . PHE A 1 618 ? 8.877 4.935 -22.682 1.00 97.62 618 PHE A CA 1
ATOM 4643 C C . PHE A 1 618 ? 9.025 5.114 -24.194 1.00 97.62 618 PHE A C 1
ATOM 4645 O O . PHE A 1 618 ? 8.494 4.279 -24.918 1.00 97.62 618 PHE A O 1
ATOM 4652 N N . LYS A 1 619 ? 9.769 6.114 -24.694 1.00 96.38 619 LYS A N 1
ATOM 4653 C CA . LYS A 1 619 ? 9.997 6.275 -26.149 1.00 96.38 619 LYS A CA 1
ATOM 4654 C C . LYS A 1 619 ? 10.599 5.018 -26.779 1.00 96.38 619 LYS A C 1
ATOM 4656 O O . LYS A 1 619 ? 10.120 4.565 -27.821 1.00 96.38 619 LYS A O 1
ATOM 4661 N N . ILE A 1 620 ? 11.602 4.429 -26.120 1.00 97.12 620 ILE A N 1
ATOM 4662 C CA . ILE A 1 620 ? 12.268 3.194 -26.555 1.00 97.12 620 ILE A CA 1
ATOM 4663 C C . ILE A 1 620 ? 11.248 2.049 -26.647 1.00 97.12 620 ILE A C 1
ATOM 4665 O O . ILE A 1 620 ? 11.060 1.473 -27.720 1.00 97.12 620 ILE A O 1
ATOM 4669 N N . LEU A 1 621 ? 10.541 1.734 -25.553 1.00 97.00 621 LEU A N 1
ATOM 4670 C CA . LEU A 1 621 ? 9.615 0.595 -25.529 1.00 97.00 621 LEU A CA 1
ATOM 4671 C C . LEU A 1 621 ? 8.377 0.819 -26.415 1.00 97.00 621 LEU A C 1
ATOM 4673 O O . LEU A 1 621 ? 7.925 -0.106 -27.088 1.00 97.00 621 LEU A O 1
ATOM 4677 N N . HIS A 1 622 ? 7.862 2.048 -26.474 1.00 95.88 622 HIS A N 1
ATOM 4678 C CA . HIS A 1 622 ? 6.753 2.439 -27.342 1.00 95.88 622 HIS A CA 1
ATOM 4679 C C . HIS A 1 622 ? 7.118 2.289 -28.825 1.00 95.88 622 HIS A C 1
ATOM 4681 O O . HIS A 1 622 ? 6.322 1.745 -29.584 1.00 95.88 622 HIS A O 1
ATOM 4687 N N . SER A 1 623 ? 8.332 2.665 -29.241 1.00 95.38 623 SER A N 1
ATOM 4688 C CA . SER A 1 623 ? 8.798 2.462 -30.625 1.00 95.38 623 SER A CA 1
ATOM 4689 C C . SER A 1 623 ? 8.855 0.974 -31.002 1.00 95.38 623 SER A C 1
ATOM 4691 O O . SER A 1 623 ? 8.376 0.583 -32.068 1.00 95.38 623 SER A O 1
ATOM 4693 N N . ILE A 1 624 ? 9.331 0.118 -30.088 1.00 96.00 624 ILE A N 1
ATOM 4694 C CA . ILE A 1 624 ? 9.354 -1.345 -30.274 1.00 96.00 624 ILE A CA 1
ATOM 4695 C C . ILE A 1 624 ? 7.924 -1.936 -30.319 1.00 96.00 624 ILE A C 1
ATOM 4697 O O . ILE A 1 624 ? 7.689 -2.915 -31.027 1.00 96.00 624 ILE A O 1
ATOM 4701 N N . LEU A 1 625 ? 6.951 -1.339 -29.619 1.00 94.56 625 LEU A N 1
ATOM 4702 C CA . LEU A 1 625 ? 5.532 -1.737 -29.653 1.00 94.56 625 LEU A CA 1
ATOM 4703 C C . LEU A 1 625 ? 4.766 -1.214 -30.883 1.00 94.56 625 LEU A C 1
ATOM 4705 O O . LEU A 1 625 ? 3.822 -1.866 -31.345 1.00 94.56 625 LEU A O 1
ATOM 4709 N N . LEU A 1 626 ? 5.142 -0.053 -31.429 1.00 91.94 626 LEU A N 1
ATOM 4710 C CA . LEU A 1 626 ? 4.575 0.482 -32.670 1.00 91.94 626 LEU A CA 1
ATOM 4711 C C . LEU A 1 626 ? 4.950 -0.400 -33.867 1.00 91.94 626 LEU A C 1
ATOM 4713 O O . LEU A 1 626 ? 4.070 -0.748 -34.659 1.00 91.94 626 LEU A O 1
ATOM 4717 N N . ASN A 1 627 ? 6.218 -0.806 -33.959 1.00 90.50 627 ASN A N 1
ATOM 4718 C CA . ASN A 1 627 ? 6.727 -1.700 -34.996 1.00 90.50 627 ASN A CA 1
ATOM 4719 C C . ASN A 1 627 ? 6.043 -3.082 -34.924 1.00 90.50 627 ASN A C 1
ATOM 4721 O O . ASN A 1 627 ? 6.148 -3.803 -33.930 1.00 90.50 627 ASN A O 1
ATOM 4725 N N . GLY A 1 628 ? 5.312 -3.448 -35.982 1.00 88.88 628 GLY A N 1
ATOM 4726 C CA . GLY A 1 628 ? 4.418 -4.615 -35.976 1.00 88.88 628 GLY A CA 1
ATOM 4727 C C . GLY A 1 628 ? 5.131 -5.953 -35.764 1.00 88.88 628 GLY A C 1
ATOM 4728 O O . GLY A 1 628 ? 4.600 -6.823 -35.081 1.00 88.88 628 GLY A O 1
ATOM 4729 N N . GLU A 1 629 ? 6.352 -6.082 -36.285 1.00 90.50 629 GLU A N 1
ATOM 4730 C CA . GLU A 1 629 ? 7.207 -7.272 -36.162 1.00 90.50 629 GLU A CA 1
ATOM 4731 C C . GLU A 1 629 ? 7.615 -7.562 -34.709 1.00 90.50 629 GLU A C 1
ATOM 4733 O O . GLU A 1 629 ? 7.787 -8.716 -34.324 1.00 90.50 629 GLU A O 1
ATOM 4738 N N . THR A 1 630 ? 7.759 -6.520 -33.883 1.00 94.94 630 THR A N 1
ATOM 4739 C CA . THR A 1 630 ? 8.334 -6.622 -32.531 1.00 94.94 630 THR A CA 1
ATOM 4740 C C . THR A 1 630 ? 7.330 -6.480 -31.398 1.00 94.94 630 THR A C 1
ATOM 4742 O O . THR A 1 630 ? 7.682 -6.726 -30.242 1.00 94.94 630 THR A O 1
ATOM 4745 N N . ARG A 1 631 ? 6.067 -6.155 -31.698 1.00 94.38 631 ARG A N 1
ATOM 4746 C CA . ARG A 1 631 ? 5.001 -6.014 -30.693 1.00 94.38 631 ARG A CA 1
ATOM 4747 C C . ARG A 1 631 ? 4.834 -7.265 -29.829 1.00 94.38 631 ARG A C 1
ATOM 4749 O O . ARG A 1 631 ? 4.786 -7.152 -28.607 1.00 94.38 631 ARG A O 1
ATOM 4756 N N . GLU A 1 632 ? 4.823 -8.445 -30.444 1.00 94.38 632 GLU A N 1
ATOM 4757 C CA . GLU A 1 632 ? 4.726 -9.729 -29.736 1.00 94.38 632 GLU A CA 1
ATOM 4758 C C . GLU A 1 632 ? 5.944 -10.009 -28.845 1.00 94.38 632 GLU A C 1
ATOM 4760 O O . GLU A 1 632 ? 5.798 -10.485 -27.716 1.00 94.38 632 GLU A O 1
ATOM 4765 N N . ALA A 1 633 ? 7.147 -9.656 -29.307 1.00 95.81 633 ALA A N 1
ATOM 4766 C CA . ALA A 1 633 ? 8.378 -9.798 -28.532 1.00 95.81 633 ALA A CA 1
ATOM 4767 C C . ALA A 1 633 ? 8.413 -8.843 -27.322 1.00 95.81 633 ALA A C 1
ATOM 4769 O O . ALA A 1 633 ? 8.912 -9.222 -26.261 1.00 95.81 633 ALA A O 1
ATOM 4770 N N . ALA A 1 634 ? 7.847 -7.638 -27.454 1.00 96.56 634 ALA A N 1
ATOM 4771 C CA . ALA A 1 634 ? 7.709 -6.659 -26.376 1.00 96.56 634 ALA A CA 1
ATOM 4772 C C . ALA A 1 634 ? 6.608 -7.019 -25.367 1.00 96.56 634 ALA A C 1
ATOM 4774 O O . ALA A 1 634 ? 6.864 -6.973 -24.165 1.00 96.56 634 ALA A O 1
ATOM 4775 N N . LEU A 1 635 ? 5.427 -7.455 -25.820 1.00 96.31 635 LEU A N 1
ATOM 4776 C CA . LEU A 1 635 ? 4.378 -7.996 -24.944 1.00 96.31 635 LEU A CA 1
ATOM 4777 C C . LEU A 1 635 ? 4.891 -9.198 -24.140 1.00 96.31 635 LEU A C 1
ATOM 4779 O O . LEU A 1 635 ? 4.701 -9.262 -22.926 1.00 96.31 635 LEU A O 1
ATOM 4783 N N . SER A 1 636 ? 5.615 -10.106 -24.798 1.00 95.88 636 SER A N 1
ATOM 4784 C CA . SER A 1 636 ? 6.218 -11.276 -24.150 1.00 95.88 636 SER A CA 1
ATOM 4785 C C . SER A 1 636 ? 7.337 -10.900 -23.172 1.00 95.88 636 SER A C 1
ATOM 4787 O O . SER A 1 636 ? 7.432 -11.509 -22.109 1.00 95.88 636 SER A O 1
ATOM 4789 N N . TYR A 1 637 ? 8.145 -9.872 -23.467 1.00 97.12 637 TYR A N 1
ATOM 4790 C CA . TYR A 1 637 ? 9.135 -9.340 -22.523 1.00 97.12 637 TYR A CA 1
ATOM 4791 C C . TYR A 1 637 ? 8.465 -8.737 -21.278 1.00 97.12 637 TYR A C 1
ATOM 4793 O O . TYR A 1 637 ? 8.822 -9.103 -20.160 1.00 97.12 637 TYR A O 1
ATOM 4801 N N . MET A 1 638 ? 7.456 -7.873 -21.445 1.00 97.69 638 MET A N 1
ATOM 4802 C CA . MET A 1 638 ? 6.732 -7.263 -20.318 1.00 97.69 638 MET A CA 1
ATOM 4803 C C . MET A 1 638 ? 6.054 -8.324 -19.437 1.00 97.69 638 MET A C 1
ATOM 4805 O O . MET A 1 638 ? 6.212 -8.299 -18.216 1.00 97.69 638 MET A O 1
ATOM 4809 N N . ALA A 1 639 ? 5.381 -9.305 -20.048 1.00 97.50 639 ALA A N 1
ATOM 4810 C CA . ALA A 1 639 ? 4.780 -10.432 -19.334 1.00 97.50 639 ALA A CA 1
ATOM 4811 C C . ALA A 1 639 ? 5.819 -11.287 -18.593 1.00 97.50 639 ALA A C 1
ATOM 4813 O O . ALA A 1 639 ? 5.606 -11.659 -17.440 1.00 97.50 639 ALA A O 1
ATOM 4814 N N . ALA A 1 640 ? 6.973 -11.557 -19.208 1.00 96.88 640 ALA A N 1
ATOM 4815 C CA . ALA A 1 640 ? 8.045 -12.300 -18.557 1.00 96.88 640 ALA A CA 1
ATOM 4816 C C . ALA A 1 640 ? 8.645 -11.549 -17.358 1.00 96.88 640 ALA A C 1
ATOM 4818 O O . ALA A 1 640 ? 8.962 -12.192 -16.358 1.00 96.88 640 ALA A O 1
ATOM 4819 N N . VAL A 1 641 ? 8.760 -10.214 -17.405 1.00 97.31 641 VAL A N 1
ATOM 4820 C CA . VAL A 1 641 ? 9.215 -9.428 -16.243 1.00 97.31 641 VAL A CA 1
ATOM 4821 C C . VAL A 1 641 ? 8.208 -9.484 -15.093 1.00 97.31 641 VAL A C 1
ATOM 4823 O O . VAL A 1 641 ? 8.632 -9.637 -13.948 1.00 97.31 641 VAL A O 1
ATOM 4826 N N . VAL A 1 642 ? 6.902 -9.430 -15.376 1.00 97.25 642 VAL A N 1
ATOM 4827 C CA . VAL A 1 642 ? 5.845 -9.627 -14.367 1.00 97.25 642 VAL A CA 1
ATOM 4828 C C . VAL A 1 642 ? 5.929 -11.038 -13.767 1.00 97.25 642 VAL A C 1
ATOM 4830 O O . VAL A 1 642 ? 6.174 -11.187 -12.570 1.00 97.25 642 VAL A O 1
ATOM 4833 N N . ASN A 1 643 ? 5.843 -12.081 -14.598 1.00 95.69 643 ASN A N 1
ATOM 4834 C CA . ASN A 1 643 ? 5.818 -13.478 -14.148 1.00 95.69 643 ASN A CA 1
ATOM 4835 C C . ASN A 1 643 ? 7.097 -13.883 -13.385 1.00 95.69 643 ASN A C 1
ATOM 4837 O O . ASN A 1 643 ? 7.031 -14.602 -12.388 1.00 95.69 643 ASN A O 1
ATOM 4841 N N . ALA A 1 644 ? 8.273 -13.390 -13.796 1.00 95.56 644 ALA A N 1
ATOM 4842 C CA . ALA A 1 644 ? 9.537 -13.645 -13.097 1.00 95.56 644 ALA A CA 1
ATOM 4843 C C . ALA A 1 644 ? 9.634 -12.957 -11.719 1.00 95.56 644 ALA A C 1
ATOM 4845 O O . ALA A 1 644 ? 10.539 -13.272 -10.941 1.00 95.56 644 ALA A O 1
ATOM 4846 N N . ASN A 1 645 ? 8.715 -12.039 -11.404 1.00 95.88 645 ASN A N 1
ATOM 4847 C CA . ASN A 1 645 ? 8.703 -11.253 -10.175 1.00 95.88 645 ASN A CA 1
ATOM 4848 C C . ASN A 1 645 ? 7.535 -11.549 -9.226 1.00 95.88 645 ASN A C 1
ATOM 4850 O O . ASN A 1 645 ? 7.501 -10.923 -8.173 1.00 95.88 645 ASN A O 1
ATOM 4854 N N . MET A 1 646 ? 6.647 -12.518 -9.492 1.00 93.38 646 MET A N 1
ATOM 4855 C CA . MET A 1 646 ? 5.490 -12.814 -8.613 1.00 93.38 646 MET A CA 1
ATOM 4856 C C . MET A 1 646 ? 5.864 -12.987 -7.124 1.00 93.38 646 MET A C 1
ATOM 4858 O O . MET A 1 646 ? 5.175 -12.497 -6.234 1.00 93.38 646 MET A O 1
ATOM 4862 N N . LYS A 1 647 ? 7.037 -13.571 -6.828 1.00 92.50 647 LYS A N 1
ATOM 4863 C CA . LYS A 1 647 ? 7.577 -13.710 -5.455 1.00 92.50 647 LYS A CA 1
ATOM 4864 C C . LYS A 1 647 ? 7.766 -12.377 -4.707 1.00 92.50 647 LYS A C 1
ATOM 4866 O O . LYS A 1 647 ? 7.915 -12.387 -3.490 1.00 92.50 647 LYS A O 1
ATOM 4871 N N . LYS A 1 648 ? 7.779 -11.236 -5.401 1.00 93.56 648 LYS A N 1
ATOM 4872 C CA . LYS A 1 648 ? 7.976 -9.890 -4.839 1.00 93.56 648 LYS A CA 1
ATOM 4873 C C . LYS A 1 648 ? 6.784 -9.416 -3.993 1.00 93.56 648 LYS A C 1
ATOM 4875 O O . LYS A 1 648 ? 6.979 -8.570 -3.124 1.00 93.56 648 LYS A O 1
ATOM 4880 N N . ALA A 1 649 ? 5.602 -10.009 -4.184 1.00 91.44 649 ALA A N 1
ATOM 4881 C CA . ALA A 1 649 ? 4.416 -9.797 -3.349 1.00 91.44 649 ALA A CA 1
ATOM 4882 C C . ALA A 1 649 ? 4.575 -10.321 -1.904 1.00 91.44 649 ALA A C 1
ATOM 4884 O O . ALA A 1 649 ? 3.960 -9.796 -0.970 1.00 91.44 649 ALA A O 1
ATOM 4885 N N . GLN A 1 650 ? 5.422 -11.342 -1.703 1.00 90.62 650 GLN A N 1
ATOM 4886 C CA . GLN A 1 650 ? 5.589 -12.034 -0.422 1.00 90.62 650 GLN A CA 1
ATOM 4887 C C . GLN A 1 650 ? 6.032 -11.079 0.699 1.00 90.62 650 GLN A C 1
ATOM 4889 O O . GLN A 1 650 ? 6.960 -10.284 0.529 1.00 90.62 650 GLN A O 1
ATOM 4894 N N . MET A 1 651 ? 5.444 -11.231 1.896 1.00 80.56 651 MET A N 1
ATOM 4895 C CA . MET A 1 651 ? 5.748 -10.399 3.077 1.00 80.56 651 MET A CA 1
ATOM 4896 C C . MET A 1 651 ? 7.255 -10.253 3.365 1.00 80.56 651 MET A C 1
ATOM 4898 O O . MET A 1 651 ? 7.702 -9.205 3.842 1.00 80.56 651 MET A O 1
ATOM 4902 N N . GLN A 1 652 ? 8.047 -11.289 3.070 1.00 84.62 652 GLN A N 1
ATOM 4903 C CA . GLN A 1 652 ? 9.510 -11.283 3.152 1.00 84.62 652 GLN A CA 1
ATOM 4904 C C . GLN A 1 652 ? 10.143 -11.898 1.891 1.00 84.62 652 GLN A C 1
ATOM 4906 O O . GLN A 1 652 ? 10.841 -12.905 1.967 1.00 84.62 652 GLN A O 1
ATOM 4911 N N . ALA A 1 653 ? 9.892 -11.294 0.725 1.00 89.00 653 ALA A N 1
ATOM 4912 C CA . ALA A 1 653 ? 10.600 -11.626 -0.512 1.00 89.00 653 ALA A CA 1
ATOM 4913 C C . ALA A 1 653 ? 12.137 -11.517 -0.358 1.00 89.00 653 ALA A C 1
ATOM 4915 O O . ALA A 1 653 ? 12.641 -10.587 0.276 1.00 89.00 653 ALA A O 1
ATOM 4916 N N . ASP A 1 654 ? 12.887 -12.438 -0.975 1.00 92.06 654 ASP A N 1
ATOM 4917 C CA . ASP A 1 654 ? 14.355 -12.379 -1.042 1.00 92.06 654 ASP A CA 1
ATOM 4918 C C . ASP A 1 654 ? 14.810 -11.470 -2.202 1.00 92.06 654 ASP A C 1
ATOM 4920 O O . ASP A 1 654 ? 14.666 -11.828 -3.375 1.00 92.06 654 ASP A O 1
ATOM 4924 N N . ASP A 1 655 ? 15.422 -10.324 -1.866 1.00 90.50 655 ASP A N 1
ATOM 4925 C CA . ASP A 1 655 ? 16.053 -9.349 -2.784 1.00 90.50 655 ASP A CA 1
ATOM 4926 C C . ASP A 1 655 ? 17.086 -9.978 -3.759 1.00 90.50 655 ASP A C 1
ATOM 4928 O O . ASP A 1 655 ? 17.530 -9.335 -4.717 1.00 90.50 655 ASP A O 1
ATOM 4932 N N . ARG A 1 656 ? 17.524 -11.224 -3.524 1.00 92.50 656 ARG A N 1
ATOM 4933 C CA . ARG A 1 656 ? 18.408 -11.981 -4.428 1.00 92.50 656 ARG A CA 1
ATOM 4934 C C . ARG A 1 656 ? 17.670 -12.645 -5.587 1.00 92.50 656 ARG A C 1
ATOM 4936 O O . ARG A 1 656 ? 18.305 -12.918 -6.603 1.00 92.50 656 ARG A O 1
ATOM 4943 N N . LEU A 1 657 ? 16.379 -12.943 -5.428 1.00 94.38 657 LEU A N 1
ATOM 4944 C CA . LEU A 1 657 ? 15.591 -13.699 -6.405 1.00 94.38 657 LEU A CA 1
ATOM 4945 C C . LEU A 1 657 ? 14.789 -12.792 -7.348 1.00 94.38 657 LEU A C 1
ATOM 4947 O O . LEU A 1 657 ? 14.611 -13.124 -8.521 1.00 94.38 657 LEU A O 1
ATOM 4951 N N . VAL A 1 658 ? 14.320 -11.653 -6.837 1.00 95.69 658 VAL A N 1
ATOM 4952 C CA . VAL A 1 658 ? 13.461 -10.694 -7.549 1.00 95.69 658 VAL A CA 1
ATOM 4953 C C . VAL A 1 658 ? 14.252 -9.506 -8.102 1.00 95.69 658 VAL A C 1
ATOM 4955 O O . VAL A 1 658 ? 15.365 -9.214 -7.664 1.00 95.69 658 VAL A O 1
ATOM 4958 N N . SER A 1 659 ? 13.676 -8.799 -9.069 1.00 96.44 659 SER A N 1
ATOM 4959 C CA . SER A 1 659 ? 14.182 -7.519 -9.561 1.00 96.44 659 SER A CA 1
ATOM 4960 C C . SER A 1 659 ? 14.048 -6.413 -8.501 1.00 96.44 659 SER A C 1
ATOM 4962 O O . SER A 1 659 ? 13.142 -6.429 -7.656 1.00 96.44 659 SER A O 1
ATOM 4964 N N . THR A 1 660 ? 14.946 -5.426 -8.546 1.00 95.88 660 THR A N 1
ATOM 4965 C CA . THR A 1 660 ? 14.975 -4.354 -7.538 1.00 95.88 660 THR A CA 1
ATOM 4966 C C . THR A 1 660 ? 13.818 -3.367 -7.647 1.00 95.88 660 THR A C 1
ATOM 4968 O O . THR A 1 660 ? 13.123 -3.293 -8.661 1.00 95.88 660 THR A O 1
ATOM 4971 N N . ASP A 1 661 ? 13.611 -2.602 -6.573 1.00 94.81 661 ASP A N 1
ATOM 4972 C CA . ASP A 1 661 ? 12.510 -1.646 -6.456 1.00 94.81 661 ASP A CA 1
ATOM 4973 C C . ASP A 1 661 ? 12.610 -0.535 -7.516 1.00 94.81 661 ASP A C 1
ATOM 4975 O O . ASP A 1 661 ? 11.612 -0.241 -8.167 1.00 94.81 661 ASP A O 1
ATOM 4979 N N . GLY A 1 662 ? 13.806 0.002 -7.799 1.00 95.81 662 GLY A N 1
ATOM 4980 C CA . GLY A 1 662 ? 13.980 1.010 -8.854 1.00 95.81 662 GLY A CA 1
ATOM 4981 C C . GLY A 1 662 ? 13.613 0.503 -10.250 1.00 95.81 662 GLY A C 1
ATOM 4982 O O . GLY A 1 662 ? 12.840 1.149 -10.955 1.00 95.81 662 GLY A O 1
ATOM 4983 N N . PHE A 1 663 ? 14.098 -0.685 -10.623 1.00 97.75 663 PHE A N 1
ATOM 4984 C CA . PHE A 1 663 ? 13.793 -1.309 -11.917 1.00 97.75 663 PHE A CA 1
ATOM 4985 C C . PHE A 1 663 ? 12.290 -1.563 -12.096 1.00 97.75 663 PHE A C 1
ATOM 4987 O O . PHE A 1 663 ? 11.720 -1.212 -13.129 1.00 97.75 663 PHE A O 1
ATOM 4994 N N . MET A 1 664 ? 11.637 -2.123 -11.074 1.00 98.00 664 MET A N 1
ATOM 4995 C CA . MET A 1 664 ? 10.206 -2.427 -11.124 1.00 98.00 664 MET A CA 1
ATOM 4996 C C . MET A 1 664 ? 9.351 -1.150 -11.162 1.00 98.00 664 MET A C 1
ATOM 4998 O O . MET A 1 664 ? 8.418 -1.066 -11.956 1.00 98.00 664 MET A O 1
ATOM 5002 N N . LEU A 1 665 ? 9.708 -0.110 -10.398 1.00 97.75 665 LEU A N 1
ATOM 5003 C CA . LEU A 1 665 ? 9.011 1.184 -10.435 1.00 97.75 665 LEU A CA 1
ATOM 5004 C C . LEU A 1 665 ? 9.216 1.939 -11.764 1.00 97.75 665 LEU A C 1
ATOM 5006 O O . LEU A 1 665 ? 8.310 2.644 -12.207 1.00 97.75 665 LEU A O 1
ATOM 5010 N N . ASN A 1 666 ? 10.362 1.773 -12.432 1.00 97.81 666 ASN A N 1
ATOM 5011 C CA . ASN A 1 666 ? 10.585 2.320 -13.775 1.00 97.81 666 ASN A CA 1
ATOM 5012 C C . ASN A 1 666 ? 9.743 1.594 -14.836 1.00 97.81 666 ASN A C 1
ATOM 5014 O O . ASN A 1 666 ? 9.149 2.251 -15.688 1.00 97.81 666 ASN A O 1
ATOM 5018 N N . LEU A 1 667 ? 9.645 0.259 -14.768 1.00 98.19 667 LEU A N 1
ATOM 5019 C CA . LEU A 1 667 ? 8.749 -0.510 -15.638 1.00 98.19 667 LEU A CA 1
ATOM 5020 C C . LEU A 1 667 ? 7.280 -0.128 -15.406 1.00 98.19 667 LEU A C 1
ATOM 5022 O O . LEU A 1 667 ? 6.555 0.103 -16.371 1.00 98.19 667 LEU A O 1
ATOM 5026 N N . LEU A 1 668 ? 6.863 -0.004 -14.142 1.00 98.38 668 LEU A N 1
ATOM 5027 C CA . LEU A 1 668 ? 5.517 0.430 -13.771 1.00 98.38 668 LEU A CA 1
ATOM 5028 C C . LEU A 1 668 ? 5.169 1.799 -14.377 1.00 98.38 668 LEU A C 1
ATOM 5030 O O . LEU A 1 668 ? 4.114 1.932 -14.988 1.00 98.38 668 LEU A O 1
ATOM 5034 N N . TRP A 1 669 ? 6.053 2.797 -14.272 1.00 97.88 669 TRP A N 1
ATOM 5035 C CA . TRP A 1 669 ? 5.822 4.119 -14.872 1.00 97.88 669 TRP A CA 1
ATOM 5036 C C . TRP A 1 669 ? 5.605 4.027 -16.393 1.00 97.88 669 TRP A C 1
ATOM 5038 O O . TRP A 1 669 ? 4.688 4.646 -16.932 1.00 97.88 669 TRP A O 1
ATOM 5048 N N . VAL A 1 670 ? 6.405 3.216 -17.099 1.00 98.19 670 VAL A N 1
ATOM 5049 C CA . VAL A 1 670 ? 6.273 3.045 -18.560 1.00 98.19 670 VAL A CA 1
ATOM 5050 C C . VAL A 1 670 ? 4.963 2.338 -18.924 1.00 98.19 670 VAL A C 1
ATOM 5052 O O . VAL A 1 670 ? 4.299 2.738 -19.880 1.00 98.19 670 VAL A O 1
ATOM 5055 N N . LEU A 1 671 ? 4.555 1.341 -18.139 1.00 97.94 671 LEU A N 1
ATOM 5056 C CA . LEU A 1 671 ? 3.276 0.644 -18.288 1.00 97.94 671 LEU A CA 1
ATOM 5057 C C . LEU A 1 671 ? 2.074 1.573 -18.023 1.00 97.94 671 LEU A C 1
ATOM 5059 O O . LEU A 1 671 ? 1.155 1.620 -18.836 1.00 97.94 671 LEU A O 1
ATOM 5063 N N . GLN A 1 672 ? 2.126 2.418 -16.987 1.00 97.31 672 GLN A N 1
ATOM 5064 C CA . GLN A 1 672 ? 1.127 3.473 -16.744 1.00 97.31 672 GLN A CA 1
ATOM 5065 C C . GLN A 1 672 ? 1.017 4.445 -17.932 1.00 97.31 672 GLN A C 1
ATOM 5067 O O . GLN A 1 672 ? -0.089 4.778 -18.369 1.00 97.31 672 GLN A O 1
ATOM 5072 N N . GLN A 1 673 ? 2.149 4.871 -18.501 1.00 96.75 673 GLN A N 1
ATOM 5073 C CA . GLN A 1 673 ? 2.173 5.789 -19.643 1.00 96.75 673 GLN A CA 1
ATOM 5074 C C . GLN A 1 673 ? 1.625 5.142 -20.931 1.00 96.75 673 GLN A C 1
ATOM 5076 O O . GLN A 1 673 ? 0.928 5.808 -21.700 1.00 96.75 673 GLN A O 1
ATOM 5081 N N . LEU A 1 674 ? 1.860 3.841 -21.148 1.00 95.94 674 LEU A N 1
ATOM 5082 C CA . LEU A 1 674 ? 1.201 3.061 -22.208 1.00 95.94 674 LEU A CA 1
ATOM 5083 C C . LEU A 1 674 ? -0.313 2.939 -21.957 1.00 95.94 674 LEU A C 1
ATOM 5085 O O . LEU A 1 674 ? -1.111 3.109 -22.881 1.00 95.94 674 LEU A O 1
ATOM 5089 N N . SER A 1 675 ? -0.722 2.723 -20.704 1.00 95.50 675 SER A N 1
ATOM 5090 C CA . SER A 1 675 ? -2.128 2.584 -20.315 1.00 95.50 675 SER A CA 1
ATOM 5091 C C . SER A 1 675 ? -2.935 3.883 -20.306 1.00 95.50 675 SER A C 1
ATOM 5093 O O . SER A 1 675 ? -4.160 3.825 -20.354 1.00 95.50 675 SER A O 1
ATOM 5095 N N . THR A 1 676 ? -2.294 5.055 -20.335 1.00 92.19 676 THR A N 1
ATOM 5096 C CA . THR A 1 676 ? -2.967 6.371 -20.269 1.00 92.19 676 THR A CA 1
ATOM 5097 C C . THR A 1 676 ? -3.951 6.622 -21.430 1.00 92.19 676 THR A C 1
ATOM 5099 O O . THR A 1 676 ? -4.857 7.441 -21.307 1.00 92.19 676 THR A O 1
ATOM 5102 N N . LYS A 1 677 ? -3.812 5.911 -22.561 1.00 90.06 677 LYS A N 1
ATOM 5103 C CA . LYS A 1 677 ? -4.729 5.993 -23.719 1.00 90.06 677 LYS A CA 1
ATOM 5104 C C . LYS A 1 677 ? -5.746 4.843 -23.803 1.00 90.06 677 LYS A C 1
ATOM 5106 O O . LYS A 1 677 ? -6.492 4.765 -24.779 1.00 90.06 677 LYS A O 1
ATOM 5111 N N . ILE A 1 678 ? -5.775 3.936 -22.826 1.00 93.44 678 ILE A N 1
ATOM 5112 C CA . ILE A 1 678 ? -6.722 2.816 -22.803 1.00 93.44 678 ILE A CA 1
ATOM 5113 C C . ILE A 1 678 ? -8.082 3.326 -22.336 1.00 93.44 678 ILE A C 1
ATOM 5115 O O . ILE A 1 678 ? -8.225 3.836 -21.228 1.00 93.44 678 ILE A O 1
ATOM 5119 N N . LYS A 1 679 ? -9.105 3.140 -23.170 1.00 92.19 679 LYS A N 1
ATOM 5120 C CA . LYS A 1 679 ? -10.490 3.302 -22.738 1.00 92.19 679 LYS A CA 1
ATOM 5121 C C . LYS A 1 679 ? -10.965 2.029 -22.048 1.00 92.19 679 LYS A C 1
ATOM 5123 O O . LYS A 1 679 ? -10.799 0.942 -22.590 1.00 92.19 679 LYS A O 1
ATOM 5128 N N . LEU A 1 680 ? -11.655 2.164 -20.921 1.00 90.94 680 LEU A N 1
ATOM 5129 C CA . LEU A 1 680 ? -12.149 1.012 -20.164 1.00 90.94 680 LEU A CA 1
ATOM 5130 C C . LEU A 1 680 ? -13.161 0.142 -20.942 1.00 90.94 680 LEU A C 1
ATOM 5132 O O . LEU A 1 680 ? -13.253 -1.054 -20.704 1.00 90.94 680 LEU A O 1
ATOM 5136 N N . GLU A 1 681 ? -13.869 0.716 -21.922 1.00 90.50 681 GLU A N 1
ATOM 5137 C CA . GLU A 1 681 ? -14.756 -0.010 -22.853 1.00 90.50 681 GLU A CA 1
ATOM 5138 C C . GLU A 1 681 ? -14.031 -1.024 -23.765 1.00 90.50 681 GLU A C 1
ATOM 5140 O O . GLU A 1 681 ? -14.686 -1.839 -24.408 1.00 90.50 681 GLU A O 1
ATOM 5145 N N . THR A 1 682 ? -12.694 -0.975 -23.850 1.00 93.19 682 THR A N 1
ATOM 5146 C CA . THR A 1 682 ? -11.883 -1.887 -24.678 1.00 93.19 682 THR A CA 1
ATOM 5147 C C . THR A 1 682 ? -11.089 -2.915 -23.871 1.00 93.19 682 THR A C 1
ATOM 5149 O O . THR A 1 682 ? -10.314 -3.668 -24.463 1.00 93.19 682 THR A O 1
ATOM 5152 N N . VAL A 1 683 ? -11.294 -2.969 -22.549 1.00 94.25 683 VAL A N 1
ATOM 5153 C CA . VAL A 1 683 ? -10.689 -3.951 -21.639 1.00 94.25 683 VAL A CA 1
ATOM 5154 C C . VAL A 1 683 ? -11.674 -5.097 -21.412 1.00 94.25 683 VAL A C 1
ATOM 5156 O O . VAL A 1 683 ? -12.775 -4.884 -20.914 1.00 94.25 683 VAL A O 1
ATOM 5159 N N . ASP A 1 684 ? -11.272 -6.318 -21.758 1.00 92.75 684 ASP A N 1
ATOM 5160 C CA . ASP A 1 684 ? -12.055 -7.529 -21.481 1.00 92.75 684 ASP A CA 1
ATOM 5161 C C . ASP A 1 684 ? -11.911 -7.916 -19.990 1.00 92.75 684 ASP A C 1
ATOM 5163 O O . ASP A 1 684 ? -10.804 -8.277 -19.575 1.00 92.75 684 ASP A O 1
ATOM 5167 N N . PRO A 1 685 ? -12.980 -7.861 -19.167 1.00 91.00 685 PRO A N 1
ATOM 5168 C CA . PRO A 1 685 ? -12.904 -8.191 -17.741 1.00 91.00 685 PRO A CA 1
ATOM 5169 C C . PRO A 1 685 ? -12.574 -9.669 -17.484 1.00 91.00 685 PRO A C 1
ATOM 5171 O O . PRO A 1 685 ? -12.115 -10.011 -16.396 1.00 91.00 685 PRO A O 1
ATOM 5174 N N . THR A 1 686 ? -12.782 -10.548 -18.469 1.00 91.12 686 THR A N 1
ATOM 5175 C CA . THR A 1 686 ? -12.541 -11.992 -18.350 1.00 91.12 686 THR A CA 1
ATOM 5176 C C . THR A 1 686 ? -11.115 -12.403 -18.722 1.00 91.12 686 THR A C 1
ATOM 5178 O O . THR A 1 686 ? -10.749 -13.561 -18.533 1.00 91.12 686 THR A O 1
ATOM 5181 N N . TYR A 1 687 ? -10.271 -11.477 -19.199 1.00 93.62 687 TYR A N 1
ATOM 5182 C CA . TYR A 1 687 ? -8.944 -11.797 -19.743 1.00 93.62 687 TYR A CA 1
ATOM 5183 C C . TYR A 1 687 ? -8.011 -12.544 -18.780 1.00 93.62 687 TYR A C 1
ATOM 5185 O O . TYR A 1 687 ? -7.216 -13.367 -19.227 1.00 93.62 687 TYR A O 1
ATOM 5193 N N . ILE A 1 688 ? -8.119 -12.334 -17.464 1.00 93.12 688 ILE A N 1
ATOM 5194 C CA . ILE A 1 688 ? -7.302 -13.079 -16.490 1.00 93.12 688 ILE A CA 1
ATOM 5195 C C . ILE A 1 688 ? -7.631 -14.590 -16.456 1.00 93.12 688 ILE A C 1
ATOM 5197 O O . ILE A 1 688 ? -6.814 -15.384 -15.999 1.00 93.12 688 ILE A O 1
ATOM 5201 N N . PHE A 1 689 ? -8.785 -14.985 -17.003 1.00 91.44 689 PHE A N 1
ATOM 5202 C CA . PHE A 1 689 ? -9.244 -16.366 -17.194 1.00 91.44 689 PHE A CA 1
ATOM 5203 C C . PHE A 1 689 ? -9.107 -16.847 -18.654 1.00 91.44 689 PHE A C 1
ATOM 5205 O O . PHE A 1 689 ? -9.530 -17.948 -18.988 1.00 91.44 689 PHE A O 1
ATOM 5212 N N . HIS A 1 690 ? -8.552 -16.029 -19.552 1.00 91.94 690 HIS A N 1
ATOM 5213 C CA . HIS A 1 690 ? -8.453 -16.347 -20.976 1.00 91.94 690 HIS A CA 1
ATOM 5214 C C . HIS A 1 690 ? -7.289 -17.328 -21.257 1.00 91.94 690 HIS A C 1
ATOM 5216 O O . HIS A 1 690 ? -6.178 -17.077 -20.790 1.00 91.94 690 HIS A O 1
ATOM 5222 N N . PRO A 1 691 ? -7.433 -18.375 -22.102 1.00 88.94 691 PRO A N 1
ATOM 5223 C CA . PRO A 1 691 ? -6.368 -19.369 -22.333 1.00 88.94 691 PRO A CA 1
ATOM 5224 C C . PRO A 1 691 ? -5.046 -18.814 -22.894 1.00 88.94 691 PRO A C 1
ATOM 5226 O O . PRO A 1 691 ? -3.978 -19.356 -22.630 1.00 88.94 691 PRO A O 1
ATOM 5229 N N . LYS A 1 692 ? -5.100 -17.720 -23.670 1.00 91.44 692 LYS A N 1
ATOM 5230 C CA . LYS A 1 692 ? -3.918 -16.958 -24.142 1.00 91.44 692 LYS A CA 1
ATOM 5231 C C . LYS A 1 692 ? -3.414 -15.887 -23.150 1.00 91.44 692 LYS A C 1
ATOM 5233 O O . LYS A 1 692 ? -2.620 -15.039 -23.551 1.00 91.44 692 LYS A O 1
ATOM 5238 N N . CYS A 1 693 ? -3.899 -15.836 -21.906 1.00 94.00 693 CYS A N 1
ATOM 5239 C CA . CYS A 1 693 ? -3.446 -14.833 -20.940 1.00 94.00 693 CYS A CA 1
ATOM 5240 C C . CYS A 1 693 ? -1.945 -14.997 -20.670 1.00 94.00 693 CYS A C 1
ATOM 5242 O O . CYS A 1 693 ? -1.482 -16.072 -20.295 1.00 94.00 693 CYS A O 1
ATOM 5244 N N . ARG A 1 694 ? -1.165 -13.926 -20.859 1.00 94.75 694 ARG A N 1
ATOM 5245 C CA . ARG A 1 694 ? 0.297 -13.978 -20.672 1.00 94.75 694 ARG A CA 1
ATOM 5246 C C . ARG A 1 694 ? 0.734 -13.936 -19.203 1.00 94.75 694 ARG A C 1
ATOM 5248 O O . ARG A 1 694 ? 1.924 -14.075 -18.930 1.00 94.75 694 ARG A O 1
ATOM 5255 N N . ILE A 1 695 ? -0.189 -13.707 -18.270 1.00 94.62 695 ILE A N 1
ATOM 5256 C CA . ILE A 1 695 ? 0.093 -13.538 -16.840 1.00 94.62 695 ILE A CA 1
ATOM 5257 C C . ILE A 1 695 ? -0.193 -14.854 -16.119 1.00 94.62 695 ILE A C 1
ATOM 5259 O O . ILE A 1 695 ? -1.283 -15.407 -16.237 1.00 94.62 695 ILE A O 1
ATOM 5263 N N . THR A 1 696 ? 0.785 -15.360 -15.369 1.00 89.94 696 THR A N 1
ATOM 5264 C CA . THR A 1 696 ? 0.649 -16.622 -14.628 1.00 89.94 696 THR A CA 1
ATOM 5265 C C . THR A 1 696 ? 0.181 -16.348 -13.201 1.00 89.94 696 THR A C 1
ATOM 5267 O O . THR A 1 696 ? 0.985 -15.957 -12.355 1.00 89.94 696 THR A O 1
ATOM 5270 N N . LEU A 1 697 ? -1.107 -16.573 -12.924 1.00 85.19 697 LEU A N 1
ATOM 5271 C CA . LEU A 1 697 ? -1.600 -16.623 -11.544 1.00 85.19 697 LEU A CA 1
ATOM 5272 C C . LEU A 1 697 ? -1.065 -17.878 -10.824 1.00 85.19 697 LEU A C 1
ATOM 5274 O O . LEU A 1 697 ? -1.071 -18.957 -11.422 1.00 85.19 697 LEU A O 1
ATOM 5278 N N . PRO A 1 698 ? -0.651 -17.777 -9.549 1.00 83.81 698 PRO A N 1
ATOM 5279 C CA . PRO A 1 698 ? -0.422 -18.938 -8.694 1.00 83.81 698 PRO A CA 1
ATOM 5280 C C . PRO A 1 698 ? -1.712 -19.738 -8.441 1.00 83.81 698 PRO A C 1
ATOM 5282 O O . PRO A 1 698 ? -2.816 -19.188 -8.404 1.00 83.81 698 PRO A O 1
ATOM 5285 N N . ASN A 1 699 ? -1.575 -21.049 -8.220 1.00 78.69 699 ASN A N 1
ATOM 5286 C CA . ASN A 1 699 ? -2.705 -21.923 -7.865 1.00 78.69 699 ASN A CA 1
ATOM 5287 C C . ASN A 1 699 ? -3.154 -21.737 -6.404 1.00 78.69 699 ASN A C 1
ATOM 5289 O O . ASN A 1 699 ? -4.267 -22.111 -6.048 1.00 78.69 699 ASN A O 1
ATOM 5293 N N . ASP A 1 700 ? -2.275 -21.181 -5.573 1.00 84.50 700 ASP A N 1
ATOM 5294 C CA . ASP A 1 700 ? -2.462 -20.813 -4.170 1.00 84.50 700 ASP A CA 1
ATOM 5295 C C . ASP A 1 700 ? -2.938 -19.356 -3.975 1.00 84.50 700 ASP A C 1
ATOM 5297 O O . ASP A 1 700 ? -3.131 -18.919 -2.843 1.00 84.50 700 ASP A O 1
ATOM 5301 N N . GLU A 1 701 ? -3.171 -18.616 -5.066 1.00 89.62 701 GLU A N 1
ATOM 5302 C CA . GLU A 1 701 ? -3.673 -17.236 -5.044 1.00 89.62 701 GLU A CA 1
ATOM 5303 C C . GLU A 1 701 ? -5.134 -17.174 -4.567 1.00 89.62 701 GLU A C 1
ATOM 5305 O O . GLU A 1 701 ? -6.022 -17.795 -5.173 1.00 89.62 701 GLU A O 1
ATOM 5310 N N . THR A 1 702 ? -5.397 -16.409 -3.502 1.00 93.19 702 THR A N 1
ATOM 5311 C CA . THR A 1 702 ? -6.734 -16.295 -2.902 1.00 93.19 702 THR A CA 1
ATOM 5312 C C . THR A 1 702 ? -7.692 -15.490 -3.780 1.00 93.19 702 THR A C 1
ATOM 5314 O O . THR A 1 702 ? -7.295 -14.739 -4.675 1.00 93.19 702 THR A O 1
ATOM 5317 N N . ARG A 1 703 ? -8.995 -15.693 -3.564 1.00 94.69 703 ARG A N 1
ATOM 5318 C CA . ARG A 1 703 ? -10.073 -15.199 -4.429 1.00 94.69 703 ARG A CA 1
ATOM 5319 C C . ARG A 1 703 ? -11.053 -14.368 -3.625 1.00 94.69 703 ARG A C 1
ATOM 5321 O O . ARG A 1 703 ? -11.323 -14.707 -2.474 1.00 94.69 703 ARG A O 1
ATOM 5328 N N . ILE A 1 704 ? -11.609 -13.319 -4.233 1.00 95.31 704 ILE A N 1
ATOM 5329 C CA . ILE A 1 704 ? -12.463 -12.360 -3.514 1.00 95.31 704 ILE A CA 1
ATOM 5330 C C . ILE A 1 704 ? -13.643 -13.069 -2.824 1.00 95.31 704 ILE A C 1
ATOM 5332 O O . ILE A 1 704 ? -13.934 -12.768 -1.663 1.00 95.31 704 ILE A O 1
ATOM 5336 N N . ASN A 1 705 ? -14.304 -14.025 -3.498 1.00 94.62 705 ASN A N 1
ATOM 5337 C CA . ASN A 1 705 ? -15.437 -14.750 -2.909 1.00 94.62 705 ASN A CA 1
ATOM 5338 C C . ASN A 1 705 ? -15.670 -16.177 -3.445 1.00 94.62 705 ASN A C 1
ATOM 5340 O O . ASN A 1 705 ? -16.810 -16.611 -3.589 1.00 94.62 705 ASN A O 1
ATOM 5344 N N . ALA A 1 706 ? -14.603 -16.915 -3.751 1.00 92.94 706 ALA A N 1
ATOM 5345 C CA . ALA A 1 706 ? -14.682 -18.288 -4.259 1.00 92.94 706 ALA A CA 1
ATOM 5346 C C . ALA A 1 706 ? -13.614 -19.189 -3.616 1.00 92.94 706 ALA A C 1
ATOM 5348 O O . ALA A 1 706 ? -12.578 -18.709 -3.154 1.00 92.94 706 ALA A O 1
ATOM 5349 N N . THR A 1 707 ? -13.843 -20.500 -3.578 1.00 91.81 707 THR A N 1
ATOM 5350 C CA . THR A 1 707 ? -12.771 -21.492 -3.408 1.00 91.81 707 THR A CA 1
ATOM 5351 C C . THR A 1 707 ? -12.114 -21.793 -4.756 1.00 91.81 707 THR A C 1
ATOM 5353 O O . THR A 1 707 ? -12.666 -21.505 -5.818 1.00 91.81 707 THR A O 1
ATOM 5356 N N . MET A 1 708 ? -10.945 -22.438 -4.734 1.00 89.81 708 MET A N 1
ATOM 5357 C CA . MET A 1 708 ? -10.340 -22.959 -5.964 1.00 89.81 708 MET A CA 1
ATOM 5358 C C . MET A 1 708 ? -11.159 -24.099 -6.595 1.00 89.81 708 MET A C 1
ATOM 5360 O O . MET A 1 708 ? -11.000 -24.354 -7.783 1.00 89.81 708 MET A O 1
ATOM 5364 N N . GLU A 1 709 ? -12.044 -24.764 -5.846 1.00 90.25 709 GLU A N 1
ATOM 5365 C CA . GLU A 1 709 ? -12.961 -25.775 -6.388 1.00 90.25 709 GLU A CA 1
ATOM 5366 C C . GLU A 1 709 ? -14.071 -25.094 -7.205 1.00 90.25 709 GLU A C 1
ATOM 5368 O O . GLU A 1 709 ? -14.206 -25.398 -8.390 1.00 90.25 709 GLU A O 1
ATOM 5373 N N . ASP A 1 710 ? -14.734 -24.074 -6.640 1.00 91.25 710 ASP A N 1
ATOM 5374 C CA . ASP A 1 710 ? -15.749 -23.257 -7.336 1.00 91.25 710 ASP A CA 1
ATOM 5375 C C . ASP A 1 710 ? -15.182 -22.607 -8.616 1.00 91.25 710 ASP A C 1
ATOM 5377 O O . ASP A 1 710 ? -15.841 -22.555 -9.656 1.00 91.25 710 ASP A O 1
ATOM 5381 N N . VAL A 1 711 ? -13.936 -22.111 -8.554 1.00 89.94 711 VAL A N 1
ATOM 5382 C CA . VAL A 1 711 ? -13.246 -21.519 -9.713 1.00 89.94 711 VAL A CA 1
ATOM 5383 C C . VAL A 1 711 ? -12.925 -22.574 -10.770 1.00 89.94 711 VAL A C 1
ATOM 5385 O O . VAL A 1 711 ? -13.111 -22.304 -11.951 1.00 89.94 711 VAL A O 1
ATOM 5388 N N . ASN A 1 712 ? -12.470 -23.770 -10.389 1.00 89.75 712 ASN A N 1
ATOM 5389 C CA . ASN A 1 712 ? -12.171 -24.832 -11.354 1.00 89.75 712 ASN A CA 1
ATOM 5390 C C . ASN A 1 712 ? -13.440 -25.374 -12.032 1.00 89.75 712 ASN A C 1
ATOM 5392 O O . ASN A 1 712 ? -13.410 -25.636 -13.234 1.00 89.75 712 ASN A O 1
ATOM 5396 N N . GLU A 1 713 ? -14.552 -25.500 -11.301 1.00 91.44 713 GLU A N 1
ATOM 5397 C CA . GLU A 1 713 ? -15.854 -25.865 -11.871 1.00 91.44 713 GLU A CA 1
ATOM 5398 C C . GLU A 1 713 ? -16.354 -24.783 -12.841 1.00 91.44 713 GLU A C 1
ATOM 5400 O O . GLU A 1 713 ? -16.668 -25.084 -13.993 1.00 91.44 713 GLU A O 1
ATOM 5405 N N . TRP A 1 714 ? -16.326 -23.507 -12.438 1.00 90.81 714 TRP A N 1
ATOM 5406 C CA . TRP A 1 714 ? -16.706 -22.400 -13.321 1.00 90.81 714 TRP A CA 1
ATOM 5407 C C . TRP A 1 714 ? -15.805 -22.281 -14.560 1.00 90.81 714 TRP A C 1
ATOM 5409 O O . TRP A 1 714 ? -16.300 -22.028 -15.655 1.00 90.81 714 TRP A O 1
ATOM 5419 N N . LEU A 1 715 ? -14.494 -22.500 -14.436 1.00 88.69 715 LEU A N 1
ATOM 5420 C CA . LEU A 1 715 ? -13.597 -22.526 -15.593 1.00 88.69 715 LEU A CA 1
ATOM 5421 C C . LEU A 1 715 ? -13.903 -23.706 -16.528 1.00 88.69 715 LEU A C 1
ATOM 5423 O O . LEU A 1 715 ? -13.804 -23.548 -17.741 1.00 88.69 715 LEU A O 1
ATOM 5427 N N . ALA A 1 716 ? -14.324 -24.861 -16.003 1.00 88.56 716 ALA A N 1
ATOM 5428 C CA . ALA A 1 716 ? -14.768 -25.983 -16.829 1.00 88.56 716 ALA A CA 1
ATOM 5429 C C . ALA A 1 716 ? -16.080 -25.678 -17.583 1.00 88.56 716 ALA A C 1
ATOM 5431 O O . ALA A 1 716 ? -16.189 -26.041 -18.753 1.00 88.56 716 ALA A O 1
ATOM 5432 N N . GLU A 1 717 ? -17.032 -24.955 -16.973 1.00 87.75 717 GLU A N 1
ATOM 5433 C CA . GLU A 1 717 ? -18.195 -24.393 -17.688 1.00 87.75 717 GLU A CA 1
ATOM 5434 C C . GLU A 1 717 ? -17.743 -23.424 -18.803 1.00 87.75 717 GLU A C 1
ATOM 5436 O O . GLU A 1 717 ? -18.213 -23.497 -19.939 1.00 87.75 717 GLU A O 1
ATOM 5441 N N . LEU A 1 718 ? -16.810 -22.519 -18.483 1.00 85.44 718 LEU A N 1
ATOM 5442 C CA . LEU A 1 718 ? -16.357 -21.420 -19.346 1.00 85.44 718 LEU A CA 1
ATOM 5443 C C . LEU A 1 718 ? -15.509 -21.884 -20.547 1.00 85.44 718 LEU A C 1
ATOM 5445 O O . LEU A 1 718 ? -15.492 -21.220 -21.585 1.00 85.44 718 LEU A O 1
ATOM 5449 N N . TYR A 1 719 ? -14.819 -23.020 -20.418 1.00 86.56 719 TYR A N 1
ATOM 5450 C CA . TYR A 1 719 ? -14.046 -23.674 -21.482 1.00 86.56 719 TYR A CA 1
ATOM 5451 C C . TYR A 1 719 ? -14.836 -24.761 -22.245 1.00 86.56 719 TYR A C 1
ATOM 5453 O O . TYR A 1 719 ? -14.225 -25.558 -22.961 1.00 86.56 719 TYR A O 1
ATOM 5461 N N . GLY A 1 720 ? -16.166 -24.818 -22.094 1.00 80.94 720 GLY A N 1
ATOM 5462 C CA . GLY A 1 720 ? -17.039 -25.755 -22.813 1.00 80.94 720 GLY A CA 1
ATOM 5463 C C . GLY A 1 720 ? -17.116 -25.528 -24.334 1.00 80.94 720 GLY A C 1
ATOM 5464 O O . GLY A 1 720 ? -16.384 -24.719 -24.900 1.00 80.94 720 GLY A O 1
ATOM 5465 N N . ASP A 1 721 ? -18.039 -26.232 -25.003 1.00 68.88 721 ASP A N 1
ATOM 5466 C CA . ASP A 1 721 ? -18.107 -26.377 -26.476 1.00 68.88 721 ASP A CA 1
ATOM 5467 C C . ASP A 1 721 ? -18.092 -25.067 -27.295 1.00 68.88 721 ASP A C 1
ATOM 5469 O O . ASP A 1 721 ? -17.715 -25.079 -28.469 1.00 68.88 721 ASP A O 1
ATOM 5473 N N . GLN A 1 722 ? -18.495 -23.936 -26.704 1.00 73.69 722 GLN A N 1
ATOM 5474 C CA . GLN A 1 722 ? -18.325 -22.597 -27.277 1.00 73.69 722 GLN A CA 1
ATOM 5475 C C . GLN A 1 722 ? -17.818 -21.623 -26.199 1.00 73.69 722 GLN A C 1
ATOM 5477 O O . GLN A 1 722 ? -18.632 -21.026 -25.490 1.00 73.69 722 GLN A O 1
ATOM 5482 N N . PRO A 1 723 ? -16.492 -21.436 -26.053 1.00 75.12 723 PRO A N 1
ATOM 5483 C CA . PRO A 1 723 ? -15.951 -20.512 -25.065 1.00 75.12 723 PRO A CA 1
ATOM 5484 C C . PRO A 1 723 ? -16.298 -19.056 -25.438 1.00 75.12 723 PRO A C 1
ATOM 5486 O O . PRO A 1 723 ? -16.114 -18.669 -26.594 1.00 75.12 723 PRO A O 1
ATOM 5489 N N . PRO A 1 724 ? -16.731 -18.203 -24.489 1.00 78.88 724 PRO A N 1
ATOM 5490 C CA . PRO A 1 724 ? -17.222 -16.844 -24.767 1.00 78.88 724 PRO A CA 1
ATOM 5491 C C . PRO A 1 724 ? -16.108 -15.818 -25.056 1.00 78.88 724 PRO A C 1
ATOM 5493 O O . PRO A 1 724 ? -16.341 -14.610 -25.045 1.00 78.88 724 PRO A O 1
ATOM 5496 N N . PHE A 1 725 ? -14.879 -16.283 -25.270 1.00 84.25 725 PHE A N 1
ATOM 5497 C CA . PHE A 1 725 ? -13.677 -15.461 -25.301 1.00 84.25 725 PHE A CA 1
ATOM 5498 C C . PHE A 1 725 ? -13.444 -14.769 -26.649 1.00 84.25 725 PHE A C 1
ATOM 5500 O O . PHE A 1 725 ? -13.439 -15.401 -27.706 1.00 84.25 725 PHE A O 1
ATOM 5507 N N . SER A 1 726 ? -13.154 -13.466 -26.598 1.00 85.38 726 SER A N 1
ATOM 5508 C CA . SER A 1 726 ? -12.637 -12.714 -27.746 1.00 85.38 726 SER A CA 1
ATOM 5509 C C . SER A 1 726 ? -11.106 -12.770 -27.798 1.00 85.38 726 SER A C 1
ATOM 5511 O O . SER A 1 726 ? -10.454 -12.922 -26.766 1.00 85.38 726 SER A O 1
ATOM 5513 N N . GLU A 1 727 ? -10.502 -12.639 -28.985 1.00 88.75 727 GLU A N 1
ATOM 5514 C CA . GLU A 1 727 ? -9.037 -12.601 -29.082 1.00 88.75 727 GLU A CA 1
ATOM 5515 C C . GLU A 1 727 ? -8.469 -11.387 -28.314 1.00 88.75 727 GLU A C 1
ATOM 5517 O O . GLU A 1 727 ? -8.893 -10.256 -28.590 1.00 88.75 727 GLU A O 1
ATOM 5522 N N . PRO A 1 728 ? -7.518 -11.585 -27.372 1.00 91.81 728 PRO A N 1
ATOM 5523 C CA . PRO A 1 728 ? -6.977 -10.504 -26.564 1.00 91.81 728 PRO A CA 1
ATOM 5524 C C . PRO A 1 728 ? -6.368 -9.397 -27.417 1.00 91.81 728 PRO A C 1
ATOM 5526 O O . PRO A 1 728 ? -5.569 -9.636 -28.320 1.00 91.81 728 PRO A O 1
ATOM 5529 N N . LYS A 1 729 ? -6.755 -8.162 -27.105 1.00 93.50 729 LYS A N 1
ATOM 5530 C CA . LYS A 1 729 ? -6.275 -6.955 -27.777 1.00 93.50 729 LYS A CA 1
ATOM 5531 C C . LYS A 1 729 ? -5.253 -6.262 -26.886 1.00 93.50 729 LYS A C 1
ATOM 5533 O O . LYS A 1 729 ? -5.409 -6.254 -25.666 1.00 93.50 729 LYS A O 1
ATOM 5538 N N . PHE A 1 730 ? -4.297 -5.572 -27.506 1.00 93.94 730 PHE A N 1
ATOM 5539 C CA . PHE A 1 730 ? -3.262 -4.802 -26.808 1.00 93.94 730 PHE A CA 1
ATOM 5540 C C . PHE A 1 730 ? -3.772 -3.938 -25.626 1.00 93.94 730 PHE A C 1
ATOM 5542 O O . PHE A 1 730 ? -3.110 -3.955 -24.592 1.00 93.94 730 PHE A O 1
ATOM 5549 N N . PRO A 1 731 ? -4.923 -3.225 -25.690 1.00 95.81 731 PRO A N 1
ATOM 5550 C CA . PRO A 1 731 ? -5.443 -2.483 -24.536 1.00 95.81 731 PRO A CA 1
ATOM 5551 C C . PRO A 1 731 ? -5.769 -3.382 -23.334 1.00 95.81 731 PRO A C 1
ATOM 5553 O O . PRO A 1 731 ? -5.385 -3.065 -22.214 1.00 95.81 731 PRO A O 1
ATOM 5556 N N . THR A 1 732 ? -6.398 -4.538 -23.552 1.00 96.06 732 THR A N 1
ATOM 5557 C CA . THR A 1 732 ? -6.650 -5.527 -22.496 1.00 96.06 732 THR A CA 1
ATOM 5558 C C . THR A 1 732 ? -5.336 -6.055 -21.918 1.00 96.06 732 THR A C 1
ATOM 5560 O O . THR A 1 732 ? -5.122 -5.989 -20.709 1.00 96.06 732 THR A O 1
ATOM 5563 N N . GLU A 1 733 ? -4.420 -6.529 -22.769 1.00 96.25 733 GLU A N 1
ATOM 5564 C CA . GLU A 1 733 ? -3.136 -7.086 -22.321 1.00 96.25 733 GLU A CA 1
ATOM 5565 C C . GLU A 1 733 ? -2.315 -6.055 -21.532 1.00 96.25 733 GLU A C 1
ATOM 5567 O O . GLU A 1 733 ? -1.819 -6.353 -20.447 1.00 96.25 733 GLU A O 1
ATOM 5572 N N . CYS A 1 734 ? -2.209 -4.825 -22.043 1.00 97.19 734 CYS A N 1
ATOM 5573 C CA . CYS A 1 734 ? -1.471 -3.735 -21.412 1.00 97.19 734 CYS A CA 1
ATOM 5574 C C . CYS A 1 734 ? -2.111 -3.298 -20.087 1.00 97.19 734 CYS A C 1
ATOM 5576 O O . CYS A 1 734 ? -1.385 -3.021 -19.134 1.00 97.19 734 CYS A O 1
ATOM 5578 N N . PHE A 1 735 ? -3.445 -3.266 -19.987 1.00 97.88 735 PHE A N 1
ATOM 5579 C CA . PHE A 1 735 ? -4.135 -2.952 -18.733 1.00 97.88 735 PHE A CA 1
ATOM 5580 C C . PHE A 1 735 ? -3.797 -3.975 -17.640 1.00 97.88 735 PHE A C 1
ATOM 5582 O O . PHE A 1 735 ? -3.313 -3.598 -16.573 1.00 97.88 735 PHE A O 1
ATOM 5589 N N . PHE A 1 736 ? -3.962 -5.272 -17.914 1.00 97.56 736 PHE A N 1
ATOM 5590 C CA . PHE A 1 736 ? -3.678 -6.310 -16.919 1.00 97.56 736 PHE A CA 1
ATOM 5591 C C . PHE A 1 736 ? -2.176 -6.450 -16.611 1.00 97.56 736 PHE A C 1
ATOM 5593 O O . PHE A 1 736 ? -1.817 -6.674 -15.456 1.00 97.56 736 PHE A O 1
ATOM 5600 N N . LEU A 1 737 ? -1.282 -6.236 -17.586 1.00 98.00 737 LEU A N 1
ATOM 5601 C CA . LEU A 1 737 ? 0.163 -6.154 -17.323 1.00 98.00 737 LEU A CA 1
ATOM 5602 C C . LEU A 1 737 ? 0.512 -4.972 -16.407 1.00 98.00 737 LEU A C 1
ATOM 5604 O O . LEU A 1 737 ? 1.348 -5.120 -15.518 1.00 98.00 737 LEU A O 1
ATOM 5608 N N . THR A 1 738 ? -0.154 -3.827 -16.574 1.00 98.19 738 THR A N 1
ATOM 5609 C CA . THR A 1 738 ? 0.022 -2.652 -15.705 1.00 98.19 738 THR A CA 1
ATOM 5610 C C . THR A 1 738 ? -0.524 -2.903 -14.300 1.00 98.19 738 THR A C 1
ATOM 5612 O O . THR A 1 738 ? 0.125 -2.530 -13.329 1.00 98.19 738 THR A O 1
ATOM 5615 N N . LEU A 1 739 ? -1.653 -3.608 -14.173 1.00 97.81 739 LEU A N 1
ATOM 5616 C CA . LEU A 1 739 ? -2.238 -4.013 -12.889 1.00 97.81 739 LEU A CA 1
ATOM 5617 C C . LEU A 1 739 ? -1.322 -4.954 -12.091 1.00 97.81 739 LEU A C 1
ATOM 5619 O O . LEU A 1 739 ? -1.067 -4.723 -10.911 1.00 97.81 739 LEU A O 1
ATOM 5623 N N . HIS A 1 740 ? -0.759 -5.979 -12.730 1.00 97.62 740 HIS A N 1
ATOM 5624 C CA . HIS A 1 740 ? 0.188 -6.873 -12.052 1.00 97.62 740 HIS A CA 1
ATOM 5625 C C . HIS A 1 740 ? 1.544 -6.194 -11.805 1.00 97.62 740 HIS A C 1
ATOM 5627 O O . HIS A 1 740 ? 2.174 -6.425 -10.775 1.00 97.62 740 HIS A O 1
ATOM 5633 N N . ALA A 1 741 ? 1.978 -5.276 -12.676 1.00 97.81 741 ALA A N 1
ATOM 5634 C CA . ALA A 1 741 ? 3.135 -4.426 -12.392 1.00 97.81 741 ALA A CA 1
ATOM 5635 C C . ALA A 1 741 ? 2.885 -3.464 -11.217 1.00 97.81 741 ALA A C 1
ATOM 5637 O O . ALA A 1 741 ? 3.816 -3.202 -10.459 1.00 97.81 741 ALA A O 1
ATOM 5638 N N . HIS A 1 742 ? 1.658 -2.974 -11.018 1.00 97.56 742 HIS A N 1
ATOM 5639 C CA . HIS A 1 742 ? 1.247 -2.238 -9.820 1.00 97.56 742 HIS A CA 1
ATOM 5640 C C . HIS A 1 742 ? 1.492 -3.099 -8.574 1.00 97.56 742 HIS A C 1
ATOM 5642 O O . HIS A 1 742 ? 2.373 -2.767 -7.772 1.00 97.56 742 HIS A O 1
ATOM 5648 N N . HIS A 1 743 ? 0.804 -4.242 -8.484 1.00 96.88 743 HIS A N 1
ATOM 5649 C CA . HIS A 1 743 ? 0.896 -5.185 -7.369 1.00 96.88 743 HIS A CA 1
ATOM 5650 C C . HIS A 1 743 ? 2.348 -5.525 -6.997 1.00 96.88 743 HIS A C 1
ATOM 5652 O O . HIS A 1 743 ? 2.750 -5.420 -5.841 1.00 96.88 743 HIS A O 1
ATOM 5658 N N . LEU A 1 744 ? 3.187 -5.842 -7.990 1.00 96.81 744 LEU A N 1
ATOM 5659 C CA . LEU A 1 744 ? 4.577 -6.248 -7.760 1.00 96.81 744 LEU A CA 1
ATOM 5660 C C . LEU A 1 744 ? 5.563 -5.090 -7.525 1.00 96.81 744 LEU A C 1
ATOM 5662 O O . LEU A 1 744 ? 6.686 -5.347 -7.088 1.00 96.81 744 LEU A O 1
ATOM 5666 N N . SER A 1 745 ? 5.202 -3.831 -7.799 1.00 96.00 745 SER A N 1
ATOM 5667 C CA . SER A 1 745 ? 6.157 -2.705 -7.746 1.00 96.00 745 SER A CA 1
ATOM 5668 C C . SER A 1 745 ? 5.843 -1.690 -6.654 1.00 96.00 745 SER A C 1
ATOM 5670 O O . SER A 1 745 ? 6.708 -1.418 -5.815 1.00 96.00 745 SER A O 1
ATOM 5672 N N . ILE A 1 746 ? 4.635 -1.110 -6.645 1.00 95.44 746 ILE A N 1
ATOM 5673 C CA . ILE A 1 746 ? 4.327 -0.005 -5.725 1.00 95.44 746 ILE A CA 1
ATOM 5674 C C . ILE A 1 746 ? 4.117 -0.524 -4.298 1.00 95.44 746 ILE A C 1
ATOM 5676 O O . ILE A 1 746 ? 4.716 0.009 -3.364 1.00 95.44 746 ILE A O 1
ATOM 5680 N N . LEU A 1 747 ? 3.386 -1.627 -4.115 1.00 94.31 747 LEU A N 1
ATOM 5681 C CA . LEU A 1 747 ? 3.051 -2.130 -2.778 1.00 94.31 747 LEU A CA 1
ATOM 5682 C C . LEU A 1 747 ? 4.237 -2.760 -2.034 1.00 94.31 747 LEU A C 1
ATOM 5684 O O . LEU A 1 747 ? 4.469 -2.361 -0.893 1.00 94.31 747 LEU A O 1
ATOM 5688 N N . PRO A 1 748 ? 5.089 -3.620 -2.630 1.00 94.69 748 PRO A N 1
ATOM 5689 C CA . PRO A 1 748 ? 6.330 -4.063 -1.992 1.00 94.69 748 PRO A CA 1
ATOM 5690 C C . PRO A 1 748 ? 7.235 -2.894 -1.577 1.00 94.69 748 PRO A C 1
ATOM 5692 O O . PRO A 1 748 ? 7.827 -2.939 -0.493 1.00 94.69 748 PRO A O 1
ATOM 5695 N N . SER A 1 749 ? 7.265 -1.812 -2.365 1.00 94.31 749 SER A N 1
ATOM 5696 C CA . SER A 1 749 ? 7.987 -0.574 -2.039 1.00 94.31 749 SER A CA 1
ATOM 5697 C C . SER A 1 749 ? 7.365 0.163 -0.842 1.00 94.31 749 SER A C 1
ATOM 5699 O O . SER A 1 749 ? 8.082 0.519 0.098 1.00 94.31 749 SER A O 1
ATOM 5701 N N . CYS A 1 750 ? 6.037 0.315 -0.797 1.00 94.81 750 CYS A N 1
ATOM 5702 C CA . CYS A 1 750 ? 5.300 0.850 0.355 1.00 94.81 750 CYS A CA 1
ATOM 5703 C C . CYS A 1 750 ? 5.517 -0.004 1.623 1.00 94.81 750 CYS A C 1
ATOM 5705 O O . CYS A 1 750 ? 5.913 0.519 2.671 1.00 94.81 750 CYS A O 1
ATOM 5707 N N . ARG A 1 751 ? 5.383 -1.333 1.516 1.00 92.94 751 ARG A N 1
ATOM 5708 C CA . ARG A 1 751 ? 5.666 -2.323 2.572 1.00 92.94 751 ARG A CA 1
ATOM 5709 C C . ARG A 1 751 ? 7.122 -2.222 3.057 1.00 92.94 751 ARG A C 1
ATOM 5711 O O . ARG A 1 751 ? 7.384 -2.312 4.260 1.00 92.94 751 ARG A O 1
ATOM 5718 N N . ARG A 1 752 ? 8.104 -2.016 2.166 1.00 92.19 752 ARG A N 1
ATOM 5719 C CA . ARG A 1 752 ? 9.530 -1.778 2.503 1.00 92.19 752 ARG A CA 1
ATOM 5720 C C . ARG A 1 752 ? 9.725 -0.445 3.233 1.00 92.19 752 ARG A C 1
ATOM 5722 O O . ARG A 1 752 ? 10.410 -0.411 4.256 1.00 92.19 752 ARG A O 1
ATOM 5729 N N . TYR A 1 753 ? 9.080 0.628 2.776 1.00 94.75 753 TYR A N 1
ATOM 5730 C CA . TYR A 1 753 ? 9.145 1.957 3.390 1.00 94.75 753 TYR A CA 1
ATOM 5731 C C . TYR A 1 753 ? 8.558 1.976 4.814 1.00 94.75 753 TYR A C 1
ATOM 5733 O O . TYR A 1 753 ? 9.228 2.421 5.748 1.00 94.75 753 TYR A O 1
ATOM 5741 N N . ILE A 1 754 ? 7.370 1.397 5.031 1.00 94.00 754 ILE A N 1
ATOM 5742 C CA . ILE A 1 754 ? 6.745 1.302 6.366 1.00 94.00 754 ILE A CA 1
ATOM 5743 C C . ILE A 1 754 ? 7.606 0.451 7.322 1.00 94.00 754 ILE A C 1
ATOM 5745 O O . ILE A 1 754 ? 7.761 0.798 8.498 1.00 94.00 754 ILE A O 1
ATOM 5749 N N . ARG A 1 755 ? 8.215 -0.645 6.841 1.00 92.69 755 ARG A N 1
ATOM 5750 C CA . ARG A 1 755 ? 9.190 -1.437 7.623 1.00 92.69 755 ARG A CA 1
ATOM 5751 C C . ARG A 1 755 ? 10.431 -0.612 7.989 1.00 92.69 755 ARG A C 1
ATOM 5753 O O . ARG A 1 755 ? 10.841 -0.619 9.149 1.00 92.69 755 ARG A O 1
ATOM 5760 N N . ARG A 1 756 ? 10.983 0.164 7.047 1.00 92.94 756 ARG A N 1
ATOM 5761 C CA . ARG A 1 756 ? 12.131 1.064 7.277 1.00 92.94 756 ARG A CA 1
ATOM 5762 C C . ARG A 1 756 ? 11.816 2.145 8.316 1.00 92.94 756 ARG A C 1
ATOM 5764 O O . ARG A 1 756 ? 12.638 2.385 9.197 1.00 92.94 756 ARG A O 1
ATOM 5771 N N . LEU A 1 757 ? 10.625 2.748 8.274 1.00 94.56 757 LEU A N 1
ATOM 5772 C CA . LEU A 1 757 ? 10.180 3.714 9.285 1.00 94.56 757 LEU A CA 1
ATOM 5773 C C . LEU A 1 757 ? 10.045 3.090 10.681 1.00 94.56 757 LEU A C 1
ATOM 5775 O O . LEU A 1 757 ? 10.473 3.710 11.656 1.00 94.56 757 LEU A O 1
ATOM 5779 N N . ARG A 1 758 ? 9.500 1.869 10.793 1.00 93.56 758 ARG A N 1
ATOM 5780 C CA . ARG A 1 758 ? 9.443 1.132 12.069 1.00 93.56 758 ARG A CA 1
ATOM 5781 C C . ARG A 1 758 ? 10.849 0.882 12.630 1.00 93.56 758 ARG A C 1
ATOM 5783 O O . ARG A 1 758 ? 11.119 1.299 13.754 1.00 93.56 758 ARG A O 1
ATOM 5790 N N . ALA A 1 759 ? 11.764 0.349 11.818 1.00 93.94 759 ALA A N 1
ATOM 5791 C CA . ALA A 1 759 ? 13.151 0.097 12.219 1.00 93.94 759 ALA A CA 1
ATOM 5792 C C . ALA A 1 759 ? 13.912 1.373 12.641 1.00 93.94 759 ALA A C 1
ATOM 5794 O O . ALA A 1 759 ? 14.717 1.333 13.569 1.00 93.94 759 ALA A O 1
ATOM 5795 N N . ILE A 1 760 ? 13.648 2.523 12.004 1.00 94.75 760 ILE A N 1
ATOM 5796 C CA . ILE A 1 760 ? 14.222 3.820 12.410 1.00 94.75 760 ILE A CA 1
ATOM 5797 C C . ILE A 1 760 ? 13.706 4.248 13.789 1.00 94.75 760 ILE A C 1
ATOM 5799 O O . ILE A 1 760 ? 14.507 4.656 14.628 1.00 94.75 760 ILE A O 1
ATOM 5803 N N . ARG A 1 761 ? 12.392 4.149 14.043 1.00 94.38 761 ARG A N 1
ATOM 5804 C CA . ARG A 1 761 ? 11.787 4.507 15.343 1.00 94.38 761 ARG A CA 1
ATOM 5805 C C . ARG A 1 761 ? 12.332 3.629 16.470 1.00 94.38 761 ARG A C 1
ATOM 5807 O O . ARG A 1 761 ? 12.735 4.149 17.507 1.00 94.38 761 ARG A O 1
ATOM 5814 N N . GLU A 1 762 ? 12.372 2.319 16.242 1.00 92.12 762 GLU A N 1
ATOM 5815 C CA . GLU A 1 762 ? 12.863 1.321 17.193 1.00 92.12 762 GLU A CA 1
ATOM 5816 C C . GLU A 1 762 ? 14.348 1.528 17.515 1.00 92.12 762 GLU A C 1
ATOM 5818 O O . GLU A 1 762 ? 14.705 1.727 18.674 1.00 92.12 762 GLU A O 1
ATOM 5823 N N . LEU A 1 763 ? 15.209 1.600 16.495 1.00 92.06 763 LEU A N 1
ATOM 5824 C CA . LEU A 1 763 ? 16.645 1.789 16.693 1.00 92.06 763 LEU A CA 1
ATOM 5825 C C . LEU A 1 763 ? 16.978 3.154 17.317 1.00 92.06 763 LEU A C 1
ATOM 5827 O O . LEU A 1 763 ? 17.918 3.252 18.105 1.00 92.06 763 LEU A O 1
ATOM 5831 N N . ASN A 1 764 ? 16.210 4.204 17.004 1.00 93.56 764 ASN A N 1
ATOM 5832 C CA . ASN A 1 764 ? 16.357 5.502 17.662 1.00 93.56 764 ASN A CA 1
ATOM 5833 C C . ASN A 1 764 ? 15.961 5.435 19.144 1.00 93.56 764 ASN A C 1
ATOM 5835 O O . ASN A 1 764 ? 16.669 5.997 19.975 1.00 93.56 764 ASN A O 1
ATOM 5839 N N . ARG A 1 765 ? 14.896 4.696 19.492 1.00 90.56 765 ARG A N 1
ATOM 5840 C CA . ARG A 1 765 ? 14.551 4.412 20.892 1.00 90.56 765 ARG A CA 1
ATOM 5841 C C . ARG A 1 765 ? 15.681 3.658 21.597 1.00 90.56 765 ARG A C 1
ATOM 5843 O O . ARG A 1 765 ? 16.128 4.120 22.636 1.00 90.56 765 ARG A O 1
ATOM 5850 N N . THR A 1 766 ? 16.222 2.584 21.013 1.00 88.06 766 THR A N 1
ATOM 5851 C CA . THR A 1 766 ? 17.366 1.855 21.599 1.00 88.06 766 THR A CA 1
ATOM 5852 C C . THR A 1 766 ? 18.588 2.759 21.803 1.00 88.06 766 THR A C 1
ATOM 5854 O O . THR A 1 766 ? 19.288 2.639 22.805 1.00 88.06 766 THR A O 1
ATOM 5857 N N . VAL A 1 767 ? 18.853 3.687 20.876 1.00 91.56 767 VAL A N 1
ATOM 5858 C CA . VAL A 1 767 ? 19.929 4.684 21.017 1.00 91.56 767 VAL A CA 1
ATOM 5859 C C . VAL A 1 767 ? 19.667 5.655 22.172 1.00 91.56 767 VAL A C 1
ATOM 5861 O O . VAL A 1 767 ? 20.631 6.037 22.835 1.00 91.56 767 VAL A O 1
ATOM 5864 N N . GLU A 1 768 ? 18.418 6.046 22.429 1.00 91.19 768 GLU A N 1
ATOM 5865 C CA . GLU A 1 768 ? 18.066 6.936 23.543 1.00 91.19 768 GLU A CA 1
ATOM 5866 C C . GLU A 1 768 ? 18.081 6.209 24.891 1.00 91.19 768 GLU A C 1
ATOM 5868 O O . GLU A 1 768 ? 18.747 6.667 25.817 1.00 91.19 768 GLU A O 1
ATOM 5873 N N . ASP A 1 769 ? 17.461 5.030 24.973 1.00 85.62 769 ASP A N 1
ATOM 5874 C CA . ASP A 1 769 ? 17.435 4.178 26.168 1.00 85.62 769 ASP A CA 1
ATOM 5875 C C . ASP A 1 769 ? 18.874 3.856 26.641 1.00 85.62 769 ASP A C 1
ATOM 5877 O O . ASP A 1 769 ? 19.185 3.929 27.832 1.00 85.62 769 ASP A O 1
ATOM 5881 N N . LEU A 1 770 ? 19.804 3.604 25.706 1.00 86.31 770 LEU A N 1
ATOM 5882 C CA . LEU A 1 770 ? 21.225 3.390 26.016 1.00 86.31 770 LEU A CA 1
ATOM 5883 C C . LEU A 1 770 ? 21.964 4.646 26.509 1.00 86.31 770 LEU A C 1
ATOM 5885 O O . LEU A 1 770 ? 22.871 4.496 27.328 1.00 86.31 770 LEU A O 1
ATOM 5889 N N . LYS A 1 771 ? 21.620 5.856 26.034 1.00 88.06 771 LYS A N 1
ATOM 5890 C CA . LYS A 1 771 ? 22.187 7.118 26.562 1.00 88.06 771 LYS A CA 1
ATOM 5891 C C . LYS A 1 771 ? 21.657 7.408 27.964 1.00 88.06 771 LYS A C 1
ATOM 5893 O O . LYS A 1 771 ? 22.431 7.749 28.849 1.00 88.06 771 LYS A O 1
ATOM 5898 N N . ASN A 1 772 ? 20.342 7.294 28.150 1.00 86.56 772 ASN A N 1
ATOM 5899 C CA . ASN A 1 772 ? 19.665 7.667 29.391 1.00 86.56 772 ASN A CA 1
ATOM 5900 C C . ASN A 1 772 ? 20.159 6.805 30.559 1.00 86.56 772 ASN A C 1
ATOM 5902 O O . ASN A 1 772 ? 20.388 7.312 31.654 1.00 86.56 772 ASN A O 1
ATOM 5906 N N . ASN A 1 773 ? 20.440 5.529 30.283 1.00 83.56 773 ASN A N 1
ATOM 5907 C CA . ASN A 1 773 ? 21.020 4.600 31.246 1.00 83.56 773 ASN A CA 1
ATOM 5908 C C . ASN A 1 773 ? 22.564 4.643 31.304 1.00 83.56 773 ASN A C 1
ATOM 5910 O O . ASN A 1 773 ? 23.148 3.770 31.943 1.00 83.56 773 ASN A O 1
ATOM 5914 N N . GLU A 1 774 ? 23.256 5.606 30.664 1.00 86.19 774 GLU A N 1
ATOM 5915 C CA . GLU A 1 774 ? 24.734 5.643 30.629 1.00 86.19 774 GLU A CA 1
ATOM 5916 C C . GLU A 1 774 ? 25.334 5.583 32.039 1.00 86.19 774 GLU A C 1
ATOM 5918 O O . GLU A 1 774 ? 26.225 4.773 32.280 1.00 86.19 774 GLU A O 1
ATOM 5923 N N . SER A 1 775 ? 24.794 6.342 32.995 1.00 81.62 775 SER A N 1
ATOM 5924 C CA . SER A 1 775 ? 25.238 6.345 34.399 1.00 81.62 775 SER A CA 1
ATOM 5925 C C . SER A 1 775 ? 25.219 4.968 35.078 1.00 81.62 775 SER A C 1
ATOM 5927 O O . SER A 1 775 ? 26.011 4.736 35.984 1.00 81.62 775 SER A O 1
ATOM 5929 N N . GLN A 1 776 ? 24.360 4.043 34.641 1.00 77.94 776 GLN A N 1
ATOM 5930 C CA . GLN A 1 776 ? 24.235 2.703 35.226 1.00 77.94 776 GLN A CA 1
ATOM 5931 C C . GLN A 1 776 ? 25.269 1.711 34.673 1.00 77.94 776 GLN A C 1
ATOM 5933 O O . GLN A 1 776 ? 25.598 0.728 35.336 1.00 77.94 776 GLN A O 1
ATOM 5938 N N . TRP A 1 777 ? 25.773 1.930 33.451 1.00 83.12 777 TRP A N 1
ATOM 5939 C CA . TRP A 1 777 ? 26.672 0.986 32.774 1.00 83.12 777 TRP A CA 1
ATOM 5940 C C . TRP A 1 777 ? 28.061 1.541 32.440 1.00 83.12 777 TRP A C 1
ATOM 5942 O O . TRP A 1 777 ? 28.944 0.752 32.103 1.00 83.12 777 TRP A O 1
ATOM 5952 N N . LYS A 1 778 ? 28.288 2.858 32.532 1.00 83.25 778 LYS A N 1
ATOM 5953 C CA . LYS A 1 778 ? 29.533 3.548 32.135 1.00 83.25 778 LYS A CA 1
ATOM 5954 C C . LYS A 1 778 ? 30.799 3.004 32.790 1.00 83.25 778 LYS A C 1
ATOM 5956 O O . LYS A 1 778 ? 31.838 2.993 32.122 1.00 83.25 778 LYS A O 1
ATOM 5961 N N . ASP A 1 779 ? 30.656 2.537 34.029 1.00 84.06 779 ASP A N 1
ATOM 5962 C CA . ASP A 1 779 ? 31.721 2.049 34.914 1.00 84.06 779 ASP A CA 1
ATOM 5963 C C . ASP A 1 779 ? 31.620 0.527 35.173 1.00 84.06 779 ASP A C 1
ATOM 5965 O O . ASP A 1 779 ? 32.376 -0.048 35.953 1.00 84.06 779 ASP A O 1
ATOM 5969 N N . SER A 1 780 ? 30.696 -0.155 34.485 1.00 82.81 780 SER A N 1
ATOM 5970 C CA . SER A 1 780 ? 30.570 -1.618 34.491 1.00 82.81 780 SER A CA 1
ATOM 5971 C C . SER A 1 780 ? 31.687 -2.277 33.664 1.00 82.81 780 SER A C 1
ATOM 5973 O O . SER A 1 780 ? 32.094 -1.718 32.642 1.00 82.81 780 SER A O 1
ATOM 5975 N N . PRO A 1 781 ? 32.109 -3.523 33.966 1.00 80.31 781 PRO A N 1
ATOM 5976 C CA . PRO A 1 781 ? 32.958 -4.319 33.070 1.00 80.31 781 PRO A CA 1
ATOM 5977 C C . PRO A 1 781 ? 32.406 -4.470 31.637 1.00 80.31 781 PRO A C 1
ATOM 5979 O O . PRO A 1 781 ? 33.159 -4.743 30.703 1.00 80.31 781 PRO A O 1
ATOM 5982 N N . LEU A 1 782 ? 31.097 -4.266 31.434 1.00 83.12 782 LEU A N 1
ATOM 5983 C CA . LEU A 1 782 ? 30.446 -4.277 30.117 1.00 83.12 782 LEU A CA 1
ATOM 5984 C C . LEU A 1 782 ? 30.463 -2.915 29.391 1.00 83.12 782 LEU A C 1
ATOM 5986 O O . LEU A 1 782 ? 30.004 -2.836 28.248 1.00 83.12 782 LEU A O 1
ATOM 5990 N N . ALA A 1 783 ? 31.013 -1.855 29.994 1.00 86.31 783 ALA A N 1
ATOM 5991 C CA . ALA A 1 783 ? 30.980 -0.493 29.457 1.00 86.31 783 ALA A CA 1
ATOM 5992 C C . ALA A 1 783 ? 31.509 -0.392 28.020 1.00 86.31 783 ALA A C 1
ATOM 5994 O O . ALA A 1 783 ? 30.877 0.237 27.173 1.00 86.31 783 ALA A O 1
ATOM 5995 N N . THR A 1 784 ? 32.630 -1.048 27.705 1.00 87.00 784 THR A N 1
ATOM 5996 C CA . THR A 1 784 ? 33.206 -1.059 26.348 1.00 87.00 784 THR A CA 1
ATOM 5997 C C . THR A 1 784 ? 32.233 -1.655 25.329 1.00 87.00 784 THR A C 1
ATOM 5999 O O . THR A 1 784 ? 32.001 -1.057 24.277 1.00 87.00 784 THR A O 1
ATOM 6002 N N . ARG A 1 785 ? 31.573 -2.771 25.674 1.00 86.94 785 ARG A N 1
ATOM 6003 C CA . ARG A 1 785 ? 30.548 -3.416 24.836 1.00 86.94 785 ARG A CA 1
ATOM 6004 C C . ARG A 1 785 ? 29.341 -2.500 24.624 1.00 86.94 785 ARG A C 1
ATOM 6006 O O . ARG A 1 785 ? 28.818 -2.447 23.514 1.00 86.94 785 ARG A O 1
ATOM 6013 N N . HIS A 1 786 ? 28.919 -1.753 25.644 1.00 87.44 786 HIS A N 1
ATOM 6014 C CA . HIS A 1 786 ? 27.802 -0.808 25.534 1.00 87.44 786 HIS A CA 1
ATOM 6015 C C . HIS A 1 786 ? 28.169 0.427 24.692 1.00 87.44 786 HIS A C 1
ATOM 6017 O O . HIS A 1 786 ? 27.391 0.816 23.820 1.00 87.44 786 HIS A O 1
ATOM 6023 N N . ARG A 1 787 ? 29.381 0.987 24.847 1.00 89.62 787 ARG A N 1
ATOM 6024 C CA . ARG A 1 787 ? 29.900 2.075 23.988 1.00 89.62 787 ARG A CA 1
ATOM 6025 C C . ARG A 1 787 ? 30.006 1.633 22.524 1.00 89.62 787 ARG A C 1
ATOM 6027 O O . ARG A 1 787 ? 29.613 2.380 21.628 1.00 89.62 787 ARG A O 1
ATOM 6034 N N . GLU A 1 788 ? 30.477 0.412 22.270 1.00 90.81 788 GLU A N 1
ATOM 6035 C CA . GLU A 1 788 ? 30.483 -0.180 20.929 1.00 90.81 788 GLU A CA 1
ATOM 6036 C C . GLU A 1 788 ? 29.077 -0.386 20.366 1.00 90.81 788 GLU A C 1
ATOM 6038 O O . GLU A 1 788 ? 28.828 -0.020 19.219 1.00 90.81 788 GLU A O 1
ATOM 6043 N N . MET A 1 789 ? 28.153 -0.944 21.150 1.00 89.56 789 MET A N 1
ATOM 6044 C CA . MET A 1 789 ? 26.766 -1.159 20.735 1.00 89.56 789 MET A CA 1
ATOM 6045 C C . MET A 1 789 ? 26.097 0.171 20.374 1.00 89.56 789 MET A C 1
ATOM 6047 O O . MET A 1 789 ? 25.570 0.311 19.274 1.00 89.56 789 MET A O 1
ATOM 6051 N N . LEU A 1 790 ? 26.247 1.196 21.218 1.00 91.69 790 LEU A N 1
ATOM 6052 C CA . LEU A 1 790 ? 25.766 2.551 20.956 1.00 91.69 790 LEU A CA 1
ATOM 6053 C C . LEU A 1 790 ? 26.390 3.161 19.685 1.00 91.69 790 LEU A C 1
ATOM 6055 O O . LEU A 1 790 ? 25.688 3.820 18.917 1.00 91.69 790 LEU A O 1
ATOM 6059 N N . LYS A 1 791 ? 27.684 2.921 19.418 1.00 93.50 791 LYS A N 1
ATOM 6060 C CA . LYS A 1 791 ? 28.354 3.338 18.170 1.00 93.50 791 LYS A CA 1
ATOM 6061 C C . LYS A 1 791 ? 27.768 2.616 16.949 1.00 93.50 791 LYS A C 1
ATOM 6063 O O . LYS A 1 791 ? 27.457 3.275 15.959 1.00 93.50 791 LYS A O 1
ATOM 6068 N N . ARG A 1 792 ? 27.574 1.293 17.020 1.00 92.81 792 ARG A N 1
ATOM 6069 C CA . ARG A 1 792 ? 26.978 0.474 15.946 1.00 92.81 792 ARG A CA 1
ATOM 6070 C C . ARG A 1 792 ? 25.542 0.924 15.647 1.00 92.81 792 ARG A C 1
ATOM 6072 O O . ARG A 1 792 ? 25.245 1.234 14.496 1.00 92.81 792 ARG A O 1
ATOM 6079 N N . CYS A 1 793 ? 24.701 1.074 16.673 1.00 92.38 793 CYS A N 1
ATOM 6080 C CA . CYS A 1 793 ? 23.322 1.550 16.540 1.00 92.38 793 CYS A CA 1
ATOM 6081 C C . CYS A 1 793 ? 23.251 2.967 15.945 1.00 92.38 793 CYS A C 1
ATOM 6083 O O . CYS A 1 793 ? 22.487 3.189 15.010 1.00 92.38 793 CYS A O 1
ATOM 6085 N N . LYS A 1 794 ? 24.095 3.911 16.395 1.00 92.06 794 LYS A N 1
ATOM 6086 C CA . LYS A 1 794 ? 24.175 5.266 15.808 1.00 92.06 794 LYS A CA 1
ATOM 6087 C C . LYS A 1 794 ? 24.584 5.243 14.326 1.00 92.06 794 LYS A C 1
ATOM 6089 O O . LYS A 1 794 ? 24.012 5.988 13.533 1.00 92.06 794 LYS A O 1
ATOM 6094 N N . THR A 1 795 ? 25.530 4.390 13.927 1.00 91.75 795 THR A N 1
ATOM 6095 C CA . THR A 1 795 ? 25.933 4.241 12.514 1.00 91.75 795 THR A CA 1
ATOM 6096 C C . THR A 1 795 ? 24.827 3.610 11.664 1.00 91.75 795 THR A C 1
ATOM 6098 O O . THR A 1 795 ? 24.526 4.111 10.581 1.00 91.75 795 THR A O 1
ATOM 6101 N N . GLN A 1 796 ? 24.175 2.553 12.157 1.00 92.69 796 GLN A N 1
ATOM 6102 C CA . GLN A 1 796 ? 23.061 1.902 11.465 1.00 92.69 796 GLN A CA 1
ATOM 6103 C C . GLN A 1 796 ? 21.849 2.838 11.333 1.00 92.69 796 GLN A C 1
ATOM 6105 O O . GLN A 1 796 ? 21.249 2.897 10.263 1.00 92.69 796 GLN A O 1
ATOM 6110 N N . LEU A 1 797 ? 21.547 3.640 12.359 1.00 92.00 797 LEU A N 1
ATOM 6111 C CA . LEU A 1 797 ? 20.506 4.667 12.311 1.00 92.00 797 LEU A CA 1
ATOM 6112 C C . LEU A 1 797 ? 20.817 5.730 11.248 1.00 92.00 797 LEU A C 1
ATOM 6114 O O . LEU A 1 797 ? 19.957 6.028 10.423 1.00 92.00 797 LEU A O 1
ATOM 6118 N N . LYS A 1 798 ? 22.061 6.235 11.188 1.00 89.75 798 LYS A N 1
ATOM 6119 C CA . LYS A 1 798 ? 22.497 7.145 10.111 1.00 89.75 798 LYS A CA 1
ATOM 6120 C C . LYS A 1 798 ? 22.339 6.515 8.722 1.00 89.75 798 LYS A C 1
ATOM 6122 O O . LYS A 1 798 ? 21.865 7.197 7.817 1.00 89.75 798 LYS A O 1
ATOM 6127 N N . LYS A 1 799 ? 22.680 5.229 8.547 1.00 90.25 799 LYS A N 1
ATOM 6128 C CA . LYS A 1 799 ? 22.451 4.515 7.277 1.00 90.25 799 LYS A CA 1
ATOM 6129 C C . LYS A 1 799 ? 20.957 4.457 6.942 1.00 90.25 799 LYS A C 1
ATOM 6131 O O . LYS A 1 799 ? 20.577 4.879 5.857 1.00 90.25 799 LYS A O 1
ATOM 6136 N N . LEU A 1 800 ? 20.112 4.003 7.869 1.00 91.81 800 LEU A N 1
ATOM 6137 C CA . LEU A 1 800 ? 18.668 3.877 7.643 1.00 91.81 800 LEU A CA 1
ATOM 6138 C C . LEU A 1 800 ? 17.999 5.221 7.322 1.00 91.81 800 LEU A C 1
ATOM 6140 O O . LEU A 1 800 ? 17.159 5.263 6.429 1.00 91.81 800 LEU A O 1
ATOM 6144 N N . VAL A 1 801 ? 18.394 6.316 7.981 1.00 91.50 801 VAL A N 1
ATOM 6145 C CA . VAL A 1 801 ? 17.891 7.672 7.686 1.00 91.50 801 VAL A CA 1
ATOM 6146 C C . VAL A 1 801 ? 18.277 8.125 6.272 1.00 91.50 801 VAL A C 1
ATOM 6148 O O . VAL A 1 801 ? 17.430 8.659 5.561 1.00 91.50 801 VAL A O 1
ATOM 6151 N N . ARG A 1 802 ? 19.505 7.844 5.810 1.00 90.12 802 ARG A N 1
ATOM 6152 C CA . ARG A 1 802 ? 19.913 8.108 4.415 1.00 90.12 802 ARG A CA 1
ATOM 6153 C C . ARG A 1 802 ? 19.115 7.263 3.421 1.00 90.12 802 ARG A C 1
ATOM 6155 O O . ARG A 1 802 ? 18.565 7.806 2.470 1.00 90.12 802 ARG A O 1
ATOM 6162 N N . CYS A 1 803 ? 18.959 5.962 3.682 1.00 91.38 803 CYS A N 1
ATOM 6163 C CA . CYS A 1 803 ? 18.110 5.086 2.870 1.00 91.38 803 CYS A CA 1
ATOM 6164 C C . CYS A 1 803 ? 16.643 5.561 2.852 1.00 91.38 803 CYS A C 1
ATOM 6166 O O . CYS A 1 803 ? 15.963 5.420 1.840 1.00 91.38 803 CYS A O 1
ATOM 6168 N N . LYS A 1 804 ? 16.131 6.122 3.954 1.00 93.00 804 LYS A N 1
ATOM 6169 C CA . LYS A 1 804 ? 14.782 6.705 4.037 1.00 93.00 804 LYS A CA 1
ATOM 6170 C C . LYS A 1 804 ? 14.665 7.910 3.099 1.00 93.00 804 LYS A C 1
ATOM 6172 O O . LYS A 1 804 ? 13.770 7.893 2.269 1.00 93.00 804 LYS A O 1
ATOM 6177 N N . ALA A 1 805 ? 15.601 8.860 3.145 1.00 92.00 805 ALA A N 1
ATOM 6178 C CA . ALA A 1 805 ? 15.627 10.008 2.229 1.00 92.00 805 ALA A CA 1
ATOM 6179 C C . ALA A 1 805 ? 15.699 9.597 0.741 1.00 92.00 805 ALA A C 1
ATOM 6181 O O . ALA A 1 805 ? 15.002 10.157 -0.099 1.00 92.00 805 ALA A O 1
ATOM 6182 N N . CYS A 1 806 ? 16.467 8.551 0.422 1.00 92.88 806 CYS A N 1
ATOM 6183 C CA . CYS A 1 806 ? 16.522 7.977 -0.928 1.00 92.88 806 CYS A CA 1
ATOM 6184 C C . CYS A 1 806 ? 15.157 7.429 -1.398 1.00 92.88 806 CYS A C 1
ATOM 6186 O O . CYS A 1 806 ? 14.769 7.613 -2.549 1.00 92.88 806 CYS A O 1
ATOM 6188 N N . ALA A 1 807 ? 14.405 6.778 -0.502 1.00 94.06 807 ALA A N 1
ATOM 6189 C CA . ALA A 1 807 ? 13.053 6.306 -0.807 1.00 94.06 807 ALA A CA 1
ATOM 6190 C C . ALA A 1 807 ? 12.001 7.425 -0.794 1.00 94.06 807 ALA A C 1
ATOM 6192 O O . ALA A 1 807 ? 11.038 7.314 -1.541 1.00 94.06 807 ALA A O 1
ATOM 6193 N N . ASP A 1 808 ? 12.178 8.505 -0.024 1.00 93.38 808 ASP A N 1
ATOM 6194 C CA . ASP A 1 808 ? 11.316 9.692 -0.133 1.00 93.38 808 ASP A CA 1
ATOM 6195 C C . ASP A 1 808 ? 11.339 10.224 -1.572 1.00 93.38 808 ASP A C 1
ATOM 6197 O O . ASP A 1 808 ? 10.286 10.398 -2.182 1.00 93.38 808 ASP A O 1
ATOM 6201 N N . ALA A 1 809 ? 12.537 10.385 -2.143 1.00 93.44 809 ALA A N 1
ATOM 6202 C CA . ALA A 1 809 ? 12.704 10.798 -3.532 1.00 93.44 809 ALA A CA 1
ATOM 6203 C C . ALA A 1 809 ? 12.044 9.811 -4.514 1.00 93.44 809 ALA A C 1
ATOM 6205 O O . ALA A 1 809 ? 11.259 10.227 -5.363 1.00 93.44 809 ALA A O 1
ATOM 6206 N N . GLY A 1 810 ? 12.320 8.507 -4.387 1.00 92.62 810 GLY A N 1
ATOM 6207 C CA . GLY A 1 810 ? 11.861 7.493 -5.348 1.00 92.62 810 GLY A CA 1
ATOM 6208 C C . GLY A 1 810 ? 10.392 7.060 -5.248 1.00 92.62 810 GLY A C 1
ATOM 6209 O O . GLY A 1 810 ? 9.873 6.516 -6.222 1.00 92.62 810 GLY A O 1
ATOM 6210 N N . LEU A 1 811 ? 9.736 7.261 -4.097 1.00 95.12 811 LEU A N 1
ATOM 6211 C CA . LEU A 1 811 ? 8.396 6.730 -3.793 1.00 95.12 811 LEU A CA 1
ATOM 6212 C C . LEU A 1 811 ? 7.355 7.811 -3.459 1.00 95.12 811 LEU A C 1
ATOM 6214 O O . LEU A 1 811 ? 6.171 7.586 -3.691 1.00 95.12 811 LEU A O 1
ATOM 6218 N N . LEU A 1 812 ? 7.764 8.964 -2.913 1.00 94.81 812 LEU A N 1
ATOM 6219 C CA . LEU A 1 812 ? 6.851 10.037 -2.485 1.00 94.81 812 LEU A CA 1
ATOM 6220 C C . LEU A 1 812 ? 6.783 11.213 -3.476 1.00 94.81 812 LEU A C 1
ATOM 6222 O O . LEU A 1 812 ? 6.385 12.316 -3.107 1.00 94.81 812 LEU A O 1
ATOM 6226 N N . ASP A 1 813 ? 7.140 10.977 -4.741 1.00 93.81 813 ASP A N 1
ATOM 6227 C CA . ASP A 1 813 ? 6.795 11.876 -5.845 1.00 93.81 813 ASP A CA 1
ATOM 6228 C C . ASP A 1 813 ? 5.272 11.914 -6.029 1.00 93.81 813 ASP A C 1
ATOM 6230 O O . ASP A 1 813 ? 4.642 10.914 -6.377 1.00 93.81 813 ASP A O 1
ATOM 6234 N N . GLU A 1 814 ? 4.676 13.085 -5.820 1.00 93.88 814 GLU A N 1
ATOM 6235 C CA . GLU A 1 814 ? 3.239 13.280 -5.987 1.00 93.88 814 GLU A CA 1
ATOM 6236 C C . GLU A 1 814 ? 2.771 13.008 -7.419 1.00 93.88 814 GLU A C 1
ATOM 6238 O O . GLU A 1 814 ? 1.666 12.510 -7.601 1.00 93.88 814 GLU A O 1
ATOM 6243 N N . SER A 1 815 ? 3.581 13.301 -8.439 1.00 93.38 815 SER A N 1
ATOM 6244 C CA . SER A 1 815 ? 3.179 13.108 -9.836 1.00 93.38 815 SER A CA 1
ATOM 6245 C C . SER A 1 815 ? 3.103 11.623 -10.205 1.00 93.38 815 SER A C 1
ATOM 6247 O O . SER A 1 815 ? 2.177 11.195 -10.895 1.00 93.38 815 SER A O 1
ATOM 6249 N N . PHE A 1 816 ? 4.032 10.805 -9.708 1.00 95.12 816 PHE A N 1
ATOM 6250 C CA . PHE A 1 816 ? 3.968 9.349 -9.794 1.00 95.12 816 PHE A CA 1
ATOM 6251 C C . PHE A 1 816 ? 2.832 8.770 -8.937 1.00 95.12 816 PHE A C 1
ATOM 6253 O O . PHE A 1 816 ? 2.069 7.945 -9.430 1.00 95.12 816 PHE A O 1
ATOM 6260 N N . LEU A 1 817 ? 2.631 9.247 -7.703 1.00 96.25 817 LEU A N 1
ATOM 6261 C CA . LEU A 1 817 ? 1.534 8.769 -6.849 1.00 96.25 817 LEU A CA 1
ATOM 6262 C C . LEU A 1 817 ? 0.138 9.104 -7.410 1.00 96.25 817 LEU A C 1
ATOM 6264 O O . LEU A 1 817 ? -0.759 8.271 -7.295 1.00 96.25 817 LEU A O 1
ATOM 6268 N N . ARG A 1 818 ? -0.052 10.257 -8.069 1.00 95.69 818 ARG A N 1
ATOM 6269 C CA . ARG A 1 818 ? -1.294 10.588 -8.804 1.00 95.69 818 ARG A CA 1
ATOM 6270 C C . ARG A 1 818 ? -1.501 9.668 -10.009 1.00 95.69 818 ARG A C 1
ATOM 6272 O O . ARG A 1 818 ? -2.611 9.193 -10.221 1.00 95.69 818 ARG A O 1
ATOM 6279 N N . ARG A 1 819 ? -0.440 9.352 -10.767 1.00 94.69 819 ARG A N 1
ATOM 6280 C CA . ARG A 1 819 ? -0.489 8.356 -11.859 1.00 94.69 819 ARG A CA 1
ATOM 6281 C C . ARG A 1 819 ? -0.886 6.969 -11.337 1.00 94.69 819 ARG A C 1
ATOM 6283 O O . ARG A 1 819 ? -1.758 6.334 -11.927 1.00 94.69 819 ARG A O 1
ATOM 6290 N N . CYS A 1 820 ? -0.355 6.554 -10.185 1.00 96.81 820 CYS A N 1
ATOM 6291 C CA . CYS A 1 820 ? -0.795 5.337 -9.500 1.00 96.81 820 CYS A CA 1
ATOM 6292 C C . CYS A 1 820 ? -2.275 5.400 -9.077 1.00 96.81 820 CYS A C 1
ATOM 6294 O O . CYS A 1 820 ? -3.012 4.446 -9.319 1.00 96.81 820 CYS A O 1
ATOM 6296 N N . LEU A 1 821 ? -2.727 6.506 -8.470 1.00 96.50 821 LEU A N 1
ATOM 6297 C CA . LEU A 1 821 ? -4.114 6.648 -8.014 1.00 96.50 821 LEU A CA 1
ATOM 6298 C C . LEU A 1 821 ? -5.108 6.623 -9.183 1.00 96.50 821 LEU A C 1
ATOM 6300 O O . LEU A 1 821 ? -6.099 5.905 -9.119 1.00 96.50 821 LEU A O 1
ATOM 6304 N N . ASN A 1 822 ? -4.813 7.338 -10.271 1.00 95.62 822 ASN A N 1
ATOM 6305 C CA . ASN A 1 822 ? -5.664 7.369 -11.459 1.00 95.62 822 ASN A CA 1
ATOM 6306 C C . ASN A 1 822 ? -5.753 5.994 -12.152 1.00 95.62 822 ASN A C 1
ATOM 6308 O O . ASN A 1 822 ? -6.827 5.631 -12.628 1.00 95.62 822 ASN A O 1
ATOM 6312 N N . PHE A 1 823 ? -4.687 5.180 -12.144 1.00 97.00 823 PHE A N 1
ATOM 6313 C CA . PHE A 1 823 ? -4.777 3.789 -12.611 1.00 97.00 823 PHE A CA 1
ATOM 6314 C C . PHE A 1 823 ? -5.643 2.916 -11.684 1.00 97.00 823 PHE A C 1
ATOM 6316 O O . PHE A 1 823 ? -6.488 2.164 -12.170 1.00 97.00 823 PHE A O 1
ATOM 6323 N N . TYR A 1 824 ? -5.511 3.052 -10.358 1.00 97.25 824 TYR A N 1
ATOM 6324 C CA . TYR A 1 824 ? -6.423 2.379 -9.422 1.00 97.25 824 TYR A CA 1
ATOM 6325 C C . TYR A 1 824 ? -7.877 2.866 -9.563 1.00 97.25 824 TYR A C 1
ATOM 6327 O O . TYR A 1 824 ? -8.790 2.068 -9.387 1.00 97.25 824 TYR A O 1
ATOM 6335 N N . GLY A 1 825 ? -8.110 4.116 -9.974 1.00 96.12 825 GLY A N 1
ATOM 6336 C CA . GLY A 1 825 ? -9.427 4.610 -10.388 1.00 96.12 825 GLY A CA 1
ATOM 6337 C C . GLY A 1 825 ? -10.017 3.809 -11.555 1.00 96.12 825 GLY A C 1
ATOM 6338 O O . GLY A 1 825 ? -11.152 3.349 -11.472 1.00 96.12 825 GLY A O 1
ATOM 6339 N N . LEU A 1 826 ? -9.231 3.543 -12.605 1.00 95.75 826 LEU A N 1
ATOM 6340 C CA . LEU A 1 826 ? -9.664 2.695 -13.728 1.00 95.75 826 LEU A CA 1
ATOM 6341 C C . LEU A 1 826 ? -9.926 1.237 -13.305 1.00 95.75 826 LEU A C 1
ATOM 6343 O O . LEU A 1 826 ? -10.869 0.621 -13.801 1.00 95.75 826 LEU A O 1
ATOM 6347 N N . LEU A 1 827 ? -9.139 0.690 -12.370 1.00 97.19 827 LEU A N 1
ATOM 6348 C CA . LEU A 1 827 ? -9.410 -0.623 -11.767 1.00 97.19 827 LEU A CA 1
ATOM 6349 C C . LEU A 1 827 ? -10.729 -0.624 -10.985 1.00 97.19 827 LEU A C 1
ATOM 6351 O O . LEU A 1 827 ? -11.531 -1.538 -11.141 1.00 97.19 827 LEU A O 1
ATOM 6355 N N . ILE A 1 828 ? -10.978 0.404 -10.177 1.00 97.50 828 ILE A N 1
ATOM 6356 C CA . ILE A 1 828 ? -12.223 0.565 -9.422 1.00 97.50 828 ILE A CA 1
ATOM 6357 C C . ILE A 1 828 ? -13.430 0.637 -10.364 1.00 97.50 828 ILE A C 1
ATOM 6359 O O . ILE A 1 828 ? -14.410 -0.073 -10.150 1.00 97.50 828 ILE A O 1
ATOM 6363 N N . GLN A 1 829 ? -13.343 1.425 -11.439 1.00 95.62 829 GLN A N 1
ATOM 6364 C CA . GLN A 1 829 ? -14.381 1.484 -12.472 1.00 95.62 829 GLN A CA 1
ATOM 6365 C C . GLN A 1 829 ? -14.606 0.115 -13.142 1.00 95.62 829 GLN A C 1
ATOM 6367 O O . GLN A 1 829 ? -15.743 -0.216 -13.476 1.00 95.62 829 GLN A O 1
ATOM 6372 N N . LEU A 1 830 ? -13.558 -0.702 -13.327 1.00 95.75 830 LEU A N 1
ATOM 6373 C CA . LEU A 1 830 ? -13.695 -2.073 -13.835 1.00 95.75 830 LEU A CA 1
ATOM 6374 C C . LEU A 1 830 ? -14.443 -2.961 -12.833 1.00 95.75 830 LEU A C 1
ATOM 6376 O O . LEU A 1 830 ? -15.425 -3.600 -13.199 1.00 95.75 830 LEU A O 1
ATOM 6380 N N . LEU A 1 831 ? -14.007 -2.974 -11.570 1.00 96.25 831 LEU A N 1
ATOM 6381 C CA . LEU A 1 831 ? -14.604 -3.784 -10.506 1.00 96.25 831 LEU A CA 1
ATOM 6382 C C . LEU A 1 831 ? -16.082 -3.428 -10.289 1.00 96.25 831 LEU A C 1
ATOM 6384 O O . LEU A 1 831 ? -16.918 -4.326 -10.231 1.00 96.25 831 LEU A O 1
ATOM 6388 N N . LEU A 1 832 ? -16.423 -2.135 -10.248 1.00 94.88 832 LEU A N 1
ATOM 6389 C CA . LEU A 1 832 ? -17.805 -1.675 -10.089 1.00 94.88 832 LEU A CA 1
ATOM 6390 C C . LEU A 1 832 ? -18.699 -2.068 -11.277 1.00 94.88 832 LEU A C 1
ATOM 6392 O O . LEU A 1 832 ? -19.838 -2.456 -11.048 1.00 94.88 832 LEU A O 1
ATOM 6396 N N . ARG A 1 833 ? -18.188 -2.072 -12.518 1.00 93.69 833 ARG A N 1
ATOM 6397 C CA . ARG A 1 833 ? -18.930 -2.565 -13.701 1.00 93.69 833 ARG A CA 1
ATOM 6398 C C . ARG A 1 833 ? -19.125 -4.083 -13.729 1.00 93.69 833 ARG A C 1
ATOM 6400 O O . ARG A 1 833 ? -20.074 -4.551 -14.350 1.00 93.69 833 ARG A O 1
ATOM 6407 N N . ILE A 1 834 ? -18.230 -4.853 -13.104 1.00 93.50 834 ILE A N 1
ATOM 6408 C CA . ILE A 1 834 ? -18.395 -6.310 -12.943 1.00 93.50 834 ILE A CA 1
ATOM 6409 C C . ILE A 1 834 ? -19.416 -6.610 -11.826 1.00 93.50 834 ILE A C 1
ATOM 6411 O O . ILE A 1 834 ? -20.115 -7.618 -11.901 1.00 93.50 834 ILE A O 1
ATOM 6415 N N . LEU A 1 835 ? -19.520 -5.739 -10.814 1.00 92.06 835 LEU A N 1
ATOM 6416 C CA . LEU A 1 835 ? -20.499 -5.833 -9.723 1.00 92.06 835 LEU A CA 1
ATOM 6417 C C . LEU A 1 835 ? -21.919 -5.435 -10.155 1.00 92.06 835 LEU A C 1
ATOM 6419 O O . LEU A 1 835 ? -22.853 -6.198 -9.919 1.00 92.06 835 LEU A O 1
ATOM 6423 N N . ASP A 1 836 ? -22.073 -4.264 -10.778 1.00 90.19 836 ASP A N 1
ATOM 6424 C CA . ASP A 1 836 ? -23.338 -3.756 -11.318 1.00 90.19 836 ASP A CA 1
ATOM 6425 C C . ASP A 1 836 ? -23.098 -3.117 -12.706 1.00 90.19 836 ASP A C 1
ATOM 6427 O O . ASP A 1 836 ? -22.478 -2.050 -12.802 1.00 90.19 836 ASP A O 1
ATOM 6431 N N . PRO A 1 837 ? -23.600 -3.725 -13.801 1.00 87.31 837 PRO A N 1
ATOM 6432 C CA . PRO A 1 837 ? -23.525 -3.154 -15.145 1.00 87.31 837 PRO A CA 1
ATOM 6433 C C . PRO A 1 837 ? -24.194 -1.778 -15.308 1.00 87.31 837 PRO A C 1
ATOM 6435 O O . PRO A 1 837 ? -23.939 -1.116 -16.313 1.00 87.31 837 PRO A O 1
ATOM 6438 N N . ALA A 1 838 ? -25.026 -1.335 -14.355 1.00 87.25 838 ALA A N 1
ATOM 6439 C CA . ALA A 1 838 ? -25.612 0.007 -14.337 1.00 87.25 838 ALA A CA 1
ATOM 6440 C C . ALA A 1 838 ? -24.636 1.113 -13.883 1.00 87.25 838 ALA A C 1
ATOM 6442 O O . ALA A 1 838 ? -24.975 2.292 -13.986 1.00 87.25 838 ALA A O 1
ATOM 6443 N N . TYR A 1 839 ? -23.428 0.773 -13.405 1.00 86.81 839 TYR A N 1
ATOM 6444 C CA . TYR A 1 839 ? -22.411 1.751 -12.995 1.00 86.81 839 TYR A CA 1
ATOM 6445 C C . TYR A 1 839 ? -22.196 2.847 -14.075 1.00 86.81 839 TYR A C 1
ATOM 6447 O O . TYR A 1 839 ? -21.885 2.516 -15.226 1.00 86.81 839 TYR A O 1
ATOM 6455 N N . PRO A 1 840 ? -22.291 4.153 -13.734 1.00 82.81 840 PRO A N 1
ATOM 6456 C CA . PRO A 1 840 ? -22.172 4.735 -12.389 1.00 82.81 840 PRO A CA 1
ATOM 6457 C C . PRO A 1 840 ? -23.434 4.723 -11.515 1.00 82.81 840 PRO A C 1
ATOM 6459 O O . PRO A 1 840 ? -23.312 4.915 -10.305 1.00 82.81 840 PRO A O 1
ATOM 6462 N N . ASP A 1 841 ? -24.615 4.464 -12.074 1.00 85.44 841 ASP A N 1
ATOM 6463 C CA . ASP A 1 841 ? -25.908 4.531 -11.377 1.00 85.44 841 ASP A CA 1
ATOM 6464 C C . ASP A 1 841 ? -26.211 3.237 -10.589 1.00 85.44 841 ASP A C 1
ATOM 6466 O O . ASP A 1 841 ? -27.265 2.618 -10.735 1.00 85.44 841 ASP A O 1
ATOM 6470 N N . VAL A 1 842 ? -25.251 2.816 -9.754 1.00 82.94 842 VAL A N 1
ATOM 6471 C CA . VAL A 1 842 ? -25.276 1.550 -8.997 1.00 82.94 842 VAL A CA 1
ATOM 6472 C C . VAL A 1 842 ? -26.499 1.464 -8.085 1.00 82.94 842 VAL A C 1
ATOM 6474 O O . VAL A 1 842 ? -26.731 2.329 -7.233 1.00 82.94 842 VAL A O 1
ATOM 6477 N N . THR A 1 843 ? -27.250 0.372 -8.210 1.00 80.44 843 THR A N 1
ATOM 6478 C CA . THR A 1 843 ? -28.454 0.128 -7.407 1.00 80.44 843 THR A CA 1
ATOM 6479 C C . THR A 1 843 ? -28.124 -0.670 -6.144 1.00 80.44 843 THR A C 1
ATOM 6481 O O . THR A 1 843 ? -27.549 -1.750 -6.216 1.00 80.44 843 THR A O 1
ATOM 6484 N N . LEU A 1 844 ? -28.465 -0.132 -4.961 1.00 79.31 844 LEU A N 1
ATOM 6485 C CA . LEU A 1 844 ? -28.252 -0.802 -3.669 1.00 79.31 844 LEU A CA 1
ATOM 6486 C C . LEU A 1 844 ? -29.569 -1.092 -2.920 1.00 79.31 844 LEU A C 1
ATOM 6488 O O . LEU A 1 844 ? -30.492 -0.275 -2.997 1.00 79.31 844 LEU A O 1
ATOM 6492 N N . PRO A 1 845 ? -29.638 -2.177 -2.116 1.00 79.44 845 PRO A N 1
ATOM 6493 C CA . PRO A 1 845 ? -28.589 -3.187 -1.893 1.00 79.44 845 PRO A CA 1
ATOM 6494 C C . PRO A 1 845 ? -28.285 -4.006 -3.156 1.00 79.44 845 PRO A C 1
ATOM 6496 O O . PRO A 1 845 ? -29.162 -4.165 -4.003 1.00 79.44 845 PRO A O 1
ATOM 6499 N N . LEU A 1 846 ? -27.046 -4.500 -3.287 1.00 86.06 846 LEU A N 1
ATOM 6500 C CA . LEU A 1 846 ? -26.701 -5.412 -4.382 1.00 86.06 846 LEU A CA 1
ATOM 6501 C C . LEU A 1 846 ? -27.465 -6.743 -4.233 1.00 86.06 846 LEU A C 1
ATOM 6503 O O . LEU A 1 846 ? -28.053 -7.036 -3.188 1.00 86.06 846 LEU A O 1
ATOM 6507 N N . SER A 1 847 ? -27.422 -7.566 -5.282 1.00 85.81 847 SER A N 1
ATOM 6508 C CA . SER A 1 847 ? -27.951 -8.934 -5.261 1.00 85.81 847 SER A CA 1
ATOM 6509 C C . SER A 1 847 ? -27.376 -9.767 -4.101 1.00 85.81 847 SER A C 1
ATOM 6511 O O . SER A 1 847 ? -26.259 -9.538 -3.631 1.00 85.81 847 SER A O 1
ATOM 6513 N N . SER A 1 848 ? -28.106 -10.799 -3.672 1.00 84.19 848 SER A N 1
ATOM 6514 C CA . SER A 1 848 ? -27.511 -11.896 -2.893 1.00 84.19 848 SER A CA 1
ATOM 6515 C C . SER A 1 848 ? -26.463 -12.662 -3.701 1.00 84.19 848 SER A C 1
ATOM 6517 O O . SER A 1 848 ? -25.505 -13.196 -3.141 1.00 84.19 848 SER A O 1
ATOM 6519 N N . ASP A 1 849 ? -26.657 -12.701 -5.018 1.00 88.06 849 ASP A N 1
ATOM 6520 C CA . ASP A 1 849 ? -25.965 -13.596 -5.927 1.00 88.06 849 ASP A CA 1
ATOM 6521 C C . ASP A 1 849 ? -24.755 -12.865 -6.518 1.00 88.06 849 ASP A C 1
ATOM 6523 O O . ASP A 1 849 ? -24.869 -12.022 -7.413 1.00 88.06 849 ASP A O 1
ATOM 6527 N N . VAL A 1 850 ? -23.578 -13.168 -5.972 1.00 91.81 850 VAL A N 1
ATOM 6528 C CA . VAL A 1 850 ? -22.308 -12.550 -6.369 1.00 91.81 850 VAL A CA 1
ATOM 6529 C C . VAL A 1 850 ? -21.905 -13.045 -7.768 1.00 91.81 850 VAL A C 1
ATOM 6531 O O . VAL A 1 850 ? -21.827 -14.259 -7.974 1.00 91.81 850 VAL A O 1
ATOM 6534 N N . PRO A 1 851 ? -21.598 -12.159 -8.739 1.00 93.38 851 PRO A N 1
ATOM 6535 C CA . PRO A 1 851 ? -21.199 -12.578 -10.082 1.00 93.38 851 PRO A CA 1
ATOM 6536 C C . PRO A 1 851 ? -19.971 -13.502 -10.059 1.00 93.38 851 PRO A C 1
ATOM 6538 O O . PRO A 1 851 ? -18.926 -13.111 -9.530 1.00 93.38 851 PRO A O 1
ATOM 6541 N N . LYS A 1 852 ? -20.059 -14.697 -10.679 1.00 92.31 852 LYS A N 1
ATOM 6542 C CA . LYS A 1 852 ? -18.961 -15.695 -10.708 1.00 92.31 852 LYS A CA 1
ATOM 6543 C C . LYS A 1 852 ? -17.618 -15.074 -11.135 1.00 92.31 852 LYS A C 1
ATOM 6545 O O . LYS A 1 852 ? -16.597 -15.334 -10.506 1.00 92.31 852 LYS A O 1
ATOM 6550 N N . VAL A 1 853 ? -17.642 -14.180 -12.134 1.00 93.38 853 VAL A N 1
ATOM 6551 C CA . VAL A 1 853 ? -16.464 -13.429 -12.614 1.00 93.38 853 VAL A CA 1
ATOM 6552 C C . VAL A 1 853 ? -15.795 -12.638 -11.487 1.00 93.38 853 VAL A C 1
ATOM 6554 O O . VAL A 1 853 ? -14.583 -12.737 -11.338 1.00 93.38 853 VAL A O 1
ATOM 6557 N N . PHE A 1 854 ? -16.561 -11.886 -10.684 1.00 95.31 854 PHE A N 1
ATOM 6558 C CA . PHE A 1 854 ? -16.038 -11.099 -9.560 1.00 95.31 854 PHE A CA 1
ATOM 6559 C C . PHE A 1 854 ? -15.502 -12.002 -8.445 1.00 95.31 854 PHE A C 1
ATOM 6561 O O . PHE A 1 854 ? -14.391 -11.798 -7.962 1.00 95.31 854 PHE A O 1
ATOM 6568 N N . ALA A 1 855 ? -16.271 -13.030 -8.072 1.00 95.25 855 ALA A N 1
ATOM 6569 C CA . ALA A 1 855 ? -15.909 -13.972 -7.016 1.00 95.25 855 ALA A CA 1
ATOM 6570 C C . ALA A 1 855 ? -14.570 -14.689 -7.288 1.00 95.25 855 ALA A C 1
ATOM 6572 O O . ALA A 1 855 ? -13.807 -14.930 -6.351 1.00 95.25 855 ALA A O 1
ATOM 6573 N N . ALA A 1 856 ? -14.282 -14.982 -8.562 1.00 94.56 856 ALA A N 1
ATOM 6574 C CA . ALA A 1 856 ? -13.085 -15.675 -9.037 1.00 94.56 856 ALA A CA 1
ATOM 6575 C C . ALA A 1 856 ? -11.845 -14.778 -9.262 1.00 94.56 856 ALA A C 1
ATOM 6577 O O . ALA A 1 856 ? -10.759 -15.304 -9.548 1.00 94.56 856 ALA A O 1
ATOM 6578 N N . LEU A 1 857 ? -11.969 -13.446 -9.162 1.00 95.62 857 LEU A N 1
ATOM 6579 C CA . LEU A 1 857 ? -10.818 -12.538 -9.270 1.00 95.62 857 LEU A CA 1
ATOM 6580 C C . LEU A 1 857 ? -9.824 -12.764 -8.114 1.00 95.62 857 LEU A C 1
ATOM 6582 O O . LEU A 1 857 ? -10.247 -13.151 -7.019 1.00 95.62 857 LEU A O 1
ATOM 6586 N N . PRO A 1 858 ? -8.518 -12.495 -8.319 1.00 95.50 858 PRO A N 1
ATOM 6587 C CA . PRO A 1 858 ? -7.540 -12.482 -7.236 1.00 95.50 858 PRO A CA 1
ATOM 6588 C C . PRO A 1 858 ? -7.933 -11.481 -6.146 1.00 95.50 858 PRO A C 1
ATOM 6590 O O . PRO A 1 858 ? -8.293 -10.341 -6.443 1.00 95.50 858 PRO A O 1
ATOM 6593 N N . GLU A 1 859 ? -7.827 -11.888 -4.883 1.00 95.31 859 GLU A N 1
ATOM 6594 C CA . GLU A 1 859 ? -8.189 -11.056 -3.729 1.00 95.31 859 GLU A CA 1
ATOM 6595 C C . GLU A 1 859 ? -7.412 -9.727 -3.701 1.00 95.31 859 GLU A C 1
ATOM 6597 O O . GLU A 1 859 ? -7.967 -8.666 -3.383 1.00 95.31 859 GLU A O 1
ATOM 6602 N N . PHE A 1 860 ? -6.148 -9.758 -4.136 1.00 95.38 860 PHE A N 1
ATOM 6603 C CA . PHE A 1 860 ? -5.291 -8.579 -4.152 1.00 95.38 860 PHE A CA 1
ATOM 6604 C C . PHE A 1 860 ? -5.788 -7.456 -5.076 1.00 95.38 860 PHE A C 1
ATOM 6606 O O . PHE A 1 860 ? -5.409 -6.309 -4.877 1.00 95.38 860 PHE A O 1
ATOM 6613 N N . TYR A 1 861 ? -6.704 -7.706 -6.024 1.00 96.94 861 TYR A N 1
ATOM 6614 C CA . TYR A 1 861 ? -7.301 -6.625 -6.830 1.00 96.94 861 TYR A CA 1
ATOM 6615 C C . TYR A 1 861 ? -8.089 -5.617 -5.967 1.00 96.94 861 TYR A C 1
ATOM 6617 O O . TYR A 1 861 ? -8.257 -4.466 -6.369 1.00 96.94 861 TYR A O 1
ATOM 6625 N N . VAL A 1 862 ? -8.546 -6.026 -4.776 1.00 97.12 862 VAL A N 1
ATOM 6626 C CA . VAL A 1 862 ? -9.200 -5.160 -3.780 1.00 97.12 862 VAL A CA 1
ATOM 6627 C C . VAL A 1 862 ? -8.233 -4.785 -2.644 1.00 97.12 862 VAL A C 1
ATOM 6629 O O . VAL A 1 862 ? -8.264 -3.641 -2.182 1.00 97.12 862 VAL A O 1
ATOM 6632 N N . GLU A 1 863 ? -7.332 -5.689 -2.227 1.00 96.62 863 GLU A N 1
ATOM 6633 C CA . GLU A 1 863 ? -6.289 -5.385 -1.223 1.00 96.62 863 GLU A CA 1
ATOM 6634 C C . GLU A 1 863 ? -5.361 -4.255 -1.689 1.00 96.62 863 GLU A C 1
ATOM 6636 O O . GLU A 1 863 ? -5.084 -3.333 -0.921 1.00 96.62 863 GLU A O 1
ATOM 6641 N N . ASP A 1 864 ? -4.934 -4.284 -2.955 1.00 97.00 864 ASP A N 1
ATOM 6642 C CA . ASP A 1 864 ? -4.005 -3.319 -3.540 1.00 97.00 864 ASP A CA 1
ATOM 6643 C C . ASP A 1 864 ? -4.520 -1.883 -3.438 1.00 97.00 864 ASP A C 1
ATOM 6645 O O . ASP A 1 864 ? -3.790 -0.964 -3.057 1.00 97.00 864 ASP A O 1
ATOM 6649 N N . VAL A 1 865 ? -5.804 -1.704 -3.757 1.00 97.69 865 VAL A N 1
ATOM 6650 C CA . VAL A 1 865 ? -6.506 -0.425 -3.648 1.00 97.69 865 VAL A CA 1
ATOM 6651 C C . VAL A 1 865 ? -6.530 0.021 -2.187 1.00 97.69 865 VAL A C 1
ATOM 6653 O O . VAL A 1 865 ? -6.174 1.160 -1.884 1.00 97.69 865 VAL A O 1
ATOM 6656 N N . ALA A 1 866 ? -6.893 -0.871 -1.263 1.00 97.38 866 ALA A N 1
ATOM 6657 C CA . ALA A 1 866 ? -6.997 -0.546 0.156 1.00 97.38 866 ALA A CA 1
ATOM 6658 C C . ALA A 1 866 ? -5.632 -0.211 0.797 1.00 97.38 866 ALA A C 1
ATOM 6660 O O . ALA A 1 866 ? -5.526 0.762 1.548 1.00 97.38 866 ALA A O 1
ATOM 6661 N N . GLU A 1 867 ? -4.564 -0.957 0.494 1.00 96.38 867 GLU A N 1
ATOM 6662 C CA . GLU A 1 867 ? -3.222 -0.658 1.008 1.00 96.38 867 GLU A CA 1
ATOM 6663 C C . GLU A 1 867 ? -2.630 0.609 0.370 1.00 96.38 867 GLU A C 1
ATOM 6665 O O . GLU A 1 867 ? -2.033 1.421 1.086 1.00 96.38 867 GLU A O 1
ATOM 6670 N N . PHE A 1 868 ? -2.831 0.840 -0.933 1.00 97.44 868 PHE A N 1
ATOM 6671 C CA . PHE A 1 868 ? -2.355 2.065 -1.577 1.00 97.44 868 PHE A CA 1
ATOM 6672 C C . PHE A 1 868 ? -3.078 3.312 -1.048 1.00 97.44 868 PHE A C 1
ATOM 6674 O O . PHE A 1 868 ? -2.417 4.298 -0.712 1.00 97.44 868 PHE A O 1
ATOM 6681 N N . LEU A 1 869 ? -4.409 3.261 -0.889 1.00 96.69 869 LEU A N 1
ATOM 6682 C CA . LEU A 1 869 ? -5.187 4.341 -0.270 1.00 96.69 869 LEU A CA 1
ATOM 6683 C C . LEU A 1 869 ? -4.704 4.621 1.158 1.00 96.69 869 LEU A C 1
ATOM 6685 O O . LEU A 1 869 ? -4.402 5.767 1.490 1.00 96.69 869 LEU A O 1
ATOM 6689 N N . PHE A 1 870 ? -4.538 3.581 1.982 1.00 95.25 870 PHE A N 1
ATOM 6690 C CA . PHE A 1 870 ? -3.979 3.697 3.332 1.00 95.25 870 PHE A CA 1
ATOM 6691 C C . PHE A 1 870 ? -2.597 4.381 3.334 1.00 95.25 870 PHE A C 1
ATOM 6693 O O . PHE A 1 870 ? -2.333 5.265 4.154 1.00 95.25 870 PHE A O 1
ATOM 6700 N N . PHE A 1 871 ? -1.720 4.015 2.393 1.00 96.38 871 PHE A N 1
ATOM 6701 C CA . PHE A 1 871 ? -0.392 4.609 2.253 1.00 96.38 871 PHE A CA 1
ATOM 6702 C C . PHE A 1 871 ? -0.455 6.102 1.893 1.00 96.38 871 PHE A C 1
ATOM 6704 O O . PHE A 1 871 ? 0.187 6.915 2.566 1.00 96.38 871 PHE A O 1
ATOM 6711 N N . ILE A 1 872 ? -1.234 6.497 0.878 1.00 96.00 872 ILE A N 1
ATOM 6712 C CA . ILE A 1 872 ? -1.302 7.913 0.480 1.00 96.00 872 ILE A CA 1
ATOM 6713 C C . ILE A 1 872 ? -2.021 8.773 1.525 1.00 96.00 872 ILE A C 1
ATOM 6715 O O . ILE A 1 872 ? -1.544 9.869 1.803 1.00 96.00 872 ILE A O 1
ATOM 6719 N N . VAL A 1 873 ? -3.066 8.274 2.196 1.00 95.00 873 VAL A N 1
ATOM 6720 C CA . VAL A 1 873 ? -3.728 8.971 3.319 1.00 95.00 873 VAL A CA 1
ATOM 6721 C C . VAL A 1 873 ? -2.737 9.278 4.448 1.00 95.00 873 VAL A C 1
ATOM 6723 O O . VAL A 1 873 ? -2.765 10.369 5.027 1.00 95.00 873 VAL A O 1
ATOM 6726 N N . GLN A 1 874 ? -1.826 8.347 4.748 1.00 93.00 874 GLN A N 1
ATOM 6727 C CA . GLN A 1 874 ? -0.842 8.506 5.819 1.00 93.00 874 GLN A CA 1
ATOM 6728 C C . GLN A 1 874 ? 0.351 9.403 5.433 1.00 93.00 874 GLN A C 1
ATOM 6730 O O . GLN A 1 874 ? 0.821 10.166 6.281 1.00 93.00 874 GLN A O 1
ATOM 6735 N N . TYR A 1 875 ? 0.854 9.324 4.193 1.00 93.50 875 TYR A N 1
ATOM 6736 C CA . TYR A 1 875 ? 2.122 9.966 3.797 1.00 93.50 875 TYR A CA 1
ATOM 6737 C C . TYR A 1 875 ? 1.988 11.144 2.816 1.00 93.50 875 TYR A C 1
ATOM 6739 O O . TYR A 1 875 ? 2.730 12.117 2.963 1.00 93.50 875 TYR A O 1
ATOM 6747 N N . SER A 1 876 ? 1.035 11.100 1.879 1.00 93.69 876 SER A N 1
ATOM 6748 C CA . SER A 1 876 ? 0.846 12.110 0.819 1.00 93.69 876 SER A CA 1
ATOM 6749 C C . SER A 1 876 ? -0.645 12.415 0.549 1.00 93.69 876 SER A C 1
ATOM 6751 O O . SER A 1 876 ? -1.096 12.287 -0.591 1.00 93.69 876 SER A O 1
ATOM 6753 N N . PRO A 1 877 ? -1.446 12.823 1.559 1.00 93.50 877 PRO A N 1
ATOM 6754 C CA . PRO A 1 877 ? -2.904 12.959 1.427 1.00 93.50 877 PRO A CA 1
ATOM 6755 C C . PRO A 1 877 ? -3.353 14.014 0.403 1.00 93.50 877 PRO A C 1
ATOM 6757 O O . PRO A 1 877 ? -4.496 13.996 -0.036 1.00 93.50 877 PRO A O 1
ATOM 6760 N N . GLN A 1 878 ? -2.462 14.912 -0.023 1.00 91.12 878 GLN A N 1
ATOM 6761 C CA . GLN A 1 878 ? -2.700 15.853 -1.120 1.00 91.12 878 GLN A CA 1
ATOM 6762 C C . GLN A 1 878 ? -2.930 15.173 -2.486 1.00 91.12 878 GLN A C 1
ATOM 6764 O O . GLN A 1 878 ? -3.479 15.803 -3.382 1.00 91.12 878 GLN A O 1
ATOM 6769 N N . VAL A 1 879 ? -2.563 13.894 -2.636 1.00 93.38 879 VAL A N 1
ATOM 6770 C CA . VAL A 1 879 ? -2.800 13.080 -3.845 1.00 93.38 879 VAL A CA 1
ATOM 6771 C C . VAL A 1 879 ? -4.272 12.651 -3.989 1.00 93.38 879 VAL A C 1
ATOM 6773 O O . VAL A 1 879 ? -4.690 12.294 -5.080 1.00 93.38 879 VAL A O 1
ATOM 6776 N N . LEU A 1 880 ? -5.087 12.721 -2.928 1.00 90.06 880 LEU A N 1
ATOM 6777 C CA . LEU A 1 880 ? -6.482 12.237 -2.910 1.00 90.06 880 LEU A CA 1
ATOM 6778 C C . LEU A 1 880 ? -7.499 13.140 -3.636 1.00 90.06 880 LEU A C 1
ATOM 6780 O O . LEU A 1 880 ? -8.696 12.862 -3.588 1.00 90.06 880 LEU A O 1
ATOM 6784 N N . TYR A 1 881 ? -7.063 14.229 -4.268 1.00 87.44 881 TYR A N 1
ATOM 6785 C CA . TYR A 1 881 ? -7.935 15.251 -4.858 1.00 87.44 881 TYR A CA 1
ATOM 6786 C C . TYR A 1 881 ? -7.828 15.270 -6.394 1.00 87.44 881 TYR A C 1
ATOM 6788 O O . TYR A 1 881 ? -7.559 16.303 -7.001 1.00 87.44 881 TYR A O 1
ATOM 6796 N N . GLU A 1 882 ? -8.031 14.098 -6.999 1.00 87.56 882 GLU A N 1
ATOM 6797 C CA . GLU A 1 882 ? -7.964 13.824 -8.442 1.00 87.56 882 GLU A CA 1
ATOM 6798 C C . GLU A 1 882 ? -9.380 13.577 -9.023 1.00 87.56 882 GLU A C 1
ATOM 6800 O O . GLU A 1 882 ? -10.341 13.413 -8.268 1.00 87.56 882 GLU A O 1
ATOM 6805 N N . PRO A 1 883 ? -9.565 13.512 -10.358 1.00 84.69 883 PRO A N 1
ATOM 6806 C CA . PRO A 1 883 ? -10.881 13.246 -10.951 1.00 84.69 883 PRO A CA 1
ATOM 6807 C C . PRO A 1 883 ? -11.499 11.896 -10.537 1.00 84.69 883 PRO A C 1
ATOM 6809 O O . PRO A 1 883 ? -12.711 11.809 -10.359 1.00 84.69 883 PRO A O 1
ATOM 6812 N N . CYS A 1 884 ? -10.674 10.862 -10.325 1.00 90.06 884 CYS A N 1
ATOM 6813 C CA . CYS A 1 884 ? -11.114 9.522 -9.907 1.00 90.06 884 CYS A CA 1
ATOM 6814 C C . CYS A 1 884 ? -11.596 9.431 -8.444 1.00 90.06 884 CYS A C 1
ATOM 6816 O O . CYS A 1 884 ? -12.074 8.383 -8.008 1.00 90.06 884 CYS A O 1
ATOM 6818 N N . THR A 1 885 ? -11.495 10.510 -7.660 1.00 93.06 885 THR A N 1
ATOM 6819 C CA . THR A 1 885 ? -11.853 10.512 -6.234 1.00 93.06 885 THR A CA 1
ATOM 6820 C C . THR A 1 885 ? -13.329 10.171 -5.986 1.00 93.06 885 THR A C 1
ATOM 6822 O O . THR A 1 885 ? -13.637 9.561 -4.964 1.00 93.06 885 THR A O 1
ATOM 6825 N N . GLN A 1 886 ? -14.236 10.479 -6.922 1.00 92.62 886 GLN A N 1
ATOM 6826 C CA . GLN A 1 886 ? -15.646 10.064 -6.828 1.00 92.62 886 GLN A CA 1
ATOM 6827 C C . GLN A 1 886 ? -15.806 8.539 -6.927 1.00 92.62 886 GLN A C 1
ATOM 6829 O O . GLN A 1 886 ? -16.536 7.943 -6.137 1.00 92.62 886 GLN A O 1
ATOM 6834 N N . ASP A 1 887 ? -15.070 7.896 -7.837 1.00 94.38 887 ASP A N 1
ATOM 6835 C CA . ASP A 1 887 ? -15.103 6.441 -8.032 1.00 94.38 887 ASP A CA 1
ATOM 6836 C C . ASP A 1 887 ? -14.575 5.717 -6.790 1.00 94.38 887 ASP A C 1
ATOM 6838 O O . ASP A 1 887 ? -15.149 4.725 -6.346 1.00 94.38 887 ASP A O 1
ATOM 6842 N N . ILE A 1 888 ? -13.518 6.264 -6.180 1.00 96.12 888 ILE A N 1
ATOM 6843 C CA . ILE A 1 888 ? -12.942 5.764 -4.927 1.00 96.12 888 ILE A CA 1
ATOM 6844 C C . ILE A 1 888 ? -13.952 5.873 -3.773 1.00 96.12 888 ILE A C 1
ATOM 6846 O O . ILE A 1 888 ? -14.078 4.935 -2.985 1.00 96.12 888 ILE A O 1
ATOM 6850 N N . VAL A 1 889 ? -14.699 6.978 -3.672 1.00 95.75 889 VAL A N 1
ATOM 6851 C CA . VAL A 1 889 ? -15.765 7.132 -2.666 1.00 95.75 889 VAL A CA 1
ATOM 6852 C C . VAL A 1 889 ? -16.902 6.137 -2.906 1.00 95.75 889 VAL A C 1
ATOM 6854 O O . VAL A 1 889 ? -17.306 5.451 -1.966 1.00 95.75 889 VAL A O 1
ATOM 6857 N N . MET A 1 890 ? -17.371 6.001 -4.151 1.00 94.44 890 MET A N 1
ATOM 6858 C CA . MET A 1 890 ? -18.392 5.017 -4.528 1.00 94.44 890 MET A CA 1
ATOM 6859 C C . MET A 1 890 ? -17.950 3.597 -4.150 1.00 94.44 890 MET A C 1
ATOM 6861 O O . MET A 1 890 ? -18.690 2.880 -3.483 1.00 94.44 890 MET A O 1
ATOM 6865 N N . PHE A 1 891 ? -16.719 3.214 -4.494 1.00 95.94 891 PHE A N 1
ATOM 6866 C CA . PHE A 1 891 ? -16.129 1.916 -4.167 1.00 95.94 891 PHE A CA 1
ATOM 6867 C C . PHE A 1 891 ? -16.048 1.649 -2.666 1.00 95.94 891 PHE A C 1
ATOM 6869 O O . PHE A 1 891 ? -16.515 0.606 -2.211 1.00 95.94 891 PHE A O 1
ATOM 6876 N N . LEU A 1 892 ? -15.509 2.590 -1.881 1.00 96.44 892 LEU A N 1
ATOM 6877 C CA . LEU A 1 892 ? -15.426 2.434 -0.428 1.00 96.44 892 LEU A CA 1
ATOM 6878 C C . LEU A 1 892 ? -16.820 2.245 0.185 1.00 96.44 892 LEU A C 1
ATOM 6880 O O . LEU A 1 892 ? -16.997 1.351 1.009 1.00 96.44 892 LEU A O 1
ATOM 6884 N N . VAL A 1 893 ? -17.823 3.017 -0.247 1.00 94.88 893 VAL A N 1
ATOM 6885 C CA . VAL A 1 893 ? -19.198 2.878 0.260 1.00 94.88 893 VAL A CA 1
ATOM 6886 C C . VAL A 1 893 ? -19.840 1.562 -0.197 1.00 94.88 893 VAL A C 1
ATOM 6888 O O . VAL A 1 893 ? -20.397 0.852 0.637 1.00 94.88 893 VAL A O 1
ATOM 6891 N N . VAL A 1 894 ? -19.740 1.187 -1.477 1.00 94.44 894 VAL A N 1
ATOM 6892 C CA . VAL A 1 894 ? -20.325 -0.058 -2.013 1.00 94.44 894 VAL A CA 1
ATOM 6893 C C . VAL A 1 894 ? -19.713 -1.292 -1.345 1.00 94.44 894 VAL A C 1
ATOM 6895 O O . VAL A 1 894 ? -20.464 -2.147 -0.871 1.00 94.44 894 VAL A O 1
ATOM 6898 N N . MET A 1 895 ? -18.384 -1.376 -1.229 1.00 94.75 895 MET A N 1
ATOM 6899 C CA . MET A 1 895 ? -17.720 -2.540 -0.628 1.00 94.75 895 MET A CA 1
ATOM 6900 C C . MET A 1 895 ? -17.930 -2.623 0.894 1.00 94.75 895 MET A C 1
ATOM 6902 O O . MET A 1 895 ? -18.092 -3.721 1.424 1.00 94.75 895 MET A O 1
ATOM 6906 N N . LEU A 1 896 ? -17.995 -1.488 1.607 1.00 94.25 896 LEU A N 1
ATOM 6907 C CA . LEU A 1 896 ? -18.316 -1.475 3.043 1.00 94.25 896 LEU A CA 1
ATOM 6908 C C . LEU A 1 896 ? -19.794 -1.766 3.336 1.00 94.25 896 LEU A C 1
ATOM 6910 O O . LEU A 1 896 ? -20.098 -2.270 4.419 1.00 94.25 896 LEU A O 1
ATOM 6914 N N . CYS A 1 897 ? -20.709 -1.486 2.401 1.00 92.69 897 CYS A N 1
ATOM 6915 C CA . CYS A 1 897 ? -22.130 -1.798 2.566 1.00 92.69 897 CYS A CA 1
ATOM 6916 C C . CYS A 1 897 ? -22.468 -3.259 2.219 1.00 92.69 897 CYS A C 1
ATOM 6918 O O . CYS A 1 897 ? -23.283 -3.858 2.919 1.00 92.69 897 CYS A O 1
ATOM 6920 N N . ASN A 1 898 ? -21.825 -3.848 1.202 1.00 90.44 898 ASN A N 1
ATOM 6921 C CA . ASN A 1 898 ? -22.139 -5.182 0.660 1.00 90.44 898 ASN A CA 1
ATOM 6922 C C . ASN A 1 898 ? -21.056 -6.219 1.025 1.00 90.44 898 ASN A C 1
ATOM 6924 O O . ASN A 1 898 ? -20.482 -6.891 0.173 1.00 90.44 898 ASN A O 1
ATOM 6928 N N . GLN A 1 899 ? -20.746 -6.338 2.317 1.00 88.81 899 GLN A N 1
ATOM 6929 C CA . GLN A 1 899 ? -19.612 -7.126 2.837 1.00 88.81 899 GLN A CA 1
ATOM 6930 C C . GLN A 1 899 ? -19.665 -8.621 2.480 1.00 88.81 899 GLN A C 1
ATOM 6932 O O . GLN A 1 899 ? -18.631 -9.274 2.431 1.00 88.81 899 GLN A O 1
ATOM 6937 N N . ASN A 1 900 ? -20.852 -9.161 2.181 1.00 89.94 900 ASN A N 1
ATOM 6938 C CA . ASN A 1 900 ? -21.051 -10.525 1.678 1.00 89.94 900 ASN A CA 1
ATOM 6939 C C . ASN A 1 900 ? -20.376 -10.792 0.320 1.00 89.94 900 ASN A C 1
ATOM 6941 O O . ASN A 1 900 ? -20.268 -11.951 -0.072 1.00 89.94 900 ASN A O 1
ATOM 6945 N N . TYR A 1 901 ? -19.923 -9.750 -0.385 1.00 92.75 901 TYR A N 1
ATOM 6946 C CA . TYR A 1 901 ? -19.131 -9.858 -1.610 1.00 92.75 901 TYR A CA 1
ATOM 6947 C C . TYR A 1 901 ? -17.640 -10.141 -1.360 1.00 92.75 901 TYR A C 1
ATOM 6949 O O . TYR A 1 901 ? -16.936 -10.421 -2.324 1.00 92.75 901 TYR A O 1
ATOM 6957 N N . ILE A 1 902 ? -17.151 -10.084 -0.113 1.00 93.56 902 ILE A N 1
ATOM 6958 C CA . ILE A 1 902 ? -15.759 -10.387 0.254 1.00 93.56 902 ILE A CA 1
ATOM 6959 C C . ILE A 1 902 ? -15.746 -11.517 1.291 1.00 93.56 902 ILE A C 1
ATOM 6961 O O . ILE A 1 902 ? -16.284 -11.369 2.386 1.00 93.56 902 ILE A O 1
ATOM 6965 N N . ARG A 1 903 ? -15.075 -12.632 0.984 1.00 91.12 903 ARG A N 1
ATOM 6966 C CA . ARG A 1 903 ? -14.973 -13.788 1.895 1.00 91.12 903 ARG A CA 1
ATOM 6967 C C . ARG A 1 903 ? -14.028 -13.561 3.075 1.00 91.12 903 ARG A C 1
ATOM 6969 O O . ARG A 1 903 ? -14.233 -14.142 4.137 1.00 91.12 903 ARG A O 1
ATOM 6976 N N . ASN A 1 904 ? -12.986 -12.750 2.895 1.00 91.38 904 ASN A N 1
ATOM 6977 C CA . ASN A 1 904 ? -11.993 -12.479 3.932 1.00 91.38 904 ASN A CA 1
ATOM 6978 C C . ASN A 1 904 ? -12.402 -11.281 4.819 1.00 91.38 904 ASN A C 1
ATOM 6980 O O . ASN A 1 904 ? -12.355 -10.135 4.353 1.00 91.38 904 ASN A O 1
ATOM 6984 N N . PRO A 1 905 ? -12.722 -11.479 6.115 1.00 91.38 905 PRO A N 1
ATOM 6985 C CA . PRO A 1 905 ? -13.074 -10.374 7.007 1.00 91.38 905 PRO A CA 1
ATOM 6986 C C . PRO A 1 905 ? -11.912 -9.391 7.221 1.00 91.38 905 PRO A C 1
ATOM 6988 O O . PRO A 1 905 ? -12.154 -8.214 7.480 1.00 91.38 905 PRO A O 1
ATOM 6991 N N . TYR A 1 906 ? -10.654 -9.819 7.061 1.00 92.00 906 TYR A N 1
ATOM 6992 C CA . TYR A 1 906 ? -9.493 -8.934 7.200 1.00 92.00 906 TYR A CA 1
ATOM 6993 C C . TYR A 1 906 ? -9.376 -7.913 6.061 1.00 92.00 906 TYR A C 1
ATOM 6995 O O . TYR A 1 906 ? -8.909 -6.796 6.288 1.00 92.00 906 TYR A O 1
ATOM 7003 N N . LEU A 1 907 ? -9.865 -8.239 4.863 1.00 94.38 907 LEU A N 1
ATOM 7004 C CA . LEU A 1 907 ? -9.917 -7.295 3.749 1.00 94.38 907 LEU A CA 1
ATOM 7005 C C . LEU A 1 907 ? -11.020 -6.242 3.955 1.00 94.38 907 LEU A C 1
ATOM 7007 O O . LEU A 1 907 ? -10.784 -5.050 3.749 1.00 94.38 907 LEU A O 1
ATOM 7011 N N . VAL A 1 908 ? -12.185 -6.642 4.479 1.00 94.94 908 VAL A N 1
ATOM 7012 C CA . VAL A 1 908 ? -13.226 -5.695 4.928 1.00 94.94 908 VAL A CA 1
ATOM 7013 C C . VAL A 1 908 ? -12.689 -4.800 6.053 1.00 94.94 908 VAL A C 1
ATOM 7015 O O . VAL A 1 908 ? -12.840 -3.579 6.005 1.00 94.94 908 VAL A O 1
ATOM 7018 N N . ALA A 1 909 ? -11.967 -5.372 7.021 1.00 94.81 909 ALA A N 1
ATOM 7019 C CA . ALA A 1 909 ? -11.300 -4.616 8.079 1.00 94.81 909 ALA A CA 1
ATOM 7020 C C . ALA A 1 909 ? -10.256 -3.622 7.540 1.00 94.81 909 ALA A C 1
ATOM 7022 O O . ALA A 1 909 ? -10.111 -2.533 8.099 1.00 94.81 909 ALA A O 1
ATOM 7023 N N . LYS A 1 910 ? -9.569 -3.943 6.435 1.00 95.31 910 LYS A N 1
ATOM 7024 C CA . LYS A 1 910 ? -8.637 -3.025 5.768 1.00 95.31 910 LYS A CA 1
ATOM 7025 C C . LYS A 1 910 ? -9.358 -1.837 5.122 1.00 95.31 910 LYS A C 1
ATOM 7027 O O . LYS A 1 910 ? -8.883 -0.710 5.247 1.00 95.31 910 LYS A O 1
ATOM 7032 N N . LEU A 1 911 ? -10.522 -2.053 4.505 1.00 96.81 911 LEU A N 1
ATOM 7033 C CA . LEU A 1 911 ? -11.370 -0.970 3.983 1.00 96.81 911 LEU A CA 1
ATOM 7034 C C . LEU A 1 911 ? -11.899 -0.067 5.117 1.00 96.81 911 LEU A C 1
ATOM 7036 O O . LEU A 1 911 ? -11.897 1.158 4.987 1.00 96.81 911 LEU A O 1
ATOM 7040 N N . VAL A 1 912 ? -12.263 -0.651 6.265 1.00 96.81 912 VAL A N 1
ATOM 7041 C CA . VAL A 1 912 ? -12.618 0.101 7.483 1.00 96.81 912 VAL A CA 1
ATOM 7042 C C . VAL A 1 912 ? -11.418 0.894 8.021 1.00 96.81 912 VAL A C 1
ATOM 7044 O O . VAL A 1 912 ? -11.576 2.054 8.393 1.00 96.81 912 VAL A O 1
ATOM 7047 N N . GLU A 1 913 ? -10.207 0.327 8.021 1.00 96.12 913 GLU A N 1
ATOM 7048 C CA . GLU A 1 913 ? -8.984 1.039 8.424 1.00 96.12 913 GLU A CA 1
ATOM 7049 C C . GLU A 1 913 ? -8.671 2.229 7.494 1.00 96.12 913 GLU A C 1
ATOM 7051 O O . GLU A 1 913 ? -8.245 3.280 7.974 1.00 96.12 913 GLU A O 1
ATOM 7056 N N . VAL A 1 914 ? -8.933 2.116 6.184 1.00 96.69 914 VAL A N 1
ATOM 7057 C CA . VAL A 1 914 ? -8.835 3.251 5.243 1.00 96.69 914 VAL A CA 1
ATOM 7058 C C . VAL A 1 914 ? -9.812 4.364 5.629 1.00 96.69 914 VAL A C 1
ATOM 7060 O O . VAL A 1 914 ? -9.392 5.516 5.736 1.00 96.69 914 VAL A O 1
ATOM 7063 N N . MET A 1 915 ? -11.083 4.043 5.898 1.00 95.94 915 MET A N 1
ATOM 7064 C CA . MET A 1 915 ? -12.079 5.043 6.315 1.00 95.94 915 MET A CA 1
ATOM 7065 C C . MET A 1 915 ? -11.765 5.658 7.694 1.00 95.94 915 MET A C 1
ATOM 7067 O O . MET A 1 915 ? -12.000 6.843 7.925 1.00 95.94 915 MET A O 1
ATOM 7071 N N . PHE A 1 916 ? -11.191 4.881 8.613 1.00 96.50 916 PHE A N 1
ATOM 7072 C CA . PHE A 1 916 ? -10.705 5.386 9.896 1.00 96.50 916 PHE A CA 1
ATOM 7073 C C . PHE A 1 916 ? -9.532 6.358 9.710 1.00 96.50 916 PHE A C 1
ATOM 7075 O O . PHE A 1 916 ? -9.526 7.437 10.297 1.00 96.50 916 PHE A O 1
ATOM 7082 N N . MET A 1 917 ? -8.564 6.021 8.853 1.00 95.44 917 MET A N 1
ATOM 7083 C CA . MET A 1 917 ? -7.414 6.884 8.576 1.00 95.44 917 MET A CA 1
ATOM 7084 C C . MET A 1 917 ? -7.784 8.177 7.840 1.00 95.44 917 MET A C 1
ATOM 7086 O O . MET A 1 917 ? -7.043 9.151 7.956 1.00 95.44 917 MET A O 1
ATOM 7090 N N . THR A 1 918 ? -8.895 8.220 7.095 1.00 95.44 918 THR A N 1
ATOM 7091 C CA . THR A 1 918 ? -9.356 9.443 6.410 1.00 95.44 918 THR A CA 1
ATOM 7092 C C . THR A 1 918 ? -10.164 10.378 7.312 1.00 95.44 918 THR A C 1
ATOM 7094 O O . THR A 1 918 ? -10.328 11.551 6.968 1.00 95.44 918 THR A O 1
ATOM 7097 N N . ASN A 1 919 ? -10.631 9.893 8.466 1.00 94.75 919 ASN A N 1
ATOM 7098 C CA . ASN A 1 919 ? -11.437 10.636 9.431 1.00 94.75 919 ASN A CA 1
ATOM 7099 C C . ASN A 1 919 ? -10.733 11.937 9.897 1.00 94.75 919 ASN A C 1
ATOM 7101 O O . ASN A 1 919 ? -9.564 11.873 10.294 1.00 94.75 919 ASN A O 1
ATOM 7105 N N . PRO A 1 920 ? -11.414 13.105 9.926 1.00 93.25 920 PRO A N 1
ATOM 7106 C CA . PRO A 1 920 ? -10.827 14.377 10.364 1.00 93.25 920 PRO A CA 1
ATOM 7107 C C . PRO A 1 920 ? -10.167 14.333 11.751 1.00 93.25 920 PRO A C 1
ATOM 7109 O O . PRO A 1 920 ? -9.176 15.029 11.979 1.00 93.25 920 PRO A O 1
ATOM 7112 N N . SER A 1 921 ? -10.683 13.510 12.672 1.00 91.12 921 SER A N 1
ATOM 7113 C CA . SER A 1 921 ? -10.138 13.323 14.024 1.00 91.12 921 SER A CA 1
ATOM 7114 C C . SER A 1 921 ? -8.786 12.595 14.044 1.00 91.12 921 SER A C 1
ATOM 7116 O O . SER A 1 921 ? -8.030 12.736 15.004 1.00 91.12 921 SER A O 1
ATOM 7118 N N . VAL A 1 922 ? -8.468 11.839 12.987 1.00 92.25 922 VAL A N 1
ATOM 7119 C CA . VAL A 1 922 ? -7.217 11.077 12.824 1.00 92.25 922 VAL A CA 1
ATOM 7120 C C . VAL A 1 922 ? -6.256 11.804 11.877 1.00 92.25 922 VAL A C 1
ATOM 7122 O O . VAL A 1 922 ? -5.076 11.971 12.195 1.00 92.25 922 VAL A O 1
ATOM 7125 N N . GLN A 1 923 ? -6.765 12.288 10.740 1.00 92.69 923 GLN A N 1
ATOM 7126 C CA . GLN A 1 923 ? -6.025 13.002 9.698 1.00 92.69 923 GLN A CA 1
ATOM 7127 C C . GLN A 1 923 ? -6.816 14.247 9.243 1.00 92.69 923 GLN A C 1
ATOM 7129 O O . GLN A 1 923 ? -7.607 14.187 8.301 1.00 92.69 923 GLN A O 1
ATOM 7134 N N . PRO A 1 924 ? -6.565 15.436 9.825 1.00 93.25 924 PRO A N 1
ATOM 7135 C CA . PRO A 1 924 ? -7.273 16.664 9.443 1.00 93.25 924 PRO A CA 1
ATOM 7136 C C . PRO A 1 924 ? -7.123 17.064 7.962 1.00 93.25 924 PRO A C 1
ATOM 7138 O O . PRO A 1 924 ? -7.923 17.831 7.436 1.00 93.25 924 PRO A O 1
ATOM 7141 N N . ARG A 1 925 ? -6.101 16.552 7.257 1.00 94.12 925 ARG A N 1
ATOM 7142 C CA . ARG A 1 925 ? -5.844 16.855 5.834 1.00 94.12 925 ARG A CA 1
ATOM 7143 C C . ARG A 1 925 ? -6.815 16.181 4.860 1.00 94.12 925 ARG A C 1
ATOM 7145 O O . ARG A 1 925 ? -6.910 16.617 3.713 1.00 94.12 925 ARG A O 1
ATOM 7152 N N . THR A 1 926 ? -7.511 15.132 5.291 1.00 94.81 926 THR A N 1
ATOM 7153 C CA . THR A 1 926 ? -8.451 14.356 4.466 1.00 94.81 926 THR A CA 1
ATOM 7154 C C . THR A 1 926 ? -9.912 14.702 4.732 1.00 94.81 926 THR A C 1
ATOM 7156 O O . THR A 1 926 ? -10.787 14.034 4.192 1.00 94.81 926 THR A O 1
ATOM 7159 N N . GLN A 1 927 ? -10.186 15.772 5.491 1.00 94.19 927 GLN A N 1
ATOM 7160 C CA . GLN A 1 927 ? -11.540 16.199 5.855 1.00 94.19 927 GLN A CA 1
ATOM 7161 C C . GLN A 1 927 ? -12.507 16.214 4.662 1.00 94.19 927 GLN A C 1
ATOM 7163 O O . GLN A 1 927 ? -13.519 15.527 4.710 1.00 94.19 927 GLN A O 1
ATOM 7168 N N . LYS A 1 928 ? -12.156 16.892 3.561 1.00 93.81 928 LYS A N 1
ATOM 7169 C CA . LYS A 1 928 ? -13.005 16.964 2.356 1.00 93.81 928 LYS A CA 1
ATOM 7170 C C . LYS A 1 928 ? -13.310 15.595 1.741 1.00 93.81 928 LYS A C 1
ATOM 7172 O O . LYS A 1 928 ? -14.404 15.376 1.239 1.00 93.81 928 LYS A O 1
ATOM 7177 N N . PHE A 1 929 ? -12.346 14.675 1.767 1.00 95.56 929 PHE A N 1
ATOM 7178 C CA . PHE A 1 929 ? -12.529 13.319 1.248 1.00 95.56 929 PHE A CA 1
ATOM 7179 C C . PHE A 1 929 ? -13.442 12.486 2.162 1.00 95.56 929 PHE A C 1
ATOM 7181 O O . PHE A 1 929 ? -14.312 11.769 1.677 1.00 95.56 929 PHE A O 1
ATOM 7188 N N . PHE A 1 930 ? -13.310 12.632 3.484 1.00 95.75 930 PHE A N 1
ATOM 7189 C CA . PHE A 1 930 ? -14.229 12.009 4.437 1.00 95.75 930 PHE A CA 1
ATOM 7190 C C . PHE A 1 930 ? -15.647 12.590 4.330 1.00 95.75 930 PHE A C 1
ATOM 7192 O O . PHE A 1 930 ? -16.608 11.830 4.312 1.00 95.75 930 PHE A O 1
ATOM 7199 N N . GLU A 1 931 ? -15.787 13.908 4.165 1.00 94.94 931 GLU A N 1
ATOM 7200 C CA . GLU A 1 931 ? -17.070 14.585 3.919 1.00 94.94 931 GLU A CA 1
ATOM 7201 C C . GLU A 1 931 ? -17.767 14.055 2.651 1.00 94.94 931 GLU A C 1
ATOM 7203 O O . GLU A 1 931 ? -18.990 13.920 2.644 1.00 94.94 931 GLU A O 1
ATOM 7208 N N . MET A 1 932 ? -17.018 13.684 1.603 1.00 95.44 932 MET A N 1
ATOM 7209 C CA . MET A 1 932 ? -17.581 13.025 0.414 1.00 95.44 932 MET A CA 1
ATOM 7210 C C . MET A 1 932 ? -18.115 11.615 0.720 1.00 95.44 932 MET A C 1
ATOM 7212 O O . MET A 1 932 ? -19.197 11.275 0.248 1.00 95.44 932 MET A O 1
ATOM 7216 N N . ILE A 1 933 ? -17.407 10.810 1.525 1.00 95.44 933 ILE A N 1
ATOM 7217 C CA . ILE A 1 933 ? -17.872 9.475 1.961 1.00 95.44 933 ILE A CA 1
ATOM 7218 C C . ILE A 1 933 ? -19.097 9.596 2.875 1.00 95.44 933 ILE A C 1
ATOM 7220 O O . ILE A 1 933 ? -20.069 8.859 2.725 1.00 95.44 933 ILE A O 1
ATOM 7224 N N . GLU A 1 934 ? -19.067 10.524 3.827 1.00 94.69 934 GLU A N 1
ATOM 7225 C CA . GLU A 1 934 ? -20.121 10.712 4.822 1.00 94.69 934 GLU A CA 1
ATOM 7226 C C . GLU A 1 934 ? -21.432 11.199 4.191 1.00 94.69 934 GLU A C 1
ATOM 7228 O O . GLU A 1 934 ? -22.496 10.676 4.515 1.00 94.69 934 GLU A O 1
ATOM 7233 N N . ASN A 1 935 ? -21.371 12.157 3.261 1.00 94.50 935 ASN A N 1
ATOM 7234 C CA . ASN A 1 935 ? -22.559 12.733 2.625 1.00 94.50 935 ASN A CA 1
ATOM 7235 C C . ASN A 1 935 ? -22.999 11.978 1.352 1.00 94.50 935 ASN A C 1
ATOM 7237 O O . ASN A 1 935 ? -23.924 12.413 0.666 1.00 94.50 935 ASN A O 1
ATOM 7241 N N . HIS A 1 936 ? -22.368 10.843 1.023 1.00 93.38 936 HIS A N 1
ATOM 7242 C CA . HIS A 1 936 ? -22.741 10.040 -0.144 1.00 93.38 936 HIS A CA 1
ATOM 7243 C C . HIS A 1 936 ? -24.169 9.458 0.008 1.00 93.38 936 HIS A C 1
ATOM 7245 O O . HIS A 1 936 ? -24.464 8.878 1.057 1.00 93.38 936 HIS A O 1
ATOM 7251 N N . PRO A 1 937 ? -25.057 9.506 -1.013 1.00 91.12 937 PRO A N 1
ATOM 7252 C CA . PRO A 1 937 ? -26.466 9.092 -0.877 1.00 91.12 937 PRO A CA 1
ATOM 7253 C C . PRO A 1 937 ? -26.711 7.623 -0.494 1.00 91.12 937 PRO A C 1
ATOM 7255 O O . PRO A 1 937 ? -27.812 7.271 -0.067 1.00 91.12 937 PRO A O 1
ATOM 7258 N N . LEU A 1 938 ? -25.705 6.763 -0.676 1.00 89.88 938 LEU A N 1
ATOM 7259 C CA . LEU A 1 938 ? -25.719 5.362 -0.242 1.00 89.88 938 LEU A CA 1
ATOM 7260 C C . LEU A 1 938 ? -25.189 5.199 1.195 1.00 89.88 938 LEU A C 1
ATOM 7262 O O . LEU A 1 938 ? -25.641 4.326 1.930 1.00 89.88 938 LEU A O 1
ATOM 7266 N N . SER A 1 939 ? -24.268 6.075 1.610 1.00 92.88 939 SER A N 1
ATOM 7267 C CA . SER A 1 939 ? -23.632 6.062 2.931 1.00 92.88 939 SER A CA 1
ATOM 7268 C C . SER A 1 939 ? -24.639 6.399 4.027 1.00 92.88 939 SER A C 1
ATOM 7270 O O . SER A 1 939 ? -24.809 5.624 4.966 1.00 92.88 939 SER A O 1
ATOM 7272 N N . THR A 1 940 ? -25.403 7.479 3.835 1.00 92.25 940 THR A N 1
ATOM 7273 C CA . THR A 1 940 ? -26.464 7.919 4.759 1.00 92.25 940 THR A CA 1
ATOM 7274 C C . THR A 1 940 ? -27.553 6.872 4.988 1.00 92.25 940 THR A C 1
ATOM 7276 O O . THR A 1 940 ? -28.185 6.887 6.040 1.00 92.25 940 THR A O 1
ATOM 7279 N N . LYS A 1 941 ? -27.766 5.944 4.043 1.00 89.19 941 LYS A N 1
ATOM 7280 C CA . LYS A 1 941 ? -28.793 4.891 4.117 1.00 89.19 941 LYS A CA 1
ATOM 7281 C C . LYS A 1 941 ? -28.286 3.545 4.637 1.00 89.19 941 LYS A C 1
ATOM 7283 O O . LYS A 1 941 ? -29.032 2.856 5.320 1.00 89.19 941 LYS A O 1
ATOM 7288 N N . LEU A 1 942 ? -27.068 3.135 4.272 1.00 90.94 942 LEU A N 1
ATOM 7289 C CA . LEU A 1 942 ? -26.616 1.744 4.446 1.00 90.94 942 LEU A CA 1
ATOM 7290 C C . LEU A 1 942 ? -25.324 1.589 5.255 1.00 90.94 942 LEU A C 1
ATOM 7292 O O . LEU A 1 942 ? -25.084 0.514 5.799 1.00 90.94 942 LEU A O 1
ATOM 7296 N N . LEU A 1 943 ? -24.502 2.633 5.407 1.00 93.06 943 LEU A N 1
ATOM 7297 C CA . LEU A 1 943 ? -23.202 2.473 6.067 1.00 93.06 943 LEU A CA 1
ATOM 7298 C C . LEU A 1 943 ? -23.342 2.203 7.574 1.00 93.06 943 LEU A C 1
ATOM 7300 O O . LEU A 1 943 ? -22.620 1.372 8.121 1.00 93.06 943 LEU A O 1
ATOM 7304 N N . VAL A 1 944 ? -24.307 2.854 8.232 1.00 92.06 944 VAL A N 1
ATOM 7305 C CA . VAL A 1 944 ? -24.612 2.666 9.661 1.00 92.06 944 VAL A CA 1
ATOM 7306 C C . VAL A 1 944 ? -24.941 1.199 10.008 1.00 92.06 944 VAL A C 1
ATOM 7308 O O . VAL A 1 944 ? -24.203 0.622 10.814 1.00 92.06 944 VAL A O 1
ATOM 7311 N N . PRO A 1 945 ? -25.969 0.547 9.418 1.00 91.06 945 PRO A N 1
ATOM 7312 C CA . PRO A 1 945 ? -26.275 -0.854 9.717 1.00 91.06 945 PRO A CA 1
ATOM 7313 C C . PRO A 1 945 ? -25.144 -1.807 9.305 1.00 91.06 945 PRO A C 1
ATOM 7315 O O . PRO A 1 945 ? -24.829 -2.736 10.053 1.00 91.06 945 PRO A O 1
ATOM 7318 N N . SER A 1 946 ? -24.470 -1.564 8.174 1.00 92.44 946 SER A N 1
ATOM 7319 C CA . SER A 1 946 ? -23.364 -2.418 7.721 1.00 92.44 946 SER A CA 1
ATOM 7320 C C . SER A 1 946 ? -22.155 -2.373 8.665 1.00 92.44 946 SER A C 1
ATOM 7322 O O . SER A 1 946 ? -21.539 -3.412 8.915 1.00 92.44 946 SER A O 1
ATOM 7324 N N . LEU A 1 947 ? -21.837 -1.222 9.267 1.00 94.06 947 LEU A N 1
ATOM 7325 C CA . LEU A 1 947 ? -20.790 -1.125 10.291 1.00 94.06 947 LEU A CA 1
ATOM 7326 C C . LEU A 1 947 ? -21.198 -1.788 11.623 1.00 94.06 947 LEU A C 1
ATOM 7328 O O . LEU A 1 947 ? -20.347 -2.405 12.265 1.00 94.06 947 LEU A O 1
ATOM 7332 N N . MET A 1 948 ? -22.478 -1.736 12.029 1.00 91.38 948 MET A N 1
ATOM 7333 C CA . MET A 1 948 ? -22.962 -2.439 13.238 1.00 91.38 948 MET A CA 1
ATOM 7334 C C . MET A 1 948 ? -22.930 -3.960 13.057 1.00 91.38 948 MET A C 1
ATOM 7336 O O . MET A 1 948 ? -22.530 -4.694 13.968 1.00 91.38 948 MET A O 1
ATOM 7340 N N . LYS A 1 949 ? -23.310 -4.432 11.862 1.00 90.50 949 LYS A N 1
ATOM 7341 C CA . LYS A 1 949 ? -23.187 -5.835 11.464 1.00 90.50 949 LYS A CA 1
ATOM 7342 C C . LYS A 1 949 ? -21.725 -6.278 11.527 1.00 90.50 949 LYS A C 1
ATOM 7344 O O . LYS A 1 949 ? -21.418 -7.217 12.252 1.00 90.50 949 LYS A O 1
ATOM 7349 N N . PHE A 1 950 ? -20.812 -5.557 10.871 1.00 92.56 950 PHE A N 1
ATOM 7350 C CA . PHE A 1 950 ? -19.395 -5.933 10.843 1.00 92.56 950 PHE A CA 1
ATOM 7351 C C . PHE A 1 950 ? -18.752 -5.963 12.237 1.00 92.56 950 PHE A C 1
ATOM 7353 O O . PHE A 1 950 ? -18.038 -6.906 12.559 1.00 92.56 950 PHE A O 1
ATOM 7360 N N . TYR A 1 951 ? -19.070 -4.992 13.103 1.00 92.00 951 TYR A N 1
ATOM 7361 C CA . TYR A 1 951 ? -18.630 -4.973 14.506 1.00 92.00 951 TYR A CA 1
ATOM 7362 C C . TYR A 1 951 ? -19.014 -6.255 15.268 1.00 92.00 951 TYR A C 1
ATOM 7364 O O . TYR A 1 951 ? -18.272 -6.715 16.141 1.00 92.00 951 TYR A O 1
ATOM 7372 N N . THR A 1 952 ? -20.173 -6.828 14.932 1.00 89.44 952 THR A N 1
ATOM 7373 C CA . THR A 1 952 ? -20.668 -8.089 15.492 1.00 89.44 952 THR A CA 1
ATOM 7374 C C . THR A 1 952 ? -19.974 -9.292 14.852 1.00 89.44 952 THR A C 1
ATOM 7376 O O . THR A 1 952 ? -19.468 -10.153 15.567 1.00 89.44 952 THR A O 1
ATOM 7379 N N . ASP A 1 953 ? -19.905 -9.331 13.520 1.00 87.50 953 ASP A N 1
ATOM 7380 C CA . ASP A 1 953 ? -19.373 -10.466 12.757 1.00 87.50 953 ASP A CA 1
ATOM 7381 C C . ASP A 1 953 ? -17.876 -10.725 13.045 1.00 87.50 953 ASP A C 1
ATOM 7383 O O . ASP A 1 953 ? -17.458 -11.880 13.087 1.00 87.50 953 ASP A O 1
ATOM 7387 N N . VAL A 1 954 ? -17.073 -9.691 13.352 1.00 89.06 954 VAL A N 1
ATOM 7388 C CA . VAL A 1 954 ? -15.644 -9.847 13.726 1.00 89.06 954 VAL A CA 1
ATOM 7389 C C . VAL A 1 954 ? -15.391 -10.463 15.112 1.00 89.06 954 VAL A C 1
ATOM 7391 O O . VAL A 1 954 ? -14.248 -10.498 15.560 1.00 89.06 954 VAL A O 1
ATOM 7394 N N . GLU A 1 955 ? -16.416 -10.962 15.812 1.00 84.06 955 GLU A N 1
ATOM 7395 C CA . GLU A 1 955 ? -16.213 -11.771 17.027 1.00 84.06 955 GLU A CA 1
ATOM 7396 C C . GLU A 1 955 ? -15.567 -13.136 16.720 1.00 84.06 955 GLU A C 1
ATOM 7398 O O . GLU A 1 955 ? -14.877 -13.676 17.580 1.00 84.06 955 GLU A O 1
ATOM 7403 N N . HIS A 1 956 ? -15.763 -13.663 15.503 1.00 77.44 956 HIS A N 1
ATOM 7404 C CA . HIS A 1 956 ? -15.212 -14.941 15.042 1.00 77.44 956 HIS A CA 1
ATOM 7405 C C . HIS A 1 956 ? -14.658 -14.780 13.613 1.00 77.44 956 HIS A C 1
ATOM 7407 O O . HIS A 1 956 ? -15.414 -14.846 12.643 1.00 77.44 956 HIS A O 1
ATOM 7413 N N . THR A 1 957 ? -13.348 -14.565 13.459 1.00 71.69 957 THR A N 1
ATOM 7414 C CA . THR A 1 957 ? -12.690 -14.463 12.137 1.00 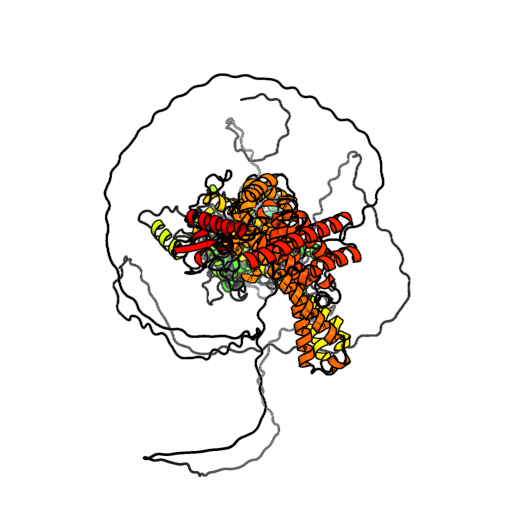71.69 957 THR A CA 1
ATOM 7415 C C . THR A 1 957 ? -11.937 -15.737 11.742 1.00 71.69 957 THR A C 1
ATOM 7417 O O . THR A 1 957 ? -11.526 -15.867 10.590 1.00 71.69 957 THR A O 1
ATOM 7420 N N . GLY A 1 958 ? -11.778 -16.691 12.665 1.00 67.06 958 GLY A N 1
ATOM 7421 C CA . GLY A 1 958 ? -11.174 -18.006 12.434 1.00 67.06 958 GLY A CA 1
ATOM 7422 C C . GLY A 1 958 ? -9.642 -18.015 12.401 1.00 67.06 958 GLY A C 1
ATOM 7423 O O . GLY A 1 958 ? -9.046 -19.034 12.049 1.00 67.06 958 GLY A O 1
ATOM 7424 N N . ALA A 1 959 ? -8.992 -16.901 12.747 1.00 72.19 959 ALA A N 1
ATOM 7425 C CA . ALA A 1 959 ? -7.538 -16.754 12.726 1.00 72.19 959 ALA A CA 1
ATOM 7426 C C . ALA A 1 959 ? -6.927 -16.795 14.135 1.00 72.19 959 ALA A C 1
ATOM 7428 O O . ALA A 1 959 ? -7.527 -16.364 15.114 1.00 72.19 959 ALA A O 1
ATOM 7429 N N . THR A 1 960 ? -5.669 -17.232 14.244 1.00 65.38 960 THR A N 1
ATOM 7430 C CA . THR A 1 960 ? -4.967 -17.394 15.534 1.00 65.38 960 THR A CA 1
ATOM 7431 C C . THR A 1 960 ? -4.724 -16.092 16.314 1.00 65.38 960 THR A C 1
ATOM 7433 O O . THR A 1 960 ? -4.322 -16.155 17.475 1.00 65.38 960 THR A O 1
ATOM 7436 N N . SER A 1 961 ? -4.962 -14.925 15.707 1.00 72.69 961 SER A N 1
ATOM 7437 C CA . SER A 1 961 ? -4.874 -13.595 16.328 1.00 72.69 961 SER A CA 1
ATOM 7438 C C . SER A 1 961 ? -6.231 -12.912 16.559 1.00 72.69 961 SER A C 1
ATOM 7440 O O . SER A 1 961 ? -6.252 -11.821 17.136 1.00 72.69 961 SER A O 1
ATOM 7442 N N . GLU A 1 962 ? -7.354 -13.544 16.175 1.00 75.94 962 GLU A N 1
ATOM 7443 C CA . GLU A 1 962 ? -8.695 -12.926 16.114 1.00 75.94 962 GLU A CA 1
ATOM 7444 C C . GLU A 1 962 ? -9.089 -12.182 17.397 1.00 75.94 962 GLU A C 1
ATOM 7446 O O . GLU A 1 962 ? -9.616 -11.068 17.353 1.00 75.94 962 GLU A O 1
ATOM 7451 N N . PHE A 1 963 ? -8.728 -12.760 18.546 1.00 74.06 963 PHE A N 1
ATOM 7452 C CA . PHE A 1 963 ? -9.002 -12.222 19.872 1.00 74.06 963 PHE A CA 1
ATOM 7453 C C . PHE A 1 963 ? -8.473 -10.795 20.080 1.00 74.06 963 PHE A C 1
ATOM 7455 O O . PHE A 1 963 ? -9.130 -9.995 20.738 1.00 74.06 963 PHE A O 1
ATOM 7462 N N . TYR A 1 964 ? -7.303 -10.463 19.527 1.00 75.94 964 TYR A N 1
ATOM 7463 C CA . TYR A 1 964 ? -6.693 -9.135 19.657 1.00 75.94 964 TYR A CA 1
ATOM 7464 C C . TYR A 1 964 ? -7.098 -8.200 18.515 1.00 75.94 964 TYR A C 1
ATOM 7466 O O . TYR A 1 964 ? -7.313 -7.003 18.733 1.00 75.94 964 TYR A O 1
ATOM 7474 N N . ASP A 1 965 ? -7.210 -8.743 17.301 1.00 82.81 965 ASP A N 1
ATOM 7475 C CA . ASP A 1 965 ? -7.505 -7.969 16.096 1.00 82.81 965 ASP A CA 1
ATOM 7476 C C . ASP A 1 965 ? -8.895 -7.327 16.176 1.00 82.81 965 ASP A C 1
ATOM 7478 O O . ASP A 1 965 ? -9.047 -6.143 15.852 1.00 82.81 965 ASP A O 1
ATOM 7482 N N . LYS A 1 966 ? -9.893 -8.061 16.699 1.00 87.88 966 LYS A N 1
ATOM 7483 C CA . LYS A 1 966 ? -11.275 -7.576 16.820 1.00 87.88 966 LYS A CA 1
ATOM 7484 C C . LYS A 1 966 ? -11.373 -6.255 17.582 1.00 87.88 966 LYS A C 1
ATOM 7486 O O . LYS A 1 966 ? -12.078 -5.360 17.129 1.00 87.88 966 LYS A O 1
ATOM 7491 N N . PHE A 1 967 ? -10.614 -6.062 18.666 1.00 87.88 967 PHE A N 1
ATOM 7492 C CA . PHE A 1 967 ? -10.647 -4.810 19.432 1.00 87.88 967 PHE A CA 1
ATOM 7493 C C . PHE A 1 967 ? -10.100 -3.620 18.630 1.00 87.88 967 PHE A C 1
ATOM 7495 O O . PHE A 1 967 ? -10.635 -2.518 18.726 1.00 87.88 967 PHE A O 1
ATOM 7502 N N . THR A 1 968 ? -9.074 -3.837 17.797 1.00 88.81 968 THR A N 1
ATOM 7503 C CA . THR A 1 968 ? -8.528 -2.788 16.914 1.00 88.81 968 THR A CA 1
ATOM 7504 C C . THR A 1 968 ? -9.546 -2.411 15.833 1.00 88.81 968 THR A C 1
ATOM 7506 O O . THR A 1 968 ? -9.787 -1.230 15.589 1.00 88.81 968 THR A O 1
ATOM 7509 N N . ILE A 1 969 ? -10.212 -3.404 15.235 1.00 92.25 969 ILE A N 1
ATOM 7510 C CA . ILE A 1 969 ? -11.270 -3.190 14.236 1.00 92.25 969 ILE A CA 1
ATOM 7511 C C . ILE A 1 969 ? -12.463 -2.453 14.867 1.00 92.25 969 ILE A C 1
ATOM 7513 O O . ILE A 1 969 ? -12.932 -1.447 14.335 1.00 92.25 969 ILE A O 1
ATOM 7517 N N . ARG A 1 970 ? -12.916 -2.897 16.043 1.00 92.19 970 ARG A N 1
ATOM 7518 C CA . ARG A 1 970 ? -14.004 -2.279 16.815 1.00 92.19 970 ARG A CA 1
ATOM 7519 C C . ARG A 1 970 ? -13.688 -0.850 17.250 1.00 92.19 970 ARG A C 1
ATOM 7521 O O . ARG A 1 970 ? -14.587 -0.008 17.224 1.00 92.19 970 ARG A O 1
ATOM 7528 N N . TYR A 1 971 ? -12.432 -0.542 17.569 1.00 91.25 971 TYR A N 1
ATOM 7529 C CA . TYR A 1 971 ? -11.978 0.830 17.797 1.00 91.25 971 TYR A CA 1
ATOM 7530 C C . TYR A 1 971 ? -12.127 1.688 16.532 1.00 91.25 971 TYR A C 1
ATOM 7532 O O . TYR A 1 971 ? -12.798 2.719 16.584 1.00 91.25 971 TYR A O 1
ATOM 7540 N N . HIS A 1 972 ? -11.614 1.228 15.382 1.00 94.06 972 HIS A N 1
ATOM 7541 C CA . HIS A 1 972 ? -11.750 1.942 14.105 1.00 94.06 972 HIS A CA 1
ATOM 7542 C C . HIS A 1 972 ? -13.222 2.232 13.757 1.00 94.06 972 HIS A C 1
ATOM 7544 O O . HIS A 1 972 ? -13.577 3.374 13.456 1.00 94.06 972 HIS A O 1
ATOM 7550 N N . ILE A 1 973 ? -14.093 1.220 13.875 1.00 94.75 973 ILE A N 1
ATOM 7551 C CA . ILE A 1 973 ? -15.545 1.354 13.676 1.00 94.75 973 ILE A CA 1
ATOM 7552 C C . ILE A 1 973 ? -16.154 2.363 14.664 1.00 94.75 973 ILE A C 1
ATOM 7554 O O . ILE A 1 973 ? -16.979 3.182 14.267 1.00 94.75 973 ILE A O 1
ATOM 7558 N N . SER A 1 974 ? -15.741 2.354 15.935 1.00 92.19 974 SER A N 1
ATOM 7559 C CA . SER A 1 974 ? -16.273 3.274 16.954 1.00 92.19 974 SER A CA 1
ATOM 7560 C C . SER A 1 974 ? -15.897 4.731 16.681 1.00 92.19 974 SER A C 1
ATOM 7562 O O . SER A 1 974 ? -16.747 5.609 16.814 1.00 92.19 974 SER A O 1
ATOM 7564 N N . THR A 1 975 ? -14.666 5.014 16.243 1.00 92.56 975 THR A N 1
ATOM 7565 C CA . THR A 1 975 ? -14.271 6.376 15.839 1.00 92.56 975 THR A CA 1
ATOM 7566 C C . THR A 1 975 ? -15.039 6.837 14.597 1.00 92.56 975 THR A C 1
ATOM 7568 O O . THR A 1 975 ? -15.494 7.979 14.558 1.00 92.56 975 THR A O 1
ATOM 7571 N N . ILE A 1 976 ? -15.260 5.953 13.615 1.00 94.88 976 ILE A N 1
ATOM 7572 C CA . ILE A 1 976 ? -16.110 6.249 12.450 1.00 94.88 976 ILE A CA 1
ATOM 7573 C C . ILE A 1 976 ? -17.546 6.564 12.898 1.00 94.88 976 ILE A C 1
ATOM 7575 O O . ILE A 1 976 ? -18.075 7.610 12.527 1.00 94.88 976 ILE A O 1
ATOM 7579 N N . PHE A 1 977 ? -18.156 5.730 13.748 1.00 91.69 977 PHE A N 1
ATOM 7580 C CA . PHE A 1 977 ? -19.505 5.973 14.272 1.00 91.69 977 PHE A CA 1
ATOM 7581 C C . PHE A 1 977 ? -19.625 7.297 15.025 1.00 91.69 977 PHE A C 1
ATOM 7583 O O . PHE A 1 977 ? -20.607 8.010 14.829 1.00 91.69 977 PHE A O 1
ATOM 7590 N N . LYS A 1 978 ? -18.631 7.659 15.847 1.00 90.69 978 LYS A N 1
ATOM 7591 C CA . LYS A 1 978 ? -18.607 8.945 16.561 1.00 90.69 978 LYS A CA 1
ATOM 7592 C C . LYS A 1 978 ? -18.607 10.144 15.605 1.00 90.69 978 LYS A C 1
ATOM 7594 O O . LYS A 1 978 ? -19.141 11.183 15.987 1.00 90.69 978 LYS A O 1
ATOM 7599 N N . SER A 1 979 ? -18.067 10.016 14.389 1.00 92.62 979 SER A N 1
ATOM 7600 C CA . SER A 1 979 ? -18.165 11.041 13.336 1.00 92.62 979 SER A CA 1
ATOM 7601 C C . SER A 1 979 ? -19.507 11.003 12.605 1.00 92.62 979 SER A C 1
ATOM 7603 O O . SER A 1 979 ? -20.189 12.023 12.592 1.00 92.62 979 SER A O 1
ATOM 7605 N N . LEU A 1 980 ? -19.951 9.838 12.109 1.00 93.31 980 LEU A N 1
ATOM 7606 C CA . LEU A 1 980 ? -21.251 9.711 11.422 1.00 93.31 980 LEU A CA 1
ATOM 7607 C C . LEU A 1 980 ? -22.415 10.201 12.304 1.00 93.31 980 LEU A C 1
ATOM 7609 O O . LEU A 1 980 ? -23.357 10.817 11.816 1.00 93.31 980 LEU A O 1
ATOM 7613 N N . TRP A 1 981 ? -22.331 9.984 13.621 1.00 89.44 981 TRP A N 1
ATOM 7614 C CA . TRP A 1 981 ? -23.302 10.466 14.607 1.00 89.44 981 TRP A CA 1
ATOM 7615 C C . TRP A 1 981 ? -23.327 12.000 14.776 1.00 89.44 981 TRP A C 1
ATOM 7617 O O . TRP A 1 981 ? -24.317 12.553 15.257 1.00 89.44 981 TRP A O 1
ATOM 7627 N N . GLN A 1 982 ? -22.273 12.721 14.385 1.00 89.62 982 GLN A N 1
ATOM 7628 C CA . GLN A 1 982 ? -22.268 14.191 14.380 1.00 89.62 982 GLN A CA 1
ATOM 7629 C C . GLN A 1 982 ? -22.982 14.765 13.147 1.00 89.62 982 GLN A C 1
ATOM 7631 O O . GLN A 1 982 ? -23.498 15.882 13.217 1.00 89.62 982 GLN A O 1
ATOM 7636 N N . ASN A 1 983 ? -23.071 14.010 12.046 1.00 90.94 983 ASN A N 1
ATOM 7637 C CA . ASN A 1 983 ? -23.788 14.431 10.847 1.00 90.94 983 ASN A CA 1
ATOM 7638 C C . ASN A 1 983 ? -25.280 14.049 10.920 1.00 90.94 983 ASN A C 1
ATOM 7640 O O . ASN A 1 983 ? -25.665 12.878 10.932 1.00 90.94 983 ASN A O 1
ATOM 7644 N N . ILE A 1 984 ? -26.137 15.073 10.911 1.00 89.81 984 ILE A N 1
ATOM 7645 C CA . ILE A 1 984 ? -27.601 14.961 11.009 1.00 89.81 984 ILE A CA 1
ATOM 7646 C C . ILE A 1 984 ? -28.191 14.066 9.900 1.00 89.81 984 ILE A C 1
ATOM 7648 O O . ILE A 1 984 ? -29.205 13.409 10.128 1.00 89.81 984 ILE A O 1
ATOM 7652 N N . ALA A 1 985 ? -27.552 13.968 8.728 1.00 92.06 985 ALA A N 1
ATOM 7653 C CA . ALA A 1 985 ? -28.028 13.144 7.615 1.00 92.06 985 ALA A CA 1
ATOM 7654 C C . ALA A 1 985 ? -28.091 11.636 7.934 1.00 92.06 985 ALA A C 1
ATOM 7656 O O . ALA A 1 985 ? -28.874 10.921 7.313 1.00 92.06 985 ALA A O 1
ATOM 7657 N N . HIS A 1 986 ? -27.315 11.152 8.912 1.00 92.69 986 HIS A N 1
ATOM 7658 C CA . HIS A 1 986 ? -27.321 9.745 9.342 1.00 92.69 986 HIS A CA 1
ATOM 7659 C C . HIS A 1 986 ? -28.330 9.459 10.467 1.00 92.69 986 HIS A C 1
ATOM 7661 O O . HIS A 1 986 ? -28.628 8.297 10.743 1.00 92.69 986 HIS A O 1
ATOM 7667 N N . HIS A 1 987 ? -28.874 10.491 11.132 1.00 88.31 987 HIS A N 1
ATOM 7668 C CA . HIS A 1 987 ? -29.687 10.329 12.352 1.00 88.31 987 HIS A CA 1
ATOM 7669 C C . HIS A 1 987 ? -30.959 9.504 12.135 1.00 88.31 987 HIS A C 1
ATOM 7671 O O . HIS A 1 987 ? -31.343 8.764 13.036 1.00 88.31 987 HIS A O 1
ATOM 7677 N N . GLY A 1 988 ? -31.591 9.590 10.958 1.00 87.12 988 GLY A N 1
ATOM 7678 C CA . GLY A 1 988 ? -32.761 8.768 10.620 1.00 87.12 988 GLY A CA 1
ATOM 7679 C C . GLY A 1 988 ? -32.432 7.274 10.656 1.00 87.12 988 GLY A C 1
ATOM 7680 O O . GLY A 1 988 ? -32.996 6.533 11.455 1.00 87.12 988 GLY A O 1
ATOM 7681 N N . THR A 1 989 ? -31.432 6.868 9.877 1.00 88.12 989 THR A N 1
ATOM 7682 C CA . THR A 1 989 ? -30.933 5.488 9.767 1.00 88.12 989 THR A CA 1
ATOM 7683 C C . THR A 1 989 ? -30.461 4.925 11.110 1.00 88.12 989 THR A C 1
ATOM 7685 O O . THR A 1 989 ? -30.773 3.785 11.452 1.00 88.12 989 THR A O 1
ATOM 7688 N N . PHE A 1 990 ? -29.768 5.734 11.923 1.00 88.00 990 PHE A N 1
ATOM 7689 C CA . PHE A 1 990 ? -29.455 5.364 13.306 1.00 88.00 990 PHE A CA 1
ATOM 7690 C C . PHE A 1 990 ? -30.729 5.095 14.121 1.00 88.00 990 PHE A C 1
ATOM 7692 O O . PHE A 1 990 ? -30.828 4.055 14.763 1.00 88.00 990 PHE A O 1
ATOM 7699 N N . MET A 1 991 ? -31.714 6.000 14.099 1.00 85.69 991 MET A N 1
ATOM 7700 C CA . MET A 1 991 ? -32.959 5.840 14.862 1.00 85.69 991 MET A CA 1
ATOM 7701 C C . MET A 1 991 ? -33.795 4.638 14.398 1.00 85.69 991 MET A C 1
ATOM 7703 O O . MET A 1 991 ? -34.460 4.016 15.228 1.00 85.69 991 MET A O 1
ATOM 7707 N N . GLU A 1 992 ? -33.754 4.275 13.117 1.00 85.88 992 GLU A N 1
ATOM 7708 C CA . GLU A 1 992 ? -34.416 3.078 12.585 1.00 85.88 992 GLU A CA 1
ATOM 7709 C C . GLU A 1 992 ? -33.783 1.790 13.142 1.00 85.88 992 GLU A C 1
ATOM 7711 O O . GLU A 1 992 ? -34.492 0.978 13.752 1.00 85.88 992 GLU A O 1
ATOM 7716 N N . GLU A 1 993 ? -32.455 1.641 13.062 1.00 84.56 993 GLU A N 1
ATOM 7717 C CA . GLU A 1 993 ? -31.725 0.519 13.680 1.00 84.56 993 GLU A CA 1
ATOM 7718 C C . GLU A 1 993 ? -31.875 0.497 15.210 1.00 84.56 993 GLU A C 1
ATOM 7720 O O . GLU A 1 993 ? -32.081 -0.557 15.809 1.00 84.56 993 GLU A O 1
ATOM 7725 N N . PHE A 1 994 ? -31.860 1.652 15.874 1.00 81.50 994 PHE A N 1
ATOM 7726 C CA . PHE A 1 994 ? -32.021 1.734 17.326 1.00 81.50 994 PHE A CA 1
ATOM 7727 C C . PHE A 1 994 ? -33.405 1.293 17.823 1.00 81.50 994 PHE A C 1
ATOM 7729 O O . PHE A 1 994 ? -33.510 0.731 18.915 1.00 81.50 994 PHE A O 1
ATOM 7736 N N . ASN A 1 995 ? -34.473 1.555 17.061 1.00 76.31 995 ASN A N 1
ATOM 7737 C CA . ASN A 1 995 ? -35.836 1.190 17.459 1.00 76.31 995 ASN A CA 1
ATOM 7738 C C . ASN A 1 995 ? -36.266 -0.202 16.963 1.00 76.31 995 ASN A C 1
ATOM 7740 O O . ASN A 1 995 ? -37.128 -0.812 17.598 1.00 76.31 995 ASN A O 1
ATOM 7744 N N . SER A 1 996 ? -35.692 -0.711 15.866 1.00 69.25 996 SER A N 1
ATOM 7745 C CA . SER A 1 996 ? -36.142 -1.956 15.212 1.00 69.25 996 SER A CA 1
ATOM 7746 C C . SER A 1 996 ? -35.050 -3.012 14.977 1.00 69.25 996 SER A C 1
ATOM 7748 O O . SER A 1 996 ? -35.359 -4.195 14.815 1.00 69.25 996 SER A O 1
ATOM 7750 N N . GLY A 1 997 ? -33.777 -2.618 14.997 1.00 65.50 997 GLY A N 1
ATOM 7751 C CA . GLY A 1 997 ? -32.647 -3.429 14.566 1.00 65.50 997 GLY A CA 1
ATOM 7752 C C . GLY A 1 997 ? -32.295 -4.570 15.517 1.00 65.50 997 GLY A C 1
ATOM 7753 O O . GLY A 1 997 ? -31.804 -4.362 16.630 1.00 65.50 997 GLY A O 1
ATOM 7754 N N . LYS A 1 998 ? -32.428 -5.815 15.039 1.00 74.06 998 LYS A N 1
ATOM 7755 C CA . LYS A 1 998 ? -31.832 -6.984 15.717 1.00 74.06 998 LYS A CA 1
ATOM 7756 C C . LYS A 1 998 ? -30.300 -6.901 15.757 1.00 74.06 998 LYS A C 1
ATOM 7758 O O . LYS A 1 998 ? -29.690 -7.458 16.669 1.00 74.06 998 LYS A O 1
ATOM 7763 N N . GLN A 1 999 ? -29.686 -6.183 14.811 1.00 79.69 999 GLN A N 1
ATOM 7764 C CA . GLN A 1 999 ? -28.243 -5.943 14.804 1.00 79.69 999 GLN A CA 1
ATOM 7765 C C . GLN A 1 999 ? -27.823 -4.988 15.923 1.00 79.69 999 GLN A C 1
ATOM 7767 O O . GLN A 1 999 ? -26.829 -5.264 16.586 1.00 79.69 999 GLN A O 1
ATOM 7772 N N . PHE A 1 1000 ? -28.602 -3.942 16.231 1.00 85.62 1000 PHE A N 1
ATOM 7773 C CA . PHE A 1 1000 ? -28.274 -3.050 17.348 1.00 85.62 1000 PHE A CA 1
ATOM 7774 C C . PHE A 1 1000 ? -28.229 -3.787 18.699 1.00 85.62 1000 PHE A C 1
ATOM 7776 O O . PHE A 1 1000 ? -27.305 -3.583 19.482 1.00 85.62 1000 PHE A O 1
ATOM 7783 N N . VAL A 1 1001 ? -29.156 -4.719 18.955 1.00 86.50 1001 VAL A N 1
ATOM 7784 C CA . VAL A 1 1001 ? -29.153 -5.545 20.184 1.00 86.50 1001 VAL A CA 1
ATOM 7785 C C . VAL A 1 1001 ? -27.880 -6.402 20.286 1.00 86.50 1001 VAL A C 1
ATOM 7787 O O . VAL A 1 1001 ? -27.290 -6.509 21.362 1.00 86.50 1001 VAL A O 1
ATOM 7790 N N . ARG A 1 1002 ? -27.411 -6.968 19.165 1.00 87.25 1002 ARG A N 1
ATOM 7791 C CA . ARG A 1 1002 ? -26.149 -7.729 19.092 1.00 87.25 1002 ARG A CA 1
ATOM 7792 C C . ARG A 1 1002 ? -24.912 -6.841 19.243 1.00 87.25 1002 ARG A C 1
ATOM 7794 O O . ARG A 1 1002 ? -23.994 -7.205 19.970 1.00 87.25 1002 ARG A O 1
ATOM 7801 N N . TYR A 1 1003 ? -24.918 -5.663 18.629 1.00 89.62 1003 TYR A N 1
ATOM 7802 C CA . TYR A 1 1003 ? -23.866 -4.656 18.749 1.00 89.62 1003 TYR A CA 1
ATOM 7803 C C . TYR A 1 1003 ? -23.695 -4.188 20.205 1.00 89.62 1003 TYR A C 1
ATOM 7805 O O . TYR A 1 1003 ? -22.579 -4.204 20.725 1.00 89.62 1003 TYR A O 1
ATOM 7813 N N . ILE A 1 1004 ? -24.795 -3.885 20.910 1.00 89.94 1004 ILE A N 1
ATOM 7814 C CA . ILE A 1 1004 ? -24.755 -3.592 22.352 1.00 89.94 1004 ILE A CA 1
ATOM 7815 C C . ILE A 1 1004 ? -24.262 -4.802 23.159 1.00 89.94 1004 ILE A C 1
ATOM 7817 O O . ILE A 1 1004 ? -23.475 -4.628 24.087 1.00 89.94 1004 ILE A O 1
ATOM 7821 N N . ASN A 1 1005 ? -24.657 -6.030 22.808 1.00 89.44 1005 ASN A N 1
ATOM 7822 C CA . ASN A 1 1005 ? -24.152 -7.231 23.479 1.00 89.44 1005 ASN A CA 1
ATOM 7823 C C . ASN A 1 1005 ? -22.621 -7.384 23.355 1.00 89.44 1005 ASN A C 1
ATOM 7825 O O . ASN A 1 1005 ? -21.955 -7.680 24.347 1.00 89.44 1005 ASN A O 1
ATOM 7829 N N . MET A 1 1006 ? -22.058 -7.141 22.165 1.00 89.56 1006 MET A N 1
ATOM 7830 C CA . MET A 1 1006 ? -20.604 -7.153 21.955 1.00 89.56 1006 MET A CA 1
ATOM 7831 C C . MET A 1 1006 ? -19.913 -6.033 22.736 1.00 89.56 1006 MET A C 1
ATOM 7833 O O . MET A 1 1006 ? -18.956 -6.314 23.451 1.00 89.56 1006 MET A O 1
ATOM 7837 N N . LEU A 1 1007 ? -20.457 -4.809 22.716 1.00 90.75 1007 LEU A N 1
ATOM 7838 C CA . LEU A 1 1007 ? -19.963 -3.703 23.543 1.00 90.75 1007 LEU A CA 1
ATOM 7839 C C . LEU A 1 1007 ? -19.902 -4.076 25.039 1.00 90.75 1007 LEU A C 1
ATOM 7841 O O . LEU A 1 1007 ? -18.886 -3.813 25.680 1.00 90.75 1007 LEU A O 1
ATOM 7845 N N . ILE A 1 1008 ? -20.935 -4.725 25.605 1.00 91.19 1008 ILE A N 1
ATOM 7846 C CA . ILE A 1 1008 ? -20.914 -5.182 27.014 1.00 91.19 1008 ILE A CA 1
ATOM 7847 C C . ILE A 1 1008 ? -19.750 -6.160 27.243 1.00 91.19 1008 ILE A C 1
ATOM 7849 O O . ILE A 1 1008 ? -19.025 -6.022 28.234 1.00 91.19 1008 ILE A O 1
ATOM 7853 N N . ASN A 1 1009 ? -19.556 -7.131 26.345 1.00 90.25 1009 ASN A N 1
ATOM 7854 C CA . ASN A 1 1009 ? -18.469 -8.109 26.447 1.00 90.25 1009 ASN A CA 1
ATOM 7855 C C . ASN A 1 1009 ? -17.092 -7.421 26.397 1.00 90.25 1009 ASN A C 1
ATOM 7857 O O . ASN A 1 1009 ? -16.251 -7.667 27.264 1.00 90.25 1009 ASN A O 1
ATOM 7861 N N . ASP A 1 1010 ? -16.894 -6.518 25.434 1.00 91.38 1010 ASP A N 1
ATOM 7862 C CA . ASP A 1 1010 ? -15.644 -5.783 25.241 1.00 91.38 1010 ASP A CA 1
ATOM 7863 C C . ASP A 1 1010 ? -15.323 -4.886 26.444 1.00 91.38 1010 ASP A C 1
ATOM 7865 O O . ASP A 1 1010 ? -14.201 -4.913 26.946 1.00 91.38 1010 ASP A O 1
ATOM 7869 N N . THR A 1 1011 ? -16.300 -4.134 26.965 1.00 91.56 1011 THR A N 1
ATOM 7870 C CA . THR A 1 1011 ? -16.111 -3.301 28.165 1.00 91.56 1011 THR A CA 1
ATOM 7871 C C . THR A 1 1011 ? -15.818 -4.137 29.407 1.00 91.56 1011 THR A C 1
ATOM 7873 O O . THR A 1 1011 ? -14.969 -3.741 30.202 1.00 91.56 1011 THR A O 1
ATOM 7876 N N . THR A 1 1012 ? -16.467 -5.297 29.566 1.00 90.94 1012 THR A N 1
ATOM 7877 C CA . THR A 1 1012 ? -16.201 -6.207 30.693 1.00 90.94 1012 THR A CA 1
ATOM 7878 C C . THR A 1 1012 ? -14.754 -6.697 30.659 1.00 90.94 1012 THR A C 1
ATOM 7880 O O . THR A 1 1012 ? -14.041 -6.563 31.649 1.00 90.94 1012 THR A O 1
ATOM 7883 N N . PHE A 1 1013 ? -14.296 -7.211 29.513 1.00 91.62 1013 PHE A N 1
ATOM 7884 C CA . PHE A 1 1013 ? -12.941 -7.745 29.373 1.00 91.62 1013 PHE A CA 1
ATOM 7885 C C . PHE A 1 1013 ? -11.857 -6.657 29.447 1.00 91.62 1013 PHE A C 1
ATOM 7887 O O . PHE A 1 1013 ? -10.903 -6.783 30.214 1.00 91.62 1013 PHE A O 1
ATOM 7894 N N . LEU A 1 1014 ? -11.994 -5.579 28.665 1.00 92.06 1014 LEU A N 1
ATOM 7895 C CA . LEU A 1 1014 ? -10.952 -4.557 28.538 1.00 92.06 1014 LEU A CA 1
ATOM 7896 C C . LEU A 1 1014 ? -10.743 -3.769 29.837 1.00 92.06 1014 LEU A C 1
ATOM 7898 O O . LEU A 1 1014 ? -9.608 -3.386 30.127 1.00 92.06 1014 LEU A O 1
ATOM 7902 N N . LEU A 1 1015 ? -11.797 -3.523 30.626 1.00 91.00 1015 LEU A N 1
ATOM 7903 C CA . LEU A 1 1015 ? -11.640 -2.888 31.936 1.00 91.00 1015 LEU A CA 1
ATOM 7904 C C . LEU A 1 1015 ? -11.052 -3.849 32.972 1.00 91.00 1015 LEU A C 1
ATOM 7906 O O . LEU A 1 1015 ? -10.143 -3.435 33.684 1.00 91.00 1015 LEU A O 1
ATOM 7910 N N . ASP A 1 1016 ? -11.476 -5.115 33.034 1.00 91.38 1016 ASP A N 1
ATOM 7911 C CA . ASP A 1 1016 ? -10.934 -6.035 34.042 1.00 91.38 1016 ASP A CA 1
ATOM 7912 C C . ASP A 1 1016 ? -9.436 -6.307 33.814 1.00 91.38 1016 ASP A C 1
ATOM 7914 O O . ASP A 1 1016 ? -8.627 -6.086 34.713 1.00 91.38 1016 ASP A O 1
ATOM 7918 N N . GLU A 1 1017 ? -9.020 -6.634 32.584 1.00 91.06 1017 GLU A N 1
ATOM 7919 C CA . GLU A 1 1017 ? -7.599 -6.837 32.254 1.00 91.06 1017 GLU A CA 1
ATOM 7920 C C . GLU A 1 1017 ? -6.744 -5.572 32.434 1.00 91.06 1017 GLU A C 1
ATOM 7922 O O . GLU A 1 1017 ? -5.594 -5.651 32.876 1.00 91.06 1017 GLU A O 1
ATOM 7927 N N . SER A 1 1018 ? -7.272 -4.387 32.104 1.00 91.38 1018 SER A N 1
ATOM 7928 C CA . SER A 1 1018 ? -6.507 -3.144 32.273 1.00 91.38 1018 SER A CA 1
ATOM 7929 C C . SER A 1 1018 ? -6.364 -2.732 33.737 1.00 91.38 1018 SER A C 1
ATOM 7931 O O . SER A 1 1018 ? -5.273 -2.317 34.137 1.00 91.38 1018 SER A O 1
ATOM 7933 N N . LEU A 1 1019 ? -7.414 -2.895 34.548 1.00 90.12 1019 LEU A N 1
ATOM 7934 C CA . LEU A 1 1019 ? -7.377 -2.645 35.989 1.00 90.12 1019 LEU A CA 1
ATOM 7935 C C . LEU A 1 1019 ? -6.527 -3.697 36.718 1.00 90.12 1019 LEU A C 1
ATOM 7937 O O . LEU A 1 1019 ? -5.759 -3.337 37.606 1.00 90.12 1019 LEU A O 1
ATOM 7941 N N . GLU A 1 1020 ? -6.579 -4.971 36.326 1.00 90.50 1020 GLU A N 1
ATOM 7942 C CA . GLU A 1 1020 ? -5.722 -6.022 36.891 1.00 90.50 1020 GLU A CA 1
ATOM 7943 C C . GLU A 1 1020 ? -4.245 -5.818 36.512 1.00 90.50 1020 GLU A C 1
ATOM 7945 O O . GLU A 1 1020 ? -3.361 -5.944 37.359 1.00 90.50 1020 GLU A O 1
ATOM 7950 N N . SER A 1 1021 ? -3.952 -5.400 35.274 1.00 92.56 1021 SER A N 1
ATOM 7951 C CA . SER A 1 1021 ? -2.589 -5.023 34.870 1.00 92.56 1021 SER A CA 1
ATOM 7952 C C . SER A 1 1021 ? -2.077 -3.790 35.633 1.00 92.56 1021 SER A C 1
ATOM 7954 O O . SER A 1 1021 ? -0.904 -3.752 36.001 1.00 92.56 1021 SER A O 1
ATOM 7956 N N . LEU A 1 1022 ? -2.940 -2.820 35.975 1.00 92.56 1022 LEU A N 1
ATOM 7957 C CA . LEU A 1 1022 ? -2.569 -1.706 36.862 1.00 92.56 1022 LEU A CA 1
ATOM 7958 C C . LEU A 1 1022 ? -2.218 -2.168 38.288 1.00 92.56 1022 LEU A C 1
ATOM 7960 O O . LEU A 1 1022 ? -1.268 -1.631 38.857 1.00 92.56 1022 LEU A O 1
ATOM 7964 N N . LYS A 1 1023 ? -2.907 -3.177 38.844 1.00 91.69 1023 LYS A N 1
ATOM 7965 C CA . LYS A 1 1023 ? -2.547 -3.766 40.152 1.00 91.69 1023 LYS A CA 1
ATOM 7966 C C . LYS A 1 1023 ? -1.158 -4.403 40.099 1.00 91.69 1023 LYS A C 1
ATOM 7968 O O . LYS A 1 1023 ? -0.309 -4.066 40.918 1.00 91.69 1023 LYS A O 1
ATOM 7973 N N . ARG A 1 1024 ? -0.872 -5.213 39.070 1.00 92.44 1024 ARG A N 1
ATOM 7974 C CA . ARG A 1 1024 ? 0.459 -5.823 38.859 1.00 92.44 1024 ARG A CA 1
ATOM 7975 C C . ARG A 1 1024 ? 1.572 -4.776 38.699 1.00 92.44 1024 ARG A C 1
ATOM 7977 O O . ARG A 1 1024 ? 2.670 -4.958 39.222 1.00 92.44 1024 ARG A O 1
ATOM 7984 N N . ILE A 1 1025 ? 1.293 -3.655 38.022 1.00 92.81 1025 ILE A N 1
ATOM 7985 C CA . ILE A 1 1025 ? 2.217 -2.507 37.943 1.00 92.81 1025 ILE A CA 1
ATOM 7986 C C . ILE A 1 1025 ? 2.451 -1.905 39.336 1.00 92.81 1025 ILE A C 1
ATOM 7988 O O . ILE A 1 1025 ? 3.601 -1.661 39.696 1.00 92.81 1025 ILE A O 1
ATOM 7992 N N . HIS A 1 1026 ? 1.394 -1.674 40.120 1.00 92.25 1026 HIS A N 1
ATOM 7993 C CA . HIS A 1 1026 ? 1.494 -1.094 41.462 1.00 92.25 1026 HIS A CA 1
ATOM 7994 C C . HIS A 1 1026 ? 2.274 -1.996 42.435 1.00 92.25 1026 HIS A C 1
ATOM 7996 O O . HIS A 1 1026 ? 3.163 -1.507 43.130 1.00 92.25 1026 HIS A O 1
ATOM 8002 N N . GLU A 1 1027 ? 2.013 -3.306 42.427 1.00 90.94 1027 GLU A N 1
ATOM 8003 C CA . GLU A 1 1027 ? 2.739 -4.306 43.222 1.00 90.94 1027 GLU A CA 1
ATOM 8004 C C . GLU A 1 1027 ? 4.251 -4.254 42.955 1.00 90.94 1027 GLU A C 1
ATOM 8006 O O . GLU A 1 1027 ? 5.042 -4.085 43.883 1.00 90.94 1027 GLU A O 1
ATOM 8011 N N . VAL A 1 1028 ? 4.668 -4.320 41.683 1.00 89.56 1028 VAL A N 1
ATOM 8012 C CA . VAL A 1 1028 ? 6.098 -4.280 41.326 1.00 89.56 1028 VAL A CA 1
ATOM 8013 C C . VAL A 1 1028 ? 6.712 -2.894 41.581 1.00 89.56 1028 VAL A C 1
ATOM 8015 O O . VAL A 1 1028 ? 7.889 -2.805 41.931 1.00 89.56 1028 VAL A O 1
ATOM 8018 N N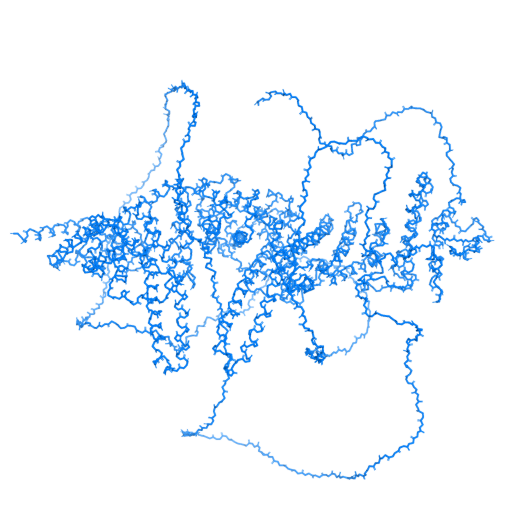 . GLN A 1 1029 ? 5.938 -1.808 41.474 1.00 90.00 1029 GLN A N 1
ATOM 8019 C CA . GLN A 1 1029 ? 6.400 -0.464 41.844 1.00 90.00 1029 GLN A CA 1
ATOM 8020 C C . GLN A 1 1029 ? 6.671 -0.337 43.352 1.00 90.00 1029 GLN A C 1
ATOM 8022 O O . GLN A 1 1029 ? 7.720 0.186 43.728 1.00 90.00 1029 GLN A O 1
ATOM 8027 N N . GLU A 1 1030 ? 5.791 -0.840 44.224 1.00 89.50 1030 GLU A N 1
ATOM 8028 C CA . GLU A 1 1030 ? 6.025 -0.826 45.676 1.00 89.50 1030 GLU A CA 1
ATOM 8029 C C . GLU A 1 1030 ? 7.147 -1.805 46.097 1.00 89.50 1030 GLU A C 1
ATOM 8031 O O . GLU A 1 1030 ? 7.945 -1.459 46.971 1.00 89.50 1030 GLU A O 1
ATOM 8036 N N . GLU A 1 1031 ? 7.312 -2.957 45.424 1.00 86.44 1031 GLU A N 1
ATOM 8037 C CA . GLU A 1 1031 ? 8.496 -3.824 45.600 1.00 86.44 1031 GLU A CA 1
ATOM 8038 C C . GLU A 1 1031 ? 9.805 -3.088 45.264 1.00 86.44 1031 GLU A C 1
ATOM 8040 O O . GLU A 1 1031 ? 10.735 -3.074 46.070 1.00 86.44 1031 GLU A O 1
ATOM 8045 N N . MET A 1 1032 ? 9.881 -2.433 44.098 1.00 84.50 1032 MET A N 1
ATOM 8046 C CA . MET A 1 1032 ? 11.071 -1.683 43.658 1.00 84.50 1032 MET A CA 1
ATOM 8047 C C . MET A 1 1032 ? 11.379 -0.461 44.536 1.00 84.50 1032 MET A C 1
ATOM 8049 O O . MET A 1 1032 ? 12.525 -0.010 44.619 1.00 84.50 1032 MET A O 1
ATOM 8053 N N . LYS A 1 1033 ? 10.357 0.092 45.187 1.00 86.81 1033 LYS A N 1
ATOM 8054 C CA . LYS A 1 1033 ? 10.449 1.231 46.105 1.00 86.81 1033 LYS A CA 1
ATOM 8055 C C . LYS A 1 1033 ? 11.027 0.825 47.464 1.00 86.81 1033 LYS A C 1
ATOM 8057 O O . LYS A 1 1033 ? 11.744 1.625 48.071 1.00 86.81 1033 LYS A O 1
ATOM 8062 N N . ASN A 1 1034 ? 10.807 -0.415 47.914 1.00 87.75 1034 ASN A N 1
ATOM 8063 C CA . ASN A 1 1034 ? 11.461 -0.967 49.101 1.00 87.75 1034 ASN A CA 1
ATOM 8064 C C . ASN A 1 1034 ? 12.886 -1.465 48.795 1.00 87.75 1034 ASN A C 1
ATOM 8066 O O . ASN A 1 1034 ? 13.154 -2.666 48.732 1.00 87.75 1034 ASN A O 1
ATOM 8070 N N . LYS A 1 1035 ? 13.818 -0.519 48.627 1.00 80.06 1035 LYS A N 1
ATOM 8071 C CA . LYS A 1 1035 ? 15.216 -0.789 48.243 1.00 80.06 1035 LYS A CA 1
ATOM 8072 C C . LYS A 1 1035 ? 15.912 -1.853 49.091 1.00 80.06 1035 LYS A C 1
ATOM 8074 O O . LYS A 1 1035 ? 16.654 -2.655 48.541 1.00 80.06 1035 LYS A O 1
ATOM 8079 N N . GLU A 1 1036 ? 15.658 -1.896 50.399 1.00 82.31 1036 GLU A N 1
ATOM 8080 C CA . GLU A 1 1036 ? 16.300 -2.871 51.289 1.00 82.31 1036 GLU A CA 1
ATOM 8081 C C . GLU A 1 1036 ? 15.918 -4.315 50.945 1.00 82.31 1036 GLU A C 1
ATOM 8083 O O . GLU A 1 1036 ? 16.771 -5.195 51.010 1.00 82.31 1036 GLU A O 1
ATOM 8088 N N . GLN A 1 1037 ? 14.667 -4.566 50.548 1.00 81.50 1037 GLN A N 1
ATOM 8089 C CA . GLN A 1 1037 ? 14.228 -5.881 50.069 1.00 81.50 1037 GLN A CA 1
ATOM 8090 C C . GLN A 1 1037 ? 14.594 -6.098 48.597 1.00 81.50 1037 GLN A C 1
ATOM 8092 O O . GLN A 1 1037 ? 15.012 -7.193 48.226 1.00 81.50 1037 GLN A O 1
ATOM 8097 N N . TRP A 1 1038 ? 14.500 -5.056 47.767 1.00 83.38 1038 TRP A N 1
ATOM 8098 C CA . TRP A 1 1038 ? 14.841 -5.137 46.349 1.00 83.38 1038 TRP A CA 1
ATOM 8099 C C . TRP A 1 1038 ? 16.312 -5.506 46.117 1.00 83.38 1038 TRP A C 1
ATOM 8101 O O . TRP A 1 1038 ? 16.598 -6.415 45.341 1.00 83.38 1038 TRP A O 1
ATOM 8111 N N . ASP A 1 1039 ? 17.249 -4.863 46.818 1.00 83.19 1039 ASP A N 1
ATOM 8112 C CA . ASP A 1 1039 ? 18.691 -5.108 46.671 1.00 83.19 1039 ASP A CA 1
ATOM 8113 C C . ASP A 1 1039 ? 19.140 -6.462 47.264 1.00 83.19 1039 ASP A C 1
ATOM 8115 O O . ASP A 1 1039 ? 20.238 -6.932 46.959 1.00 83.19 1039 ASP A O 1
ATOM 8119 N N . GLN A 1 1040 ? 18.284 -7.128 48.053 1.00 84.25 1040 GLN A N 1
ATOM 8120 C CA . GLN A 1 1040 ? 18.476 -8.516 48.504 1.00 84.25 1040 GLN A CA 1
ATOM 8121 C C . GLN A 1 1040 ? 18.039 -9.561 47.460 1.00 84.25 1040 GLN A C 1
ATOM 8123 O O . GLN A 1 1040 ? 18.466 -10.715 47.544 1.00 84.25 1040 GLN A O 1
ATOM 8128 N N . LEU A 1 1041 ? 17.209 -9.196 46.472 1.00 84.25 1041 LEU A N 1
ATOM 8129 C CA . LEU A 1 1041 ? 16.792 -10.122 45.415 1.00 84.25 1041 LEU A CA 1
ATOM 8130 C C . LEU A 1 1041 ? 17.971 -10.464 44.481 1.00 84.25 1041 LEU A C 1
ATOM 8132 O O . LEU A 1 1041 ? 18.719 -9.571 44.071 1.00 84.25 1041 LEU A O 1
ATOM 8136 N N . PRO A 1 1042 ? 18.118 -11.732 44.048 1.00 88.38 1042 PRO A N 1
ATOM 8137 C CA . PRO A 1 1042 ? 19.053 -12.097 42.988 1.00 88.38 1042 PRO A CA 1
ATOM 8138 C C . PRO A 1 1042 ? 18.833 -11.252 41.727 1.00 88.38 1042 PRO A C 1
ATOM 8140 O O . PRO A 1 1042 ? 17.695 -11.028 41.313 1.00 88.38 1042 PRO A O 1
ATOM 8143 N N . ARG A 1 1043 ? 19.919 -10.831 41.064 1.00 80.81 1043 ARG A N 1
ATOM 8144 C CA . ARG A 1 1043 ? 19.851 -9.962 39.869 1.00 80.81 1043 ARG A CA 1
ATOM 8145 C C . ARG A 1 1043 ? 18.962 -10.516 38.755 1.00 80.81 1043 ARG A C 1
ATOM 8147 O O . ARG A 1 1043 ? 18.285 -9.741 38.089 1.00 80.81 1043 ARG A O 1
ATOM 8154 N N . ASP A 1 1044 ? 18.912 -11.835 38.589 1.00 82.75 1044 ASP A N 1
ATOM 8155 C CA . ASP A 1 1044 ? 18.045 -12.479 37.599 1.00 82.75 1044 ASP A CA 1
ATOM 8156 C C . ASP A 1 1044 ? 16.552 -12.292 37.937 1.00 82.75 1044 ASP A C 1
ATOM 8158 O O . ASP A 1 1044 ? 15.734 -12.084 37.043 1.00 82.75 1044 ASP A O 1
ATOM 8162 N N . GLN A 1 1045 ? 16.193 -12.280 39.229 1.00 85.81 1045 GLN A N 1
ATOM 8163 C CA . GLN A 1 1045 ? 14.832 -11.992 39.697 1.00 85.81 1045 GLN A CA 1
ATOM 8164 C C . GLN A 1 1045 ? 14.500 -10.499 39.583 1.00 85.81 1045 GLN A C 1
ATOM 8166 O O . GLN A 1 1045 ? 13.414 -10.162 39.113 1.00 85.81 1045 GLN A O 1
ATOM 8171 N N . GLN A 1 1046 ? 15.443 -9.605 39.913 1.00 82.31 1046 GLN A N 1
ATOM 8172 C CA . GLN A 1 1046 ? 15.300 -8.162 39.668 1.00 82.31 1046 GLN A CA 1
ATOM 8173 C C . GLN A 1 1046 ? 15.042 -7.877 38.177 1.00 82.31 1046 GLN A C 1
ATOM 8175 O O . GLN A 1 1046 ? 14.116 -7.145 37.827 1.00 82.31 1046 GLN A O 1
ATOM 8180 N N . GLN A 1 1047 ? 15.821 -8.498 37.282 1.00 81.94 1047 GLN A N 1
ATOM 8181 C CA . GLN A 1 1047 ? 15.672 -8.345 35.834 1.00 81.94 1047 GLN A CA 1
ATOM 8182 C C . GLN A 1 1047 ? 14.365 -8.971 35.318 1.00 81.94 1047 GLN A C 1
ATOM 8184 O O . GLN A 1 1047 ? 13.726 -8.394 34.435 1.00 81.94 1047 GLN A O 1
ATOM 8189 N N . ALA A 1 1048 ? 13.924 -10.104 35.876 1.00 87.75 1048 ALA A N 1
ATOM 8190 C CA . ALA A 1 1048 ? 12.625 -10.696 35.558 1.00 87.75 1048 ALA A CA 1
ATOM 8191 C C . ALA A 1 1048 ? 11.459 -9.782 35.979 1.00 87.75 1048 ALA A C 1
ATOM 8193 O O . ALA A 1 1048 ? 10.592 -9.496 35.156 1.00 87.75 1048 ALA A O 1
ATOM 8194 N N . ARG A 1 1049 ? 11.473 -9.244 37.208 1.00 88.06 1049 ARG A N 1
ATOM 8195 C CA . ARG A 1 1049 ? 10.473 -8.276 37.699 1.00 88.06 1049 ARG A CA 1
ATOM 8196 C C . ARG A 1 1049 ? 10.438 -6.995 36.859 1.00 88.06 1049 ARG A C 1
ATOM 8198 O O . ARG A 1 1049 ? 9.358 -6.561 36.470 1.00 88.06 1049 ARG A O 1
ATOM 8205 N N . GLN A 1 1050 ? 11.592 -6.433 36.494 1.00 85.38 1050 GLN A N 1
ATOM 8206 C CA . GLN A 1 1050 ? 11.663 -5.270 35.594 1.00 85.38 1050 GLN A CA 1
ATOM 8207 C C . GLN A 1 1050 ? 11.145 -5.579 34.179 1.00 85.38 1050 GLN A C 1
ATOM 8209 O O . GLN A 1 1050 ? 10.502 -4.732 33.559 1.00 85.38 1050 GLN A O 1
ATOM 8214 N N . SER A 1 1051 ? 11.383 -6.794 33.674 1.00 86.44 1051 SER A N 1
ATOM 8215 C CA . SER A 1 1051 ? 10.856 -7.240 32.376 1.00 86.44 1051 SER A CA 1
ATOM 8216 C C . SER A 1 1051 ? 9.335 -7.427 32.415 1.00 86.44 1051 SER A C 1
ATOM 8218 O O . SER A 1 1051 ? 8.653 -7.033 31.471 1.00 86.44 1051 SER A O 1
ATOM 8220 N N . GLN A 1 1052 ? 8.802 -7.962 33.520 1.00 89.25 1052 GLN A N 1
ATOM 8221 C CA . GLN A 1 1052 ? 7.363 -8.077 33.762 1.00 89.25 1052 GLN A CA 1
ATOM 8222 C C . GLN A 1 1052 ? 6.704 -6.694 33.820 1.00 89.25 1052 GLN A C 1
ATOM 8224 O O . GLN A 1 1052 ? 5.749 -6.453 33.087 1.00 89.25 1052 GLN A O 1
ATOM 8229 N N . LEU A 1 1053 ? 7.263 -5.761 34.602 1.00 89.94 1053 LEU A N 1
ATOM 8230 C CA . LEU A 1 1053 ? 6.791 -4.375 34.671 1.00 89.94 1053 LEU A CA 1
ATOM 8231 C C . LEU A 1 1053 ? 6.745 -3.736 33.275 1.00 89.94 1053 LEU A C 1
ATOM 8233 O O . LEU A 1 1053 ? 5.711 -3.215 32.874 1.00 89.94 1053 LEU A O 1
ATOM 8237 N N . ALA A 1 1054 ? 7.822 -3.835 32.491 1.00 86.12 1054 ALA A N 1
ATOM 8238 C CA . ALA A 1 1054 ? 7.868 -3.278 31.137 1.00 86.12 1054 ALA A CA 1
ATOM 8239 C C . ALA A 1 1054 ? 6.832 -3.896 30.169 1.00 86.12 1054 ALA A C 1
ATOM 8241 O O . ALA A 1 1054 ? 6.425 -3.236 29.206 1.00 86.12 1054 ALA A O 1
ATOM 8242 N N . GLN A 1 1055 ? 6.399 -5.137 30.415 1.00 88.00 1055 GLN A N 1
ATOM 8243 C CA . GLN A 1 1055 ? 5.349 -5.810 29.652 1.00 88.00 1055 GLN A CA 1
ATOM 8244 C C . GLN A 1 1055 ? 3.944 -5.403 30.126 1.00 88.00 1055 GLN A C 1
ATOM 8246 O O . GLN A 1 1055 ? 3.124 -5.027 29.288 1.00 88.00 1055 GLN A O 1
ATOM 8251 N N . ASP A 1 1056 ? 3.659 -5.392 31.431 1.00 90.38 1056 ASP A N 1
ATOM 8252 C CA . ASP A 1 1056 ? 2.376 -4.903 31.960 1.00 90.38 1056 ASP A CA 1
ATOM 8253 C C . ASP A 1 1056 ? 2.160 -3.415 31.621 1.00 90.38 1056 ASP A C 1
ATOM 8255 O O . ASP A 1 1056 ? 1.105 -3.042 31.113 1.00 90.38 1056 ASP A O 1
ATOM 8259 N N . GLU A 1 1057 ? 3.187 -2.564 31.733 1.00 89.81 1057 GLU A N 1
ATOM 8260 C CA . GLU A 1 1057 ? 3.135 -1.159 31.293 1.00 89.81 1057 GLU A CA 1
ATOM 8261 C C . GLU A 1 1057 ? 2.825 -0.986 29.793 1.00 89.81 1057 GLU A C 1
ATOM 8263 O O . GLU A 1 1057 ? 2.407 0.098 29.360 1.00 89.81 1057 GLU A O 1
ATOM 8268 N N . ARG A 1 1058 ? 3.081 -2.009 28.968 1.00 85.81 1058 ARG A N 1
ATOM 8269 C CA . ARG A 1 1058 ? 2.732 -2.038 27.540 1.00 85.81 1058 ARG A CA 1
ATOM 8270 C C . ARG A 1 1058 ? 1.291 -2.510 27.343 1.00 85.81 1058 ARG A C 1
ATOM 8272 O O . ARG A 1 1058 ? 0.575 -1.879 26.567 1.00 85.81 1058 ARG A O 1
ATOM 8279 N N . VAL A 1 1059 ? 0.884 -3.574 28.038 1.00 85.56 1059 VAL A N 1
ATOM 8280 C CA . VAL A 1 1059 ? -0.467 -4.159 27.976 1.00 85.56 1059 VAL A CA 1
ATOM 8281 C C . VAL A 1 1059 ? -1.507 -3.181 28.523 1.00 85.56 1059 VAL A C 1
ATOM 8283 O O . VAL A 1 1059 ? -2.412 -2.799 27.783 1.00 85.56 1059 VAL A O 1
ATOM 8286 N N . SER A 1 1060 ? -1.322 -2.686 29.752 1.00 90.19 1060 SER A N 1
ATOM 8287 C CA . SER A 1 1060 ? -2.219 -1.735 30.421 1.00 90.19 1060 SER A CA 1
ATOM 8288 C C . SER A 1 1060 ? -2.524 -0.516 29.542 1.00 90.19 1060 SER A C 1
ATOM 8290 O O . SER A 1 1060 ? -3.687 -0.241 29.266 1.00 90.19 1060 SER A O 1
ATOM 8292 N N . ARG A 1 1061 ? -1.502 0.152 28.982 1.00 88.12 1061 ARG A N 1
ATOM 8293 C CA . ARG A 1 1061 ? -1.699 1.297 28.066 1.00 88.12 1061 ARG A CA 1
ATOM 8294 C C . ARG A 1 1061 ? -2.516 0.933 26.821 1.00 88.12 1061 ARG A C 1
ATOM 8296 O O . ARG A 1 1061 ? -3.291 1.756 26.344 1.00 88.12 1061 ARG A O 1
ATOM 8303 N N . SER A 1 1062 ? -2.315 -0.263 26.267 1.00 86.50 1062 SER A N 1
ATOM 8304 C CA . SER A 1 1062 ? -3.024 -0.698 25.060 1.00 86.50 1062 SER A CA 1
ATOM 8305 C C . SER A 1 1062 ? -4.499 -0.971 25.350 1.00 86.50 1062 SER A C 1
ATOM 8307 O O . SER A 1 1062 ? -5.359 -0.524 24.596 1.00 86.50 1062 SER A O 1
ATOM 8309 N N . TYR A 1 1063 ? -4.800 -1.667 26.449 1.00 90.00 1063 TYR A N 1
ATOM 8310 C CA . TYR A 1 1063 ? -6.174 -1.973 26.841 1.00 90.00 1063 TYR A CA 1
ATOM 8311 C C . TYR A 1 1063 ? -6.919 -0.756 27.403 1.00 90.00 1063 TYR A C 1
ATOM 8313 O O . TYR A 1 1063 ? -8.083 -0.590 27.067 1.00 90.00 1063 TYR A O 1
ATOM 8321 N N . LEU A 1 1064 ? -6.276 0.140 28.164 1.00 90.75 1064 LEU A N 1
ATOM 8322 C CA . LEU A 1 1064 ? -6.913 1.369 28.667 1.00 90.75 1064 LEU A CA 1
ATOM 8323 C C . LEU A 1 1064 ? -7.386 2.294 27.542 1.00 90.75 1064 LEU A C 1
ATOM 8325 O O . LEU A 1 1064 ? -8.469 2.868 27.647 1.00 90.75 1064 LEU A O 1
ATOM 8329 N N . ALA A 1 1065 ? -6.609 2.426 26.461 1.00 87.38 1065 ALA A N 1
ATOM 8330 C CA . ALA A 1 1065 ? -7.009 3.218 25.298 1.00 87.38 1065 ALA A CA 1
ATOM 8331 C C . ALA A 1 1065 ? -8.285 2.650 24.648 1.00 87.38 1065 ALA A C 1
ATOM 8333 O O . ALA A 1 1065 ? -9.249 3.382 24.431 1.00 87.38 1065 ALA A O 1
ATOM 8334 N N . LEU A 1 1066 ? -8.314 1.332 24.421 1.00 87.56 1066 LEU A N 1
ATOM 8335 C CA . LEU A 1 1066 ? -9.470 0.624 23.866 1.00 87.56 1066 LEU A CA 1
ATOM 8336 C C . LEU A 1 1066 ? -10.680 0.697 24.814 1.00 87.56 1066 LEU A C 1
ATOM 8338 O O . LEU A 1 1066 ? -11.771 1.055 24.386 1.00 87.56 1066 LEU A O 1
ATOM 8342 N N . ALA A 1 1067 ? -10.485 0.442 26.111 1.00 90.50 1067 ALA A N 1
ATOM 8343 C CA . ALA A 1 1067 ? -11.534 0.491 27.127 1.00 90.50 1067 ALA A CA 1
ATOM 8344 C C . ALA A 1 1067 ? -12.178 1.881 27.230 1.00 90.50 1067 ALA A C 1
ATOM 8346 O O . ALA A 1 1067 ? -13.402 1.990 27.256 1.00 90.50 1067 ALA A O 1
ATOM 8347 N N . THR A 1 1068 ? -11.361 2.941 27.247 1.00 89.19 1068 THR A N 1
ATOM 8348 C CA . THR A 1 1068 ? -11.833 4.334 27.306 1.00 89.19 1068 THR A CA 1
ATOM 8349 C C . THR A 1 1068 ? -12.698 4.662 26.094 1.00 89.19 1068 THR A C 1
ATOM 8351 O O . THR A 1 1068 ? -13.783 5.212 26.246 1.00 89.19 1068 THR A O 1
ATOM 8354 N N . GLU A 1 1069 ? -12.269 4.274 24.894 1.00 88.44 1069 GLU A N 1
ATOM 8355 C CA . GLU A 1 1069 ? -13.009 4.525 23.654 1.00 88.44 1069 GLU A CA 1
ATOM 8356 C C . GLU A 1 1069 ? -14.337 3.750 23.582 1.00 88.44 1069 GLU A C 1
ATOM 8358 O O . GLU A 1 1069 ? -15.334 4.296 23.095 1.00 88.44 1069 GLU A O 1
ATOM 8363 N N . THR A 1 1070 ? -14.381 2.530 24.131 1.00 90.06 1070 THR A N 1
ATOM 8364 C CA . THR A 1 1070 ? -15.602 1.716 24.264 1.00 90.06 1070 THR A CA 1
ATOM 8365 C C . THR A 1 1070 ? -16.570 2.300 25.303 1.00 90.06 1070 THR A C 1
ATOM 8367 O O . THR A 1 1070 ? -17.768 2.395 25.038 1.00 90.06 1070 THR A O 1
ATOM 8370 N N . VAL A 1 1071 ? -16.077 2.768 26.459 1.00 91.75 1071 VAL A N 1
ATOM 8371 C CA . VAL A 1 1071 ? -16.898 3.454 27.483 1.00 91.75 1071 VAL A CA 1
ATOM 8372 C C . VAL A 1 1071 ? -17.416 4.805 26.975 1.00 91.75 1071 VAL A C 1
ATOM 8374 O O . VAL A 1 1071 ? -18.592 5.115 27.166 1.00 91.75 1071 VAL A O 1
ATOM 8377 N N . ASP A 1 1072 ? -16.588 5.574 26.262 1.00 91.12 1072 ASP A N 1
ATOM 8378 C CA . ASP A 1 1072 ? -16.997 6.798 25.559 1.00 91.12 1072 ASP A CA 1
ATOM 8379 C C . ASP A 1 1072 ? -18.130 6.506 24.549 1.00 91.12 1072 ASP A C 1
ATOM 8381 O O . ASP A 1 1072 ? -19.043 7.318 24.393 1.00 91.12 1072 ASP A O 1
ATOM 8385 N N . MET A 1 1073 ? -18.101 5.349 23.869 1.00 89.81 1073 MET A N 1
ATOM 8386 C CA . MET A 1 1073 ? -19.157 4.940 22.930 1.00 89.81 1073 MET A CA 1
ATOM 8387 C C . MET A 1 1073 ? -20.451 4.531 23.650 1.00 89.81 1073 MET A C 1
ATOM 8389 O O . MET A 1 1073 ? -21.534 4.942 23.232 1.00 89.81 1073 MET A O 1
ATOM 8393 N N . PHE A 1 1074 ? -20.358 3.795 24.764 1.00 88.88 1074 PHE A N 1
ATOM 8394 C CA . PHE A 1 1074 ? -21.509 3.509 25.630 1.00 88.88 1074 PHE A CA 1
ATOM 8395 C C . PHE A 1 1074 ? -22.195 4.791 26.096 1.00 88.88 1074 PHE A C 1
ATOM 8397 O O . PHE A 1 1074 ? -23.388 4.960 25.863 1.00 88.88 1074 PHE A O 1
ATOM 8404 N N . HIS A 1 1075 ? -21.428 5.700 26.706 1.00 91.50 1075 HIS A N 1
ATOM 8405 C CA . HIS A 1 1075 ? -21.909 6.964 27.272 1.00 91.50 1075 HIS A CA 1
ATOM 8406 C C . HIS A 1 1075 ? -22.605 7.851 26.229 1.00 91.50 1075 HIS A C 1
ATOM 8408 O O . HIS A 1 1075 ? -23.616 8.489 26.530 1.00 91.50 1075 HIS A O 1
ATOM 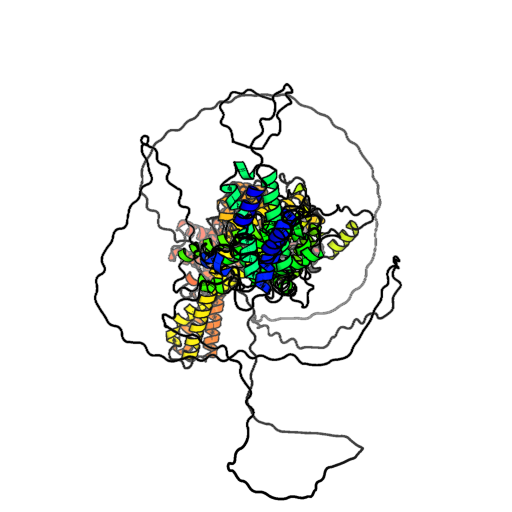8414 N N . LEU A 1 1076 ? -22.114 7.845 24.984 1.00 89.56 1076 LEU A N 1
ATOM 8415 C CA . LEU A 1 1076 ? -22.752 8.526 23.858 1.00 89.56 1076 LEU A CA 1
ATOM 8416 C C . LEU A 1 1076 ? -24.127 7.926 23.513 1.00 89.56 1076 LEU A C 1
ATOM 8418 O O . LEU A 1 1076 ? -25.088 8.673 23.311 1.00 89.56 1076 LEU A O 1
ATOM 8422 N N . LEU A 1 1077 ? -24.225 6.595 23.453 1.00 88.75 1077 LEU A N 1
ATOM 8423 C CA . LEU A 1 1077 ? -25.445 5.880 23.070 1.00 88.75 1077 LEU A CA 1
ATOM 8424 C C . LEU A 1 1077 ? -26.509 5.905 24.178 1.00 88.75 1077 LEU A C 1
ATOM 8426 O O . LEU A 1 1077 ? -27.665 6.229 23.906 1.00 88.75 1077 LEU A O 1
ATOM 8430 N N . THR A 1 1078 ? -26.145 5.622 25.434 1.00 90.06 1078 THR A N 1
ATOM 8431 C CA . THR A 1 1078 ? -27.090 5.579 26.570 1.00 90.06 1078 THR A CA 1
ATOM 8432 C C . THR A 1 1078 ? -27.726 6.938 26.851 1.00 90.06 1078 THR A C 1
ATOM 8434 O O . THR A 1 1078 ? -28.891 7.006 27.245 1.00 90.06 1078 THR A O 1
ATOM 8437 N N . LYS A 1 1079 ? -27.009 8.031 26.561 1.00 88.75 1079 LYS A N 1
ATOM 8438 C CA . LYS A 1 1079 ? -27.504 9.409 26.674 1.00 88.75 1079 LYS A CA 1
ATOM 8439 C C . LYS A 1 1079 ? -28.656 9.722 25.715 1.00 88.75 1079 LYS A C 1
ATOM 8441 O O . LYS A 1 1079 ? -29.472 10.587 26.021 1.00 88.75 1079 LYS A O 1
ATOM 8446 N N . GLN A 1 1080 ? -28.699 9.052 24.564 1.00 81.31 1080 GLN A N 1
ATOM 8447 C CA . GLN A 1 1080 ? -29.606 9.357 23.453 1.00 81.31 1080 GLN A CA 1
ATOM 8448 C C . GLN A 1 1080 ? -30.687 8.276 23.258 1.00 81.31 1080 GLN A C 1
ATOM 8450 O O . GLN A 1 1080 ? -31.797 8.575 22.824 1.00 81.31 1080 GLN A O 1
ATOM 8455 N N . VAL A 1 1081 ? -30.377 7.014 23.579 1.00 82.56 1081 VAL A N 1
ATOM 8456 C CA . VAL A 1 1081 ? -31.118 5.827 23.119 1.00 82.56 1081 VAL A CA 1
ATOM 8457 C C . VAL A 1 1081 ? -31.323 4.838 24.270 1.00 82.56 1081 VAL A C 1
ATOM 8459 O O . VAL A 1 1081 ? -30.814 3.725 24.271 1.00 82.56 1081 VAL A O 1
ATOM 8462 N N . GLN A 1 1082 ? -32.070 5.236 25.296 1.00 87.31 1082 GLN A N 1
ATOM 8463 C CA . GLN A 1 1082 ? -32.171 4.468 26.549 1.00 87.31 1082 GLN A CA 1
ATOM 8464 C C . GLN A 1 1082 ? -32.893 3.112 26.394 1.00 87.31 1082 GLN A C 1
ATOM 8466 O O . GLN A 1 1082 ? -32.490 2.117 26.991 1.00 87.31 1082 GLN A O 1
ATOM 8471 N N . LYS A 1 1083 ? -33.972 3.051 25.595 1.00 84.75 1083 LYS A N 1
ATOM 8472 C CA . LYS A 1 1083 ? -34.908 1.904 25.569 1.00 84.75 1083 LYS A CA 1
ATOM 8473 C C . LYS A 1 1083 ? -34.265 0.535 25.263 1.00 84.75 1083 LYS A C 1
ATOM 8475 O O . LYS A 1 1083 ? -34.634 -0.417 25.950 1.00 84.75 1083 LYS A O 1
ATOM 8480 N N . PRO A 1 1084 ? -33.346 0.377 24.287 1.00 84.62 1084 PRO A N 1
ATOM 8481 C CA . PRO A 1 1084 ? -32.810 -0.940 23.932 1.00 84.62 1084 PRO A CA 1
ATOM 8482 C C . PRO A 1 1084 ? -31.897 -1.533 25.010 1.00 84.62 1084 PRO A C 1
ATOM 8484 O O . PRO A 1 1084 ? -31.978 -2.731 25.260 1.00 84.62 1084 PRO A O 1
ATOM 8487 N N . PHE A 1 1085 ? -31.121 -0.707 25.725 1.00 87.94 1085 PHE A N 1
ATOM 8488 C CA . PHE A 1 1085 ? -30.311 -1.145 26.874 1.00 87.94 1085 PHE A CA 1
ATOM 8489 C C . PHE A 1 1085 ? -31.156 -1.741 28.011 1.00 87.94 1085 PHE A C 1
ATOM 8491 O O . PHE A 1 1085 ? -30.659 -2.529 28.807 1.00 87.94 1085 PHE A O 1
ATOM 8498 N N . LEU A 1 1086 ? -32.444 -1.388 28.075 1.00 88.69 1086 LEU A N 1
ATOM 8499 C CA . LEU A 1 1086 ? -33.394 -1.847 29.090 1.00 88.69 1086 LEU A CA 1
ATOM 8500 C C . LEU A 1 1086 ? -34.151 -3.128 28.688 1.00 88.69 1086 LEU A C 1
ATOM 8502 O O . LEU A 1 1086 ? -35.048 -3.553 29.424 1.00 88.69 1086 LEU A O 1
ATOM 8506 N N . ARG A 1 1087 ? -33.845 -3.737 27.530 1.00 86.88 1087 ARG A N 1
ATOM 8507 C CA . ARG A 1 1087 ? -34.386 -5.046 27.109 1.00 86.88 1087 ARG A CA 1
ATOM 8508 C C . ARG A 1 1087 ? -34.041 -6.146 28.137 1.00 86.88 1087 ARG A C 1
ATOM 8510 O O . ARG A 1 1087 ? -32.939 -6.093 28.682 1.00 86.88 1087 ARG A O 1
ATOM 8517 N N . PRO A 1 1088 ? -34.928 -7.128 28.411 1.00 84.31 1088 PRO A N 1
ATOM 8518 C CA . PRO A 1 1088 ? -34.694 -8.166 29.428 1.00 84.31 1088 PRO A CA 1
ATOM 8519 C C . PRO A 1 1088 ? -33.356 -8.907 29.288 1.00 84.31 1088 PRO A C 1
ATOM 8521 O O . PRO A 1 1088 ? -32.677 -9.155 30.275 1.00 84.31 1088 PRO A O 1
ATOM 8524 N N . GLU A 1 1089 ? -32.945 -9.196 28.056 1.00 83.75 1089 GLU A N 1
ATOM 8525 C CA . GLU A 1 1089 ? -31.722 -9.926 27.719 1.00 83.75 1089 GLU A CA 1
ATOM 8526 C C . GLU A 1 1089 ? -30.427 -9.080 27.783 1.00 83.75 1089 GLU A C 1
ATOM 8528 O O . GLU A 1 1089 ? -29.326 -9.638 27.749 1.00 83.75 1089 GLU A O 1
ATOM 8533 N N . LEU A 1 1090 ? -30.541 -7.748 27.918 1.00 88.44 1090 LEU A N 1
ATOM 8534 C CA . LEU A 1 1090 ? -29.413 -6.804 28.017 1.00 88.44 1090 LEU A CA 1
ATOM 8535 C C . LEU A 1 1090 ? -29.313 -6.101 29.381 1.00 88.44 1090 LEU A C 1
ATOM 8537 O O . LEU A 1 1090 ? -28.213 -5.980 29.916 1.00 88.44 1090 LEU A O 1
ATOM 8541 N N . GLY A 1 1091 ? -30.433 -5.656 29.956 1.00 90.19 1091 GLY A N 1
ATOM 8542 C CA . GLY A 1 1091 ? -30.470 -4.801 31.151 1.00 90.19 1091 GLY A CA 1
ATOM 8543 C C . GLY A 1 1091 ? -29.695 -5.359 32.353 1.00 90.19 1091 GLY A C 1
ATOM 8544 O O . GLY A 1 1091 ? -28.804 -4.668 32.846 1.00 90.19 1091 GLY A O 1
ATOM 8545 N N . PRO A 1 1092 ? -29.948 -6.609 32.789 1.00 89.69 1092 PRO A N 1
ATOM 8546 C CA . PRO A 1 1092 ? -29.200 -7.243 33.879 1.00 89.69 1092 PRO A CA 1
ATOM 8547 C C . PRO A 1 1092 ? -27.707 -7.431 33.569 1.00 89.69 1092 PRO A C 1
ATOM 8549 O O . PRO A 1 1092 ? -26.873 -7.311 34.460 1.00 89.69 1092 PRO A O 1
ATOM 8552 N N . ARG A 1 1093 ? -27.334 -7.672 32.299 1.00 90.12 1093 ARG A N 1
ATOM 8553 C CA . ARG A 1 1093 ? -25.918 -7.786 31.891 1.00 90.12 1093 ARG A CA 1
ATOM 8554 C C . ARG A 1 1093 ? -25.199 -6.443 31.981 1.00 90.12 1093 ARG A C 1
ATOM 8556 O O . ARG A 1 1093 ? -24.063 -6.392 32.442 1.00 90.12 1093 ARG A O 1
ATOM 8563 N N . LEU A 1 1094 ? -25.861 -5.369 31.551 1.00 92.50 1094 LEU A N 1
ATOM 8564 C CA . LEU A 1 1094 ? -25.341 -4.009 31.652 1.00 92.50 1094 LEU A CA 1
ATOM 8565 C C . LEU A 1 1094 ? -25.204 -3.582 33.118 1.00 92.50 1094 LEU A C 1
ATOM 8567 O O . LEU A 1 1094 ? -24.160 -3.061 33.495 1.00 92.50 1094 LEU A O 1
ATOM 8571 N N . ALA A 1 1095 ? -26.216 -3.851 33.945 1.00 93.56 1095 ALA A N 1
ATOM 8572 C CA . ALA A 1 1095 ? -26.177 -3.558 35.374 1.00 93.56 1095 ALA A CA 1
ATOM 8573 C C . ALA A 1 1095 ? -25.026 -4.296 36.081 1.00 93.56 1095 ALA A C 1
ATOM 8575 O O . ALA A 1 1095 ? -24.203 -3.644 36.714 1.00 93.56 1095 ALA A O 1
ATOM 8576 N N . ALA A 1 1096 ? -24.884 -5.613 35.886 1.00 92.62 1096 ALA A N 1
ATOM 8577 C CA . ALA A 1 1096 ? -23.785 -6.389 36.468 1.00 92.62 1096 ALA A CA 1
ATOM 8578 C C . ALA A 1 1096 ? -22.394 -5.916 35.991 1.00 92.62 1096 ALA A C 1
ATOM 8580 O O . ALA A 1 1096 ? -21.471 -5.790 36.796 1.00 92.62 1096 ALA A O 1
ATOM 8581 N N . MET A 1 1097 ? -22.234 -5.589 34.700 1.00 93.81 1097 MET A N 1
ATOM 8582 C CA . MET A 1 1097 ? -20.980 -5.037 34.161 1.00 93.81 1097 MET A CA 1
ATOM 8583 C C . MET A 1 1097 ? -20.628 -3.688 34.806 1.00 93.81 1097 MET A C 1
ATOM 8585 O O . MET A 1 1097 ? -19.477 -3.463 35.192 1.00 93.81 1097 MET A O 1
ATOM 8589 N N . LEU A 1 1098 ? -21.607 -2.794 34.961 1.00 93.69 1098 LEU A N 1
ATOM 8590 C CA . LEU A 1 1098 ? -21.401 -1.489 35.587 1.00 93.69 1098 LEU A CA 1
ATOM 8591 C C . LEU A 1 1098 ? -21.154 -1.614 37.099 1.00 93.69 1098 LEU A C 1
ATOM 8593 O O . LEU A 1 1098 ? -20.299 -0.901 37.625 1.00 93.69 1098 LEU A O 1
ATOM 8597 N N . ASN A 1 1099 ? -21.863 -2.507 37.796 1.00 93.44 1099 ASN A N 1
ATOM 8598 C CA . ASN A 1 1099 ? -21.691 -2.770 39.228 1.00 93.44 1099 ASN A CA 1
ATOM 8599 C C . ASN A 1 1099 ? -20.278 -3.296 39.507 1.00 93.44 1099 ASN A C 1
ATOM 8601 O O . ASN A 1 1099 ? -19.577 -2.753 40.358 1.00 93.44 1099 ASN A O 1
ATOM 8605 N N . PHE A 1 1100 ? -19.818 -4.288 38.737 1.00 91.62 1100 PHE A N 1
ATOM 8606 C CA . PHE A 1 1100 ? -18.467 -4.845 38.842 1.00 91.62 1100 PHE A CA 1
ATOM 8607 C C . PHE A 1 1100 ? -17.377 -3.783 38.618 1.00 91.62 1100 PHE A C 1
ATOM 8609 O O . PHE A 1 1100 ? -16.417 -3.688 39.386 1.00 91.62 1100 PHE A O 1
ATOM 8616 N N . ASN A 1 1101 ? -17.550 -2.909 37.623 1.00 91.06 1101 ASN A N 1
ATOM 8617 C CA . ASN A 1 1101 ? -16.604 -1.820 37.370 1.00 91.06 1101 ASN A CA 1
ATOM 8618 C C . ASN A 1 1101 ? -16.624 -0.738 38.466 1.00 91.06 1101 ASN A C 1
ATOM 8620 O O . ASN A 1 1101 ? -15.560 -0.252 38.862 1.00 91.06 1101 ASN A O 1
ATOM 8624 N N . LEU A 1 1102 ? -17.790 -0.404 39.037 1.00 91.56 1102 LEU A N 1
ATOM 8625 C CA . LEU A 1 1102 ? -17.849 0.416 40.254 1.00 91.56 1102 LEU A CA 1
ATOM 8626 C C . LEU A 1 1102 ? -17.161 -0.282 41.437 1.00 91.56 1102 LEU A C 1
ATOM 8628 O O . LEU A 1 1102 ? -16.452 0.378 42.193 1.00 91.56 1102 LEU A O 1
ATOM 8632 N N . GLN A 1 1103 ? -17.307 -1.600 41.585 1.00 91.31 1103 GLN A N 1
ATOM 8633 C CA . GLN A 1 1103 ? -16.691 -2.385 42.658 1.00 91.31 1103 GLN A CA 1
ATOM 8634 C C . GLN A 1 1103 ? -15.154 -2.358 42.575 1.00 91.31 1103 GLN A C 1
ATOM 8636 O O . GLN A 1 1103 ? -14.501 -2.139 43.597 1.00 91.31 1103 GLN A O 1
ATOM 8641 N N . GLN A 1 1104 ? -14.568 -2.481 41.378 1.00 89.06 1104 GLN A N 1
ATOM 8642 C CA . GLN A 1 1104 ? -13.116 -2.348 41.171 1.00 89.06 1104 GLN A CA 1
ATOM 8643 C C . GLN A 1 1104 ? -12.623 -0.903 41.438 1.00 89.06 1104 GLN A C 1
ATOM 8645 O O . GLN A 1 1104 ? -11.599 -0.708 42.096 1.00 89.06 1104 GLN A O 1
ATOM 8650 N N . LEU A 1 1105 ? -13.351 0.126 40.975 1.00 89.06 1105 LEU A N 1
ATOM 8651 C CA . LEU A 1 1105 ? -12.938 1.539 41.088 1.00 89.06 1105 LEU A CA 1
ATOM 8652 C C . LEU A 1 1105 ? -13.210 2.184 42.457 1.00 89.06 1105 LEU A C 1
ATOM 8654 O O . LEU A 1 1105 ? -12.504 3.114 42.849 1.00 89.06 1105 LEU A O 1
ATOM 8658 N N . CYS A 1 1106 ? -14.245 1.744 43.174 1.00 89.94 1106 CYS A N 1
ATOM 8659 C CA . CYS A 1 1106 ? -14.708 2.362 44.420 1.00 89.94 1106 CYS A CA 1
ATOM 8660 C C . CYS A 1 1106 ? -14.732 1.420 45.630 1.00 89.94 1106 CYS A C 1
ATOM 8662 O O . CYS A 1 1106 ? -14.776 1.931 46.749 1.00 89.94 1106 CYS A O 1
ATOM 8664 N N . GLY A 1 1107 ? -14.646 0.100 45.446 1.00 84.81 1107 GLY A N 1
ATOM 8665 C CA . GLY A 1 1107 ? -14.542 -0.872 46.538 1.00 84.81 1107 GLY A CA 1
ATOM 8666 C C . GLY A 1 1107 ? -13.187 -0.849 47.270 1.00 84.81 1107 GLY A C 1
ATOM 8667 O O . GLY A 1 1107 ? -12.329 -0.006 46.993 1.00 84.81 1107 GLY A O 1
ATOM 8668 N N . PRO A 1 1108 ? -12.949 -1.776 48.219 1.00 79.62 1108 PRO A N 1
ATOM 8669 C CA . PRO A 1 1108 ? -11.781 -1.734 49.107 1.00 79.62 1108 PRO A CA 1
ATOM 8670 C C . PRO A 1 1108 ? -10.435 -1.844 48.370 1.00 79.62 1108 PRO A C 1
ATOM 8672 O O . PRO A 1 1108 ? -9.469 -1.195 48.773 1.00 79.62 1108 PRO A O 1
ATOM 8675 N N . LYS A 1 1109 ? -10.392 -2.596 47.261 1.00 77.50 1109 LYS A N 1
ATOM 8676 C CA . LYS A 1 1109 ? -9.208 -2.794 46.403 1.00 77.50 1109 LYS A CA 1
ATOM 8677 C C . LYS A 1 1109 ? -8.875 -1.600 45.494 1.00 77.50 1109 LYS A C 1
ATOM 8679 O O . LYS A 1 1109 ? -7.891 -1.633 44.764 1.00 77.50 1109 LYS A O 1
ATOM 8684 N N . CYS A 1 1110 ? -9.636 -0.501 45.544 1.00 82.44 1110 CYS A N 1
ATOM 8685 C CA . CYS A 1 1110 ? -9.364 0.673 44.703 1.00 82.44 1110 CYS A CA 1
ATOM 8686 C C . CYS A 1 1110 ? -8.011 1.352 45.003 1.00 82.44 1110 CYS A C 1
ATOM 8688 O O . CYS A 1 1110 ? -7.551 2.190 44.229 1.00 82.44 1110 CYS A O 1
ATOM 8690 N N . ARG A 1 1111 ? -7.388 1.039 46.150 1.00 82.75 1111 ARG A N 1
ATOM 8691 C CA . ARG A 1 1111 ? -6.052 1.528 46.532 1.00 82.75 1111 ARG A CA 1
ATOM 8692 C C . ARG A 1 1111 ? -4.956 0.898 45.677 1.00 82.75 1111 ARG A C 1
ATOM 8694 O O . ARG A 1 1111 ? -3.993 1.581 45.344 1.00 82.75 1111 ARG A O 1
ATOM 8701 N N . ASP A 1 1112 ? -5.167 -0.349 45.276 1.00 85.00 1112 ASP A N 1
ATOM 8702 C CA . ASP A 1 1112 ? -4.209 -1.202 44.574 1.00 85.00 1112 ASP A CA 1
ATOM 8703 C C . ASP A 1 1112 ? -4.015 -0.743 43.110 1.00 85.00 1112 ASP A C 1
ATOM 8705 O O . ASP A 1 1112 ? -3.063 -1.122 42.441 1.00 85.00 1112 ASP A O 1
ATOM 8709 N N . LEU A 1 1113 ? -4.893 0.142 42.620 1.00 87.31 1113 LEU A N 1
ATOM 8710 C CA . LEU A 1 1113 ? -4.833 0.789 41.303 1.00 87.31 1113 LEU A CA 1
ATOM 8711 C C . LEU A 1 1113 ? -3.928 2.042 41.271 1.00 87.31 1113 LEU A C 1
ATOM 8713 O O . LEU A 1 1113 ? -3.869 2.744 40.257 1.00 87.31 1113 LEU A O 1
ATOM 8717 N N . LYS A 1 1114 ? -3.258 2.390 42.379 1.00 87.94 1114 LYS A N 1
ATOM 8718 C CA . LYS A 1 1114 ? -2.527 3.660 42.536 1.00 87.94 1114 LYS A CA 1
ATOM 8719 C C . LYS A 1 1114 ? -1.092 3.598 41.985 1.00 87.94 1114 LYS A C 1
ATOM 8721 O O . LYS A 1 1114 ? -0.117 3.750 42.721 1.00 87.94 1114 LYS A O 1
ATOM 8726 N N . VAL A 1 1115 ? -0.977 3.429 40.672 1.00 89.44 1115 VAL A N 1
ATOM 8727 C CA . VAL A 1 1115 ? 0.305 3.451 39.945 1.00 89.44 1115 VAL A CA 1
ATOM 8728 C C . VAL A 1 1115 ? 0.978 4.831 39.938 1.00 89.44 1115 VAL A C 1
ATOM 8730 O O . VAL A 1 1115 ? 0.316 5.874 39.958 1.00 89.44 1115 VAL A O 1
ATOM 8733 N N . GLU A 1 1116 ? 2.307 4.852 39.836 1.00 86.94 1116 GLU A N 1
ATOM 8734 C CA . GLU A 1 1116 ? 3.067 6.073 39.556 1.00 86.94 1116 GLU A CA 1
ATOM 8735 C C . GLU A 1 1116 ? 2.821 6.580 38.125 1.00 86.94 1116 GLU A C 1
ATOM 8737 O O . GLU A 1 1116 ? 2.836 5.807 37.162 1.00 86.94 1116 GLU A O 1
ATOM 8742 N N . ASN A 1 1117 ? 2.670 7.904 37.984 1.00 85.69 1117 ASN A N 1
ATOM 8743 C CA . ASN A 1 1117 ? 2.451 8.614 36.716 1.00 85.69 1117 ASN A CA 1
ATOM 8744 C C . ASN A 1 1117 ? 1.299 8.024 35.865 1.00 85.69 1117 ASN A C 1
ATOM 8746 O O . ASN A 1 1117 ? 1.548 7.597 34.739 1.00 85.69 1117 ASN A O 1
ATOM 8750 N N . PRO A 1 1118 ? 0.037 8.003 36.344 1.00 87.44 1118 PRO A N 1
ATOM 8751 C CA . PRO A 1 1118 ? -1.080 7.319 35.669 1.00 87.44 1118 PRO A CA 1
ATOM 8752 C C . PRO A 1 1118 ? -1.351 7.800 34.228 1.00 87.44 1118 PRO A C 1
ATOM 8754 O O . PRO A 1 1118 ? -1.749 7.008 33.370 1.00 87.44 1118 PRO A O 1
ATOM 8757 N N . GLU A 1 1119 ? -1.032 9.061 33.920 1.00 87.50 1119 GLU A N 1
ATOM 8758 C CA . GLU A 1 1119 ? -1.050 9.640 32.565 1.00 87.50 1119 GLU A CA 1
ATOM 8759 C C . GLU A 1 1119 ? -0.202 8.839 31.555 1.00 87.50 1119 GLU A C 1
ATOM 8761 O O . GLU A 1 1119 ? -0.556 8.733 30.382 1.00 87.50 1119 GLU A O 1
ATOM 8766 N N . LYS A 1 1120 ? 0.879 8.184 32.009 1.00 87.06 1120 LYS A N 1
ATOM 8767 C CA . LYS A 1 1120 ? 1.752 7.302 31.208 1.00 87.06 1120 LYS A CA 1
ATOM 8768 C C . LYS A 1 1120 ? 0.999 6.123 30.580 1.00 87.06 1120 LYS A C 1
ATOM 8770 O O . LYS A 1 1120 ? 1.494 5.549 29.603 1.00 87.06 1120 LYS A O 1
ATOM 8775 N N . TYR A 1 1121 ? -0.158 5.756 31.128 1.00 88.19 1121 TYR A N 1
ATOM 8776 C CA . TYR A 1 1121 ? -1.010 4.655 30.668 1.00 88.19 1121 TYR A CA 1
ATOM 8777 C C . TYR A 1 1121 ? -2.354 5.141 30.104 1.00 88.19 1121 TYR A C 1
ATOM 8779 O O . TYR A 1 1121 ? -3.090 4.334 29.549 1.00 88.19 1121 TYR A O 1
ATOM 8787 N N . GLY A 1 1122 ? -2.662 6.440 30.214 1.00 86.56 1122 GLY A N 1
ATOM 8788 C CA . GLY A 1 1122 ? -3.986 6.995 29.912 1.00 86.56 1122 GLY A CA 1
ATOM 8789 C C . GLY A 1 1122 ? -5.028 6.744 31.010 1.00 86.56 1122 GLY A C 1
ATOM 8790 O O . GLY A 1 1122 ? -6.222 6.789 30.737 1.00 86.56 1122 GLY A O 1
ATOM 8791 N N . PHE A 1 1123 ? -4.606 6.443 32.245 1.00 91.75 1123 PHE A N 1
ATOM 8792 C CA . PHE A 1 1123 ? -5.536 6.104 33.324 1.00 91.75 1123 PHE A CA 1
ATOM 8793 C C . PHE A 1 1123 ? -6.113 7.359 33.995 1.00 91.75 1123 PHE A C 1
ATOM 8795 O O . PHE A 1 1123 ? -5.474 7.974 34.850 1.00 91.75 1123 PHE A O 1
ATOM 8802 N N . GLU A 1 1124 ? -7.348 7.716 33.638 1.00 90.56 1124 GLU A N 1
ATOM 8803 C CA . GLU A 1 1124 ? -8.097 8.837 34.222 1.00 90.56 1124 GLU A CA 1
ATOM 8804 C C . GLU A 1 1124 ? -9.264 8.342 35.108 1.00 90.56 1124 GLU A C 1
ATOM 8806 O O . GLU A 1 1124 ? -10.432 8.469 34.728 1.00 90.56 1124 GLU A O 1
ATOM 8811 N N . PRO A 1 1125 ? -9.012 7.796 36.318 1.00 89.25 1125 PRO A N 1
ATOM 8812 C CA . PRO A 1 1125 ? -10.050 7.153 37.134 1.00 89.25 1125 PRO A CA 1
ATOM 8813 C C . PRO A 1 1125 ? -11.208 8.086 37.517 1.00 89.25 1125 PRO A C 1
ATOM 8815 O O . PRO A 1 1125 ? -12.330 7.622 37.704 1.00 89.25 1125 PRO A O 1
ATOM 8818 N N . LYS A 1 1126 ? -10.970 9.405 37.593 1.00 91.00 1126 LYS A N 1
ATOM 8819 C CA . LYS A 1 1126 ? -12.041 10.395 37.793 1.00 91.00 1126 LYS A CA 1
ATOM 8820 C C . LYS A 1 1126 ? -12.978 10.496 36.585 1.00 91.00 1126 LYS A C 1
ATOM 8822 O O . LYS A 1 1126 ? -14.184 10.528 36.793 1.00 91.00 1126 LYS A O 1
ATOM 8827 N N . LYS A 1 1127 ? -12.439 10.537 35.356 1.00 92.31 1127 LYS A N 1
ATOM 8828 C CA . LYS A 1 1127 ? -13.226 10.592 34.111 1.00 92.31 1127 LYS A CA 1
ATOM 8829 C C . LYS A 1 1127 ? -14.001 9.286 33.927 1.00 92.31 1127 LYS A C 1
ATOM 8831 O O . LYS A 1 1127 ? -15.204 9.319 33.709 1.00 92.31 1127 LYS A O 1
ATOM 8836 N N . LEU A 1 1128 ? -13.341 8.144 34.124 1.00 92.06 1128 LEU A N 1
ATOM 8837 C CA . LEU A 1 1128 ? -13.980 6.831 34.029 1.00 92.06 1128 LEU A CA 1
ATOM 8838 C C . LEU A 1 1128 ? -15.145 6.684 35.029 1.00 92.06 1128 LEU A C 1
ATOM 8840 O O . LEU A 1 1128 ? -16.240 6.287 34.637 1.00 92.06 1128 LEU A O 1
ATOM 8844 N N . LEU A 1 1129 ? -14.953 7.073 36.297 1.00 93.44 1129 LEU A N 1
ATOM 8845 C CA . LEU A 1 1129 ? -16.030 7.069 37.294 1.00 93.44 1129 LEU A CA 1
ATOM 8846 C C . LEU A 1 1129 ? -17.149 8.070 36.955 1.00 93.44 1129 LEU A C 1
ATOM 8848 O O . LEU A 1 1129 ? -18.323 7.757 37.154 1.00 93.44 1129 LEU A O 1
ATOM 8852 N N . ASP A 1 1130 ? -16.811 9.248 36.420 1.00 94.44 1130 ASP A N 1
ATOM 8853 C CA . ASP A 1 1130 ? -17.793 10.227 35.943 1.00 94.44 1130 ASP A CA 1
ATOM 8854 C C . ASP A 1 1130 ? -18.694 9.631 34.852 1.00 94.44 1130 ASP A C 1
ATOM 8856 O O . ASP A 1 1130 ? -19.917 9.718 34.943 1.00 94.44 1130 ASP A O 1
ATOM 8860 N N . GLN A 1 1131 ? -18.105 8.964 33.861 1.00 94.00 1131 GLN A N 1
ATOM 8861 C CA . GLN A 1 1131 ? -18.830 8.400 32.723 1.00 94.00 1131 GLN A CA 1
ATOM 8862 C C . GLN A 1 1131 ? -19.671 7.184 33.114 1.00 94.00 1131 GLN A C 1
ATOM 8864 O O . GLN A 1 1131 ? -20.837 7.108 32.728 1.00 94.00 1131 GLN A O 1
ATOM 8869 N N . LEU A 1 1132 ? -19.129 6.277 33.935 1.00 94.06 1132 LEU A N 1
ATOM 8870 C CA . LEU A 1 1132 ? -19.880 5.131 34.453 1.00 94.06 1132 LEU A CA 1
ATOM 8871 C C . LEU A 1 1132 ? -21.086 5.593 35.284 1.00 94.06 1132 LEU A C 1
ATOM 8873 O O . LEU A 1 1132 ? -22.198 5.133 35.042 1.00 94.06 1132 LEU A O 1
ATOM 8877 N N . THR A 1 1133 ? -20.908 6.546 36.207 1.00 95.00 1133 THR A N 1
ATOM 8878 C CA . THR A 1 1133 ? -22.023 7.082 37.020 1.00 95.00 1133 THR A CA 1
ATOM 8879 C C . THR A 1 1133 ? -23.030 7.894 36.203 1.00 95.00 1133 THR A C 1
ATOM 8881 O O . THR A 1 1133 ? -24.216 7.897 36.533 1.00 95.00 1133 THR A O 1
ATOM 8884 N N . ASP A 1 1134 ? -22.610 8.511 35.095 1.00 95.12 1134 ASP A N 1
ATOM 8885 C CA . ASP A 1 1134 ? -23.528 9.118 34.128 1.00 95.12 1134 ASP A CA 1
ATOM 8886 C C . ASP A 1 1134 ? -24.416 8.074 33.436 1.00 95.12 1134 ASP A C 1
ATOM 8888 O O . ASP A 1 1134 ? -25.600 8.338 33.254 1.00 95.12 1134 ASP A O 1
ATOM 8892 N N . ILE A 1 1135 ? -23.899 6.887 33.091 1.00 94.62 1135 ILE A N 1
ATOM 8893 C CA . ILE A 1 1135 ? -24.698 5.819 32.459 1.00 94.62 1135 ILE A CA 1
ATOM 8894 C C . ILE A 1 1135 ? -25.845 5.377 33.387 1.00 94.62 1135 ILE A C 1
ATOM 8896 O O . ILE A 1 1135 ? -26.983 5.261 32.932 1.00 94.62 1135 ILE A O 1
ATOM 8900 N N . TYR A 1 1136 ? -25.599 5.238 34.698 1.00 94.88 1136 TYR A N 1
ATOM 8901 C CA . TYR A 1 1136 ? -26.672 4.994 35.679 1.00 94.88 1136 TYR A CA 1
ATOM 8902 C C . TYR A 1 1136 ? -27.725 6.111 35.688 1.00 94.88 1136 TYR A C 1
ATOM 8904 O O . TYR A 1 1136 ? -28.921 5.834 35.685 1.00 94.88 1136 TYR A O 1
ATOM 8912 N N . LEU A 1 1137 ? -27.293 7.377 35.680 1.00 94.38 1137 LEU A N 1
ATOM 8913 C CA . LEU A 1 1137 ? -28.190 8.540 35.695 1.00 94.38 1137 LEU A CA 1
ATOM 8914 C C . LEU A 1 1137 ? -28.965 8.724 34.380 1.00 94.38 1137 LEU A C 1
ATOM 8916 O O . LEU A 1 1137 ? -30.060 9.284 34.391 1.00 94.38 1137 LEU A O 1
ATOM 8920 N N . GLN A 1 1138 ? -28.412 8.263 33.258 1.00 94.38 1138 GLN A N 1
ATOM 8921 C CA . GLN A 1 1138 ? -29.060 8.254 31.946 1.00 94.38 1138 GLN A CA 1
ATOM 8922 C C . GLN A 1 1138 ? -30.091 7.123 31.818 1.00 94.38 1138 GLN A C 1
ATOM 8924 O O . GLN A 1 1138 ? -31.033 7.262 31.045 1.00 94.38 1138 GLN A O 1
ATOM 8929 N N . LEU A 1 1139 ? -29.939 6.028 32.571 1.00 93.19 1139 LEU A N 1
ATOM 8930 C CA . LEU A 1 1139 ? -30.828 4.861 32.538 1.00 93.19 1139 LEU A CA 1
ATOM 8931 C C . LEU A 1 1139 ? -31.782 4.765 33.749 1.00 93.19 1139 LEU A C 1
ATOM 8933 O O . LEU A 1 1139 ? -32.506 3.774 33.859 1.00 93.19 1139 LEU A O 1
ATOM 8937 N N . ASP A 1 1140 ? -31.825 5.776 34.633 1.00 93.06 1140 ASP A N 1
ATOM 8938 C CA . ASP A 1 1140 ? -32.675 5.798 35.837 1.00 93.06 1140 ASP A CA 1
ATOM 8939 C C . ASP A 1 1140 ? -34.166 5.598 35.502 1.00 93.06 1140 ASP A C 1
ATOM 8941 O O . ASP A 1 1140 ? -34.880 6.500 35.061 1.00 93.06 1140 ASP A O 1
ATOM 8945 N N . CYS A 1 1141 ? -34.638 4.379 35.749 1.00 91.38 1141 CYS A N 1
ATOM 8946 C CA . CYS A 1 1141 ? -36.028 3.967 35.656 1.00 91.38 1141 CYS A CA 1
ATOM 8947 C C . CYS A 1 1141 ? -36.245 2.710 36.513 1.00 91.38 1141 CYS A C 1
ATOM 8949 O O . CYS A 1 1141 ? -35.297 1.984 36.812 1.00 91.38 1141 CYS A O 1
ATOM 8951 N N . ALA A 1 1142 ? -37.498 2.388 36.852 1.00 90.62 1142 ALA A N 1
ATOM 8952 C CA . ALA A 1 1142 ? -37.816 1.214 37.676 1.00 90.62 1142 ALA A CA 1
ATOM 8953 C C . ALA A 1 1142 ? -37.294 -0.118 37.088 1.00 90.62 1142 ALA A C 1
ATOM 8955 O O . ALA A 1 1142 ? -36.891 -1.004 37.836 1.00 90.62 1142 ALA A O 1
ATOM 8956 N N . ARG A 1 1143 ? -37.237 -0.250 35.751 1.00 90.06 1143 ARG A N 1
ATOM 8957 C CA . ARG A 1 1143 ? -36.665 -1.433 35.075 1.00 90.06 1143 ARG A CA 1
ATOM 8958 C C . ARG A 1 1143 ? -35.160 -1.564 35.303 1.00 90.06 1143 ARG A C 1
ATOM 8960 O O . ARG A 1 1143 ? -34.684 -2.673 35.517 1.00 90.06 1143 ARG A O 1
ATOM 8967 N N . PHE A 1 1144 ? -34.422 -0.455 35.260 1.00 93.94 1144 PHE A N 1
ATOM 8968 C CA . PHE A 1 1144 ? -32.978 -0.470 35.490 1.00 93.94 1144 PHE A CA 1
ATOM 8969 C C . PHE A 1 1144 ? -32.647 -0.600 36.977 1.00 93.94 1144 PHE A C 1
ATOM 8971 O O . PHE A 1 1144 ? -31.770 -1.375 37.331 1.00 93.94 1144 PHE A O 1
ATOM 8978 N N . ALA A 1 1145 ? -33.413 0.058 37.853 1.00 93.06 1145 ALA A N 1
ATOM 8979 C CA . ALA A 1 1145 ? -33.302 -0.132 39.297 1.00 93.06 1145 ALA A CA 1
ATOM 8980 C C . ALA A 1 1145 ? -33.503 -1.609 39.691 1.00 93.06 1145 ALA A C 1
ATOM 8982 O O . ALA A 1 1145 ? -32.718 -2.131 40.479 1.00 93.06 1145 ALA A O 1
ATOM 8983 N N . LYS A 1 1146 ? -34.463 -2.321 39.069 1.00 91.00 1146 LYS A N 1
ATOM 8984 C CA . LYS A 1 1146 ? -34.576 -3.778 39.239 1.00 91.00 1146 LYS A CA 1
ATOM 8985 C C . LYS A 1 1146 ? -33.352 -4.522 38.696 1.00 91.00 1146 LYS A C 1
ATOM 8987 O O . LYS A 1 1146 ? -32.789 -5.336 39.407 1.00 91.00 1146 LYS A O 1
ATOM 8992 N N . ALA A 1 1147 ? -32.890 -4.209 37.484 1.00 92.56 1147 ALA A N 1
ATOM 8993 C CA . ALA A 1 1147 ? -31.713 -4.864 36.904 1.00 92.56 1147 ALA A CA 1
ATOM 8994 C C . ALA A 1 1147 ? -30.427 -4.700 37.748 1.00 92.56 1147 ALA A C 1
ATOM 8996 O O . ALA A 1 1147 ? -29.578 -5.584 37.713 1.00 92.56 1147 ALA A O 1
ATOM 8997 N N . ILE A 1 1148 ? -30.291 -3.605 38.509 1.00 94.12 1148 ILE A N 1
ATOM 8998 C CA . ILE A 1 1148 ? -29.213 -3.404 39.494 1.00 94.12 1148 ILE A CA 1
ATOM 8999 C C . ILE A 1 1148 ? -29.460 -4.240 40.760 1.00 94.12 1148 ILE A C 1
ATOM 9001 O O . ILE A 1 1148 ? -28.526 -4.861 41.255 1.00 94.12 1148 ILE A O 1
ATOM 9005 N N . ALA A 1 1149 ? -30.699 -4.274 41.265 1.00 90.94 1149 ALA A N 1
ATOM 9006 C CA . ALA A 1 1149 ? -31.093 -5.055 42.444 1.00 90.94 1149 ALA A CA 1
ATOM 9007 C C . ALA A 1 1149 ? -31.013 -6.581 42.235 1.00 90.94 1149 ALA A C 1
ATOM 9009 O O . ALA A 1 1149 ? -30.810 -7.325 43.189 1.00 90.94 1149 ALA A O 1
ATOM 9010 N N . ASP A 1 1150 ? -31.180 -7.041 40.993 1.00 87.38 1150 ASP A N 1
ATOM 9011 C CA . ASP A 1 1150 ? -31.090 -8.450 40.599 1.00 87.38 1150 ASP A CA 1
ATOM 9012 C C . ASP A 1 1150 ? -29.615 -8.946 40.509 1.00 87.38 1150 ASP A C 1
ATOM 9014 O O . ASP A 1 1150 ? -29.380 -10.151 40.432 1.00 87.38 1150 ASP A O 1
ATOM 9018 N N . ASP A 1 1151 ? -28.601 -8.062 40.539 1.00 88.75 1151 ASP A N 1
ATOM 9019 C CA . ASP A 1 1151 ? -27.172 -8.441 40.554 1.00 88.75 1151 ASP A CA 1
ATOM 9020 C C . ASP A 1 1151 ? -26.650 -8.692 41.981 1.00 88.75 1151 ASP A C 1
ATOM 9022 O O . ASP A 1 1151 ? -25.935 -7.879 42.570 1.00 88.75 1151 ASP A O 1
ATOM 9026 N N . GLN A 1 1152 ? -26.947 -9.877 42.516 1.00 81.62 1152 GLN A N 1
ATOM 9027 C CA . GLN A 1 1152 ? -26.454 -10.331 43.824 1.00 81.62 1152 GLN A CA 1
ATOM 9028 C C . GLN A 1 1152 ? -24.908 -10.430 43.932 1.00 81.62 1152 GLN A C 1
ATOM 9030 O O . GLN A 1 1152 ? -24.395 -10.656 45.028 1.00 81.62 1152 GLN A O 1
ATOM 9035 N N . ARG A 1 1153 ? -24.136 -10.309 42.833 1.00 84.81 1153 ARG A N 1
ATOM 9036 C CA . ARG A 1 1153 ? -22.678 -10.555 42.836 1.00 84.81 1153 ARG A CA 1
ATOM 9037 C C . ARG A 1 1153 ? -21.838 -9.303 43.092 1.00 84.81 1153 ARG A C 1
ATOM 9039 O O . ARG A 1 1153 ? -20.832 -9.393 43.802 1.00 84.81 1153 ARG A O 1
ATOM 9046 N N . SER A 1 1154 ? -22.191 -8.173 42.479 1.00 88.88 1154 SER A N 1
ATOM 9047 C CA . SER A 1 1154 ? -21.393 -6.940 42.557 1.00 88.88 1154 SER A CA 1
ATOM 9048 C C . SER A 1 1154 ? -22.156 -5.724 43.083 1.00 88.88 1154 SER A C 1
ATOM 9050 O O . SER A 1 1154 ? -21.505 -4.730 43.419 1.00 88.88 1154 SER A O 1
ATOM 9052 N N . TYR A 1 1155 ? -23.483 -5.784 43.235 1.00 91.25 1155 TYR A N 1
ATOM 9053 C CA . TYR A 1 1155 ? -24.209 -4.785 44.017 1.00 91.25 1155 TYR A CA 1
ATOM 9054 C C . TYR A 1 1155 ? -23.865 -4.887 45.513 1.00 91.25 1155 TYR A C 1
ATOM 9056 O O . TYR A 1 1155 ? -23.770 -5.972 46.085 1.00 91.25 1155 TYR A O 1
ATOM 9064 N N . SER A 1 1156 ? -23.719 -3.736 46.168 1.00 90.62 1156 SER A N 1
ATOM 9065 C CA . SER A 1 1156 ? -23.818 -3.605 47.623 1.00 90.62 1156 SER A CA 1
ATOM 9066 C C . SER A 1 1156 ? -24.233 -2.174 47.962 1.00 90.62 1156 SER A C 1
ATOM 9068 O O . SER A 1 1156 ? -23.902 -1.225 47.239 1.00 90.62 1156 SER A O 1
ATOM 9070 N N . LYS A 1 1157 ? -24.939 -1.998 49.078 1.00 90.38 1157 LYS A N 1
ATOM 9071 C CA . LYS A 1 1157 ? -25.359 -0.679 49.559 1.00 90.38 1157 LYS A CA 1
ATOM 9072 C C . LYS A 1 1157 ? -24.159 0.203 49.901 1.00 90.38 1157 LYS A C 1
ATOM 9074 O O . LYS A 1 1157 ? -24.073 1.354 49.475 1.00 90.38 1157 LYS A O 1
ATOM 9079 N N . GLU A 1 1158 ? -23.193 -0.374 50.608 1.00 91.62 1158 GLU A N 1
ATOM 9080 C CA . GLU A 1 1158 ? -21.952 0.266 51.048 1.00 91.62 1158 GLU A CA 1
ATOM 9081 C C . GLU A 1 1158 ? -21.110 0.730 49.853 1.00 91.62 1158 GLU A C 1
ATOM 9083 O O . GLU A 1 1158 ? -20.475 1.785 49.911 1.00 91.62 1158 GLU A O 1
ATOM 9088 N N . LEU A 1 1159 ? -21.130 -0.024 48.744 1.00 92.06 1159 LEU A N 1
ATOM 9089 C CA . LEU A 1 1159 ? -20.490 0.378 47.495 1.00 92.06 1159 LEU A CA 1
ATOM 9090 C C . LEU A 1 1159 ? -21.128 1.654 46.930 1.00 92.06 1159 LEU A C 1
ATOM 9092 O O . LEU A 1 1159 ? -20.403 2.582 46.574 1.00 92.06 1159 LEU A O 1
ATOM 9096 N N . PHE A 1 1160 ? -22.460 1.737 46.874 1.00 94.25 1160 PHE A N 1
ATOM 9097 C CA . PHE A 1 1160 ? -23.158 2.927 46.372 1.00 94.25 1160 PHE A CA 1
ATOM 9098 C C . PHE A 1 1160 ? -22.975 4.138 47.305 1.00 94.25 1160 PHE A C 1
ATOM 9100 O O . PHE A 1 1160 ? -22.749 5.254 46.826 1.00 94.25 1160 PHE A O 1
ATOM 9107 N N . GLU A 1 1161 ? -22.972 3.931 48.624 1.00 93.56 1161 GLU A N 1
ATOM 9108 C CA . GLU A 1 1161 ? -22.654 4.973 49.609 1.00 93.56 1161 GLU A CA 1
ATOM 9109 C C . GLU A 1 1161 ? -21.205 5.484 49.470 1.00 93.56 1161 GLU A C 1
ATOM 9111 O O . GLU A 1 1161 ? -20.975 6.700 49.466 1.00 93.56 1161 GLU A O 1
ATOM 9116 N N . GLU A 1 1162 ? -20.220 4.600 49.267 1.00 92.56 1162 GLU A N 1
ATOM 9117 C CA . GLU A 1 1162 ? -18.824 5.004 49.050 1.00 92.56 1162 GLU A CA 1
ATOM 9118 C C . GLU A 1 1162 ? -18.597 5.638 47.662 1.00 92.56 1162 GLU A C 1
ATOM 9120 O O . GLU A 1 1162 ? -17.786 6.558 47.539 1.00 92.56 1162 GLU A O 1
ATOM 9125 N N . VAL A 1 1163 ? -19.353 5.248 46.627 1.00 93.44 1163 VAL A N 1
ATOM 9126 C CA . VAL A 1 1163 ? -19.386 5.937 45.319 1.00 93.44 1163 VAL A CA 1
ATOM 9127 C C . VAL A 1 1163 ? -19.905 7.373 45.480 1.00 93.44 1163 VAL A C 1
ATOM 9129 O O . VAL A 1 1163 ? -19.264 8.312 45.003 1.00 93.44 1163 VAL A O 1
ATOM 9132 N N . ILE A 1 1164 ? -20.998 7.585 46.224 1.00 94.19 1164 ILE A N 1
ATOM 9133 C CA . ILE A 1 1164 ? -21.532 8.922 46.556 1.00 94.19 1164 ILE A CA 1
ATOM 9134 C C . ILE A 1 1164 ? -20.502 9.749 47.343 1.00 94.19 1164 ILE A C 1
ATOM 9136 O O . ILE A 1 1164 ? -20.256 10.918 47.026 1.00 94.19 1164 ILE A O 1
ATOM 9140 N N . SER A 1 1165 ? -19.866 9.136 48.342 1.00 93.19 1165 SER A N 1
ATOM 9141 C CA . SER A 1 1165 ? -18.777 9.712 49.138 1.00 93.19 1165 SER A CA 1
ATOM 9142 C C . SER A 1 1165 ? -17.596 10.144 48.258 1.00 93.19 1165 SER A C 1
ATOM 9144 O O . SER A 1 1165 ? -17.144 11.289 48.362 1.00 93.19 1165 SER A O 1
ATOM 9146 N N . LYS A 1 1166 ? -17.136 9.288 47.338 1.00 91.06 1166 LYS A N 1
ATOM 9147 C CA . LYS A 1 1166 ? -16.036 9.572 46.404 1.00 91.06 1166 LYS A CA 1
ATOM 9148 C C . LYS A 1 1166 ? -16.393 10.662 45.395 1.00 91.06 1166 LYS A C 1
ATOM 9150 O O . LYS A 1 1166 ? -15.612 11.602 45.255 1.00 91.06 1166 LYS A O 1
ATOM 9155 N N . MET A 1 1167 ? -17.572 10.617 44.765 1.00 93.56 1167 MET A N 1
ATOM 9156 C CA . MET A 1 1167 ? -18.037 11.679 43.857 1.00 93.56 1167 MET A CA 1
ATOM 9157 C C . MET A 1 1167 ? -18.066 13.049 44.546 1.00 93.56 1167 MET A C 1
ATOM 9159 O O . MET A 1 1167 ? -17.572 14.028 43.981 1.00 93.56 1167 MET A O 1
ATOM 9163 N N . ARG A 1 1168 ? -18.590 13.105 45.782 1.00 93.19 1168 ARG A N 1
ATOM 9164 C CA . ARG A 1 1168 ? -18.701 14.334 46.586 1.00 93.19 1168 ARG A CA 1
ATOM 9165 C C . ARG A 1 1168 ? -17.332 14.859 47.036 1.00 93.19 1168 ARG A C 1
ATOM 9167 O O . ARG A 1 1168 ? -17.075 16.050 46.904 1.00 93.19 1168 ARG A O 1
ATOM 9174 N N . LYS A 1 1169 ? -16.435 13.986 47.516 1.00 91.25 1169 LYS A N 1
ATOM 9175 C CA . LYS A 1 1169 ? -15.069 14.348 47.959 1.00 91.25 1169 LYS A CA 1
ATOM 9176 C C . LYS A 1 1169 ? -14.155 14.778 46.807 1.00 91.25 1169 LYS A C 1
ATOM 9178 O O . LYS A 1 1169 ? -13.330 15.667 46.985 1.00 91.25 1169 LYS A O 1
ATOM 9183 N N . ALA A 1 1170 ? -14.265 14.135 45.643 1.00 88.38 1170 ALA A N 1
ATOM 9184 C CA . ALA A 1 1170 ? -13.367 14.360 44.509 1.00 88.38 1170 ALA A CA 1
ATOM 9185 C C . ALA A 1 1170 ? -13.834 15.457 43.533 1.00 88.38 1170 ALA A C 1
ATOM 9187 O O . ALA A 1 1170 ? -13.077 15.770 42.605 1.00 88.38 1170 ALA A O 1
ATOM 9188 N N . GLY A 1 1171 ? -15.036 16.016 43.745 1.00 90.62 1171 GLY A N 1
ATOM 9189 C CA . GLY A 1 1171 ? -15.629 17.088 42.938 1.00 90.62 1171 GLY A CA 1
ATOM 9190 C C . GLY A 1 1171 ? -16.077 16.644 41.544 1.00 90.62 1171 GLY A C 1
ATOM 9191 O O . GLY A 1 1171 ? -15.968 17.425 40.607 1.00 90.62 1171 GLY A O 1
ATOM 9192 N N . ILE A 1 1172 ? -16.500 15.383 41.393 1.00 91.69 1172 ILE A N 1
ATOM 9193 C CA . ILE A 1 1172 ? -16.754 14.764 40.080 1.00 91.69 1172 ILE A CA 1
ATOM 9194 C C . ILE A 1 1172 ? -18.119 15.192 39.520 1.00 91.69 1172 ILE A C 1
ATOM 9196 O O . ILE A 1 1172 ? -18.199 15.759 38.436 1.00 91.69 1172 ILE A O 1
ATOM 9200 N N . LYS A 1 1173 ? -19.191 14.979 40.292 1.00 92.62 1173 LYS A N 1
ATOM 9201 C CA . LYS A 1 1173 ? -20.569 15.315 39.908 1.00 92.62 1173 LYS A CA 1
ATOM 9202 C C . LYS A 1 1173 ? -21.067 16.571 40.625 1.00 92.62 1173 LYS A C 1
ATOM 9204 O O . LYS A 1 1173 ? -20.642 16.883 41.736 1.00 92.62 1173 LYS A O 1
ATOM 9209 N N . SER A 1 1174 ? -22.028 17.265 40.011 1.00 93.62 1174 SER A N 1
ATOM 9210 C CA . SER A 1 1174 ? -22.770 18.345 40.673 1.00 93.62 1174 SER A CA 1
ATOM 9211 C C . SER A 1 1174 ? -23.625 17.802 41.824 1.00 93.62 1174 SER A C 1
ATOM 9213 O O . SER A 1 1174 ? -24.033 16.641 41.811 1.00 93.62 1174 SER A O 1
ATOM 9215 N N . THR A 1 1175 ? -23.959 18.648 42.802 1.00 92.44 1175 THR A N 1
ATOM 9216 C CA . THR A 1 1175 ? -24.833 18.270 43.930 1.00 92.44 1175 THR A CA 1
ATOM 9217 C C . THR A 1 1175 ? -26.154 17.660 43.457 1.00 92.44 1175 THR A C 1
ATOM 9219 O O . THR A 1 1175 ? -26.551 16.612 43.949 1.00 92.44 1175 THR A O 1
ATOM 9222 N N . ILE A 1 1176 ? -26.782 18.248 42.433 1.00 93.50 1176 ILE A N 1
ATOM 9223 C CA . ILE A 1 1176 ? -28.032 17.757 41.832 1.00 93.50 1176 ILE A CA 1
ATOM 9224 C C . ILE A 1 1176 ? -27.868 16.336 41.264 1.00 93.50 1176 ILE A C 1
ATOM 9226 O O . ILE A 1 1176 ? -28.747 15.497 41.448 1.00 93.50 1176 ILE A O 1
ATOM 9230 N N . ALA A 1 1177 ? -26.752 16.043 40.588 1.00 92.75 1177 ALA A N 1
ATOM 9231 C CA . ALA A 1 1177 ? -26.483 14.708 40.053 1.00 92.75 1177 ALA A CA 1
ATOM 9232 C C . ALA A 1 1177 ? -26.172 13.685 41.163 1.00 92.75 1177 ALA A C 1
ATOM 9234 O O . ALA A 1 1177 ? -26.611 12.541 41.074 1.00 92.75 1177 ALA A O 1
ATOM 9235 N N . ILE A 1 1178 ? -25.491 14.103 42.237 1.00 94.31 1178 ILE A N 1
ATOM 9236 C CA . ILE A 1 1178 ? -25.218 13.250 43.404 1.00 94.31 1178 ILE A CA 1
ATOM 9237 C C . ILE A 1 1178 ? -26.519 12.882 44.134 1.00 94.31 1178 ILE A C 1
ATOM 9239 O O . ILE A 1 1178 ? -26.721 11.710 44.442 1.00 94.31 1178 ILE A O 1
ATOM 9243 N N . GLU A 1 1179 ? -27.424 13.837 44.373 1.00 94.69 1179 GLU A N 1
ATOM 9244 C CA . GLU A 1 1179 ? -28.711 13.534 45.019 1.00 94.69 1179 GLU A CA 1
ATOM 9245 C C . GLU A 1 1179 ? -29.628 12.689 44.109 1.00 94.69 1179 GLU A C 1
ATOM 9247 O O . GLU A 1 1179 ? -30.328 11.809 44.602 1.00 94.69 1179 GLU A O 1
ATOM 9252 N N . LYS A 1 1180 ? -29.567 12.844 42.774 1.00 94.56 1180 LYS A N 1
ATOM 9253 C CA . LYS A 1 1180 ? -30.224 11.901 41.843 1.00 94.56 1180 LYS A CA 1
ATOM 9254 C C . LYS A 1 1180 ? -29.667 10.478 41.955 1.00 94.56 1180 LYS A C 1
ATOM 9256 O O . LYS A 1 1180 ? -30.445 9.530 41.979 1.00 94.56 1180 LYS A O 1
ATOM 9261 N N . PHE A 1 1181 ? -28.345 10.318 42.046 1.00 95.56 1181 PHE A N 1
ATOM 9262 C CA . PHE A 1 1181 ? -27.722 8.998 42.203 1.00 95.56 1181 PHE A CA 1
ATOM 9263 C C . PHE A 1 1181 ? -28.086 8.365 43.556 1.00 95.56 1181 PHE A C 1
ATOM 9265 O O . PHE A 1 1181 ? -28.346 7.168 43.626 1.00 95.56 1181 PHE A O 1
ATOM 9272 N N . LYS A 1 1182 ? -28.198 9.177 44.617 1.00 94.81 1182 LYS A N 1
ATOM 9273 C CA . LYS A 1 1182 ? -28.707 8.750 45.930 1.00 94.81 1182 LYS A CA 1
ATOM 9274 C C . LYS A 1 1182 ? -30.161 8.267 45.859 1.00 94.81 1182 LYS A C 1
ATOM 9276 O O . LYS A 1 1182 ? -30.451 7.187 46.356 1.00 94.81 1182 LYS A O 1
ATOM 9281 N N . LEU A 1 1183 ? -31.043 9.000 45.174 1.00 94.81 1183 LEU A N 1
ATOM 9282 C CA . LEU A 1 1183 ? -32.430 8.569 44.943 1.00 94.81 1183 LEU A CA 1
ATOM 9283 C C . LEU A 1 1183 ? -32.515 7.272 44.120 1.00 94.81 1183 LEU A C 1
ATOM 9285 O O . LEU A 1 1183 ? -33.406 6.463 44.355 1.00 94.81 1183 LEU A O 1
ATOM 9289 N N . LEU A 1 1184 ? -31.610 7.042 43.160 1.00 94.50 1184 LEU A N 1
ATOM 9290 C CA . LEU A 1 1184 ? -31.518 5.753 42.463 1.00 94.50 1184 LEU A CA 1
ATOM 9291 C C . LEU A 1 1184 ? -31.074 4.633 43.420 1.00 94.50 1184 LEU A C 1
ATOM 9293 O O . LEU A 1 1184 ? -31.704 3.582 43.432 1.00 94.50 1184 LEU A O 1
ATOM 9297 N N . ALA A 1 1185 ? -30.054 4.861 44.253 1.00 93.44 1185 ALA A N 1
ATOM 9298 C CA . ALA A 1 1185 ? -29.605 3.883 45.247 1.00 93.44 1185 ALA A CA 1
ATOM 9299 C C . ALA A 1 1185 ? -30.721 3.500 46.241 1.00 93.44 1185 ALA A C 1
ATOM 9301 O O . ALA A 1 1185 ? -30.890 2.324 46.545 1.00 93.44 1185 ALA A O 1
ATOM 9302 N N . GLU A 1 1186 ? -31.527 4.471 46.682 1.00 93.44 1186 GLU A N 1
ATOM 9303 C CA . GLU A 1 1186 ? -32.686 4.249 47.562 1.00 93.44 1186 GLU A CA 1
ATOM 9304 C C . GLU A 1 1186 ? -33.784 3.403 46.889 1.00 93.44 1186 GLU A C 1
ATOM 9306 O O . GLU A 1 1186 ? -34.301 2.479 47.514 1.00 93.44 1186 GLU A O 1
ATOM 9311 N N . LYS A 1 1187 ? -34.084 3.637 45.599 1.00 93.62 1187 LYS A N 1
ATOM 9312 C CA . LYS A 1 1187 ? -34.994 2.771 44.815 1.00 93.62 1187 LYS A CA 1
ATOM 9313 C C . LYS A 1 1187 ? -34.461 1.342 44.680 1.00 93.62 1187 LYS A C 1
ATOM 9315 O O . LYS A 1 1187 ? -35.240 0.395 44.719 1.00 93.62 1187 LYS A O 1
ATOM 9320 N N . VAL A 1 1188 ? -33.154 1.181 44.459 1.00 93.75 1188 VAL A N 1
ATOM 9321 C CA . VAL A 1 1188 ? -32.523 -0.141 44.313 1.00 93.75 1188 VAL A CA 1
ATOM 9322 C C . VAL A 1 1188 ? -32.604 -0.909 45.632 1.00 93.75 1188 VAL A C 1
ATOM 9324 O O . VAL A 1 1188 ? -33.052 -2.048 45.624 1.00 93.75 1188 VAL A O 1
ATOM 9327 N N . GLU A 1 1189 ? -32.271 -0.274 46.758 1.00 92.00 1189 GLU A N 1
ATOM 9328 C CA . GLU A 1 1189 ? -32.382 -0.856 48.105 1.00 92.00 1189 GLU A CA 1
ATOM 9329 C C . GLU A 1 1189 ? -33.820 -1.316 48.425 1.00 92.00 1189 GLU A C 1
ATOM 9331 O O . GLU A 1 1189 ? -34.013 -2.415 48.944 1.00 92.00 1189 GLU A O 1
ATOM 9336 N N . GLU A 1 1190 ? -34.844 -0.525 48.073 1.00 91.19 1190 GLU A N 1
ATOM 9337 C CA . GLU A 1 1190 ? -36.254 -0.923 48.234 1.00 91.19 1190 GLU A CA 1
ATOM 9338 C C . GLU A 1 1190 ? -36.585 -2.190 47.424 1.00 91.19 1190 GLU A C 1
ATOM 9340 O O . GLU A 1 1190 ? -37.272 -3.090 47.916 1.00 91.19 1190 GLU A O 1
ATOM 9345 N N . ILE A 1 1191 ? -36.064 -2.295 46.197 1.00 90.75 1191 ILE A N 1
ATOM 9346 C CA . ILE A 1 1191 ? -36.261 -3.471 45.343 1.00 90.75 1191 ILE A CA 1
ATOM 9347 C C . ILE A 1 1191 ? -35.469 -4.675 45.869 1.00 90.75 1191 ILE A C 1
ATOM 9349 O O . ILE A 1 1191 ? -36.031 -5.764 45.904 1.00 90.75 1191 ILE A O 1
ATOM 9353 N N . VAL A 1 1192 ? -34.230 -4.511 46.348 1.00 88.69 1192 VAL A N 1
ATOM 9354 C CA . VAL A 1 1192 ? -33.450 -5.594 46.984 1.00 88.69 1192 VAL A CA 1
ATOM 9355 C C . VAL A 1 1192 ? -34.178 -6.122 48.222 1.00 88.69 1192 VAL A C 1
ATOM 9357 O O . VAL A 1 1192 ? -34.385 -7.327 48.348 1.00 88.69 1192 VAL A O 1
ATOM 9360 N N . ALA A 1 1193 ? -34.663 -5.233 49.094 1.00 86.69 1193 ALA A N 1
ATOM 9361 C CA . ALA A 1 1193 ? -35.425 -5.604 50.286 1.00 86.69 1193 ALA A CA 1
ATOM 9362 C C . ALA A 1 1193 ? -36.779 -6.273 49.972 1.00 86.69 1193 ALA A C 1
ATOM 9364 O O . ALA A 1 1193 ? -37.335 -6.961 50.832 1.00 86.69 1193 ALA A O 1
ATOM 9365 N N . LYS A 1 1194 ? -37.317 -6.078 48.759 1.00 85.94 1194 LYS A N 1
ATOM 9366 C CA . LYS A 1 1194 ? -38.511 -6.766 48.250 1.00 85.94 1194 LYS A CA 1
ATOM 9367 C C . LYS A 1 1194 ? -38.175 -8.106 47.588 1.00 85.94 1194 LYS A C 1
ATOM 9369 O O . LYS A 1 1194 ? -38.862 -9.087 47.859 1.00 85.94 1194 LYS A O 1
ATOM 9374 N N . ASN A 1 1195 ? -37.124 -8.156 46.768 1.00 84.75 1195 ASN A N 1
ATOM 9375 C CA . ASN A 1 1195 ? -36.606 -9.371 46.138 1.00 84.75 1195 ASN A CA 1
ATOM 9376 C C . ASN A 1 1195 ? -36.237 -10.408 47.212 1.00 84.75 1195 ASN A C 1
ATOM 9378 O O . ASN A 1 1195 ? -36.722 -11.528 47.150 1.00 84.75 1195 ASN A O 1
ATOM 9382 N N . ALA A 1 1196 ? -35.494 -10.009 48.250 1.00 81.19 1196 ALA A N 1
ATOM 9383 C CA . ALA A 1 1196 ? -35.069 -10.896 49.337 1.00 81.19 1196 ALA A CA 1
ATOM 9384 C C . ALA A 1 1196 ? -36.222 -11.438 50.209 1.00 81.19 1196 ALA A C 1
ATOM 9386 O O . ALA A 1 1196 ? -36.029 -12.409 50.933 1.00 81.19 1196 ALA A O 1
ATOM 9387 N N . ARG A 1 1197 ? -37.418 -10.827 50.162 1.00 78.75 1197 ARG A N 1
ATOM 9388 C CA . ARG A 1 1197 ? -38.640 -11.410 50.748 1.00 78.75 1197 ARG A CA 1
ATOM 9389 C C . ARG A 1 1197 ? -39.233 -12.436 49.792 1.00 78.75 1197 ARG A C 1
ATOM 9391 O O . ARG A 1 1197 ? -39.315 -13.600 50.146 1.00 78.75 1197 ARG A O 1
ATOM 9398 N N . ALA A 1 1198 ? -39.481 -12.034 48.545 1.00 75.06 1198 ALA A N 1
ATOM 9399 C CA . ALA A 1 1198 ? -39.996 -12.918 47.498 1.00 75.06 1198 ALA A CA 1
ATOM 9400 C C . ALA A 1 1198 ? -39.152 -14.199 47.303 1.00 75.06 1198 ALA A C 1
ATOM 9402 O O . ALA A 1 1198 ? -39.696 -15.264 47.037 1.00 75.06 1198 ALA A O 1
ATOM 9403 N N . GLU A 1 1199 ? -37.830 -14.114 47.452 1.00 73.12 1199 GLU A N 1
ATOM 9404 C CA . GLU A 1 1199 ? -36.902 -15.250 47.373 1.00 73.12 1199 GLU A CA 1
ATOM 9405 C C . GLU A 1 1199 ? -37.098 -16.260 48.522 1.00 73.12 1199 GLU A C 1
ATOM 9407 O O . GLU A 1 1199 ? -36.897 -17.456 48.326 1.00 73.12 1199 GLU A O 1
ATOM 9412 N N . ILE A 1 1200 ? -37.571 -15.809 49.691 1.00 74.50 1200 ILE A N 1
ATOM 9413 C CA . ILE A 1 1200 ? -38.036 -16.670 50.789 1.00 74.50 1200 ILE A CA 1
ATOM 9414 C C . ILE A 1 1200 ? -39.440 -17.203 50.460 1.00 74.50 1200 ILE A C 1
ATOM 9416 O O . ILE A 1 1200 ? -39.649 -18.418 50.479 1.00 74.50 1200 ILE A O 1
ATOM 9420 N N . ASP A 1 1201 ? -40.371 -16.309 50.109 1.00 77.00 1201 ASP A N 1
ATOM 9421 C CA . ASP A 1 1201 ? -41.802 -16.592 49.902 1.00 77.00 1201 ASP A CA 1
ATOM 9422 C C . ASP A 1 1201 ? -42.061 -17.639 48.790 1.00 77.00 1201 ASP A C 1
ATOM 9424 O O . ASP A 1 1201 ? -42.990 -18.444 48.888 1.00 77.00 1201 ASP A O 1
ATOM 9428 N N . TYR A 1 1202 ? -41.223 -17.661 47.741 1.00 78.62 1202 TYR A N 1
ATOM 9429 C CA . TYR A 1 1202 ? -41.315 -18.593 46.603 1.00 78.62 1202 TYR A CA 1
ATOM 9430 C C . TYR A 1 1202 ? -40.219 -19.676 46.584 1.00 78.62 1202 TYR A C 1
ATOM 9432 O O . TYR A 1 1202 ? -40.053 -20.358 45.570 1.00 78.62 1202 TYR A O 1
ATOM 9440 N N . SER A 1 1203 ? -39.466 -19.855 47.675 1.00 75.50 1203 SER A N 1
ATOM 9441 C CA . SER A 1 1203 ? -38.356 -20.828 47.745 1.00 75.50 1203 SER A CA 1
ATOM 9442 C C . SER A 1 1203 ? -38.775 -22.290 47.499 1.00 75.50 1203 SER A C 1
ATOM 9444 O O . SER A 1 1203 ? -37.954 -23.101 47.061 1.00 75.50 1203 SER A O 1
ATOM 9446 N N . ASP A 1 1204 ? -40.053 -22.620 47.711 1.00 81.12 1204 ASP A N 1
ATOM 9447 C CA . ASP A 1 1204 ? -40.665 -23.933 47.473 1.00 81.12 1204 ASP A CA 1
ATOM 9448 C C . ASP A 1 1204 ? -41.363 -24.071 46.103 1.00 81.12 1204 ASP A C 1
ATOM 9450 O O . ASP A 1 1204 ? -42.156 -24.992 45.902 1.00 81.12 1204 ASP A O 1
ATOM 9454 N N . ALA A 1 1205 ? -41.064 -23.188 45.141 1.00 83.25 1205 ALA A N 1
ATOM 9455 C CA . ALA A 1 1205 ? -41.554 -23.301 43.766 1.00 83.25 1205 ALA A CA 1
ATOM 9456 C C . ALA A 1 1205 ? -41.226 -24.680 43.147 1.00 83.25 1205 ALA A C 1
ATOM 9458 O O . ALA A 1 1205 ? -40.047 -25.058 43.159 1.00 83.25 1205 ALA A O 1
ATOM 9459 N N . PRO A 1 1206 ? -42.211 -25.402 42.569 1.00 86.81 1206 PRO A N 1
ATOM 9460 C CA . PRO A 1 1206 ? -41.984 -26.656 41.847 1.00 86.81 1206 PRO A CA 1
ATOM 9461 C C . PRO A 1 1206 ? -40.950 -26.530 40.724 1.00 86.81 1206 PRO A C 1
ATOM 9463 O O . PRO A 1 1206 ? -40.949 -25.540 39.994 1.00 86.81 1206 PRO A O 1
ATOM 9466 N N . ASP A 1 1207 ? -40.121 -27.561 40.537 1.00 84.38 1207 ASP A N 1
ATOM 9467 C CA . ASP A 1 1207 ? -39.040 -27.592 39.536 1.00 84.38 1207 ASP A CA 1
ATOM 9468 C C . ASP A 1 1207 ? -39.532 -27.285 38.107 1.00 84.38 1207 ASP A C 1
ATOM 9470 O O . ASP A 1 1207 ? -38.845 -26.618 37.339 1.00 84.38 1207 ASP A O 1
ATOM 9474 N N . GLU A 1 1208 ? -40.753 -27.705 37.757 1.00 87.31 1208 GLU A N 1
ATOM 9475 C CA . GLU A 1 1208 ? -41.385 -27.444 36.452 1.00 87.31 1208 GLU A CA 1
ATOM 9476 C C . GLU A 1 1208 ? -41.707 -25.959 36.186 1.00 87.31 1208 GLU A C 1
ATOM 9478 O O . GLU A 1 1208 ? -41.938 -25.566 35.041 1.00 87.31 1208 GLU A O 1
ATOM 9483 N N . PHE A 1 1209 ? -41.687 -25.117 37.223 1.00 90.56 1209 PHE A N 1
ATOM 9484 C CA . PHE A 1 1209 ? -41.836 -23.663 37.120 1.00 90.56 1209 PHE A CA 1
ATOM 9485 C C . PHE A 1 1209 ? -40.487 -22.925 37.083 1.00 90.56 1209 PHE A C 1
ATOM 9487 O O . PHE A 1 1209 ? -40.471 -21.703 36.914 1.00 90.56 1209 PHE A O 1
ATOM 9494 N N . ARG A 1 1210 ? -39.357 -23.630 37.234 1.00 88.19 1210 ARG A N 1
ATOM 9495 C CA . ARG A 1 1210 ? -38.010 -23.045 37.292 1.00 88.19 1210 ARG A CA 1
ATOM 9496 C C . ARG A 1 1210 ? -37.278 -23.140 35.959 1.00 88.19 1210 ARG A C 1
ATOM 9498 O O . ARG A 1 1210 ? -37.470 -24.065 35.177 1.00 88.19 1210 ARG A O 1
ATOM 9505 N N . ASP A 1 1211 ? -36.407 -22.172 35.706 1.00 89.94 1211 ASP A N 1
ATOM 9506 C CA . ASP A 1 1211 ? -35.541 -22.174 34.536 1.00 89.94 1211 ASP A CA 1
ATOM 9507 C C . ASP A 1 1211 ? -34.412 -23.221 34.687 1.00 89.94 1211 ASP A C 1
ATOM 9509 O O . ASP A 1 1211 ? -33.645 -23.147 35.650 1.00 89.94 1211 ASP A O 1
ATOM 9513 N N . PRO A 1 1212 ? -34.242 -24.159 33.735 1.00 88.19 1212 PRO A N 1
ATOM 9514 C CA . PRO A 1 1212 ? -33.272 -25.255 33.837 1.00 88.19 1212 PRO A CA 1
ATOM 9515 C C . PRO A 1 1212 ? -31.795 -24.841 33.699 1.00 88.19 1212 PRO A C 1
ATOM 9517 O O . PRO A 1 1212 ? -30.918 -25.703 33.780 1.00 88.19 1212 PRO A O 1
ATOM 9520 N N . LEU A 1 1213 ? -31.492 -23.560 33.458 1.00 85.56 1213 LEU A N 1
ATOM 9521 C CA . LEU A 1 1213 ? -30.131 -23.014 33.451 1.00 85.56 1213 LEU A CA 1
ATOM 9522 C C . LEU A 1 1213 ? -29.841 -22.165 34.701 1.00 85.56 1213 LEU A C 1
ATOM 9524 O O . LEU A 1 1213 ? -28.703 -22.150 35.169 1.00 85.56 1213 LEU A O 1
ATOM 9528 N N . MET A 1 1214 ? -30.843 -21.438 35.207 1.00 83.62 1214 MET A N 1
ATOM 9529 C CA . MET A 1 1214 ? -30.677 -20.436 36.270 1.00 83.62 1214 MET A CA 1
ATOM 9530 C C . MET A 1 1214 ? -31.312 -20.802 37.625 1.00 83.62 1214 MET A C 1
ATOM 9532 O O . MET A 1 1214 ? -31.050 -20.088 38.587 1.00 83.62 1214 MET A O 1
ATOM 9536 N N . ASP A 1 1215 ? -32.138 -21.855 37.716 1.00 84.75 1215 ASP A N 1
ATOM 9537 C CA . ASP A 1 1215 ? -32.925 -22.249 38.914 1.00 84.75 1215 ASP A CA 1
ATOM 9538 C C . ASP A 1 1215 ? -33.880 -21.142 39.435 1.00 84.75 1215 ASP A C 1
ATOM 9540 O O . ASP A 1 1215 ? -34.357 -21.149 40.567 1.00 84.75 1215 ASP A O 1
ATOM 9544 N N . THR A 1 1216 ? -34.202 -20.167 38.580 1.00 86.06 1216 THR A N 1
ATOM 9545 C CA . THR A 1 1216 ? -35.116 -19.052 38.876 1.00 86.06 1216 THR A CA 1
ATOM 9546 C C . THR A 1 1216 ? -36.510 -19.307 38.313 1.00 86.06 1216 THR A C 1
ATOM 9548 O O . THR A 1 1216 ? -36.627 -19.798 37.192 1.00 86.06 1216 THR A O 1
ATOM 9551 N N . LEU A 1 1217 ? -37.564 -18.889 39.022 1.00 87.06 1217 LEU A N 1
ATOM 9552 C CA . LEU A 1 1217 ? -38.954 -18.961 38.549 1.00 87.06 1217 LEU A CA 1
ATOM 9553 C C . LEU A 1 1217 ? -39.123 -18.316 37.154 1.00 87.06 1217 LEU A C 1
ATOM 9555 O O . LEU A 1 1217 ? -38.769 -17.151 36.956 1.00 87.06 1217 LEU A O 1
ATOM 9559 N N . MET A 1 1218 ? -39.673 -19.061 36.190 1.00 90.31 1218 MET A N 1
ATOM 9560 C CA . MET A 1 1218 ? -39.861 -18.595 34.812 1.00 90.31 1218 MET A CA 1
ATOM 9561 C C . MET A 1 1218 ? -40.944 -17.511 34.715 1.00 90.31 1218 MET A C 1
ATOM 9563 O O . MET A 1 1218 ? -42.009 -17.608 35.321 1.00 90.31 1218 MET A O 1
ATOM 9567 N N . THR A 1 1219 ? -40.703 -16.485 33.896 1.00 87.81 1219 THR A N 1
ATOM 9568 C CA . THR A 1 1219 ? -41.610 -15.335 33.712 1.00 87.81 1219 THR A CA 1
ATOM 9569 C C . THR A 1 1219 ? -42.267 -15.301 32.330 1.00 87.81 1219 THR A C 1
ATOM 9571 O O . THR A 1 1219 ? -43.412 -14.860 32.194 1.00 87.81 1219 THR A O 1
ATOM 9574 N N . ASP A 1 1220 ? -41.574 -15.796 31.303 1.00 90.81 1220 ASP A N 1
ATOM 9575 C CA . ASP A 1 1220 ? -42.098 -16.036 29.957 1.00 90.81 1220 ASP A CA 1
ATOM 9576 C C . ASP A 1 1220 ? -41.557 -17.375 29.417 1.00 90.81 1220 ASP A C 1
ATOM 9578 O O . ASP A 1 1220 ? -40.595 -17.378 28.644 1.00 90.81 1220 ASP A O 1
ATOM 9582 N N . PRO A 1 1221 ? -42.120 -18.522 29.851 1.00 92.75 1221 PRO A N 1
ATOM 9583 C CA . PRO A 1 1221 ? -41.645 -19.837 29.434 1.00 92.75 1221 PRO A CA 1
ATOM 9584 C C . PRO A 1 1221 ? -41.807 -20.055 27.923 1.00 92.75 1221 PRO A C 1
ATOM 9586 O O . PRO A 1 1221 ? -42.873 -19.832 27.336 1.00 92.75 1221 PRO A O 1
ATOM 9589 N N . VAL A 1 1222 ? -40.732 -20.531 27.298 1.00 93.94 1222 VAL A N 1
ATOM 9590 C CA . VAL A 1 1222 ? -40.662 -20.926 25.888 1.00 93.94 1222 VAL A CA 1
ATOM 9591 C C . VAL A 1 1222 ? -40.111 -22.334 25.750 1.00 93.94 1222 VAL A C 1
ATOM 9593 O O . VAL A 1 1222 ? -39.210 -22.738 26.483 1.00 93.94 1222 VAL A O 1
ATOM 9596 N N . ARG A 1 1223 ? -40.636 -23.070 24.775 1.00 93.06 1223 ARG A N 1
ATOM 9597 C CA . ARG A 1 1223 ? -40.179 -24.400 24.402 1.00 93.06 1223 ARG A CA 1
ATOM 9598 C C . ARG A 1 1223 ? -39.159 -24.317 23.271 1.00 93.06 1223 ARG A C 1
ATOM 9600 O O . ARG A 1 1223 ? -39.343 -23.579 22.303 1.00 93.06 1223 ARG A O 1
ATOM 9607 N N . LEU A 1 1224 ? -38.087 -25.089 23.406 1.00 93.19 1224 LEU A N 1
ATOM 9608 C CA . LEU A 1 1224 ? -37.049 -25.261 22.394 1.00 93.19 1224 LEU A CA 1
ATOM 9609 C C . LEU A 1 1224 ? -37.362 -26.500 21.528 1.00 93.19 1224 LEU A C 1
ATOM 9611 O O . LEU A 1 1224 ? -38.014 -27.430 22.010 1.00 93.19 1224 LEU A O 1
ATOM 9615 N N . PRO A 1 1225 ? -36.834 -26.596 20.291 1.00 88.88 1225 PRO A N 1
ATOM 9616 C CA . PRO A 1 1225 ? -36.952 -27.793 19.445 1.00 88.88 1225 PRO A CA 1
ATOM 9617 C C . PRO A 1 1225 ? -36.392 -29.082 20.074 1.00 88.88 1225 PRO A C 1
ATOM 9619 O O . PRO A 1 1225 ? -36.768 -30.180 19.674 1.00 88.88 1225 PRO A O 1
ATOM 9622 N N . SER A 1 1226 ? -35.513 -28.962 21.075 1.00 87.31 1226 SER A N 1
ATOM 9623 C CA . SER A 1 1226 ? -35.020 -30.064 21.914 1.00 87.31 1226 SER A CA 1
ATOM 9624 C C . SER A 1 1226 ? -36.069 -30.633 22.881 1.00 87.31 1226 SER A C 1
ATOM 9626 O O . SER A 1 1226 ? -35.849 -31.688 23.472 1.00 87.31 1226 SER A O 1
ATOM 9628 N N . GLY A 1 1227 ? -37.210 -29.958 23.040 1.00 87.38 1227 GLY A N 1
ATOM 9629 C CA . GLY A 1 1227 ? -38.308 -30.319 23.933 1.00 87.38 1227 GLY A CA 1
ATOM 9630 C C . GLY A 1 1227 ? -38.279 -29.604 25.287 1.00 87.38 1227 GLY A C 1
ATOM 9631 O O . GLY A 1 1227 ? -39.342 -29.501 25.905 1.00 87.38 1227 GLY A O 1
ATOM 9632 N N . THR A 1 1228 ? -37.115 -29.090 25.705 1.00 91.75 1228 THR A N 1
ATOM 9633 C CA . THR A 1 1228 ? -36.892 -28.343 26.956 1.00 91.75 1228 THR A CA 1
ATOM 9634 C C . THR A 1 1228 ? -37.696 -27.042 26.994 1.00 91.75 1228 THR A C 1
ATOM 9636 O O . THR A 1 1228 ? -37.859 -26.383 25.966 1.00 91.75 1228 THR A O 1
ATOM 9639 N N . ILE A 1 1229 ? -38.169 -26.655 28.182 1.00 92.69 1229 ILE A N 1
ATOM 9640 C CA . ILE A 1 1229 ? -38.825 -25.367 28.445 1.00 92.69 1229 ILE A CA 1
ATOM 9641 C C . ILE A 1 1229 ? -37.906 -24.526 29.341 1.00 92.69 1229 ILE A C 1
ATOM 9643 O O . ILE A 1 1229 ? -37.314 -25.065 30.271 1.00 92.69 1229 ILE A O 1
ATOM 9647 N N . MET A 1 1230 ? -37.756 -23.235 29.040 1.00 92.75 1230 MET A N 1
ATOM 9648 C CA . MET A 1 1230 ? -36.941 -22.279 29.806 1.00 92.75 1230 MET A CA 1
ATOM 9649 C C . MET A 1 1230 ? -37.450 -20.838 29.607 1.00 92.75 1230 MET A C 1
ATOM 9651 O O . MET A 1 1230 ? -38.302 -20.610 28.747 1.00 92.75 1230 MET A O 1
ATOM 9655 N N . ASP A 1 1231 ? -36.967 -19.846 30.360 1.00 92.69 1231 ASP A N 1
ATOM 9656 C CA . ASP A 1 1231 ? -37.431 -18.456 30.204 1.00 92.69 1231 ASP A CA 1
ATOM 9657 C C . ASP A 1 1231 ? -36.883 -17.807 28.919 1.00 92.69 1231 ASP A C 1
ATOM 9659 O O . ASP A 1 1231 ? -35.692 -17.912 28.593 1.00 92.69 1231 ASP A O 1
ATOM 9663 N N . ARG A 1 1232 ? -37.739 -17.066 28.195 1.00 91.06 1232 ARG A N 1
ATOM 9664 C CA . ARG A 1 1232 ? -37.362 -16.386 26.945 1.00 91.06 1232 ARG A CA 1
ATOM 9665 C C . ARG A 1 1232 ? -36.131 -15.493 27.105 1.00 91.06 1232 ARG A C 1
ATOM 9667 O O . ARG A 1 1232 ? -35.282 -15.472 26.216 1.00 91.06 1232 ARG A O 1
ATOM 9674 N N . SER A 1 1233 ? -36.019 -14.742 28.199 1.00 88.88 1233 SER A N 1
ATOM 9675 C CA . SER A 1 1233 ? -34.903 -13.810 28.407 1.00 88.88 1233 SER A CA 1
ATOM 9676 C C . SER A 1 1233 ? -33.561 -14.532 28.562 1.00 88.88 1233 SER A C 1
ATOM 9678 O O . SER A 1 1233 ? -32.535 -14.032 28.091 1.00 88.88 1233 SER A O 1
ATOM 9680 N N . ILE A 1 1234 ? -33.574 -15.737 29.140 1.00 88.69 1234 ILE A N 1
ATOM 9681 C CA . ILE A 1 1234 ? -32.390 -16.562 29.388 1.00 88.69 1234 ILE A CA 1
ATOM 9682 C C . ILE A 1 1234 ? -31.922 -17.221 28.082 1.00 88.69 1234 ILE A C 1
ATOM 9684 O O . ILE A 1 1234 ? -30.741 -17.108 27.736 1.00 88.69 1234 ILE A O 1
ATOM 9688 N N . ILE A 1 1235 ? -32.830 -17.798 27.283 1.00 90.25 1235 ILE A N 1
ATOM 9689 C CA . ILE A 1 1235 ? -32.449 -18.353 25.971 1.00 90.25 1235 ILE A CA 1
ATOM 9690 C C . ILE A 1 1235 ? -32.054 -17.264 24.963 1.00 90.25 1235 ILE A C 1
ATOM 9692 O O . ILE A 1 1235 ? -31.064 -17.431 24.252 1.00 90.25 1235 ILE A O 1
ATOM 9696 N N . LEU A 1 1236 ? -32.725 -16.104 24.936 1.00 87.62 1236 LEU A N 1
ATOM 9697 C CA . LEU A 1 1236 ? -32.302 -14.980 24.088 1.00 87.62 1236 LEU A CA 1
ATOM 9698 C C . LEU A 1 1236 ? -30.912 -14.461 24.482 1.00 87.62 1236 LEU A C 1
ATOM 9700 O O . LEU A 1 1236 ? -30.091 -14.187 23.607 1.00 87.62 1236 LEU A O 1
ATOM 9704 N N . ARG A 1 1237 ? -30.602 -14.390 25.784 1.00 85.38 1237 ARG A N 1
ATOM 9705 C CA . ARG A 1 1237 ? -29.261 -14.043 26.281 1.00 85.38 1237 ARG A CA 1
ATOM 9706 C C . ARG A 1 1237 ? -28.184 -15.021 25.798 1.00 85.38 1237 ARG A C 1
ATOM 9708 O O . ARG A 1 1237 ? -27.076 -14.571 25.501 1.00 85.38 1237 ARG A O 1
ATOM 9715 N N . HIS A 1 1238 ? -28.483 -16.318 25.714 1.00 86.31 1238 HIS A N 1
ATOM 9716 C CA . HIS A 1 1238 ? -27.578 -17.318 25.131 1.00 86.31 1238 HIS A CA 1
ATOM 9717 C C . HIS A 1 1238 ? -27.427 -17.119 23.614 1.00 86.31 1238 HIS A C 1
ATOM 9719 O O . HIS A 1 1238 ? -26.303 -16.972 23.130 1.00 86.31 1238 HIS A O 1
ATOM 9725 N N . LEU A 1 1239 ? -28.542 -16.969 22.888 1.00 86.69 1239 LEU A N 1
ATOM 9726 C CA . LEU A 1 1239 ? -28.583 -16.748 21.433 1.00 86.69 1239 LEU A CA 1
ATOM 9727 C C . LEU A 1 1239 ? -27.907 -15.447 20.957 1.00 86.69 1239 LEU A C 1
ATOM 9729 O O . LEU A 1 1239 ? -27.542 -15.336 19.785 1.00 86.69 1239 LEU A O 1
ATOM 9733 N N . LEU A 1 1240 ? -27.700 -14.470 21.847 1.00 84.00 1240 LEU A N 1
ATOM 9734 C CA . LEU A 1 1240 ? -26.888 -13.275 21.580 1.00 84.00 1240 LEU A CA 1
ATOM 9735 C C . LEU A 1 1240 ? -25.369 -13.539 21.580 1.00 84.00 1240 LEU A C 1
ATOM 9737 O O . LEU A 1 1240 ? -24.628 -12.718 21.040 1.00 84.00 1240 LEU A O 1
ATOM 9741 N N . ASN A 1 1241 ? -24.904 -14.646 22.171 1.00 81.12 1241 ASN A N 1
ATOM 9742 C CA . ASN A 1 1241 ? -23.489 -15.044 22.193 1.00 81.12 1241 ASN A CA 1
ATOM 9743 C C . ASN A 1 1241 ? -23.210 -16.280 21.306 1.00 81.12 1241 ASN A C 1
ATOM 9745 O O . ASN A 1 1241 ? -22.139 -16.367 20.716 1.00 81.12 1241 ASN A O 1
ATOM 9749 N N . SER A 1 1242 ? -24.148 -17.233 21.201 1.00 82.19 1242 SER A N 1
ATOM 9750 C CA . SER A 1 1242 ? -24.022 -18.437 20.364 1.00 82.19 1242 SER A CA 1
ATOM 9751 C C . SER A 1 1242 ? -25.385 -18.861 19.793 1.00 82.19 1242 SER A C 1
ATOM 9753 O O . SER A 1 1242 ? -26.309 -19.066 20.576 1.00 82.19 1242 SER A O 1
ATOM 9755 N N . PRO A 1 1243 ? -25.543 -19.045 18.466 1.00 86.06 1243 PRO A N 1
ATOM 9756 C CA . PRO A 1 1243 ? -26.812 -19.426 17.832 1.00 86.06 1243 PRO A CA 1
ATOM 9757 C C . PRO A 1 1243 ? -27.096 -20.936 17.967 1.00 86.06 1243 PRO A C 1
ATOM 9759 O O . PRO A 1 1243 ? -27.282 -21.647 16.979 1.00 86.06 1243 PRO A O 1
ATOM 9762 N N . THR A 1 1244 ? -27.061 -21.449 19.197 1.00 88.88 1244 THR A N 1
ATOM 9763 C CA . THR A 1 1244 ? -27.189 -22.878 19.508 1.00 88.88 1244 THR A CA 1
ATOM 9764 C C . THR A 1 1244 ? -28.148 -23.138 20.663 1.00 88.88 1244 THR A C 1
ATOM 9766 O O . THR A 1 1244 ? -28.388 -22.268 21.494 1.00 88.88 1244 THR A O 1
ATOM 9769 N N . ASP A 1 1245 ? -28.687 -24.348 20.740 1.00 88.56 1245 ASP A N 1
ATOM 9770 C CA . ASP A 1 1245 ? -29.353 -24.870 21.934 1.00 88.56 1245 ASP A CA 1
ATOM 9771 C C . ASP A 1 1245 ? -28.301 -25.140 23.039 1.00 88.56 1245 ASP A C 1
ATOM 9773 O O . ASP A 1 1245 ? -27.294 -25.805 22.767 1.00 88.56 1245 ASP A O 1
ATOM 9777 N N . PRO A 1 1246 ? -28.475 -24.641 24.279 1.00 89.00 1246 PRO A N 1
ATOM 9778 C CA . PRO A 1 1246 ? -27.456 -24.764 25.326 1.00 89.00 1246 PRO A CA 1
ATOM 9779 C C . PRO A 1 1246 ? -27.283 -26.196 25.868 1.00 89.00 1246 PRO A C 1
ATOM 9781 O O . PRO A 1 1246 ? -26.234 -26.501 26.437 1.00 89.00 1246 PRO A O 1
ATOM 9784 N N . PHE A 1 1247 ? -28.263 -27.085 25.670 1.00 87.50 1247 PHE A N 1
ATOM 9785 C CA . PHE A 1 1247 ? -28.261 -28.460 26.175 1.00 87.50 1247 PHE A CA 1
ATOM 9786 C C . PHE A 1 1247 ? -27.702 -29.457 25.152 1.00 87.50 1247 PHE A C 1
ATOM 9788 O O . PHE A 1 1247 ? -26.946 -30.355 25.524 1.00 87.50 1247 PHE A O 1
ATOM 9795 N N . ASN A 1 1248 ? -28.042 -29.305 23.865 1.00 87.75 1248 ASN A N 1
ATOM 9796 C CA . ASN A 1 1248 ? -27.657 -30.249 22.805 1.00 87.75 1248 ASN A CA 1
ATOM 9797 C C . ASN A 1 1248 ? -26.713 -29.674 21.723 1.00 87.75 1248 ASN A C 1
ATOM 9799 O O . ASN A 1 1248 ? -26.198 -30.438 20.905 1.00 87.75 1248 ASN A O 1
ATOM 9803 N N . ARG A 1 1249 ? -26.444 -28.358 21.738 1.00 86.25 1249 ARG A N 1
ATOM 9804 C CA . ARG A 1 1249 ? -25.553 -27.618 20.815 1.00 86.25 1249 ARG A CA 1
ATOM 9805 C C . ARG A 1 1249 ? -25.951 -27.630 19.332 1.00 86.25 1249 ARG A C 1
ATOM 9807 O O . ARG A 1 1249 ? -25.142 -27.250 18.486 1.00 86.25 1249 ARG A O 1
ATOM 9814 N N . GLN A 1 1250 ? -27.174 -28.032 18.992 1.00 88.25 1250 GLN A N 1
ATOM 9815 C CA . GLN A 1 1250 ? -27.712 -27.887 17.635 1.00 88.25 1250 GLN A CA 1
ATOM 9816 C C . GLN A 1 1250 ? -27.971 -26.407 17.312 1.00 88.25 1250 GLN A C 1
ATOM 9818 O O . GLN A 1 1250 ? -28.161 -25.600 18.220 1.00 88.25 1250 GLN A O 1
ATOM 9823 N N . MET A 1 1251 ? -27.981 -26.048 16.023 1.00 86.81 1251 MET A N 1
ATOM 9824 C CA . MET A 1 1251 ? -28.350 -24.701 15.556 1.00 86.81 1251 MET A CA 1
ATOM 9825 C C . MET A 1 1251 ? -29.741 -24.310 16.069 1.00 86.81 1251 MET A C 1
ATOM 9827 O O . MET A 1 1251 ? -30.695 -25.065 15.890 1.00 86.81 1251 MET A O 1
ATOM 9831 N N . LEU A 1 1252 ? -29.856 -23.118 16.656 1.00 89.88 1252 LEU A N 1
ATOM 9832 C CA . LEU A 1 1252 ? -31.106 -22.590 17.199 1.00 89.88 1252 LEU A CA 1
ATOM 9833 C C . LEU A 1 1252 ? -31.241 -21.099 16.874 1.00 89.88 1252 LEU A C 1
ATOM 9835 O O . LEU A 1 1252 ? -30.278 -20.337 16.966 1.00 89.88 1252 LEU A O 1
ATOM 9839 N N . THR A 1 1253 ? -32.450 -20.665 16.521 1.00 86.81 1253 THR A N 1
ATOM 9840 C CA . THR A 1 1253 ? -32.772 -19.251 16.293 1.00 86.81 1253 THR A CA 1
ATOM 9841 C C . THR A 1 1253 ? -33.999 -18.826 17.096 1.00 86.81 1253 THR A C 1
ATOM 9843 O O . THR A 1 1253 ? -34.850 -19.637 17.447 1.00 86.81 1253 THR A O 1
ATOM 9846 N N . GLU A 1 1254 ? -34.125 -17.521 17.352 1.00 85.94 1254 GLU A N 1
ATOM 9847 C CA . GLU A 1 1254 ? -35.275 -16.916 18.047 1.00 85.94 1254 GLU A CA 1
ATOM 9848 C C . GLU A 1 1254 ? -36.634 -17.300 17.428 1.00 85.94 1254 GLU A C 1
ATOM 9850 O O . GLU A 1 1254 ? -37.621 -17.435 18.144 1.00 85.94 1254 GLU A O 1
ATOM 9855 N N . SER A 1 1255 ? -36.690 -17.514 16.109 1.00 88.62 1255 SER A N 1
ATOM 9856 C CA . SER A 1 1255 ? -37.908 -17.913 15.390 1.00 88.62 1255 SER A CA 1
ATOM 9857 C C . SER A 1 1255 ? -38.320 -19.375 15.602 1.00 88.62 1255 SER A C 1
ATOM 9859 O O . SER A 1 1255 ? -39.376 -19.766 15.119 1.00 88.62 1255 SER A O 1
ATOM 9861 N N . MET A 1 1256 ? -37.498 -20.179 16.282 1.00 89.25 1256 MET A N 1
ATOM 9862 C CA . MET A 1 1256 ? -37.783 -21.576 16.641 1.00 89.25 1256 MET A CA 1
ATOM 9863 C C . MET A 1 1256 ? -38.276 -21.727 18.095 1.00 89.25 1256 MET A C 1
ATOM 9865 O O . MET A 1 1256 ? -38.414 -22.849 18.573 1.00 89.25 1256 MET A O 1
ATOM 9869 N N . LEU A 1 1257 ? -38.487 -20.618 18.817 1.00 91.38 1257 LEU A N 1
ATOM 9870 C CA . LEU A 1 1257 ? -38.901 -20.613 20.225 1.00 91.38 1257 LEU A CA 1
ATOM 9871 C C . LEU A 1 1257 ? -40.428 -20.514 20.348 1.00 91.38 1257 LEU A C 1
ATOM 9873 O O . LEU A 1 1257 ? -41.007 -19.437 20.170 1.00 91.38 1257 LEU A O 1
ATOM 9877 N N . GLU A 1 1258 ? -41.078 -21.620 20.698 1.00 92.44 1258 GLU A N 1
ATOM 9878 C CA . GLU A 1 1258 ? -42.536 -21.688 20.851 1.00 92.44 1258 GLU A CA 1
ATOM 9879 C C . GLU A 1 1258 ? -42.963 -21.145 22.233 1.00 92.44 1258 GLU A C 1
ATOM 9881 O O . GLU A 1 1258 ? -42.451 -21.611 23.250 1.00 92.44 1258 GLU A O 1
ATOM 9886 N N . PRO A 1 1259 ? -43.876 -20.159 22.338 1.00 92.69 1259 PRO A N 1
ATOM 9887 C CA . PRO A 1 1259 ? -44.389 -19.702 23.635 1.00 92.69 1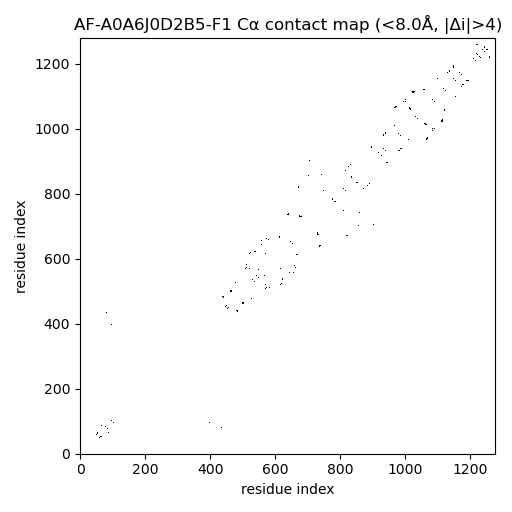259 PRO A CA 1
ATOM 9888 C C . PRO A 1 1259 ? -45.219 -20.786 24.338 1.00 92.69 1259 PRO A C 1
ATOM 9890 O O . PRO A 1 1259 ? -46.033 -21.438 23.689 1.00 92.69 1259 PRO A O 1
ATOM 9893 N N . VAL A 1 1260 ? -45.090 -20.918 25.665 1.00 93.69 1260 VAL A N 1
ATOM 9894 C CA . VAL A 1 1260 ? -45.880 -21.868 26.476 1.00 93.69 1260 VAL A CA 1
ATOM 9895 C C . VAL A 1 1260 ? -46.859 -21.103 27.390 1.00 93.69 1260 VAL A C 1
ATOM 9897 O O . VAL A 1 1260 ? -46.590 -20.930 28.581 1.00 93.69 1260 VAL A O 1
ATOM 9900 N N . PRO A 1 1261 ? -47.993 -20.593 26.864 1.00 91.19 1261 PRO A N 1
ATOM 9901 C CA . PRO A 1 1261 ? -48.911 -19.753 27.637 1.00 91.19 1261 PRO A CA 1
ATOM 9902 C C . PRO A 1 1261 ? -49.578 -20.503 28.798 1.00 91.19 1261 PRO A C 1
ATOM 9904 O O . PRO A 1 1261 ? -49.768 -19.918 29.857 1.00 91.19 1261 PRO A O 1
ATOM 9907 N N . GLU A 1 1262 ? -49.866 -21.797 28.640 1.00 90.94 1262 GLU A N 1
ATOM 9908 C CA . GLU A 1 1262 ? -50.515 -22.624 29.669 1.00 90.94 1262 GLU A CA 1
ATOM 9909 C C . GLU A 1 1262 ? -49.669 -22.709 30.951 1.00 90.94 1262 GLU A C 1
ATOM 9911 O O . GLU A 1 1262 ? -50.158 -22.424 32.043 1.00 90.94 1262 GLU A O 1
ATOM 9916 N N . LEU A 1 1263 ? -48.368 -22.999 30.816 1.00 90.25 1263 LEU A N 1
ATOM 9917 C CA . LEU A 1 1263 ? -47.428 -23.019 31.942 1.00 90.25 1263 LEU A CA 1
ATOM 9918 C C . LEU A 1 1263 ? -47.266 -21.623 32.563 1.00 90.25 1263 LEU A C 1
ATOM 9920 O O . LEU A 1 1263 ? -47.179 -21.480 33.779 1.00 90.25 1263 LEU A O 1
ATOM 9924 N N . LYS A 1 1264 ? -47.283 -20.569 31.740 1.00 91.56 1264 LYS A N 1
ATOM 9925 C CA . LYS A 1 1264 ? -47.232 -19.182 32.217 1.00 91.56 1264 LYS A CA 1
ATOM 9926 C C . LYS A 1 1264 ? -48.452 -18.819 33.072 1.00 91.56 1264 LYS A C 1
ATOM 9928 O O . LYS A 1 1264 ? -48.301 -18.135 34.084 1.00 91.56 1264 LYS A O 1
ATOM 9933 N N . GLU A 1 1265 ? -49.644 -19.284 32.700 1.00 91.06 1265 GLU A N 1
ATOM 9934 C CA . GLU A 1 1265 ? -50.861 -19.109 33.500 1.00 91.06 1265 GLU A CA 1
ATOM 9935 C C . GLU A 1 1265 ? -50.841 -19.953 34.782 1.00 91.06 1265 GLU A C 1
ATOM 9937 O O . GLU A 1 1265 ? -51.259 -19.451 35.826 1.00 91.06 1265 GLU A O 1
ATOM 9942 N N . GLN A 1 1266 ? -50.291 -21.173 34.748 1.00 90.25 1266 GLN A N 1
ATOM 9943 C CA . GLN A 1 1266 ? -50.089 -22.015 35.938 1.00 90.25 1266 GLN A CA 1
ATOM 9944 C C . GLN A 1 1266 ? -49.147 -21.353 36.954 1.00 90.25 1266 GLN A C 1
ATOM 9946 O O . GLN A 1 1266 ? -49.522 -21.199 38.117 1.00 90.25 1266 GLN A O 1
ATOM 9951 N N . ILE A 1 1267 ? -47.983 -20.859 36.514 1.00 88.94 1267 ILE A N 1
ATOM 9952 C CA . ILE A 1 1267 ? -47.041 -20.106 37.361 1.00 88.94 1267 ILE A CA 1
ATOM 9953 C C . ILE A 1 1267 ? -47.738 -18.880 37.971 1.00 88.94 1267 ILE A C 1
ATOM 9955 O O . ILE A 1 1267 ? -47.662 -18.644 39.177 1.00 88.94 1267 ILE A O 1
ATOM 9959 N N . GLN A 1 1268 ? -48.486 -18.116 37.167 1.00 88.38 1268 GLN A N 1
ATOM 9960 C CA . GLN A 1 1268 ? -49.228 -16.948 37.653 1.00 88.38 1268 GLN A CA 1
ATOM 9961 C C . GLN A 1 1268 ? -50.418 -17.301 38.557 1.00 88.38 1268 GLN A C 1
ATOM 9963 O O . GLN A 1 1268 ? -50.857 -16.449 39.330 1.00 88.38 1268 GLN A O 1
ATOM 9968 N N . ALA A 1 1269 ? -50.985 -18.505 38.470 1.00 87.38 1269 ALA A N 1
ATOM 9969 C CA . ALA A 1 1269 ? -51.983 -18.997 39.416 1.00 87.38 1269 ALA A CA 1
ATOM 9970 C C . ALA A 1 1269 ? -51.322 -19.347 40.756 1.00 87.38 1269 ALA A C 1
ATOM 9972 O O . ALA A 1 1269 ? -51.723 -18.794 41.776 1.00 87.38 1269 ALA A O 1
ATOM 9973 N N . TRP A 1 1270 ? -50.249 -20.142 40.731 1.00 88.62 1270 TRP A N 1
ATOM 9974 C CA . TRP A 1 1270 ? -49.480 -20.539 41.913 1.00 88.62 1270 TRP A CA 1
ATOM 9975 C C . TRP A 1 1270 ? -48.926 -19.335 42.695 1.00 88.62 1270 TRP A C 1
ATOM 9977 O O . TRP A 1 1270 ? -49.113 -19.242 43.907 1.00 88.62 1270 TRP A O 1
ATOM 9987 N N . MET A 1 1271 ? -48.346 -18.341 42.006 1.00 83.56 1271 MET A N 1
ATOM 9988 C CA . MET A 1 1271 ? -47.880 -17.100 42.647 1.00 83.56 1271 MET A CA 1
ATOM 9989 C C . MET A 1 1271 ? -49.007 -16.328 43.353 1.00 83.56 1271 MET A C 1
ATOM 9991 O O . MET A 1 1271 ? -48.767 -15.704 44.386 1.00 83.56 1271 MET A O 1
ATOM 9995 N N . ARG A 1 1272 ? -50.232 -16.341 42.804 1.00 84.50 1272 ARG A N 1
ATOM 9996 C CA . ARG A 1 1272 ? -51.400 -15.686 43.421 1.00 84.50 1272 ARG A CA 1
ATOM 9997 C C . ARG A 1 1272 ? -51.953 -16.489 44.590 1.00 84.50 1272 ARG A C 1
ATOM 9999 O O . ARG A 1 1272 ? -52.339 -15.883 45.581 1.00 84.50 1272 ARG A O 1
ATOM 10006 N N . GLU A 1 1273 ? -51.975 -17.815 44.482 1.00 83.44 1273 GLU A N 1
ATOM 10007 C CA . GLU A 1 1273 ? -52.374 -18.712 45.568 1.00 83.44 1273 GLU A CA 1
ATOM 10008 C C . GLU A 1 1273 ? -51.468 -18.494 46.787 1.00 83.44 1273 GLU A C 1
ATOM 10010 O O . GLU A 1 1273 ? -51.973 -18.150 47.855 1.00 83.44 1273 GLU A O 1
ATOM 10015 N N . LYS A 1 1274 ? -50.142 -18.507 46.583 1.00 79.50 1274 LYS A N 1
ATOM 10016 C CA . LYS A 1 1274 ? -49.131 -18.154 47.593 1.00 79.50 1274 LYS A CA 1
ATOM 10017 C C . LYS A 1 1274 ? -49.379 -16.790 48.242 1.00 79.50 1274 LYS A C 1
ATOM 10019 O O . LYS A 1 1274 ? -49.601 -16.718 49.448 1.00 79.50 1274 LYS A O 1
ATOM 10024 N N . GLN A 1 1275 ? -49.470 -15.725 47.439 1.00 74.31 1275 GLN A N 1
ATOM 10025 C CA . GLN A 1 1275 ? -49.766 -14.369 47.931 1.00 74.31 1275 GLN A CA 1
ATOM 10026 C C . GLN A 1 1275 ? -51.110 -14.255 48.674 1.00 74.31 1275 GLN A C 1
ATOM 10028 O O . GLN A 1 1275 ? -51.294 -13.314 49.442 1.00 74.31 1275 GLN A O 1
ATOM 10033 N N . SER A 1 1276 ? -52.052 -15.178 48.447 1.00 67.31 1276 SER A N 1
ATOM 10034 C CA . SER A 1 1276 ? -53.336 -15.235 49.156 1.00 67.31 1276 SER A CA 1
ATOM 10035 C C . SER A 1 1276 ? -53.334 -16.116 5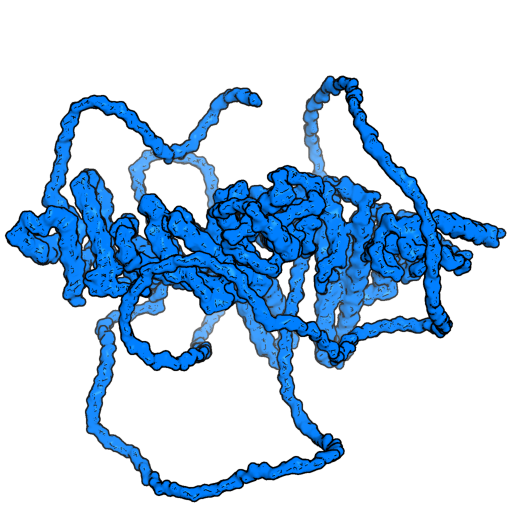0.411 1.00 67.31 1276 SER A C 1
ATOM 10037 O O . SER A 1 1276 ? -54.293 -16.053 51.173 1.00 67.31 1276 SER A O 1
ATOM 10039 N N . SER A 1 1277 ? -52.283 -16.914 50.637 1.00 58.88 1277 SER A N 1
ATOM 10040 C CA . SER A 1 1277 ? -52.100 -17.734 51.845 1.00 58.88 1277 SER A CA 1
ATOM 10041 C C . SER A 1 1277 ? -51.228 -17.080 52.927 1.00 58.88 1277 SER A C 1
ATOM 10043 O O . SER A 1 1277 ? -51.251 -17.536 54.067 1.00 58.88 1277 SER A O 1
ATOM 10045 N N . ASP A 1 1278 ? -50.516 -15.996 52.599 1.00 51.19 1278 ASP A N 1
ATOM 10046 C CA . ASP A 1 1278 ? -49.737 -15.174 53.543 1.00 51.19 1278 ASP A CA 1
ATOM 10047 C C . ASP A 1 1278 ? -50.539 -13.965 54.100 1.00 51.19 1278 ASP A C 1
ATOM 10049 O O . ASP A 1 1278 ? -49.964 -12.943 54.500 1.00 51.19 1278 ASP A O 1
ATOM 10053 N N . HIS A 1 1279 ? -51.878 -14.054 54.104 1.00 41.88 1279 HIS A N 1
ATOM 10054 C CA . HIS A 1 1279 ? -52.836 -13.047 54.601 1.00 41.88 1279 HIS A CA 1
ATOM 10055 C C . HIS A 1 1279 ? -53.937 -13.678 55.469 1.00 41.88 1279 HIS A C 1
ATOM 10057 O O . HIS A 1 1279 ? -54.233 -13.077 56.528 1.00 41.88 1279 HIS A O 1
#

Nearest PDB structures (foldseek):
  2qiz-assembly1_A  TM=8.067E-01  e=2.572E-35  Saccharomyces cerevisiae
  2qj0-assembly1_A  TM=8.065E-01  e=1.014E-34  Saccharomyces cerevisiae
  3m62-assembly1_A  TM=7.935E-01  e=1.508E-34  Saccharomyces cerevisiae
  3m63-assembly1_A  TM=7.864E-01  e=2.500E-34  Saccharomyces cerevisiae
  4wz0-assembly1_A  TM=7.560E-01  e=2.860E-02  Legionella pneumophila str. Paris